Protein AF-0000000076685381 (afdb_homodimer)

Organism: Amanita muscaria (strain Koide BX008) (NCBI:txid946122)

Secondary structure (DSSP, 8-state):
------HHHHTTHHHHHSS--SSS--SSSTTT------TT-EE--S----TTHHHHHHHHHHHHHHH--GGGGSPPPSSSS-HHHHHHHHHHHHHHS--SSPPPGGGEEEES-HHHHHHHHHHHH--TT-EEEEEES--THHHHHHHSSS--EEEEEE---SSSSS-TTSTTHHHHHHHHHHH-SS-EEEEEEESS-TTT--PPPHHHHHHHHHHHHHTT-EEEEE-TTTT-B--SS-----GGGS--SS--EEE---TTT-GGG--EEEE-SS-HHHHHHHHHHTTTTS-HHHHHHHHHHHH-HHHHHHHHHHHHHHHHHHHHHHHHHHHHTT--EE--SBSSEEEEEGGGGTTS---HHHHHHHHHHHHHTTEE-EEGGGGT-SSTTEEEEE--S-HHHHHHHHHHHHHHTT-------TTSS--/------HHHHTTHHHHHSS--SSS--SSSTTT------TT-EE--S----TTHHHHHHHHHHHHHHH--GGGGSPPPSSSS-HHHHHHHHHHHHHHS--SSPPPGGGEEEES-HHHHHHHHHHHH--TT-EEEEEES--THHHHHHHSSS--EEEEEE---SSSSS-TTSTTHHHHHHHHHHH-SS-EEEEEEESS-TTT--PPPHHHHHHHHHHHHHTT-EEEEE-TTTT-B--SS-----GGGS---S--EEE--STTS-GGG--EEEE-SS-HHHHHHHHHHTTTTS-HHHHHHHHHHHH-HHHHHHHHHHHHHHHHHHHHHHHHHHHHTT--EE--SBSSEEEEESGGGTTS--SHHHHHHHHHHHHHTTEE-EEGGGGT-SSTTEEEEE--S-HHHHHHHHHHHHHHTT-------TTSS--

Sequence (854 aa):
MSPHLSKRGKQTIPLLERTGEYTEPPVYFPSLGRHPRDDDLVNLATAENWLLRDKLVPKFQKYISTNFTTSDLSYVSGLGGAPQLLQGLADFFNTYFGPLTQVDPSQIVTGPGASHLLESVLYHLCDPDEAVLIQTPYWPGFDDALTLRDDFVATHVNVQFDGVGADPFEPDIVNAYQFALNSSPTKVRAIIVCNPQNPLGRCYSVEALEALLLFAEENDLQVLVDELYGLSVFSPVDTFHSVLSIDLNKLGVVHRGKDMNSSGIRLGILITQANSVLRDSVAAQQQSKLSSFTSVAATQLLQDTPFLSEIVASNTVLLRSNFYVALSFLHFHRVPFILPTAGVFVFANFLAITGRPLTEEEESKLEGEFRDQGVRINGGNHFHSISPGYFRLIFAVEREKLVTGLHRIEETLGLNGWTDTKGGDSIMSPHLSKRGKQTIPLLERTGEYTEPPVYFPSLGRHPRDDDLVNLATAENWLLRDKLVPKFQKYISTNFTTSDLSYVSGLGGAPQLLQGLADFFNTYFGPLTQVDPSQIVTGPGASHLLESVLYHLCDPDEAVLIQTPYWPGFDDALTLRDDFVATHVNVQFDGVGADPFEPDIVNAYQFALNSSPTKVRAIIVCNPQNPLGRCYSVEALEALLLFAEENDLQVLVDELYGLSVFSPVDTFHSVLSIDLNKLGVVHRGKDMNSSGIRLGILITQANSVLRDSVAAQQQSKLSSFTSVAATQLLQDTPFLSEIVASNTVLLRSNFYVALSFLHFHRVPFILPTAGVFVFANFLAITGRPLTEEEESKLEGEFRDQGVRINGGNHFHSISPGYFRLIFAVEREKLVTGLHRIEETLGLNGWTDTKGGDSI

InterPro domains:
  IPR004839 Aminotransferase, class I/classII, large domain [PF00155] (41-409)
  IPR015421 Pyridoxal phosphate-dependent transferase, major domain [G3DSA:3.40.640.10] (64-304)
  IPR015422 Pyridoxal phosphate-dependent transferase, small domain [G3DSA:3.90.1150.10] (39-408)
  IPR015424 Pyridoxal phosphate-dependent transferase [SSF53383] (26-413)
  IPR050478 Ethylene and sulfur compound biosynthesis-related protein [PTHR43795] (61-411)

Nearest PDB structures (foldseek):
  1b8g-assembly1_B  TM=8.894E-01  e=7.428E-28  Malus domestica
  3piu-assembly1_A-2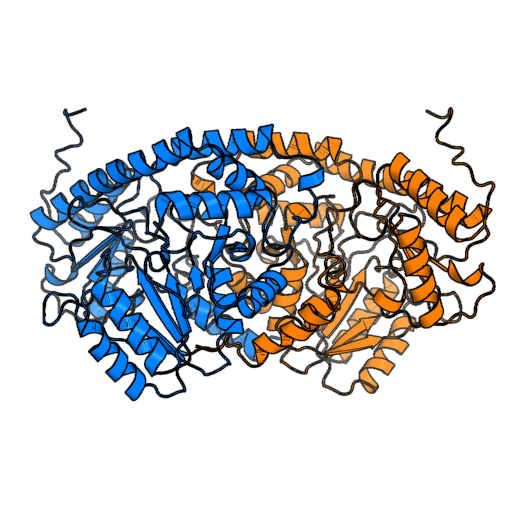  TM=8.773E-01  e=1.517E-27  Malus domestica
  1m4n-assembly1_A-2  TM=8.501E-01  e=4.530E-28  Malus domestica
  1ynu-assembly1_A  TM=8.508E-01  e=2.628E-27  Malus domestica
  1m7y-assembly1_A  TM=8.317E-01  e=1.218E-27  Malus domestica

Foldseek 3Di:
DPDDDDPLRCLCVCLVCCLPPVVQGRCSVCVPSPPPPDPQFQEQADFFFAPPVVVLVVLLVVLCVPPPDPCLVDFADDQQGHPLLLVLVQVVCVPQQVAQDRFDSLQKHKFQALLVLLLLLCQVQDAAAAEEEEEPLAALSVVCSCRNHHNYHYQYQYDDPQPPDDHCLAQCVLVSVVVSCVVDPHHYAAYEAEAVGPPLQAGRDPRNLVSVLVSCVVVVHAYEYEDQFQLFFQAPVHHGHDPSHPPPCDHYWYWHGHLPSCRPLRMIMTGDDNCSPSSNSSSVVRGRRRRSSSSSSSSVLSVPVVVVVVSSVVSSVLLVVLVVLVVLLCVVLVWRWRDHRIGQKTKTQLVVSLPDDQDQVVLVVLQVLLVVLNYHWDWSVSSVHPTGRITIGGRSHPSVSNQVSSVSSCVSSVHDDDDRPPVPDDD/DPDDDDPLRCLCVCVVCCLPPVVQGRCSVVVVSPPPPDPQFQEQADFFFAPPVVVLVVLLVVLCVPPPDPCLVDFADDQQGHPLLLVLVQVVCVPQQVAQDRFDSLQKHKFQALLVLLLLLCQVQDAAAAEEEEEPLAALSVVCSCRNHHNYHYQYLYDDPQPPDDHCLAQCVLVSVVVSCVPDPHHYAAYEAEAVGPPLQAGRDPRNLVSVLVSCVVVVHEYAYEDQFQLFFQAPVDHGHDPSHPPPCDFHWYWHQHLVSCRPLRMTMTGTDNCSPSSNSSSVVRGRRRRSSSSSSSSVLSVPVVVVVVSSVVSSVLLVVLVVLVVLLCVVLVWRWRDHRIGQKTKTQLVVSLPDDQDQVVLVVLQVLLVVLNYHWDWSVSSVHPTGRITIGGRSHPSVSNQVSSVSSCVSSVHDDDDRPVVPDDD

Structure (mmCIF, N/CA/C/O backbone):
data_AF-0000000076685381-model_v1
#
loop_
_entity.id
_entity.type
_entity.pdbx_description
1 polymer 'Aminotransferase class I/classII large domain-containing protein'
#
loop_
_atom_site.group_PDB
_atom_site.id
_atom_site.type_symbol
_atom_site.label_atom_id
_atom_site.label_alt_id
_atom_site.label_comp_id
_atom_site.label_asym_id
_atom_site.label_entity_id
_atom_site.label_seq_id
_atom_site.pdbx_PDB_ins_code
_atom_site.Cartn_x
_atom_site.Cartn_y
_atom_site.Cartn_z
_atom_site.occupancy
_atom_site.B_iso_or_equiv
_atom_site.auth_seq_id
_atom_site.auth_comp_id
_atom_site.auth_asym_id
_atom_site.auth_atom_id
_atom_site.pdbx_PDB_model_num
ATOM 1 N N . MET A 1 1 ? -9.758 -0.867 -29.359 1 46.03 1 MET A N 1
ATOM 2 C CA . MET A 1 1 ? -10.656 -0.773 -28.203 1 46.03 1 MET A CA 1
ATOM 3 C C . MET A 1 1 ? -10.547 0.597 -27.547 1 46.03 1 MET A C 1
ATOM 5 O O . MET A 1 1 ? -9.453 1.147 -27.422 1 46.03 1 MET A O 1
ATOM 9 N N . SER A 1 2 ? -11.539 1.327 -27.578 1 55 2 SER A N 1
ATOM 10 C CA . SER A 1 2 ? -11.547 2.645 -26.953 1 55 2 SER A CA 1
ATOM 11 C C . SER A 1 2 ? -11.109 2.564 -25.5 1 55 2 SER A C 1
ATOM 13 O O . SER A 1 2 ? -11.391 1.58 -24.812 1 55 2 SER A O 1
ATOM 15 N N . PRO A 1 3 ? -10.234 3.352 -25.047 1 69 3 PRO A N 1
ATOM 16 C CA . PRO A 1 3 ? -9.898 3.395 -23.609 1 69 3 PRO A CA 1
ATOM 17 C C . PRO A 1 3 ? -11.133 3.34 -22.719 1 69 3 PRO A C 1
ATOM 19 O O . PRO A 1 3 ? -12.141 3.992 -23 1 69 3 PRO A O 1
ATOM 22 N N . HIS A 1 4 ? -11.227 2.281 -22.016 1 79.19 4 HIS A N 1
ATOM 23 C CA . HIS A 1 4 ? -12.375 2.033 -21.141 1 79.19 4 HIS A CA 1
ATOM 24 C C . HIS A 1 4 ? -12 2.229 -19.672 1 79.19 4 HIS A C 1
ATOM 26 O O . HIS A 1 4 ? -10.898 1.864 -19.25 1 79.19 4 HIS A O 1
ATOM 32 N N . LEU A 1 5 ? -12.914 2.965 -19 1 79.31 5 LEU A N 1
ATOM 33 C CA . LEU A 1 5 ? -12.914 2.982 -17.531 1 79.31 5 LEU A CA 1
ATOM 34 C C . LEU A 1 5 ? -14.289 2.611 -16.984 1 79.31 5 LEU A C 1
ATOM 36 O O . LEU A 1 5 ? -15.312 2.916 -17.609 1 79.31 5 LEU A O 1
ATOM 40 N N . SER A 1 6 ? -14.32 1.918 -15.984 1 81.88 6 SER A N 1
ATOM 41 C CA . SER A 1 6 ? -15.57 1.688 -15.266 1 81.88 6 SER A CA 1
ATOM 42 C C . SER A 1 6 ? -16.203 3.002 -14.812 1 81.88 6 SER A C 1
ATOM 44 O O . SER A 1 6 ? -15.57 4.059 -14.891 1 81.88 6 SER A O 1
ATOM 46 N N . LYS A 1 7 ? -17.5 2.912 -14.352 1 80.69 7 LYS A N 1
ATOM 47 C CA . LYS A 1 7 ? -18.156 4.098 -13.812 1 80.69 7 LYS A CA 1
ATOM 48 C C . LYS A 1 7 ? -17.406 4.641 -12.602 1 80.69 7 LYS A C 1
ATOM 50 O O . LYS A 1 7 ? -17.203 5.852 -12.477 1 80.69 7 LYS A O 1
ATOM 55 N N . ARG A 1 8 ? -16.938 3.811 -11.781 1 78.25 8 ARG A N 1
ATOM 56 C CA . ARG A 1 8 ? -16.219 4.227 -10.586 1 78.25 8 ARG A CA 1
ATOM 57 C C . ARG A 1 8 ? -14.812 4.703 -10.922 1 78.25 8 ARG A C 1
ATOM 59 O O . ARG A 1 8 ? -14.289 5.625 -10.297 1 78.25 8 ARG A O 1
ATOM 66 N N . GLY A 1 9 ? -14.281 4.086 -11.992 1 76 9 GLY A N 1
ATOM 67 C CA . GLY A 1 9 ? -12.977 4.551 -12.445 1 76 9 GLY A CA 1
ATOM 68 C C . GLY A 1 9 ? -13.016 5.957 -13.008 1 76 9 GLY A C 1
ATOM 69 O O . GLY A 1 9 ? -12.07 6.727 -12.828 1 76 9 GLY A O 1
ATOM 70 N N . LYS A 1 10 ? -14.086 6.285 -13.57 1 78.12 10 LYS A N 1
ATOM 71 C CA . LYS A 1 10 ? -14.242 7.602 -14.18 1 78.12 10 LYS A CA 1
ATOM 72 C C . LYS A 1 10 ? -14.312 8.695 -13.117 1 78.12 10 LYS A C 1
ATOM 74 O O . LYS A 1 10 ? -14.07 9.867 -13.414 1 78.12 10 LYS A O 1
ATOM 79 N N . GLN A 1 11 ? -14.609 8.266 -11.938 1 73.69 11 GLN A N 1
ATOM 80 C CA . GLN A 1 11 ? -14.703 9.227 -10.844 1 73.69 11 GLN A CA 1
ATOM 81 C C . GLN A 1 11 ? -13.336 9.797 -10.492 1 73.69 11 GLN A C 1
ATOM 83 O O . GLN A 1 11 ? -13.234 10.828 -9.828 1 73.69 11 GLN A O 1
ATOM 88 N N . THR A 1 12 ? -12.375 9.125 -11.016 1 71.88 12 THR A N 1
ATOM 89 C CA . THR A 1 12 ? -11.023 9.594 -10.727 1 71.88 12 THR A CA 1
ATOM 90 C C . THR A 1 12 ? -10.617 10.695 -11.711 1 71.88 12 THR A C 1
ATOM 92 O O . THR A 1 12 ? -9.648 11.422 -11.469 1 71.88 12 THR A O 1
ATOM 95 N N . ILE A 1 13 ? -11.383 10.844 -12.797 1 69.69 13 ILE A N 1
ATOM 96 C CA . ILE A 1 13 ? -11.023 11.734 -13.898 1 69.69 13 ILE A CA 1
ATOM 97 C C . ILE A 1 13 ? -11.008 13.18 -13.414 1 69.69 13 ILE A C 1
ATOM 99 O O . ILE A 1 13 ? -10.055 13.922 -13.68 1 69.69 13 ILE A O 1
ATOM 103 N N . PRO A 1 14 ? -12.062 13.531 -12.617 1 63.97 14 PRO A N 1
ATOM 104 C CA . PRO A 1 14 ? -12.031 14.914 -12.133 1 63.97 14 PRO A CA 1
ATOM 105 C C . PRO A 1 14 ? -10.797 15.219 -11.281 1 63.97 14 PRO A C 1
ATOM 107 O O . PRO A 1 14 ? -10.32 16.359 -11.266 1 63.97 14 PRO A O 1
ATOM 110 N N . LEU A 1 15 ? -10.422 14.172 -10.68 1 63.06 15 LEU A N 1
ATOM 111 C CA . LEU A 1 15 ? -9.227 14.352 -9.859 1 63.06 15 LEU A CA 1
ATOM 112 C C . LEU A 1 15 ? -7.996 14.578 -10.734 1 63.06 15 LEU A C 1
ATOM 114 O O . LEU A 1 15 ? -7.047 15.25 -10.32 1 63.06 15 LEU A O 1
ATOM 118 N N . LEU A 1 16 ? -8.18 13.953 -11.945 1 63.62 16 LEU A N 1
ATOM 119 C CA . LEU A 1 16 ? -7.098 14.094 -12.906 1 63.62 16 LEU A CA 1
ATOM 120 C C . LEU A 1 16 ? -7.172 15.438 -13.617 1 63.62 16 LEU A C 1
ATOM 122 O O . LEU A 1 16 ? -6.141 16.016 -13.969 1 63.62 16 LEU A O 1
ATOM 126 N N . GLU A 1 17 ? -8.516 15.805 -14.008 1 57.06 17 GLU A N 1
ATOM 127 C CA . GLU A 1 17 ? -8.75 17.062 -14.711 1 57.06 17 GLU A CA 1
ATOM 128 C C . GLU A 1 17 ? -8.453 18.266 -13.812 1 57.06 17 GLU A C 1
ATOM 130 O O . GLU A 1 17 ? -7.973 19.297 -14.289 1 57.06 17 GLU A O 1
ATOM 135 N N . ARG A 1 18 ? -9.203 18.219 -12.688 1 46.56 18 ARG A N 1
ATOM 136 C CA . ARG A 1 18 ? -8.836 19.328 -11.789 1 46.56 18 ARG A CA 1
ATOM 137 C C . ARG A 1 18 ? -7.332 19.578 -11.812 1 46.56 18 ARG A C 1
ATOM 139 O O . ARG A 1 18 ? -6.863 20.609 -11.344 1 46.56 18 ARG A O 1
ATOM 146 N N . THR A 1 19 ? -6.797 18.422 -12.43 1 42.34 19 THR A N 1
ATOM 147 C CA . THR A 1 19 ? -5.387 18.625 -12.742 1 42.34 19 THR A CA 1
ATOM 148 C C . THR A 1 19 ? -5.227 19.359 -14.062 1 42.34 19 THR A C 1
ATOM 150 O O . THR A 1 19 ? -5.336 18.766 -15.141 1 42.34 19 THR A O 1
ATOM 153 N N . GLY A 1 20 ? -6.102 20.141 -14.594 1 34.03 20 GLY A N 1
ATOM 154 C CA . GLY A 1 20 ? -6.145 20.859 -15.852 1 34.03 20 GLY A CA 1
ATOM 155 C C . GLY A 1 20 ? -4.809 20.891 -16.578 1 34.03 20 GLY A C 1
ATOM 156 O O . GLY A 1 20 ? -4.719 20.5 -17.734 1 34.03 20 GLY A O 1
ATOM 157 N N . GLU A 1 21 ? -4.109 22.156 -16.562 1 31.47 21 GLU A N 1
ATOM 158 C CA . GLU A 1 21 ? -2.963 22.422 -17.422 1 31.47 21 GLU A CA 1
ATOM 159 C C . GLU A 1 21 ? -1.908 21.328 -17.297 1 31.47 21 GLU A C 1
ATOM 161 O O . GLU A 1 21 ? -1.186 21.281 -16.297 1 31.47 21 GLU A O 1
ATOM 166 N N . TYR A 1 22 ? -1.982 20.172 -17.719 1 33.09 22 TYR A N 1
ATOM 167 C CA . TYR A 1 22 ? -1.014 19.125 -18.031 1 33.09 22 TYR A CA 1
ATOM 168 C C . TYR A 1 22 ? 0.34 19.719 -18.391 1 33.09 22 TYR A C 1
ATOM 170 O O . TYR A 1 22 ? 1.262 19 -18.781 1 33.09 22 TYR A O 1
ATOM 178 N N . THR A 1 23 ? 0.327 20.812 -19.047 1 32 23 THR A N 1
ATOM 179 C CA . THR A 1 23 ? 1.664 21.359 -19.25 1 32 23 THR A CA 1
ATOM 180 C C . THR A 1 23 ? 2.488 21.266 -17.969 1 32 23 THR A C 1
ATOM 182 O O . THR A 1 23 ? 3.645 20.828 -18 1 32 23 THR A O 1
ATOM 185 N N . GLU A 1 24 ? 2.297 22.328 -17.031 1 32.41 24 GLU A N 1
ATOM 186 C CA . GLU A 1 24 ? 2.988 22.25 -15.75 1 32.41 24 GLU A CA 1
ATOM 187 C C . GLU A 1 24 ? 2.361 21.203 -14.852 1 32.41 24 GLU A C 1
ATOM 189 O O . GLU A 1 24 ? 1.147 20.984 -14.883 1 32.41 24 GLU A O 1
ATOM 194 N N . PRO A 1 25 ? 2.945 20.109 -14.398 1 33.34 25 PRO A N 1
ATOM 195 C CA . PRO A 1 25 ? 2.479 18.969 -13.617 1 33.34 25 PRO A CA 1
ATOM 196 C C . PRO A 1 25 ? 1.317 19.312 -12.695 1 33.34 25 PRO A C 1
ATOM 198 O O . PRO A 1 25 ? 1.291 20.406 -12.117 1 33.34 25 PRO A O 1
ATOM 201 N N . PRO A 1 26 ? 0.126 18.953 -13.008 1 32.72 26 PRO A N 1
ATOM 202 C CA . PRO A 1 26 ? -1.078 19.188 -12.203 1 32.72 26 PRO A CA 1
ATOM 203 C C . PRO A 1 26 ? -0.784 19.266 -10.711 1 32.72 26 PRO A C 1
ATOM 205 O O . PRO A 1 26 ? 0.042 18.516 -10.195 1 32.72 26 PRO A O 1
ATOM 208 N N . VAL A 1 27 ? -1.044 20.359 -10.125 1 34.19 27 VAL A N 1
ATOM 209 C CA . VAL A 1 27 ? -1.011 20.734 -8.711 1 34.19 27 VAL A CA 1
ATOM 210 C C . VAL A 1 27 ? -1.964 19.844 -7.918 1 34.19 27 VAL A C 1
ATOM 212 O O . VAL A 1 27 ? -2.148 20.031 -6.715 1 34.19 27 VAL A O 1
ATOM 215 N N . TYR A 1 28 ? -3.021 19.391 -8.57 1 35.88 28 TYR A N 1
ATOM 216 C CA . TYR A 1 28 ? -4.051 18.906 -7.656 1 35.88 28 TYR A CA 1
ATOM 217 C C . TYR A 1 28 ? -3.445 18.047 -6.555 1 35.88 28 TYR A C 1
ATOM 219 O O . TYR A 1 28 ? -3.949 18.031 -5.43 1 35.88 28 TYR A O 1
ATOM 227 N N . PHE A 1 29 ? -2.975 16.828 -7.078 1 38.22 29 PHE A N 1
ATOM 228 C CA . PHE A 1 29 ? -2.477 16.297 -5.82 1 38.22 29 PHE A CA 1
ATOM 229 C C . PHE A 1 29 ? -1.457 17.234 -5.191 1 38.22 29 PHE A C 1
ATOM 231 O O . PHE A 1 29 ? -0.285 17.234 -5.574 1 38.22 29 PHE A O 1
ATOM 238 N N . PRO A 1 30 ? -2.164 18.391 -4.992 1 37.38 30 PRO A N 1
ATOM 239 C CA . PRO A 1 30 ? -1.207 19.312 -4.367 1 37.38 30 PRO A CA 1
ATOM 240 C C . PRO A 1 30 ? -0.003 18.594 -3.77 1 37.38 30 PRO A C 1
ATOM 242 O O . PRO A 1 30 ? 1.106 19.125 -3.764 1 37.38 30 PRO A O 1
ATOM 245 N N . SER A 1 31 ? -0.4 17.547 -3.268 1 35.75 31 SER A N 1
ATOM 246 C CA . SER A 1 31 ? 0.674 16.703 -2.742 1 35.75 31 SER A CA 1
ATOM 247 C C . SER A 1 31 ? 1.517 16.125 -3.867 1 35.75 31 SER A C 1
ATOM 249 O O . SER A 1 31 ? 2.67 15.734 -3.652 1 35.75 31 SER A O 1
ATOM 251 N N . LEU A 1 32 ? 0.82 15.742 -4.898 1 38.25 32 LEU A N 1
ATOM 252 C CA . LEU A 1 32 ? 1.551 15.109 -5.992 1 38.25 32 LEU A CA 1
ATOM 253 C C . LEU A 1 32 ? 2.383 16.125 -6.754 1 38.25 32 LEU A C 1
ATOM 255 O O . LEU A 1 32 ? 3.229 15.766 -7.574 1 38.25 32 LEU A O 1
ATOM 259 N N . GLY A 1 33 ? 1.987 17.297 -6.812 1 36.38 33 GLY A N 1
ATOM 260 C CA . GLY A 1 33 ? 2.701 18.312 -7.578 1 36.38 33 GLY A CA 1
A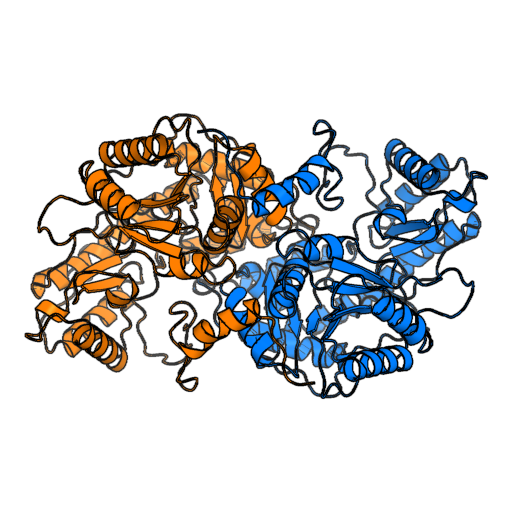TOM 261 C C . GLY A 1 33 ? 4.164 18.422 -7.195 1 36.38 33 GLY A C 1
ATOM 262 O O . GLY A 1 33 ? 4.664 19.516 -6.953 1 36.38 33 GLY A O 1
ATOM 263 N N . ARG A 1 34 ? 4.621 17.328 -6.715 1 38.56 34 ARG A N 1
ATOM 264 C CA . ARG A 1 34 ? 6.051 17.547 -6.523 1 38.56 34 ARG A CA 1
ATOM 265 C C . ARG A 1 34 ? 6.75 17.797 -7.855 1 38.56 34 ARG A C 1
ATOM 267 O O . ARG A 1 34 ? 6.961 16.859 -8.633 1 38.56 34 ARG A O 1
ATOM 274 N N . HIS A 1 35 ? 6.312 18.781 -8.555 1 36.53 35 HIS A N 1
ATOM 275 C CA . HIS A 1 35 ? 7.086 19.078 -9.758 1 36.53 35 HIS A CA 1
ATOM 276 C C . HIS A 1 35 ? 8.562 19.266 -9.43 1 36.53 35 HIS A C 1
ATOM 278 O O . HIS A 1 35 ? 8.906 20.047 -8.523 1 36.53 35 HIS A O 1
ATOM 284 N N . PRO A 1 36 ? 9.25 18.312 -9.812 1 39.44 36 PRO A N 1
ATOM 285 C CA . PRO A 1 36 ? 10.68 18.625 -9.766 1 39.44 36 PRO A CA 1
ATOM 286 C C . PRO A 1 36 ? 11 20.016 -10.312 1 39.44 36 PRO A C 1
ATOM 288 O O . PRO A 1 36 ? 12.164 20.406 -10.391 1 39.44 36 PRO A O 1
ATOM 291 N N . ARG A 1 37 ? 10.125 20.484 -11.125 1 39.22 37 ARG A N 1
ATOM 292 C CA . ARG A 1 37 ? 10.844 21.453 -11.938 1 39.22 37 ARG A CA 1
ATOM 293 C C . ARG A 1 37 ? 11.727 22.344 -11.078 1 39.22 37 ARG A C 1
ATOM 295 O O . ARG A 1 37 ? 12.875 22.609 -11.422 1 39.22 37 ARG A O 1
ATOM 302 N N . ASP A 1 38 ? 10.977 23.547 -10.492 1 44.97 38 ASP A N 1
ATOM 303 C CA . ASP A 1 38 ? 11.75 24.781 -10.469 1 44.97 38 ASP A CA 1
ATOM 304 C C . ASP A 1 38 ? 12.703 24.812 -9.281 1 44.97 38 ASP A C 1
ATOM 306 O O . ASP A 1 38 ? 12.266 24.906 -8.133 1 44.97 38 ASP A O 1
ATOM 310 N N . ASP A 1 39 ? 13.883 24.188 -9.602 1 52.88 39 ASP A N 1
ATOM 311 C CA . ASP A 1 39 ? 15.07 24.266 -8.75 1 52.88 39 ASP A CA 1
ATOM 312 C C . ASP A 1 39 ? 14.992 25.469 -7.816 1 52.88 39 ASP A C 1
ATOM 314 O O . ASP A 1 39 ? 15.586 25.469 -6.734 1 52.88 39 ASP A O 1
ATOM 318 N N . ASP A 1 40 ? 14.023 26.359 -8.18 1 69.06 40 ASP A N 1
ATOM 319 C CA . ASP A 1 40 ? 14.156 27.547 -7.352 1 69.06 40 ASP A CA 1
ATOM 320 C C . ASP A 1 40 ? 12.93 27.75 -6.473 1 69.06 40 ASP A C 1
ATOM 322 O O . ASP A 1 40 ? 12.805 28.766 -5.781 1 69.06 40 ASP A O 1
ATOM 326 N N . LEU A 1 41 ? 12.039 26.688 -6.395 1 87.56 41 LEU A N 1
ATOM 327 C CA . LEU A 1 41 ? 10.828 26.891 -5.598 1 87.56 41 LEU A CA 1
ATOM 328 C C . LEU A 1 41 ? 11.039 26.406 -4.164 1 87.56 41 LEU A C 1
ATOM 330 O O . LEU A 1 41 ? 11.539 25.297 -3.947 1 87.56 41 LEU A O 1
ATOM 334 N N . VAL A 1 42 ? 10.742 27.344 -3.205 1 94.44 42 VAL A N 1
ATOM 335 C CA . VAL A 1 42 ? 10.766 26.969 -1.791 1 94.44 42 VAL A CA 1
ATOM 336 C C . VAL A 1 42 ? 9.406 26.406 -1.382 1 94.44 42 VAL A C 1
ATOM 338 O O . VAL A 1 42 ? 8.414 27.141 -1.341 1 94.44 42 VAL A O 1
ATOM 341 N N . ASN A 1 43 ? 9.344 25.141 -1.086 1 92.88 43 ASN A N 1
ATOM 342 C CA . ASN A 1 43 ? 8.094 24.484 -0.706 1 92.88 43 ASN A CA 1
ATOM 343 C C . ASN A 1 43 ? 7.812 24.641 0.785 1 92.88 43 ASN A C 1
ATOM 345 O O . ASN A 1 43 ? 8.445 24 1.615 1 92.88 43 ASN A O 1
ATOM 349 N N . LEU A 1 44 ? 6.895 25.516 1.132 1 96.62 44 LEU A N 1
ATOM 350 C CA . LEU A 1 44 ? 6.402 25.656 2.496 1 96.62 44 LEU A CA 1
ATOM 351 C C . LEU A 1 44 ? 4.926 25.297 2.586 1 96.62 44 LEU A C 1
ATOM 353 O O . LEU A 1 44 ? 4.184 25.859 3.389 1 96.62 44 LEU A O 1
ATOM 357 N N . ALA A 1 45 ? 4.516 24.391 1.687 1 93.75 45 ALA A N 1
ATOM 358 C CA . ALA A 1 45 ? 3.104 24.031 1.588 1 93.75 45 ALA A CA 1
ATOM 359 C C . ALA A 1 45 ? 2.865 22.609 2.078 1 93.75 45 ALA A C 1
ATOM 361 O O . ALA A 1 45 ? 1.845 22.328 2.711 1 93.75 45 ALA A O 1
ATOM 362 N N . THR A 1 46 ? 3.811 21.672 1.827 1 89.56 46 THR A N 1
ATOM 363 C CA . THR A 1 46 ? 3.625 20.25 2.121 1 89.56 46 THR A CA 1
ATOM 364 C C . THR A 1 46 ? 3.861 19.969 3.604 1 89.56 46 THR A C 1
ATOM 366 O O . THR A 1 46 ? 4.922 20.297 4.141 1 89.56 46 THR A O 1
ATOM 369 N N . ALA A 1 47 ? 2.906 19.344 4.207 1 89.44 47 ALA A N 1
ATOM 370 C CA . ALA A 1 47 ? 2.98 19.094 5.641 1 89.44 47 ALA A CA 1
ATOM 371 C C . ALA A 1 47 ? 3.922 17.922 5.941 1 89.44 47 ALA A C 1
ATOM 373 O O . ALA A 1 47 ? 3.471 16.812 6.246 1 89.44 47 ALA A O 1
ATOM 374 N N . GLU A 1 48 ? 5.168 18.219 5.914 1 89.56 48 GLU A N 1
ATOM 375 C CA . GLU A 1 48 ? 6.223 17.266 6.273 1 89.56 48 GLU A CA 1
ATOM 376 C C . GLU A 1 48 ? 7.215 17.891 7.25 1 89.56 48 GLU A C 1
ATOM 378 O O . GLU A 1 48 ? 7.434 19.109 7.23 1 89.56 48 GLU A O 1
ATOM 383 N N . ASN A 1 49 ? 7.695 17.062 8.055 1 93.38 49 ASN A N 1
ATOM 384 C CA . ASN A 1 49 ? 8.758 17.484 8.961 1 93.38 49 ASN A CA 1
ATOM 385 C C . ASN A 1 49 ? 10.133 17.141 8.406 1 93.38 49 ASN A C 1
ATOM 387 O O . ASN A 1 49 ? 10.523 15.977 8.352 1 93.38 49 ASN A O 1
ATOM 391 N N . TRP A 1 50 ? 10.875 18.141 8.023 1 93.56 50 TRP A N 1
ATOM 392 C CA . TRP A 1 50 ? 12.18 17.938 7.395 1 93.56 50 TRP A CA 1
ATOM 393 C C . TRP A 1 50 ? 13.297 18 8.422 1 93.56 50 TRP A C 1
ATOM 395 O O . TRP A 1 50 ? 14.469 17.781 8.094 1 93.56 50 TRP A O 1
ATOM 405 N N . LEU A 1 51 ? 12.898 18.234 9.617 1 93.69 51 LEU A N 1
ATOM 406 C CA . LEU A 1 51 ? 13.891 18.391 10.68 1 93.69 51 LEU A CA 1
ATOM 407 C C . LEU A 1 51 ? 14.477 17.047 11.078 1 93.69 51 LEU A C 1
ATOM 409 O O . LEU A 1 51 ? 13.797 16.016 10.984 1 93.69 51 LEU A O 1
ATOM 413 N N . LEU A 1 52 ? 15.703 16.969 11.445 1 94.62 52 LEU A N 1
ATOM 414 C CA . LEU A 1 52 ? 16.438 15.852 12.023 1 94.62 52 LEU A CA 1
ATOM 415 C C . LEU A 1 52 ? 16.656 14.742 11 1 94.62 52 LEU A C 1
ATOM 417 O O . LEU A 1 52 ? 17.031 13.625 11.352 1 94.62 52 LEU A O 1
ATOM 421 N N . ARG A 1 53 ? 16.375 14.977 9.742 1 94.88 53 ARG A N 1
ATOM 422 C CA . ARG A 1 53 ? 16.516 13.945 8.727 1 94.88 53 ARG A CA 1
ATOM 423 C C . ARG A 1 53 ? 17.969 13.516 8.57 1 94.88 53 ARG A C 1
ATOM 425 O O . ARG A 1 53 ? 18.25 12.367 8.234 1 94.88 53 ARG A O 1
ATOM 432 N N . ASP A 1 54 ? 18.906 14.422 8.867 1 94.88 54 ASP A N 1
ATOM 433 C CA . ASP A 1 54 ? 20.328 14.117 8.805 1 94.88 54 ASP A CA 1
ATOM 434 C C . ASP A 1 54 ? 20.734 13.102 9.883 1 94.88 54 ASP A C 1
ATOM 436 O O . ASP A 1 54 ? 21.734 12.406 9.742 1 94.88 54 ASP A O 1
ATOM 440 N N . LYS A 1 55 ? 19.969 13.062 10.945 1 95.44 55 LYS A N 1
ATOM 441 C CA . LYS A 1 55 ? 20.219 12.078 12 1 95.44 55 LYS A CA 1
ATOM 442 C C . LYS A 1 55 ? 19.484 10.773 11.711 1 95.44 55 LYS A C 1
ATOM 444 O O . LYS A 1 55 ? 19.969 9.688 12.047 1 95.44 55 LYS A O 1
ATOM 449 N N . LEU A 1 56 ? 18.359 10.828 11.094 1 96.25 56 LEU A N 1
ATOM 450 C CA . LEU A 1 56 ? 17.5 9.68 10.867 1 96.25 56 LEU A CA 1
ATOM 451 C C . LEU A 1 56 ? 18.031 8.805 9.742 1 96.25 56 LEU A C 1
ATOM 453 O O . LEU A 1 56 ? 18.031 7.578 9.844 1 96.25 56 LEU A O 1
ATOM 457 N N . VAL A 1 57 ? 18.547 9.422 8.68 1 97.06 57 VAL A N 1
ATOM 458 C CA . VAL A 1 57 ? 18.922 8.695 7.473 1 97.06 57 VAL A CA 1
ATOM 459 C C . VAL A 1 57 ? 20.062 7.723 7.797 1 97.06 57 VAL A C 1
ATOM 461 O O . VAL A 1 57 ? 19.969 6.531 7.488 1 97.06 57 VAL A O 1
ATOM 464 N N . PRO A 1 58 ? 21.156 8.195 8.531 1 97.94 58 PRO A N 1
ATOM 465 C CA . PRO A 1 58 ? 22.203 7.23 8.867 1 97.94 58 PRO A CA 1
ATOM 466 C C . PRO A 1 58 ? 21.703 6.078 9.727 1 97.94 58 PRO A C 1
ATOM 468 O O . PRO A 1 58 ? 22.188 4.949 9.594 1 97.94 58 PRO A O 1
ATOM 471 N N . LYS A 1 59 ? 20.75 6.301 10.57 1 97.25 59 LYS A N 1
ATOM 472 C CA . LYS A 1 59 ? 20.188 5.246 11.406 1 97.25 59 LYS A CA 1
ATOM 473 C C . LYS A 1 59 ? 19.391 4.246 10.57 1 97.25 59 LYS A C 1
ATOM 475 O O . LYS A 1 59 ? 19.547 3.033 10.727 1 97.25 59 LYS A O 1
ATOM 480 N N . PHE A 1 60 ? 18.562 4.719 9.664 1 97.44 60 PHE A N 1
ATOM 481 C CA . PHE A 1 60 ? 17.781 3.842 8.797 1 97.44 60 PHE A CA 1
ATOM 482 C C . PHE A 1 60 ? 18.703 3.002 7.918 1 97.44 60 PHE A C 1
ATOM 484 O O . PHE A 1 60 ? 18.453 1.811 7.715 1 97.44 60 PHE A O 1
ATOM 491 N N . GLN A 1 61 ? 19.75 3.711 7.375 1 98.5 61 GLN A N 1
ATOM 492 C CA . GLN A 1 61 ? 20.734 2.982 6.594 1 98.5 61 GLN A CA 1
ATOM 493 C C . GLN A 1 61 ? 21.359 1.85 7.406 1 98.5 61 GLN A C 1
ATOM 495 O O . GLN A 1 61 ? 21.469 0.72 6.926 1 98.5 61 GLN A O 1
ATOM 500 N N . LYS A 1 62 ? 21.688 2.092 8.602 1 98.44 62 LYS A N 1
ATOM 501 C CA . LYS A 1 62 ? 22.297 1.1 9.492 1 98.44 62 LYS A CA 1
ATOM 502 C C . LYS A 1 62 ? 21.297 -0.007 9.828 1 98.44 62 LYS A C 1
ATOM 504 O O . LYS A 1 62 ? 21.656 -1.188 9.828 1 98.44 62 LYS A O 1
ATOM 509 N N . TYR A 1 63 ? 20.047 0.351 10.18 1 98.25 63 TYR A N 1
ATOM 510 C CA . TYR A 1 63 ? 19.016 -0.622 10.539 1 98.25 63 TYR A CA 1
ATOM 511 C C . TYR A 1 63 ? 18.828 -1.655 9.43 1 98.25 63 TYR A C 1
ATOM 513 O O . TYR A 1 63 ? 18.766 -2.855 9.703 1 98.25 63 TYR A O 1
ATOM 521 N N . ILE A 1 64 ? 18.812 -1.206 8.156 1 98.38 64 ILE A N 1
ATOM 522 C CA . ILE A 1 64 ? 18.578 -2.113 7.039 1 98.38 64 ILE A CA 1
ATOM 523 C C . ILE A 1 64 ? 19.844 -2.941 6.789 1 98.38 64 ILE A C 1
ATOM 525 O O . ILE A 1 64 ? 19.766 -4.156 6.59 1 98.38 64 ILE A O 1
ATOM 529 N N . SER A 1 65 ? 20.984 -2.301 6.844 1 98.25 65 SER A N 1
ATOM 530 C CA . SER A 1 65 ? 22.25 -2.988 6.551 1 98.25 65 SER A CA 1
ATOM 531 C C . SER A 1 65 ? 22.516 -4.102 7.555 1 98.25 65 SER A C 1
ATOM 533 O O . SER A 1 65 ? 23.141 -5.109 7.219 1 98.25 65 SER A O 1
ATOM 535 N N . THR A 1 66 ? 21.938 -3.969 8.75 1 97.81 66 THR A N 1
ATOM 536 C CA . THR A 1 66 ? 22.297 -4.895 9.82 1 97.81 66 THR A CA 1
ATOM 537 C C . THR A 1 66 ? 21.188 -5.914 10.047 1 97.81 66 THR A C 1
ATOM 539 O O . THR A 1 66 ? 21.453 -7.035 10.484 1 97.81 66 THR A O 1
ATOM 542 N N . ASN A 1 67 ? 19.969 -5.555 9.719 1 97.88 67 ASN A N 1
ATOM 543 C CA . ASN A 1 67 ? 18.875 -6.375 10.227 1 97.88 67 ASN A CA 1
ATOM 544 C C . ASN A 1 67 ? 18.031 -6.957 9.102 1 97.88 67 ASN A C 1
ATOM 546 O O . ASN A 1 67 ? 17.219 -7.848 9.328 1 97.88 67 ASN A O 1
ATOM 550 N N . PHE A 1 68 ? 18.203 -6.504 7.855 1 97.56 68 PHE A N 1
ATOM 551 C CA . PHE A 1 68 ? 17.453 -7.059 6.727 1 97.56 68 PHE A CA 1
ATOM 552 C C . PHE A 1 68 ? 17.984 -8.438 6.355 1 97.56 68 PHE A C 1
ATOM 554 O O . PHE A 1 68 ? 19.188 -8.594 6.09 1 97.56 68 PHE A O 1
ATOM 561 N N . THR A 1 69 ? 17.156 -9.461 6.34 1 96.38 69 THR A N 1
ATOM 562 C CA . THR A 1 69 ? 17.578 -10.844 6.148 1 96.38 69 THR A CA 1
ATOM 563 C C . THR A 1 69 ? 16.844 -11.484 4.988 1 96.38 69 THR A C 1
ATOM 565 O O . THR A 1 69 ? 15.984 -10.852 4.363 1 96.38 69 THR A O 1
ATOM 568 N N . THR A 1 70 ? 17.156 -12.758 4.699 1 93.94 70 THR A N 1
ATOM 569 C CA . THR A 1 70 ? 16.531 -13.508 3.617 1 93.94 70 THR A CA 1
ATOM 570 C C . THR A 1 70 ? 15.047 -13.703 3.883 1 93.94 70 THR A C 1
ATOM 572 O O . THR A 1 70 ? 14.242 -13.703 2.949 1 93.94 70 THR A O 1
ATOM 575 N N . SER A 1 71 ? 14.656 -13.773 5.148 1 91.62 71 SER A N 1
ATOM 576 C CA . SER A 1 71 ? 13.25 -13.945 5.5 1 91.62 71 SER A CA 1
ATOM 577 C C . SER A 1 71 ? 12.438 -12.703 5.164 1 91.62 71 SER A C 1
ATOM 579 O O . SER A 1 71 ? 11.242 -12.789 4.891 1 91.62 71 SER A O 1
ATOM 581 N N . ASP A 1 72 ? 13.141 -11.555 5.109 1 92.88 72 ASP A N 1
ATOM 582 C CA . ASP A 1 72 ? 12.461 -10.289 4.84 1 92.88 72 ASP A CA 1
ATOM 583 C C . ASP A 1 72 ? 12.102 -10.164 3.361 1 92.88 72 ASP A C 1
ATOM 585 O O . ASP A 1 72 ? 11.312 -9.297 2.982 1 92.88 72 ASP A O 1
ATOM 589 N N . LEU A 1 73 ? 12.664 -11 2.6 1 92 73 LEU A N 1
ATOM 590 C CA . LEU A 1 73 ? 12.297 -11.008 1.188 1 92 73 LEU A CA 1
ATOM 591 C C . LEU A 1 73 ? 10.977 -11.742 0.971 1 92 73 LEU A C 1
ATOM 593 O O . LEU A 1 73 ? 10.438 -11.734 -0.137 1 92 73 LEU A O 1
ATOM 597 N N . SER A 1 74 ? 10.445 -12.297 2.041 1 87.81 74 SER A N 1
ATOM 598 C CA . SER A 1 74 ? 9.125 -12.914 2.02 1 87.81 74 SER A CA 1
ATOM 599 C C . SER A 1 74 ? 8.062 -11.961 2.541 1 87.81 74 SER A C 1
ATOM 601 O O . SER A 1 74 ? 8.383 -10.891 3.068 1 87.81 74 SER A O 1
ATOM 603 N N . TYR A 1 75 ? 6.848 -12.391 2.346 1 78.81 75 TYR A N 1
ATOM 604 C CA . TYR A 1 75 ? 5.73 -11.641 2.898 1 78.81 75 TYR A CA 1
ATOM 605 C C . TYR A 1 75 ? 5.887 -11.453 4.402 1 78.81 75 TYR A C 1
ATOM 607 O O . TYR A 1 75 ? 6.383 -12.344 5.098 1 78.81 75 TYR A O 1
ATOM 615 N N . VAL A 1 76 ? 5.508 -10.289 4.824 1 71.69 76 VAL A N 1
ATOM 616 C CA . VAL A 1 76 ? 5.535 -10.023 6.262 1 71.69 76 VAL A CA 1
ATOM 617 C C . VAL A 1 76 ? 4.613 -11.008 6.98 1 71.69 76 VAL A C 1
ATOM 619 O O . VAL A 1 76 ? 3.518 -11.305 6.504 1 71.69 76 VAL A O 1
ATOM 622 N N . SER A 1 77 ? 5.164 -11.469 8 1 72.69 77 SER A N 1
ATOM 623 C CA . SER A 1 77 ? 4.402 -12.422 8.797 1 72.69 77 SER A CA 1
ATOM 624 C C . SER A 1 77 ? 3.355 -11.719 9.648 1 72.69 77 SER A C 1
ATOM 626 O O . SER A 1 77 ? 3.43 -10.508 9.859 1 72.69 77 SER A O 1
ATOM 628 N N . GLY A 1 78 ? 2.34 -12.367 10.008 1 77.44 78 GLY A N 1
ATOM 629 C CA . GLY A 1 78 ? 1.346 -11.859 10.938 1 77.44 78 GLY A CA 1
ATOM 630 C C . GLY A 1 78 ? 0.165 -11.203 10.25 1 77.44 78 GLY A C 1
ATOM 631 O O . GLY A 1 78 ? 0.226 -10.898 9.062 1 77.44 78 GLY A O 1
ATOM 632 N N . LEU A 1 79 ? -0.865 -11.023 11 1 82.38 79 LEU A N 1
ATOM 633 C CA . LEU A 1 79 ? -2.062 -10.32 10.555 1 82.38 79 LEU A CA 1
ATOM 634 C C . LEU A 1 79 ? -2.055 -8.867 11.023 1 82.38 79 LEU A C 1
ATOM 636 O O . LEU A 1 79 ? -2.045 -8.602 12.227 1 82.38 79 LEU A O 1
ATOM 640 N N . GLY A 1 80 ? -1.925 -8.008 10.133 1 87.94 80 GLY A N 1
ATOM 641 C CA . GLY A 1 80 ? -1.895 -6.59 10.469 1 87.94 80 GLY A CA 1
ATOM 642 C C . GLY A 1 80 ? -0.492 -6.016 10.5 1 87.94 80 GLY A C 1
ATOM 643 O O . GLY A 1 80 ? -0.317 -4.797 10.594 1 87.94 80 GLY A O 1
ATOM 644 N N . GLY A 1 81 ? 0.487 -6.875 10.508 1 90.06 81 GLY A N 1
ATOM 645 C CA . GLY A 1 81 ? 1.886 -6.48 10.539 1 90.06 81 GLY A CA 1
ATOM 646 C C . GLY A 1 81 ? 2.785 -7.527 11.172 1 90.06 81 GLY A C 1
ATOM 647 O O . GLY A 1 81 ? 2.301 -8.492 11.766 1 90.06 81 GLY A O 1
ATOM 648 N N . ALA A 1 82 ? 4.086 -7.352 10.992 1 91.44 82 ALA A N 1
ATOM 649 C CA . ALA A 1 82 ? 5.035 -8.25 11.641 1 91.44 82 ALA A CA 1
ATOM 650 C C . ALA A 1 82 ? 4.902 -8.188 13.156 1 91.44 82 ALA A C 1
ATOM 652 O O . ALA A 1 82 ? 4.723 -7.105 13.727 1 91.44 82 ALA A O 1
ATOM 653 N N . PRO A 1 83 ? 5.012 -9.328 13.859 1 92 83 PRO A N 1
ATOM 654 C CA . PRO A 1 83 ? 4.828 -9.352 15.312 1 92 83 PRO A CA 1
ATOM 655 C C . PRO A 1 83 ? 5.77 -8.398 16.047 1 92 83 PRO A C 1
ATOM 657 O O . PRO A 1 83 ? 5.348 -7.699 16.969 1 92 83 PRO A O 1
ATOM 660 N N . GLN A 1 84 ? 7 -8.359 15.609 1 94.44 84 GLN A N 1
ATOM 661 C CA . GLN A 1 84 ? 7.961 -7.484 16.266 1 94.44 84 GLN A CA 1
ATOM 662 C C . GLN A 1 84 ? 7.605 -6.016 16.062 1 94.44 84 GLN A C 1
ATOM 664 O O . GLN A 1 84 ? 7.793 -5.191 16.953 1 94.44 84 GLN A O 1
ATOM 669 N N . LEU A 1 85 ? 7.117 -5.699 14.898 1 94.88 85 LEU A N 1
ATOM 670 C CA . LEU A 1 85 ? 6.676 -4.336 14.617 1 94.88 85 LEU A CA 1
ATOM 671 C C . LEU A 1 85 ? 5.473 -3.967 15.477 1 94.88 85 LEU A C 1
ATOM 673 O O . LEU A 1 85 ? 5.438 -2.883 16.062 1 94.88 85 LEU A O 1
ATOM 677 N N . LEU A 1 86 ? 4.496 -4.898 15.562 1 94.56 86 LEU A N 1
ATOM 678 C CA . LEU A 1 86 ? 3.289 -4.648 16.344 1 94.56 86 LEU A CA 1
ATOM 679 C C . LEU A 1 86 ? 3.625 -4.469 17.812 1 94.56 86 LEU A C 1
ATOM 681 O O . LEU A 1 86 ? 3.066 -3.596 18.484 1 94.56 86 LEU A O 1
ATOM 685 N N . GLN A 1 87 ? 4.566 -5.266 18.281 1 96.31 87 GLN A N 1
ATOM 686 C CA . GLN A 1 87 ? 5.008 -5.113 19.656 1 96.31 87 GLN A CA 1
ATOM 687 C C . GLN A 1 87 ? 5.699 -3.77 19.875 1 96.31 87 GLN A C 1
ATOM 689 O O . GLN A 1 87 ? 5.434 -3.082 20.859 1 96.31 87 GLN A O 1
ATOM 694 N N . GLY A 1 88 ? 6.617 -3.461 18.969 1 95.5 88 GLY A N 1
ATOM 695 C CA . GLY A 1 88 ? 7.277 -2.17 19.047 1 95.5 88 GLY A CA 1
ATOM 696 C C . GLY A 1 88 ? 6.312 -1 19.047 1 95.5 88 GLY A C 1
ATOM 697 O O . GLY A 1 88 ? 6.5 -0.029 19.781 1 95.5 88 GLY A O 1
ATOM 698 N N . LEU A 1 89 ? 5.27 -1.072 18.266 1 94.5 89 LEU A N 1
ATOM 699 C CA . LEU A 1 89 ? 4.254 -0.027 18.188 1 94.5 89 LEU A CA 1
ATOM 700 C C . LEU A 1 89 ? 3.453 0.056 19.484 1 94.5 89 LEU A C 1
ATOM 702 O O . LEU A 1 89 ? 3.176 1.151 19.969 1 94.5 89 LEU A O 1
ATOM 706 N N . ALA A 1 90 ? 3.072 -1.116 19.953 1 94.5 90 ALA A N 1
ATOM 707 C CA . ALA A 1 90 ? 2.361 -1.122 21.234 1 94.5 90 ALA A CA 1
ATOM 708 C C . ALA A 1 90 ? 3.18 -0.428 22.328 1 94.5 90 ALA A C 1
ATOM 710 O O . ALA A 1 90 ? 2.664 0.426 23.047 1 94.5 90 ALA A O 1
ATOM 711 N N . ASP A 1 91 ? 4.461 -0.776 22.406 1 95.56 91 ASP A N 1
ATOM 712 C CA . ASP A 1 91 ? 5.348 -0.162 23.391 1 95.56 91 ASP A CA 1
ATOM 713 C C . ASP A 1 91 ? 5.453 1.346 23.156 1 95.56 91 ASP A C 1
ATOM 715 O O . ASP A 1 91 ? 5.441 2.121 24.125 1 95.56 91 ASP A O 1
ATOM 719 N N . PHE A 1 92 ? 5.566 1.718 22 1 94.12 92 PHE A N 1
ATOM 720 C CA . PHE A 1 92 ? 5.68 3.123 21.625 1 94.12 92 PHE A CA 1
ATOM 721 C C . PHE A 1 92 ? 4.465 3.91 22.109 1 94.12 92 PHE A C 1
ATOM 723 O O . PHE A 1 92 ? 4.609 4.941 22.766 1 94.12 92 PHE A O 1
ATOM 730 N N . PHE A 1 93 ? 3.27 3.443 21.828 1 92.5 93 PHE A N 1
ATOM 731 C CA . PHE A 1 93 ? 2.051 4.152 22.203 1 92.5 93 PHE A CA 1
ATOM 732 C C . PHE A 1 93 ? 1.855 4.137 23.703 1 92.5 93 PHE A C 1
ATOM 734 O O . PHE A 1 93 ? 1.381 5.113 24.281 1 92.5 93 PHE A O 1
ATOM 741 N N . ASN A 1 94 ? 2.188 3.076 24.297 1 93.75 94 ASN A N 1
ATOM 742 C CA . ASN A 1 94 ? 2.078 2.984 25.75 1 93.75 94 ASN A CA 1
ATOM 743 C C . ASN A 1 94 ? 3.041 3.941 26.453 1 93.75 94 ASN A C 1
ATOM 745 O O . ASN A 1 94 ? 2.754 4.426 27.547 1 93.75 94 ASN A O 1
ATOM 749 N N . THR A 1 95 ? 4.129 4.254 25.797 1 93.62 95 THR A N 1
ATOM 750 C CA . THR A 1 95 ? 5.145 5.125 26.391 1 93.62 95 THR A CA 1
ATOM 751 C C . THR A 1 95 ? 4.809 6.594 26.125 1 93.62 95 THR A C 1
ATOM 753 O O . THR A 1 95 ? 4.91 7.426 27.031 1 93.62 95 THR A O 1
ATOM 756 N N . TYR A 1 96 ? 4.34 6.883 24.938 1 91.62 96 TYR A N 1
ATOM 757 C CA . TYR A 1 96 ? 4.34 8.281 24.516 1 91.62 96 TYR A CA 1
ATOM 758 C C . TYR A 1 96 ? 2.922 8.844 24.484 1 91.62 96 TYR A C 1
ATOM 760 O O . TYR A 1 96 ? 2.727 10.062 24.484 1 91.62 96 TYR A O 1
ATOM 768 N N . PHE A 1 97 ? 1.865 7.953 24.484 1 90.06 97 PHE A N 1
ATOM 769 C CA . PHE A 1 97 ? 0.521 8.477 24.25 1 90.06 97 PHE A CA 1
ATOM 770 C C . PHE A 1 97 ? -0.344 8.289 25.5 1 90.06 97 PHE A C 1
ATOM 772 O O . PHE A 1 97 ? -1.522 8.648 25.5 1 90.06 97 PHE A O 1
ATOM 779 N N . GLY A 1 98 ? 0.116 7.711 26.516 1 87.88 98 GLY A N 1
ATOM 780 C CA . GLY A 1 98 ? -0.514 7.633 27.812 1 87.88 98 GLY A CA 1
ATOM 781 C C . GLY A 1 98 ? -1.897 7.012 27.781 1 87.88 98 GLY A C 1
ATOM 782 O O . GLY A 1 98 ? -2.867 7.613 28.25 1 87.88 98 GLY A O 1
ATOM 783 N N . PRO A 1 99 ? -1.977 5.812 27.25 1 89.31 99 PRO A N 1
ATOM 784 C CA . PRO A 1 99 ? -3.293 5.172 27.203 1 89.31 99 PRO A CA 1
ATOM 785 C C . PRO A 1 99 ? -3.82 4.785 28.578 1 89.31 99 PRO A C 1
ATOM 787 O O . PRO A 1 99 ? -3.041 4.414 29.453 1 89.31 99 PRO A O 1
ATOM 790 N N . LEU A 1 100 ? -5.145 4.938 28.766 1 89.12 100 LEU A N 1
ATOM 791 C CA . LEU A 1 100 ? -5.793 4.484 29.984 1 89.12 100 LEU A CA 1
ATOM 792 C C . LEU A 1 100 ? -5.641 2.977 30.156 1 89.12 100 LEU A C 1
ATOM 794 O O . LEU A 1 100 ? -5.355 2.5 31.266 1 89.12 100 LEU A O 1
ATOM 798 N N . THR A 1 101 ? -5.938 2.256 29.047 1 88.81 101 THR A N 1
ATOM 799 C CA . THR A 1 101 ? -5.66 0.829 28.953 1 88.81 101 THR A CA 1
ATOM 800 C C . THR A 1 101 ? -4.504 0.572 27.984 1 88.81 101 THR A C 1
ATOM 802 O O . THR A 1 101 ? -4.516 1.063 26.859 1 88.81 101 THR A O 1
ATOM 805 N N . GLN A 1 102 ? -3.602 -0.16 28.438 1 93 102 GLN A N 1
ATOM 806 C CA . GLN A 1 102 ? -2.424 -0.419 27.609 1 93 102 GLN A CA 1
ATOM 807 C C . GLN A 1 102 ? -2.818 -0.961 26.25 1 93 102 GLN A C 1
ATOM 809 O O . GLN A 1 102 ? -3.74 -1.773 26.141 1 93 102 GLN A O 1
ATOM 814 N N . VAL A 1 103 ? -2.146 -0.456 25.25 1 91.94 103 VAL A N 1
ATOM 815 C CA . VAL A 1 103 ? -2.367 -0.933 23.891 1 91.94 103 VAL A CA 1
ATOM 816 C C . VAL A 1 103 ? -1.722 -2.307 23.703 1 91.94 103 VAL A C 1
ATOM 818 O O . VAL A 1 103 ? -0.562 -2.506 24.078 1 91.94 103 VAL A O 1
ATOM 821 N N . ASP A 1 104 ? -2.496 -3.213 23.25 1 93.44 104 ASP A N 1
ATOM 822 C CA . ASP A 1 104 ? -2.014 -4.551 22.922 1 93.44 104 ASP A CA 1
ATOM 823 C C . ASP A 1 104 ? -1.677 -4.676 21.438 1 93.44 104 ASP A C 1
ATOM 825 O O . ASP A 1 104 ? -2.389 -4.137 20.594 1 93.44 104 ASP A O 1
ATOM 829 N N . PRO A 1 105 ? -0.589 -5.422 21.141 1 93.88 105 PRO A N 1
ATOM 830 C CA . PRO A 1 105 ? -0.232 -5.598 19.719 1 93.88 105 PRO A CA 1
ATOM 831 C C . PRO A 1 105 ? -1.402 -6.09 18.875 1 93.88 105 PRO A C 1
ATOM 833 O O . PRO A 1 105 ? -1.515 -5.727 17.703 1 93.88 105 PRO A O 1
ATOM 836 N N . SER A 1 106 ? -2.328 -6.895 19.391 1 91.06 106 SER A N 1
ATOM 837 C CA . SER A 1 106 ? -3.455 -7.465 18.656 1 91.06 106 SER A CA 1
ATOM 838 C C . SER A 1 106 ? -4.469 -6.391 18.281 1 91.06 106 SER A C 1
ATOM 840 O O . SER A 1 106 ? -5.379 -6.641 17.5 1 91.06 106 SER A O 1
ATOM 842 N N . GLN A 1 107 ? -4.285 -5.156 18.75 1 90.69 107 GLN A N 1
ATOM 843 C CA . GLN A 1 107 ? -5.215 -4.059 18.5 1 90.69 107 GLN A CA 1
ATOM 844 C C . GLN A 1 107 ? -4.691 -3.139 17.406 1 90.69 107 GLN A C 1
ATOM 846 O O . GLN A 1 107 ? -5.32 -2.129 17.078 1 90.69 107 GLN A O 1
ATOM 851 N N . ILE A 1 108 ? -3.553 -3.521 16.875 1 92.5 108 ILE A N 1
ATOM 852 C CA . ILE A 1 108 ? -2.855 -2.646 15.938 1 92.5 108 ILE A CA 1
ATOM 853 C C . ILE A 1 108 ? -2.875 -3.262 14.539 1 92.5 108 ILE A C 1
ATOM 855 O O . ILE A 1 108 ? -2.715 -4.477 14.383 1 92.5 108 ILE A O 1
ATOM 859 N N . VAL A 1 109 ? -3.131 -2.473 13.508 1 92.19 109 VAL A N 1
ATOM 860 C CA . VAL A 1 109 ? -2.957 -2.836 12.102 1 92.19 109 VAL A CA 1
ATOM 861 C C . VAL A 1 109 ? -2.027 -1.836 11.422 1 92.19 109 VAL A C 1
ATOM 863 O O . VAL A 1 109 ? -2.123 -0.629 11.656 1 92.19 109 VAL A O 1
ATOM 866 N N . THR A 1 110 ? -1.076 -2.357 10.688 1 92.75 110 THR A N 1
ATOM 867 C CA . THR A 1 110 ? -0.202 -1.493 9.898 1 92.75 110 THR A CA 1
ATOM 868 C C . THR A 1 110 ? -0.552 -1.571 8.414 1 92.75 110 THR A C 1
ATOM 870 O O . THR A 1 110 ? -1.194 -2.525 7.977 1 92.75 110 THR A O 1
ATOM 873 N N . GLY A 1 111 ? -0.243 -0.57 7.66 1 91.25 111 GLY A N 1
ATOM 874 C CA . GLY A 1 111 ? -0.475 -0.506 6.227 1 91.25 111 GLY A CA 1
ATOM 875 C C . GLY A 1 111 ? 0.463 0.45 5.512 1 91.25 111 GLY A C 1
ATOM 876 O O . GLY A 1 111 ? 1.288 1.109 6.148 1 91.25 111 GLY A O 1
ATOM 877 N N . PRO A 1 112 ? 0.339 0.488 4.191 1 90.31 112 PRO A N 1
ATOM 878 C CA . PRO A 1 112 ? 1.243 1.324 3.4 1 90.31 112 PRO A CA 1
ATOM 879 C C . PRO A 1 112 ? 0.86 2.803 3.432 1 90.31 112 PRO A C 1
ATOM 881 O O . PRO A 1 112 ? 0.521 3.379 2.395 1 90.31 112 PRO A O 1
ATOM 884 N N . GLY A 1 113 ? 0.996 3.377 4.598 1 88.44 113 GLY A N 1
ATOM 885 C CA . GLY A 1 113 ? 0.709 4.793 4.762 1 88.44 113 GLY A CA 1
ATOM 886 C C . GLY A 1 113 ? -0.579 5.055 5.52 1 88.44 113 GLY A C 1
ATOM 887 O O . GLY A 1 113 ? -1.508 4.246 5.477 1 88.44 113 GLY A O 1
ATOM 888 N N . ALA A 1 114 ? -0.661 6.195 6.066 1 86 114 ALA A N 1
ATOM 889 C CA . ALA A 1 114 ? -1.801 6.562 6.902 1 86 114 ALA A CA 1
ATOM 890 C C . ALA A 1 114 ? -3.037 6.844 6.055 1 86 114 ALA A C 1
ATOM 892 O O . ALA A 1 114 ? -4.156 6.504 6.445 1 86 114 ALA A O 1
ATOM 893 N N . SER A 1 115 ? -2.842 7.488 4.945 1 83 115 SER A N 1
ATOM 894 C CA . SER A 1 115 ? -3.979 7.805 4.09 1 83 115 SER A CA 1
ATOM 895 C C . SER A 1 115 ? -4.664 6.535 3.586 1 83 115 SER A C 1
ATOM 897 O O . SER A 1 115 ? -5.891 6.477 3.51 1 83 115 SER A O 1
ATOM 899 N N . HIS A 1 116 ? -3.842 5.594 3.258 1 85.44 116 HIS A N 1
ATOM 900 C CA . HIS A 1 116 ? -4.398 4.324 2.803 1 85.44 116 HIS A CA 1
ATOM 901 C C . HIS A 1 116 ? -5.18 3.637 3.916 1 85.44 116 HIS A C 1
ATOM 903 O O . HIS A 1 116 ? -6.258 3.088 3.676 1 85.44 116 HIS A O 1
ATOM 909 N N . LEU A 1 117 ? -4.66 3.617 5.012 1 86.94 117 LEU A N 1
ATOM 910 C CA . LEU A 1 117 ? -5.336 2.977 6.137 1 86.94 117 LEU A CA 1
ATOM 911 C C . LEU A 1 117 ? -6.637 3.697 6.473 1 86.94 117 LEU A C 1
ATOM 913 O O . LEU A 1 117 ? -7.625 3.062 6.844 1 86.94 117 LEU A O 1
ATOM 917 N N . LEU A 1 118 ? -6.562 5.012 6.438 1 87.06 118 LEU A N 1
ATOM 918 C CA . LEU A 1 118 ? -7.77 5.797 6.676 1 87.06 118 LEU A CA 1
ATOM 919 C C . LEU A 1 118 ? -8.875 5.402 5.703 1 87.06 118 LEU A C 1
ATOM 921 O O . LEU A 1 118 ? -10.016 5.188 6.113 1 87.06 118 LEU A O 1
ATOM 925 N N . GLU A 1 119 ? -8.523 5.324 4.5 1 84.56 119 GLU A N 1
ATOM 926 C CA . GLU A 1 119 ? -9.477 4.902 3.477 1 84.56 119 GLU A CA 1
ATOM 927 C C . GLU A 1 119 ? -10.023 3.508 3.77 1 84.56 119 GLU A C 1
ATOM 929 O O . GLU A 1 119 ? -11.219 3.262 3.625 1 84.56 119 GLU A O 1
ATOM 934 N N . SER A 1 120 ? -9.172 2.621 4.156 1 85.94 120 SER A N 1
ATOM 935 C CA . SER A 1 120 ? -9.57 1.248 4.457 1 85.94 120 SER A CA 1
ATOM 936 C C . SER A 1 120 ? -10.523 1.193 5.641 1 85.94 120 SER A C 1
ATOM 938 O O . SER A 1 120 ? -11.492 0.43 5.633 1 85.94 120 SER A O 1
ATOM 940 N N . VAL A 1 121 ? -10.227 1.959 6.664 1 87.44 121 VAL A N 1
ATOM 941 C CA . VAL A 1 121 ? -11.078 1.991 7.852 1 87.44 121 VAL A CA 1
ATOM 942 C C . VAL A 1 121 ? -12.453 2.533 7.488 1 87.44 121 VAL A C 1
ATOM 944 O O . VAL A 1 121 ? -13.477 1.972 7.891 1 87.44 121 VAL A O 1
ATOM 947 N N . LEU A 1 122 ? -12.453 3.562 6.766 1 86.69 122 LEU A N 1
ATOM 948 C CA . LEU A 1 122 ? -13.719 4.168 6.367 1 86.69 122 LEU A CA 1
ATOM 949 C C . LEU A 1 122 ? -14.531 3.213 5.5 1 86.69 122 LEU A C 1
ATOM 951 O O . LEU A 1 122 ? -15.758 3.162 5.602 1 86.69 122 LEU A O 1
ATOM 955 N N . TYR A 1 123 ? -13.82 2.504 4.633 1 85.19 123 TYR A N 1
ATOM 956 C CA . TYR A 1 123 ? -14.477 1.479 3.83 1 85.19 123 TYR A CA 1
ATOM 957 C C . TYR A 1 123 ? -15.234 0.494 4.715 1 85.19 123 TYR A C 1
ATOM 959 O O . TYR A 1 123 ? -16.359 0.09 4.387 1 85.19 123 TYR A O 1
ATOM 967 N N . HIS A 1 124 ? -14.68 0.148 5.793 1 87 124 HIS A N 1
ATOM 968 C CA . HIS A 1 124 ? -15.258 -0.875 6.66 1 87 124 HIS A CA 1
ATOM 969 C C . HIS A 1 124 ? -16.312 -0.282 7.59 1 87 124 HIS A C 1
ATOM 971 O O . HIS A 1 124 ? -17.109 -1.014 8.172 1 87 124 HIS A O 1
ATOM 977 N N . LEU A 1 125 ? -16.328 1.01 7.707 1 86.31 125 LEU A N 1
ATOM 978 C CA . LEU A 1 125 ? -17.234 1.629 8.664 1 86.31 125 LEU A CA 1
ATOM 979 C C . LEU A 1 125 ? -18.422 2.258 7.961 1 86.31 125 LEU A C 1
ATOM 981 O O . LEU A 1 125 ? -19.484 2.436 8.562 1 86.31 125 LEU A O 1
ATOM 985 N N . CYS A 1 126 ? -18.219 2.637 6.734 1 87 126 CYS A N 1
ATOM 986 C CA . CYS A 1 126 ? -19.234 3.414 6.031 1 87 126 CYS A CA 1
ATOM 987 C C . CYS A 1 126 ? -19.609 2.754 4.707 1 87 126 CYS A C 1
ATOM 989 O O . CYS A 1 126 ? -18.75 2.193 4.027 1 87 126 CYS A O 1
ATOM 991 N N . ASP A 1 127 ? -20.828 2.871 4.391 1 87.38 127 ASP A N 1
ATOM 992 C CA . ASP A 1 127 ? -21.297 2.479 3.068 1 87.38 127 ASP A CA 1
ATOM 993 C C . ASP A 1 127 ? -21.266 3.658 2.1 1 87.38 127 ASP A C 1
ATOM 995 O O . ASP A 1 127 ? -21.156 4.812 2.521 1 87.38 127 ASP A O 1
ATOM 999 N N . PRO A 1 128 ? -21.297 3.311 0.799 1 83.38 128 PRO A N 1
ATOM 1000 C CA . PRO A 1 128 ? -21.328 4.41 -0.167 1 83.38 128 PRO A CA 1
ATOM 1001 C C . PRO A 1 128 ? -22.469 5.398 0.11 1 83.38 128 PRO A C 1
ATOM 1003 O O . PRO A 1 128 ? -23.562 4.992 0.502 1 83.38 128 PRO A O 1
ATOM 1006 N N . ASP A 1 129 ? -22.234 6.641 0.005 1 87.19 129 ASP A N 1
ATOM 1007 C CA . ASP A 1 129 ? -23.188 7.746 0.104 1 87.19 129 ASP A CA 1
ATOM 1008 C C . ASP A 1 129 ? -23.469 8.094 1.563 1 87.19 129 ASP A C 1
ATOM 1010 O O . ASP A 1 129 ? -24.312 8.953 1.849 1 87.19 129 ASP A O 1
ATOM 1014 N N . GLU A 1 130 ? -22.828 7.414 2.49 1 91.62 130 GLU A N 1
ATOM 1015 C CA . GLU A 1 130 ? -22.891 7.848 3.883 1 91.62 130 GLU A CA 1
ATOM 1016 C C . GLU A 1 130 ? -21.875 8.945 4.172 1 91.62 130 GLU A C 1
ATOM 1018 O O . GLU A 1 130 ? -20.953 9.164 3.393 1 91.62 130 GLU A O 1
ATOM 1023 N N . ALA A 1 131 ? -22.156 9.617 5.266 1 93.56 131 ALA A N 1
ATOM 1024 C CA . ALA A 1 131 ? -21.375 10.836 5.504 1 93.56 131 ALA A CA 1
ATOM 1025 C C . ALA A 1 131 ? -20.484 10.695 6.73 1 93.56 131 ALA A C 1
ATOM 1027 O O . ALA A 1 131 ? -20.734 9.852 7.594 1 93.56 131 ALA A O 1
ATOM 1028 N N . VAL A 1 132 ? -19.438 11.469 6.73 1 93.12 132 VAL A N 1
ATOM 1029 C CA . VAL A 1 132 ? -18.516 11.617 7.848 1 93.12 132 VAL A CA 1
ATOM 1030 C C . VAL A 1 132 ? -18.422 13.094 8.242 1 93.12 132 VAL A C 1
ATOM 1032 O O . VAL A 1 132 ? -18.25 13.961 7.387 1 93.12 132 VAL A O 1
ATOM 1035 N N . LEU A 1 133 ? -18.625 13.375 9.539 1 96.25 133 LEU A N 1
ATOM 1036 C CA . LEU A 1 133 ? -18.469 14.734 10.031 1 96.25 133 LEU A CA 1
ATOM 1037 C C . LEU A 1 133 ? -16.984 15.078 10.211 1 96.25 133 LEU A C 1
ATOM 1039 O O . LEU A 1 133 ? -16.234 14.305 10.805 1 96.25 133 LEU A O 1
ATOM 1043 N N . ILE A 1 134 ? -16.562 16.219 9.719 1 95.62 134 ILE A N 1
ATOM 1044 C CA . ILE A 1 134 ? -15.188 16.672 9.852 1 95.62 134 ILE A CA 1
ATOM 1045 C C . ILE A 1 134 ? -15.164 18.172 10.156 1 95.62 134 ILE A C 1
ATOM 1047 O O . ILE A 1 134 ? -15.789 18.969 9.453 1 95.62 134 ILE A O 1
ATOM 1051 N N . GLN A 1 135 ? -14.461 18.516 11.133 1 96.38 135 GLN A N 1
ATOM 1052 C CA . GLN A 1 135 ? -14.328 19.922 11.492 1 96.38 135 GLN A CA 1
ATOM 1053 C C . GLN A 1 135 ? -13.516 20.688 10.445 1 96.38 135 GLN A C 1
ATOM 1055 O O . GLN A 1 135 ? -12.43 20.25 10.047 1 96.38 135 GLN A O 1
ATOM 1060 N N . THR A 1 136 ? -14.031 21.766 9.953 1 96 136 THR A N 1
ATOM 1061 C CA . THR A 1 136 ? -13.273 22.641 9.07 1 96 136 THR A CA 1
ATOM 1062 C C . THR A 1 136 ? -12.578 23.75 9.867 1 96 136 THR A C 1
ATOM 1064 O O . THR A 1 136 ? -13.078 24.188 10.906 1 96 136 THR A O 1
ATOM 1067 N N . PRO A 1 137 ? -11.477 24.25 9.438 1 96.56 137 PRO A N 1
ATOM 1068 C CA . PRO A 1 137 ? -10.727 23.734 8.289 1 96.56 137 PRO A CA 1
ATOM 1069 C C . PRO A 1 137 ? -10.047 22.391 8.586 1 96.56 137 PRO A C 1
ATOM 1071 O O . PRO A 1 137 ? -9.789 22.078 9.75 1 96.56 137 PRO A O 1
ATOM 1074 N N . TYR A 1 138 ? -9.82 21.562 7.523 1 95.25 138 TYR A N 1
ATOM 1075 C CA . TYR A 1 138 ? -9.148 20.297 7.754 1 95.25 138 TYR A CA 1
ATOM 1076 C C . TYR A 1 138 ? -8.219 19.953 6.598 1 95.25 138 TYR A C 1
ATOM 1078 O O . TYR A 1 138 ? -8.281 20.578 5.539 1 95.25 138 TYR A O 1
ATOM 1086 N N . TRP A 1 139 ? -7.348 19.047 6.789 1 92.31 139 TRP A N 1
ATOM 1087 C CA . TRP A 1 139 ? -6.379 18.547 5.82 1 92.31 139 TRP A CA 1
ATOM 1088 C C . TRP A 1 139 ? -7.078 17.984 4.59 1 92.31 139 TRP A C 1
ATOM 1090 O O . TRP A 1 139 ? -7.953 17.125 4.703 1 92.31 139 TRP A O 1
ATOM 1100 N N . PRO A 1 140 ? -6.684 18.406 3.404 1 88.06 140 PRO A N 1
ATOM 1101 C CA . PRO A 1 140 ? -7.398 18.016 2.189 1 88.06 140 PRO A CA 1
ATOM 1102 C C . PRO A 1 140 ? -7.238 16.531 1.871 1 88.06 140 PRO A C 1
ATOM 1104 O O . PRO A 1 140 ? -8.016 15.977 1.094 1 88.06 140 PRO A O 1
ATOM 1107 N N . GLY A 1 141 ? -6.262 15.875 2.445 1 84.31 141 GLY A N 1
ATOM 1108 C CA . GLY A 1 141 ? -6.109 14.445 2.23 1 84.31 141 GLY A CA 1
ATOM 1109 C C . GLY A 1 141 ? -7.309 13.641 2.691 1 84.31 141 GLY A C 1
ATOM 1110 O O . GLY A 1 141 ? -7.547 12.531 2.199 1 84.31 141 GLY A O 1
ATOM 1111 N N . PHE A 1 142 ? -8.094 14.188 3.596 1 87.5 142 PHE A N 1
ATOM 1112 C CA . PHE A 1 142 ? -9.32 13.508 4 1 87.5 142 PHE A CA 1
ATOM 1113 C C . PHE A 1 142 ? -10.289 13.398 2.834 1 87.5 142 PHE A C 1
ATOM 1115 O O . PHE A 1 142 ? -10.984 12.391 2.688 1 87.5 142 PHE A O 1
ATOM 1122 N N . ASP A 1 143 ? -10.273 14.445 2.027 1 84.25 143 ASP A N 1
ATOM 1123 C CA . ASP A 1 143 ? -11.125 14.406 0.844 1 84.25 143 ASP A CA 1
ATOM 1124 C C . ASP A 1 143 ? -10.727 13.25 -0.077 1 84.25 143 ASP A C 1
ATOM 1126 O O . ASP A 1 143 ? -11.594 12.547 -0.607 1 84.25 143 ASP A O 1
ATOM 1130 N N . ASP A 1 144 ? -9.484 13.102 -0.213 1 78.31 144 ASP A N 1
ATOM 1131 C CA . ASP A 1 144 ? -8.992 12.023 -1.061 1 78.31 144 ASP A CA 1
ATOM 1132 C C . ASP A 1 144 ? -9.406 10.656 -0.517 1 78.31 144 ASP A C 1
ATOM 1134 O O . ASP A 1 144 ? -9.867 9.797 -1.271 1 78.31 144 ASP A O 1
ATOM 1138 N N . ALA A 1 145 ? -9.227 10.531 0.705 1 74.81 145 ALA A N 1
ATOM 1139 C CA . ALA A 1 145 ? -9.578 9.266 1.35 1 74.81 145 ALA A CA 1
ATOM 1140 C C . ALA A 1 145 ? -11.07 8.977 1.213 1 74.81 145 ALA A C 1
ATOM 1142 O O . ALA A 1 145 ? -11.477 7.812 1.133 1 74.81 145 ALA A O 1
ATOM 1143 N N . LEU A 1 146 ? -11.836 10.023 1.103 1 72.5 146 LEU A N 1
ATOM 1144 C CA . LEU A 1 146 ? -13.289 9.875 1.079 1 72.5 146 LEU A CA 1
ATOM 1145 C C . LEU A 1 146 ? -13.789 9.656 -0.345 1 72.5 146 LEU A C 1
ATOM 1147 O O . LEU A 1 146 ? -14.812 9 -0.554 1 72.5 146 LEU A O 1
ATOM 1151 N N . THR A 1 147 ? -13.016 10.156 -1.316 1 69.25 147 THR A N 1
ATOM 1152 C CA . THR A 1 147 ? -13.633 10.242 -2.635 1 69.25 147 THR A CA 1
ATOM 1153 C C . THR A 1 147 ? -12.922 9.328 -3.625 1 69.25 147 THR A C 1
ATOM 1155 O O . THR A 1 147 ? -13.5 8.945 -4.652 1 69.25 147 THR A O 1
ATOM 1158 N N . LEU A 1 148 ? -11.758 9.039 -3.422 1 65.94 148 LEU A N 1
ATOM 1159 C CA . LEU A 1 148 ? -10.984 8.352 -4.453 1 65.94 148 LEU A CA 1
ATOM 1160 C C . LEU A 1 148 ? -11.555 6.961 -4.723 1 65.94 148 LEU A C 1
ATOM 1162 O O . LEU A 1 148 ? -11.586 6.512 -5.871 1 65.94 148 LEU A O 1
ATOM 1166 N N . ARG A 1 149 ? -12.07 6.297 -3.719 1 67.81 149 ARG A N 1
ATOM 1167 C CA . ARG A 1 149 ? -12.5 4.926 -3.98 1 67.81 149 ARG A CA 1
ATOM 1168 C C . ARG A 1 149 ? -13.883 4.664 -3.395 1 67.81 149 ARG A C 1
ATOM 1170 O O . ARG A 1 149 ? -14.633 3.828 -3.908 1 67.81 149 ARG A O 1
ATOM 1177 N N . ASP A 1 150 ? -14.281 5.363 -2.359 1 64.69 150 ASP A N 1
ATOM 1178 C CA . ASP A 1 150 ? -15.352 4.789 -1.547 1 64.69 150 ASP A CA 1
ATOM 1179 C C . ASP A 1 150 ? -16.594 5.684 -1.545 1 64.69 150 ASP A C 1
ATOM 1181 O O . ASP A 1 150 ? -17.609 5.344 -0.943 1 64.69 150 ASP A O 1
ATOM 1185 N N . ASP A 1 151 ? -16.562 6.68 -2.254 1 73.12 151 ASP A N 1
ATOM 1186 C CA . ASP A 1 151 ? -17.703 7.535 -2.535 1 73.12 151 ASP A CA 1
ATOM 1187 C C . ASP A 1 151 ? -18.406 7.949 -1.245 1 73.12 151 ASP A C 1
ATOM 1189 O O . ASP A 1 151 ? -19.641 7.84 -1.138 1 73.12 151 ASP A O 1
ATOM 1193 N N . PHE A 1 152 ? -17.719 8.398 -0.268 1 80.31 152 PHE A N 1
ATOM 1194 C CA . PHE A 1 152 ? -18.266 8.961 0.957 1 80.31 152 PHE A CA 1
ATOM 1195 C C . PHE A 1 152 ? -18.469 10.469 0.817 1 80.31 152 PHE A C 1
ATOM 1197 O O . PHE A 1 152 ? -17.922 11.086 -0.096 1 80.31 152 PHE A O 1
ATOM 1204 N N . VAL A 1 153 ? -19.312 10.922 1.719 1 85.12 153 VAL A N 1
ATOM 1205 C CA . VAL A 1 153 ? -19.594 12.352 1.7 1 85.12 153 VAL A CA 1
ATOM 1206 C C . VAL A 1 153 ? -19 13.008 2.949 1 85.12 153 VAL A C 1
ATOM 1208 O O . VAL A 1 153 ? -19.188 12.516 4.062 1 85.12 153 VAL A O 1
ATOM 1211 N N . ALA A 1 154 ? -18.234 14.016 2.723 1 89.94 154 ALA A N 1
ATOM 1212 C CA . ALA A 1 154 ? -17.781 14.82 3.859 1 89.94 154 ALA A CA 1
ATOM 1213 C C . ALA A 1 154 ? -18.844 15.859 4.246 1 89.94 154 ALA A C 1
ATOM 1215 O O . ALA A 1 154 ? -19.25 16.672 3.416 1 89.94 154 ALA A O 1
ATOM 1216 N N . THR A 1 155 ? -19.344 15.781 5.434 1 94.69 155 THR A N 1
ATOM 1217 C CA . THR A 1 155 ? -20.172 16.844 5.996 1 94.69 155 THR A CA 1
ATOM 1218 C C . THR A 1 155 ? -19.328 17.75 6.898 1 94.69 155 THR A C 1
ATOM 1220 O O . THR A 1 155 ? -18.797 17.297 7.914 1 94.69 155 THR A O 1
ATOM 1223 N N . HIS A 1 156 ? -19.328 18.969 6.566 1 96.38 156 HIS A N 1
ATOM 1224 C CA . HIS A 1 156 ? -18.453 19.938 7.219 1 96.38 156 HIS A CA 1
ATOM 1225 C C . HIS A 1 156 ? -19.031 20.391 8.547 1 96.38 156 HIS A C 1
ATOM 1227 O O . HIS A 1 156 ? -20.219 20.734 8.625 1 96.38 156 HIS A O 1
ATOM 1233 N N . VAL A 1 157 ? -18.234 20.312 9.539 1 97 157 VAL A N 1
ATOM 1234 C CA . VAL A 1 157 ? -18.516 20.984 10.805 1 97 157 VAL A CA 1
ATOM 1235 C C . VAL A 1 157 ? -17.828 22.344 10.852 1 97 157 VAL A C 1
ATOM 1237 O O . VAL A 1 157 ? -16.688 22.453 11.312 1 97 157 VAL A O 1
ATOM 1240 N N . ASN A 1 158 ? -18.547 23.344 10.5 1 94.31 158 ASN A N 1
ATOM 1241 C CA . ASN A 1 158 ? -17.969 24.672 10.375 1 94.31 158 ASN A CA 1
ATOM 1242 C C . ASN A 1 158 ? -17.812 25.359 11.734 1 94.31 158 ASN A C 1
ATOM 1244 O O . ASN A 1 158 ? -18.781 25.453 12.484 1 94.31 158 ASN A O 1
ATOM 1248 N N . VAL A 1 159 ? -16.625 25.734 11.992 1 91.5 159 VAL A N 1
ATOM 1249 C CA . VAL A 1 159 ? -16.375 26.422 13.258 1 91.5 159 VAL A CA 1
ATOM 1250 C C . VAL A 1 159 ? -15.633 27.734 12.992 1 91.5 159 VAL A C 1
ATOM 1252 O O . VAL A 1 159 ? -14.875 27.844 12.023 1 91.5 159 VAL A O 1
ATOM 1255 N N . GLN A 1 160 ? -15.922 28.672 13.844 1 88.62 160 GLN A N 1
ATOM 1256 C CA . GLN A 1 160 ? -15.094 29.875 13.852 1 88.62 160 GLN A CA 1
ATOM 1257 C C . GLN A 1 160 ? -13.805 29.656 14.633 1 88.62 160 GLN A C 1
ATOM 1259 O O . GLN A 1 160 ? -13.828 29.062 15.719 1 88.62 160 GLN A O 1
ATOM 1264 N N . PHE A 1 161 ? -12.703 30.016 13.992 1 86.69 161 PHE A N 1
ATOM 1265 C CA . PHE A 1 161 ? -11.438 29.703 14.641 1 86.69 161 PHE A CA 1
ATOM 1266 C C . PHE A 1 161 ? -10.617 30.953 14.883 1 86.69 161 PHE A C 1
ATOM 1268 O O . PHE A 1 161 ? -9.555 30.906 15.492 1 86.69 161 PHE A O 1
ATOM 1275 N N . ASP A 1 162 ? -11.156 32.094 14.43 1 78.19 162 ASP A N 1
ATOM 1276 C CA . ASP A 1 162 ? -10.367 33.344 14.461 1 78.19 162 ASP A CA 1
ATOM 1277 C C . ASP A 1 162 ? -10.703 34.156 15.695 1 78.19 162 ASP A C 1
ATOM 1279 O O . ASP A 1 162 ? -10.461 35.375 15.719 1 78.19 162 ASP A O 1
ATOM 1283 N N . GLY A 1 163 ? -11.117 33.531 16.641 1 74.94 163 GLY A N 1
ATOM 1284 C CA . GLY A 1 163 ? -11.32 34.219 17.891 1 74.94 163 GLY A CA 1
ATOM 1285 C C . GLY A 1 163 ? -12.711 34.812 18.047 1 74.94 163 GLY A C 1
ATOM 1286 O O . GLY A 1 163 ? -13.039 35.406 19.078 1 74.94 163 GLY A O 1
ATOM 1287 N N . VAL A 1 164 ? -13.398 34.625 16.953 1 68.88 164 VAL A N 1
ATOM 1288 C CA . VAL A 1 164 ? -14.766 35.125 17.031 1 68.88 164 VAL A CA 1
ATOM 1289 C C . VAL A 1 164 ? -15.711 33.969 17.422 1 68.88 164 VAL A C 1
ATOM 1291 O O . VAL A 1 164 ? -15.781 32.969 16.719 1 68.88 164 VAL A O 1
ATOM 1294 N N . GLY A 1 165 ? -16.109 33.969 18.766 1 72.06 165 GLY A N 1
ATOM 1295 C CA . GLY A 1 165 ? -17.031 32.938 19.219 1 72.06 165 GLY A CA 1
ATOM 1296 C C . GLY A 1 165 ? -16.406 31.953 20.172 1 72.06 165 GLY A C 1
ATOM 1297 O O . GLY A 1 165 ? -15.438 32.281 20.875 1 72.06 165 GLY A O 1
ATOM 1298 N N . ALA A 1 166 ? -16.953 30.75 20.109 1 79 166 ALA A N 1
ATOM 1299 C CA . ALA A 1 166 ? -16.484 29.703 21.016 1 79 166 ALA A CA 1
ATOM 1300 C C . ALA A 1 166 ? -15.203 29.078 20.484 1 79 166 ALA A C 1
ATOM 1302 O O . ALA A 1 166 ? -15 28.969 19.281 1 79 166 ALA A O 1
ATOM 1303 N N . ASP A 1 167 ? -14.367 28.766 21.406 1 88.38 167 ASP A N 1
ATOM 1304 C CA . ASP A 1 167 ? -13.141 28.047 21.062 1 88.38 167 ASP A CA 1
ATOM 1305 C C . ASP A 1 167 ? -13.445 26.656 20.516 1 88.38 167 ASP A C 1
ATOM 1307 O O . ASP A 1 167 ? -14.047 25.844 21.219 1 88.38 167 ASP A O 1
ATOM 1311 N N . PRO A 1 168 ? -13.031 26.406 19.344 1 91.44 168 PRO A N 1
ATOM 1312 C CA . PRO A 1 168 ? -13.383 25.125 18.719 1 91.44 168 PRO A CA 1
ATOM 1313 C C . PRO A 1 168 ? -12.648 23.938 19.359 1 91.44 168 PRO A C 1
ATOM 1315 O O . PRO A 1 168 ? -12.859 22.797 18.953 1 91.44 168 PRO A O 1
ATOM 1318 N N . PHE A 1 169 ? -11.852 24.172 20.359 1 93.75 169 PHE A N 1
ATOM 1319 C CA . PHE A 1 169 ? -11.094 23.109 20.984 1 93.75 169 PHE A CA 1
ATOM 1320 C C . PHE A 1 169 ? -11.57 22.891 22.422 1 93.75 169 PHE A C 1
ATOM 1322 O O . PHE A 1 169 ? -10.875 22.25 23.219 1 93.75 169 PHE A O 1
ATOM 1329 N N . GLU A 1 170 ? -12.758 23.422 22.656 1 93.75 170 GLU A N 1
ATOM 1330 C CA . GLU A 1 170 ? -13.43 23.25 23.953 1 93.75 170 GLU A CA 1
ATOM 1331 C C . GLU A 1 170 ? -14.742 22.5 23.797 1 93.75 170 GLU A C 1
ATOM 1333 O O . GLU A 1 170 ? -15.211 22.266 22.672 1 93.75 170 GLU A O 1
ATOM 1338 N N . PRO A 1 171 ? -15.367 22.062 24.859 1 94.56 171 PRO A N 1
ATOM 1339 C CA . PRO A 1 171 ? -16.5 21.141 24.812 1 94.56 171 PRO A CA 1
ATOM 1340 C C . PRO A 1 171 ? -17.672 21.688 24 1 94.56 171 PRO A C 1
ATOM 1342 O O . PRO A 1 171 ? -18.438 20.922 23.422 1 94.56 171 PRO A O 1
ATOM 1345 N N . ASP A 1 172 ? -17.766 22.969 23.906 1 93.5 172 ASP A N 1
ATOM 1346 C CA . ASP A 1 172 ? -18.891 23.578 23.203 1 93.5 172 ASP A CA 1
ATOM 1347 C C . ASP A 1 172 ? -18.844 23.234 21.703 1 93.5 172 ASP A C 1
ATOM 1349 O O . ASP A 1 172 ? -19.828 23.438 21 1 93.5 172 ASP A O 1
ATOM 1353 N N . ILE A 1 173 ? -17.781 22.641 21.266 1 94.38 173 ILE A N 1
ATOM 1354 C CA . ILE A 1 173 ? -17.625 22.234 19.875 1 94.38 173 ILE A CA 1
ATOM 1355 C C . ILE A 1 173 ? -18.734 21.266 19.5 1 94.38 173 ILE A C 1
ATOM 1357 O O . ILE A 1 173 ? -19.125 21.172 18.328 1 94.38 173 ILE A O 1
ATOM 1361 N N . VAL A 1 174 ? -19.312 20.547 20.469 1 95.31 174 VAL A N 1
ATOM 1362 C CA . VAL A 1 174 ? -20.328 19.547 20.234 1 95.31 174 VAL A CA 1
ATOM 1363 C C . VAL A 1 174 ? -21.562 20.188 19.578 1 95.31 174 VAL A C 1
ATOM 1365 O O . VAL A 1 174 ? -22.234 19.562 18.75 1 95.31 174 VAL A O 1
ATOM 1368 N N . ASN A 1 175 ? -21.75 21.484 19.906 1 95.75 175 ASN A N 1
ATOM 1369 C CA . ASN A 1 175 ? -22.875 22.188 19.297 1 95.75 175 ASN A CA 1
ATOM 1370 C C . ASN A 1 175 ? -22.734 22.281 17.781 1 95.75 175 ASN A C 1
ATOM 1372 O O . ASN A 1 175 ? -23.703 22.125 17.047 1 95.75 175 ASN A O 1
ATOM 1376 N N . ALA A 1 176 ? -21.578 22.531 17.375 1 95.81 176 ALA A N 1
ATOM 1377 C CA . ALA A 1 176 ? -21.312 22.594 15.938 1 95.81 176 ALA A CA 1
ATOM 1378 C C . ALA A 1 176 ? -21.5 21.234 15.289 1 95.81 176 ALA A C 1
ATOM 1380 O O . ALA A 1 176 ? -22.016 21.125 14.18 1 95.81 176 ALA A O 1
ATOM 1381 N N . TYR A 1 177 ? -21.078 20.188 15.961 1 97.12 177 TYR A N 1
ATOM 1382 C CA . TYR A 1 177 ? -21.25 18.828 15.461 1 97.12 177 TYR A CA 1
ATOM 1383 C C . TYR A 1 177 ? -22.719 18.469 15.375 1 97.12 177 TYR A C 1
ATOM 1385 O O . TYR A 1 177 ? -23.156 17.844 14.398 1 97.12 177 TYR A O 1
ATOM 1393 N N . GLN A 1 178 ? -23.453 18.859 16.406 1 97.5 178 GLN A N 1
ATOM 1394 C CA . GLN A 1 178 ? -24.875 18.594 16.406 1 97.5 178 GLN A CA 1
ATOM 1395 C C . GLN A 1 178 ? -25.578 19.297 15.25 1 97.5 178 GLN A C 1
ATOM 1397 O O . GLN A 1 178 ? -26.422 18.703 14.57 1 97.5 178 GLN A O 1
ATOM 1402 N N . PHE A 1 179 ? -25.234 20.484 15.062 1 97.06 179 PHE A N 1
ATOM 1403 C CA . PHE A 1 179 ? -25.812 21.234 13.953 1 97.06 179 PHE A CA 1
ATOM 1404 C C . PHE A 1 179 ? -25.5 20.562 12.625 1 97.06 179 PHE A C 1
ATOM 1406 O O . PHE A 1 179 ? -26.391 20.406 11.789 1 97.06 179 PHE A O 1
ATOM 1413 N N . ALA A 1 180 ? -24.266 20.203 12.43 1 97.56 180 ALA A N 1
ATOM 1414 C CA . ALA A 1 180 ? -23.844 19.531 11.195 1 97.56 180 ALA A CA 1
ATOM 1415 C C . ALA A 1 180 ? -24.578 18.219 11.008 1 97.56 180 ALA A C 1
ATOM 1417 O O . ALA A 1 180 ? -25 17.875 9.898 1 97.56 180 ALA A O 1
ATOM 1418 N N . LEU A 1 181 ? -24.672 17.469 12.078 1 97.62 181 LEU A N 1
ATOM 1419 C CA . LEU A 1 181 ? -25.391 16.188 12.031 1 97.62 181 LEU A CA 1
ATOM 1420 C C . LEU A 1 181 ? -26.828 16.406 11.555 1 97.62 181 LEU A C 1
ATOM 1422 O O . LEU A 1 181 ? -27.297 15.68 10.68 1 97.62 181 LEU A O 1
ATOM 1426 N N . ASN A 1 182 ? -27.453 17.422 12.086 1 97.12 182 ASN A N 1
ATOM 1427 C CA . ASN A 1 182 ? -28.859 17.703 11.766 1 97.12 182 ASN A CA 1
ATOM 1428 C C . ASN A 1 182 ? -29.016 18.188 10.328 1 97.12 182 ASN A C 1
ATOM 1430 O O . ASN A 1 182 ? -30.062 18 9.719 1 97.12 182 ASN A O 1
ATOM 1434 N N . SER A 1 183 ? -27.984 18.734 9.836 1 95.56 183 SER A N 1
ATOM 1435 C CA . SER A 1 183 ? -28.078 19.375 8.531 1 95.56 183 SER A CA 1
ATOM 1436 C C . SER A 1 183 ? -27.531 18.453 7.43 1 95.56 183 SER A C 1
ATOM 1438 O O . SER A 1 183 ? -27.562 18.812 6.25 1 95.56 183 SER A O 1
ATOM 1440 N N . SER A 1 184 ? -26.969 17.344 7.789 1 95.5 184 SER A N 1
ATOM 1441 C CA . SER A 1 184 ? -26.359 16.453 6.797 1 95.5 184 SER A CA 1
ATOM 1442 C C . SER A 1 184 ? -27.406 15.922 5.82 1 95.5 184 SER A C 1
ATOM 1444 O O . SER A 1 184 ? -28.484 15.492 6.23 1 95.5 184 SER A O 1
ATOM 1446 N N . PRO A 1 185 ? -27.062 15.992 4.539 1 91.5 185 PRO A N 1
ATOM 1447 C CA . PRO A 1 185 ? -28.016 15.531 3.531 1 91.5 185 PRO A CA 1
ATOM 1448 C C . PRO A 1 185 ? -28.125 14.008 3.471 1 91.5 185 PRO A C 1
ATOM 1450 O O . PRO A 1 185 ? -29.031 13.477 2.828 1 91.5 185 PRO A O 1
ATOM 1453 N N . THR A 1 186 ? -27.203 13.359 4 1 93.56 186 THR A N 1
ATOM 1454 C CA . THR A 1 186 ? -27.188 11.898 4.008 1 93.56 186 THR A CA 1
ATOM 1455 C C . THR A 1 186 ? -26.875 11.367 5.402 1 93.56 186 THR A C 1
ATOM 1457 O O . THR A 1 186 ? -26.531 12.141 6.301 1 93.56 186 THR A O 1
ATOM 1460 N N . LYS A 1 187 ? -27.047 10.094 5.555 1 94.94 187 LYS A N 1
ATOM 1461 C CA . LYS A 1 187 ? -26.844 9.461 6.855 1 94.94 187 LYS A CA 1
ATOM 1462 C C . LYS A 1 187 ? -25.375 9.578 7.297 1 94.94 187 LYS A C 1
ATOM 1464 O O . LYS A 1 187 ? -24.469 9.219 6.547 1 94.94 187 LYS A O 1
ATOM 1469 N N . VAL A 1 188 ? -25.188 10.047 8.508 1 94.88 188 VAL A N 1
ATOM 1470 C CA . VAL A 1 188 ? -23.859 10.18 9.086 1 94.88 188 VAL A CA 1
ATOM 1471 C C . VAL A 1 188 ? -23.484 8.898 9.828 1 94.88 188 VAL A C 1
ATOM 1473 O O . VAL A 1 188 ? -24.297 8.359 10.586 1 94.88 188 VAL A O 1
ATOM 1476 N N . ARG A 1 189 ? -22.234 8.453 9.586 1 91.06 189 ARG A N 1
ATOM 1477 C CA . ARG A 1 189 ? -21.828 7.191 10.203 1 91.06 189 ARG A CA 1
ATOM 1478 C C . ARG A 1 189 ? -20.641 7.398 11.141 1 91.06 189 ARG A C 1
ATOM 1480 O O . ARG A 1 189 ? -20.422 6.613 12.07 1 91.06 189 ARG A O 1
ATOM 1487 N N . ALA A 1 190 ? -19.859 8.43 10.867 1 90.38 190 ALA A N 1
ATOM 1488 C CA . ALA A 1 190 ? -18.625 8.586 11.641 1 90.38 190 ALA A CA 1
ATOM 1489 C C . ALA A 1 190 ? -18.234 10.055 11.766 1 90.38 190 ALA A C 1
ATOM 1491 O O . ALA A 1 190 ? -18.797 10.914 11.078 1 90.38 190 ALA A O 1
ATOM 1492 N N . ILE A 1 191 ? -17.391 10.312 12.734 1 92.56 191 ILE A N 1
ATOM 1493 C CA . ILE A 1 191 ? -16.719 11.602 12.844 1 92.56 191 ILE A CA 1
ATOM 1494 C C . ILE A 1 191 ? -15.211 11.414 12.742 1 92.56 191 ILE A C 1
ATOM 1496 O O . ILE A 1 191 ? -14.672 10.414 13.227 1 92.56 191 ILE A O 1
ATOM 1500 N N . ILE A 1 192 ? -14.523 12.289 12.039 1 92.44 192 ILE A N 1
ATOM 1501 C CA . ILE A 1 192 ? -13.07 12.359 12.039 1 92.44 192 ILE A CA 1
ATOM 1502 C C . ILE A 1 192 ? -12.609 13.539 12.891 1 92.44 192 ILE A C 1
ATOM 1504 O O . ILE A 1 192 ? -13.055 14.672 12.68 1 92.44 192 ILE A O 1
ATOM 1508 N N . VAL A 1 193 ? -11.805 13.242 13.852 1 92.94 193 VAL A N 1
ATOM 1509 C CA . VAL A 1 193 ? -11.219 14.273 14.703 1 92.94 193 VAL A CA 1
ATOM 1510 C C . VAL A 1 193 ? -9.703 14.305 14.516 1 92.94 193 VAL A C 1
ATOM 1512 O O . VAL A 1 193 ? -9.039 13.281 14.688 1 92.94 193 VAL A O 1
ATOM 1515 N N . CYS A 1 194 ? -9.234 15.367 14.125 1 93.38 194 CYS A N 1
ATOM 1516 C CA . CYS A 1 194 ? -7.797 15.547 13.992 1 93.38 194 CYS A CA 1
ATOM 1517 C C . CYS A 1 194 ? -7.223 16.25 15.219 1 93.38 194 CYS A C 1
ATOM 1519 O O . CYS A 1 194 ? -7.523 17.422 15.469 1 93.38 194 CYS A O 1
ATOM 1521 N N . ASN A 1 195 ? -6.398 15.547 15.961 1 92.38 195 ASN A N 1
ATOM 1522 C CA . ASN A 1 195 ? -5.836 16.031 17.219 1 92.38 195 ASN A CA 1
ATOM 1523 C C . ASN A 1 195 ? -4.363 15.664 17.344 1 92.38 195 ASN A C 1
ATOM 1525 O O . ASN A 1 195 ? -4.031 14.508 17.578 1 92.38 195 ASN A O 1
ATOM 1529 N N . PRO A 1 196 ? -3.475 16.625 17.297 1 92.81 196 PRO A N 1
ATOM 1530 C CA . PRO A 1 196 ? -3.594 18.062 17.031 1 92.81 196 PRO A CA 1
ATOM 1531 C C . PRO A 1 196 ? -4.199 18.344 15.664 1 92.81 196 PRO A C 1
ATOM 1533 O O . PRO A 1 196 ? -4.023 17.562 14.727 1 92.81 196 PRO A O 1
ATOM 1536 N N . GLN A 1 197 ? -4.859 19.484 15.633 1 95.19 197 GLN A N 1
ATOM 1537 C CA . GLN A 1 197 ? -5.684 19.797 14.469 1 95.19 197 GLN A CA 1
ATOM 1538 C C . GLN A 1 197 ? -4.84 20.375 13.336 1 95.19 197 GLN A C 1
ATOM 1540 O O . GLN A 1 197 ? -3.959 21.203 13.57 1 95.19 197 GLN A O 1
ATOM 1545 N N . ASN A 1 198 ? -4.957 19.906 12.172 1 94.38 198 ASN A N 1
ATOM 1546 C CA . ASN A 1 198 ? -4.391 20.406 10.922 1 94.38 198 ASN A CA 1
ATOM 1547 C C . ASN A 1 198 ? -5.449 21.078 10.055 1 94.38 198 ASN A C 1
ATOM 1549 O O . ASN A 1 198 ? -6.375 20.422 9.578 1 94.38 198 ASN A O 1
ATOM 1553 N N . PRO A 1 199 ? -5.328 22.391 9.992 1 96.5 199 PRO A N 1
ATOM 1554 C CA . PRO A 1 199 ? -4.113 23.203 9.922 1 96.5 199 PRO A CA 1
ATOM 1555 C C . PRO A 1 199 ? -3.965 24.156 11.102 1 96.5 199 PRO A C 1
ATOM 1557 O O . PRO A 1 199 ? -3.062 25 11.117 1 96.5 199 PRO A O 1
ATOM 1560 N N . LEU A 1 200 ? -4.758 24.062 12.07 1 95.88 200 LEU A N 1
ATOM 1561 C CA . LEU A 1 200 ? -4.812 25.109 13.094 1 95.88 200 LEU A CA 1
ATOM 1562 C C . LEU A 1 200 ? -3.695 24.938 14.117 1 95.88 200 LEU A C 1
ATOM 1564 O O . LEU A 1 200 ? -3.383 25.859 14.867 1 95.88 200 LEU A O 1
ATOM 1568 N N . GLY A 1 201 ? -3.143 23.75 14.188 1 95.25 201 GLY A N 1
ATOM 1569 C CA . GLY A 1 201 ? -1.994 23.484 15.047 1 95.25 201 GLY A CA 1
ATOM 1570 C C . GLY A 1 201 ? -2.332 23.516 16.516 1 95.25 201 GLY A C 1
ATOM 1571 O O . GLY A 1 201 ? -1.497 23.906 17.344 1 95.25 201 GLY A O 1
ATOM 1572 N N . ARG A 1 202 ? -3.512 23.219 16.844 1 94.75 202 ARG A N 1
ATOM 1573 C CA . ARG A 1 202 ? -3.957 23.234 18.234 1 94.75 202 ARG A CA 1
ATOM 1574 C C . ARG A 1 202 ? -4.473 21.859 18.672 1 94.75 202 ARG A C 1
ATOM 1576 O O . ARG A 1 202 ? -4.91 21.062 17.828 1 94.75 202 ARG A O 1
ATOM 1583 N N . CYS A 1 203 ? -4.422 21.625 19.953 1 94.44 203 CYS A N 1
ATOM 1584 C CA . CYS A 1 203 ? -4.945 20.391 20.531 1 94.44 203 CYS A CA 1
ATOM 1585 C C . CYS A 1 203 ? -6.336 20.609 21.125 1 94.44 203 CYS A C 1
ATOM 1587 O O . CYS A 1 203 ? -6.637 21.688 21.625 1 94.44 203 CYS A O 1
ATOM 1589 N N . TYR A 1 204 ? -7.105 19.562 21.016 1 94 204 TYR A N 1
ATOM 1590 C CA . TYR A 1 204 ? -8.352 19.547 21.781 1 94 204 TYR A CA 1
ATOM 1591 C C . TYR A 1 204 ? -8.07 19.375 23.281 1 94 204 TYR A C 1
ATOM 1593 O O . TYR A 1 204 ? -7.164 18.641 23.656 1 94 204 TYR A O 1
ATOM 1601 N N . SER A 1 205 ? -8.875 20.062 24.094 1 93.06 205 SER A N 1
ATOM 1602 C CA . SER A 1 205 ? -8.828 19.75 25.516 1 93.06 205 SER A CA 1
ATOM 1603 C C . SER A 1 205 ? -9.359 18.359 25.781 1 93.06 205 SER A C 1
ATOM 1605 O O . SER A 1 205 ? -10.07 17.781 24.953 1 93.06 205 SER A O 1
ATOM 1607 N N . VAL A 1 206 ? -8.984 17.828 26.906 1 91.31 206 VAL A N 1
ATOM 1608 C CA . VAL A 1 206 ? -9.484 16.516 27.297 1 91.31 206 VAL A CA 1
ATOM 1609 C C . VAL A 1 206 ? -11 16.547 27.406 1 91.31 206 VAL A C 1
ATOM 1611 O O . VAL A 1 206 ? -11.688 15.609 27 1 91.31 206 VAL A O 1
ATOM 1614 N N . GLU A 1 207 ? -11.516 17.641 27.906 1 93.25 207 GLU A N 1
ATOM 1615 C CA . GLU A 1 207 ? -12.953 17.797 28.062 1 93.25 207 GLU A CA 1
ATOM 1616 C C . GLU A 1 207 ? -13.664 17.844 26.719 1 93.25 207 GLU A C 1
ATOM 1618 O O . GLU A 1 207 ? -14.758 17.297 26.562 1 93.25 207 GLU A O 1
ATOM 1623 N N . ALA A 1 208 ? -13.047 18.516 25.766 1 93.69 208 ALA A N 1
ATOM 1624 C CA . ALA A 1 208 ? -13.625 18.562 24.422 1 93.69 208 ALA A CA 1
ATOM 1625 C C . ALA A 1 208 ? -13.672 17.188 23.781 1 93.69 208 ALA A C 1
ATOM 1627 O O . ALA A 1 208 ? -14.656 16.828 23.141 1 93.69 208 ALA A O 1
ATOM 1628 N N . LEU A 1 209 ? -12.594 16.422 23.922 1 92.06 209 LEU A N 1
ATOM 1629 C CA . LEU A 1 209 ? -12.547 15.07 23.391 1 92.06 209 LEU A CA 1
ATOM 1630 C C . LEU A 1 209 ? -13.617 14.188 24.031 1 92.06 209 LEU A C 1
ATOM 1632 O O . LEU A 1 209 ? -14.297 13.43 23.328 1 92.06 209 LEU A O 1
ATOM 1636 N N . GLU A 1 210 ? -13.719 14.305 25.297 1 91.12 210 GLU A N 1
ATOM 1637 C CA . GLU A 1 210 ? -14.742 13.539 26.016 1 91.12 210 GLU A CA 1
ATOM 1638 C C . GLU A 1 210 ? -16.141 13.906 25.531 1 91.12 210 GLU A C 1
ATOM 1640 O O . GLU A 1 210 ? -16.984 13.031 25.328 1 91.12 210 GLU A O 1
ATOM 1645 N N . ALA A 1 211 ? -16.344 15.172 25.359 1 93.19 211 ALA A N 1
ATOM 1646 C CA . ALA A 1 211 ? -17.641 15.641 24.891 1 93.19 211 ALA A CA 1
ATOM 1647 C C . ALA A 1 211 ? -17.938 15.094 23.5 1 93.19 211 ALA A C 1
ATOM 1649 O O . ALA A 1 211 ? -19.078 14.695 23.203 1 93.19 211 ALA A O 1
ATOM 1650 N N . LEU A 1 212 ? -16.969 15.109 22.656 1 92.5 212 LEU A N 1
ATOM 1651 C CA . LEU A 1 212 ? -17.141 14.602 21.297 1 92.5 212 LEU A CA 1
ATOM 1652 C C . LEU A 1 212 ? -17.422 13.102 21.312 1 92.5 212 LEU A C 1
ATOM 1654 O O . LEU A 1 212 ? -18.234 12.609 20.531 1 92.5 212 LEU A O 1
ATOM 1658 N N . LEU A 1 213 ? -16.719 12.383 22.156 1 89.5 213 LEU A N 1
ATOM 1659 C CA . LEU A 1 213 ? -16.938 10.945 22.281 1 89.5 213 LEU A CA 1
ATOM 1660 C C . LEU A 1 213 ? -18.344 10.648 22.781 1 89.5 213 LEU A C 1
ATOM 1662 O O . LEU A 1 213 ? -19 9.727 22.297 1 89.5 213 LEU A O 1
ATOM 1666 N N . LEU A 1 214 ? -18.797 11.383 23.719 1 89.94 214 LEU A N 1
ATOM 1667 C CA . LEU A 1 214 ? -20.156 11.227 24.234 1 89.94 214 LEU A CA 1
ATOM 1668 C C . LEU A 1 214 ? -21.188 11.555 23.156 1 89.94 214 LEU A C 1
ATOM 1670 O O . LEU A 1 214 ? -22.188 10.844 23.016 1 89.94 214 LEU A O 1
ATOM 1674 N N . PHE A 1 215 ? -20.938 12.641 22.484 1 92.81 215 PHE A N 1
ATOM 1675 C CA . PHE A 1 215 ? -21.797 13.023 21.375 1 92.81 215 PHE A CA 1
ATOM 1676 C C . PHE A 1 215 ? -21.906 11.883 20.359 1 92.81 215 PHE A C 1
ATOM 1678 O O . PHE A 1 215 ? -23 11.555 19.906 1 92.81 215 PHE A O 1
ATOM 1685 N N . ALA A 1 216 ? -20.75 11.32 20 1 90.38 216 ALA A N 1
ATOM 1686 C CA . ALA A 1 216 ? -20.719 10.219 19.047 1 90.38 216 ALA A CA 1
ATOM 1687 C C . ALA A 1 216 ? -21.516 9.023 19.578 1 90.38 216 ALA A C 1
ATOM 1689 O O . ALA A 1 216 ? -22.281 8.398 18.828 1 90.38 216 ALA A O 1
ATOM 1690 N N . GLU A 1 217 ? -21.375 8.695 20.812 1 87.31 217 GLU A N 1
ATOM 1691 C CA . GLU A 1 217 ? -22.094 7.586 21.438 1 87.31 217 GLU A CA 1
ATOM 1692 C C . GLU A 1 217 ? -23.609 7.816 21.406 1 87.31 217 GLU A C 1
ATOM 1694 O O . GLU A 1 217 ? -24.375 6.918 21.047 1 87.31 217 GLU A O 1
ATOM 1699 N N . GLU A 1 218 ? -23.953 8.953 21.75 1 90.12 218 GLU A N 1
ATOM 1700 C CA . GLU A 1 218 ? -25.375 9.297 21.828 1 90.12 218 GLU A CA 1
ATOM 1701 C C . GLU A 1 218 ? -26.031 9.234 20.453 1 90.12 218 GLU A C 1
ATOM 1703 O O . GLU A 1 218 ? -27.219 8.953 20.328 1 90.12 218 GLU A O 1
ATOM 1708 N N . ASN A 1 219 ? -25.266 9.43 19.484 1 91.38 219 ASN A N 1
ATOM 1709 C CA . ASN A 1 219 ? -25.812 9.469 18.141 1 91.38 219 ASN A CA 1
ATOM 1710 C C . ASN A 1 219 ? -25.422 8.234 17.328 1 91.38 219 ASN A C 1
ATOM 1712 O O . ASN A 1 219 ? -25.625 8.188 16.125 1 91.38 219 ASN A O 1
ATOM 1716 N N . ASP A 1 220 ? -24.781 7.266 18.016 1 87.88 220 ASP A N 1
ATOM 1717 C CA . ASP A 1 220 ? -24.375 6.004 17.406 1 87.88 220 ASP A CA 1
ATOM 1718 C C . ASP A 1 220 ? -23.438 6.238 16.234 1 87.88 220 ASP A C 1
ATOM 1720 O O . ASP A 1 220 ? -23.656 5.727 15.133 1 87.88 220 ASP A O 1
ATOM 1724 N N . LEU A 1 221 ? -22.438 7.105 16.406 1 89.25 221 LEU A N 1
ATOM 1725 C CA . LEU A 1 221 ? -21.438 7.418 15.398 1 89.25 221 LEU A CA 1
ATOM 1726 C C . LEU A 1 221 ? -20.094 6.793 15.758 1 89.25 221 LEU A C 1
ATOM 1728 O O . LEU A 1 221 ? -19.719 6.746 16.938 1 89.25 221 LEU A O 1
ATOM 1732 N N . GLN A 1 222 ? -19.391 6.309 14.766 1 87.56 222 GLN A N 1
ATOM 1733 C CA . GLN A 1 222 ? -18 5.879 14.953 1 87.56 222 GLN A CA 1
ATOM 1734 C C . GLN A 1 222 ? -17.062 7.078 15.016 1 87.56 222 GLN A C 1
ATOM 1736 O O . GLN A 1 222 ? -17.359 8.141 14.469 1 87.56 222 GLN A O 1
ATOM 1741 N N . VAL A 1 223 ? -15.977 6.914 15.766 1 89 223 VAL A N 1
ATOM 1742 C CA . VAL A 1 223 ? -15.039 8.023 15.914 1 89 223 VAL A CA 1
ATOM 1743 C C . VAL A 1 223 ? -13.656 7.605 15.414 1 89 223 VAL A C 1
ATOM 1745 O O . VAL A 1 223 ? -13.094 6.609 15.875 1 89 223 VAL A O 1
ATOM 1748 N N . LEU A 1 224 ? -13.172 8.312 14.461 1 89.69 224 LEU A N 1
ATOM 1749 C CA . LEU A 1 224 ? -11.797 8.195 13.992 1 89.69 224 LEU A CA 1
ATOM 1750 C C . LEU A 1 224 ? -10.969 9.406 14.422 1 89.69 224 LEU A C 1
ATOM 1752 O O . LEU A 1 224 ? -11.312 10.539 14.102 1 89.69 224 LEU A O 1
ATOM 1756 N N . VAL A 1 225 ? -9.945 9.156 15.164 1 90.88 225 VAL A N 1
ATOM 1757 C CA . VAL A 1 225 ? -9.109 10.258 15.625 1 90.88 225 VAL A CA 1
ATOM 1758 C C . VAL A 1 225 ? -7.73 10.172 14.961 1 90.88 225 VAL A C 1
ATOM 1760 O O . VAL A 1 225 ? -7.047 9.148 15.078 1 90.88 225 VAL A O 1
ATOM 1763 N N . ASP A 1 226 ? -7.41 11.133 14.242 1 91.44 226 ASP A N 1
ATOM 1764 C CA . ASP A 1 226 ? -6.078 11.281 13.664 1 91.44 226 ASP A CA 1
ATOM 1765 C C . ASP A 1 226 ? -5.141 12.016 14.617 1 91.44 226 ASP A C 1
ATOM 1767 O O . ASP A 1 226 ? -5.301 13.219 14.844 1 91.44 226 ASP A O 1
ATOM 1771 N N . GLU A 1 227 ? -4.172 11.352 15.102 1 91.69 227 GLU A N 1
ATOM 1772 C CA . GLU A 1 227 ? -3.244 11.938 16.062 1 91.69 227 GLU A CA 1
ATOM 1773 C C . GLU A 1 227 ? -1.816 11.938 15.523 1 91.69 227 GLU A C 1
ATOM 1775 O O . GLU A 1 227 ? -0.866 11.695 16.266 1 91.69 227 GLU A O 1
ATOM 1780 N N . LEU A 1 228 ? -1.72 12.195 14.289 1 89.38 228 LEU A N 1
ATOM 1781 C CA . LEU A 1 228 ? -0.458 12.141 13.555 1 89.38 228 LEU A CA 1
ATOM 1782 C C . LEU A 1 228 ? 0.57 13.086 14.172 1 89.38 228 LEU A C 1
ATOM 1784 O O . LEU A 1 228 ? 1.771 12.805 14.141 1 89.38 228 LEU A O 1
ATOM 1788 N N . TYR A 1 229 ? 0.12 14.164 14.781 1 91.25 229 TYR A N 1
ATOM 1789 C CA . TYR A 1 229 ? 1.029 15.188 15.297 1 91.25 229 TYR A CA 1
ATOM 1790 C C . TYR A 1 229 ? 1.112 15.133 16.812 1 91.25 229 TYR A C 1
ATOM 1792 O O . TYR A 1 229 ? 1.499 16.109 17.453 1 91.25 229 TYR A O 1
ATOM 1800 N N . GLY A 1 230 ? 0.785 14.008 17.375 1 90.25 230 GLY A N 1
ATOM 1801 C CA . GLY A 1 230 ? 0.764 13.867 18.828 1 90.25 230 GLY A CA 1
ATOM 1802 C C . GLY A 1 230 ? 2.111 14.125 19.469 1 90.25 230 GLY A C 1
ATOM 1803 O O . GLY A 1 230 ? 2.182 14.609 20.609 1 90.25 230 GLY A O 1
ATOM 1804 N N . LEU A 1 231 ? 3.156 13.867 18.734 1 90.38 231 LEU A N 1
ATOM 1805 C CA . LEU A 1 231 ? 4.484 14.062 19.297 1 90.38 231 LEU A CA 1
ATOM 1806 C C . LEU A 1 231 ? 5.141 15.32 18.734 1 90.38 231 LEU A C 1
ATOM 1808 O O . LEU A 1 231 ? 6.352 15.508 18.859 1 90.38 231 LEU A O 1
ATOM 1812 N N . SER A 1 232 ? 4.375 16.094 18.109 1 92.62 232 SER A N 1
ATOM 1813 C CA . SER A 1 232 ? 4.875 17.344 17.562 1 92.62 232 SER A CA 1
ATOM 1814 C C . SER A 1 232 ? 4.367 18.547 18.359 1 92.62 232 SER A C 1
ATOM 1816 O O . SER A 1 232 ? 4.121 19.609 17.797 1 92.62 232 SER A O 1
ATOM 1818 N N . VAL A 1 233 ? 4.066 18.375 19.578 1 93.25 233 VAL A N 1
ATOM 1819 C CA . VAL A 1 233 ? 3.729 19.469 20.484 1 93.25 233 VAL A CA 1
ATOM 1820 C C . VAL A 1 233 ? 5 20.188 20.906 1 93.25 233 VAL A C 1
ATOM 1822 O O . VAL A 1 233 ? 5.914 19.578 21.469 1 93.25 233 VAL A O 1
ATOM 1825 N N . PHE A 1 234 ? 5.094 21.438 20.625 1 92.5 234 PHE A N 1
ATOM 1826 C CA . PHE A 1 234 ? 6.34 22.141 20.922 1 92.5 234 PHE A CA 1
ATOM 1827 C C . PHE A 1 234 ? 6.102 23.297 21.875 1 92.5 234 PHE A C 1
ATOM 1829 O O . PHE A 1 234 ? 7.051 23.891 22.406 1 92.5 234 PHE A O 1
ATOM 1836 N N . SER A 1 235 ? 4.824 23.609 22.078 1 89.12 235 SER A N 1
ATOM 1837 C CA . SER A 1 235 ? 4.496 24.641 23.078 1 89.12 235 SER A CA 1
ATOM 1838 C C . SER A 1 235 ? 4.57 24.078 24.484 1 89.12 235 SER A C 1
ATOM 1840 O O . SER A 1 235 ? 4.105 22.953 24.75 1 89.12 235 SER A O 1
ATOM 1842 N N . PRO A 1 236 ? 5.094 24.859 25.328 1 81.56 236 PRO A N 1
ATOM 1843 C CA . PRO A 1 236 ? 5.176 24.391 26.719 1 81.56 236 PRO A CA 1
ATOM 1844 C C . PRO A 1 236 ? 3.844 24.5 27.453 1 81.56 236 PRO A C 1
ATOM 1846 O O . PRO A 1 236 ? 3.682 23.922 28.531 1 81.56 236 PRO A O 1
ATOM 1849 N N . VAL A 1 237 ? 2.904 25.203 26.922 1 79 237 VAL A N 1
ATOM 1850 C CA . VAL A 1 237 ? 1.677 25.484 27.672 1 79 237 VAL A CA 1
ATOM 1851 C C . VAL A 1 237 ? 0.569 24.547 27.203 1 79 237 VAL A C 1
ATOM 1853 O O . VAL A 1 237 ? -0.465 24.422 27.859 1 79 237 VAL A O 1
ATOM 1856 N N . ASP A 1 238 ? 0.824 23.906 26.125 1 79.5 238 ASP A N 1
ATOM 1857 C CA . ASP A 1 238 ? -0.213 23.016 25.625 1 79.5 238 ASP A CA 1
ATOM 1858 C C . ASP A 1 238 ? 0.159 21.547 25.844 1 79.5 238 ASP A C 1
ATOM 1860 O O . ASP A 1 238 ? 1.34 21.203 25.844 1 79.5 238 ASP A O 1
ATOM 1864 N N . THR A 1 239 ? -0.909 20.906 26.266 1 84.69 239 THR A N 1
ATOM 1865 C CA . THR A 1 239 ? -0.712 19.469 26.516 1 84.69 239 THR A CA 1
ATOM 1866 C C . THR A 1 239 ? -1.539 18.641 25.531 1 84.69 239 THR A C 1
ATOM 1868 O O . THR A 1 239 ? -2.729 18.906 25.344 1 84.69 239 THR A O 1
ATOM 1871 N N . PHE A 1 240 ? -0.89 17.812 24.875 1 90.81 240 PHE A N 1
ATOM 1872 C CA . PHE A 1 240 ? -1.559 16.828 24.016 1 90.81 240 PHE A CA 1
ATOM 1873 C C . PHE A 1 240 ? -2.078 15.656 24.844 1 90.81 240 PHE A C 1
ATOM 1875 O O . PHE A 1 240 ? -1.332 15.062 25.625 1 90.81 240 PHE A O 1
ATOM 1882 N N . HIS A 1 241 ? -3.383 15.477 24.734 1 89.12 241 HIS A N 1
ATOM 1883 C CA . HIS A 1 241 ? -4.016 14.289 25.297 1 89.12 241 HIS A CA 1
ATOM 1884 C C . HIS A 1 241 ? -4.523 13.367 24.188 1 89.12 241 HIS A C 1
ATOM 1886 O O . HIS A 1 241 ? -5.375 13.766 23.391 1 89.12 241 HIS A O 1
ATOM 1892 N N . SER A 1 242 ? -3.982 12.164 24.219 1 90.25 242 SER A N 1
ATOM 1893 C CA . SER A 1 242 ? -4.457 11.188 23.25 1 90.25 242 SER A CA 1
ATOM 1894 C C . SER A 1 242 ? -5.863 10.703 23.594 1 90.25 242 SER A C 1
ATOM 1896 O O . SER A 1 242 ? -6.238 10.648 24.766 1 90.25 242 SER A O 1
ATOM 1898 N N . VAL A 1 243 ? -6.559 10.352 22.609 1 89.25 243 VAL A N 1
ATOM 1899 C CA . VAL A 1 243 ? -7.871 9.75 22.812 1 89.25 243 VAL A CA 1
ATOM 1900 C C . VAL A 1 243 ? -7.723 8.43 23.562 1 89.25 243 VAL A C 1
ATOM 1902 O O . VAL A 1 243 ? -8.641 8.008 24.281 1 89.25 243 VAL A O 1
ATOM 1905 N N . LEU A 1 244 ? -6.57 7.797 23.5 1 88.25 244 LEU A N 1
ATOM 1906 C CA . LEU A 1 244 ? -6.289 6.539 24.172 1 88.25 244 LEU A CA 1
ATOM 1907 C C . LEU A 1 244 ? -6.293 6.727 25.688 1 88.25 244 LEU A C 1
ATOM 1909 O O . LEU A 1 244 ? -6.383 5.754 26.438 1 88.25 244 LEU A O 1
ATOM 1913 N N . SER A 1 245 ? -6.168 7.941 26.094 1 88.12 245 SER A N 1
ATOM 1914 C CA . SER A 1 245 ? -6.113 8.227 27.531 1 88.12 245 SER A CA 1
ATOM 1915 C C . SER A 1 245 ? -7.516 8.383 28.109 1 88.12 245 SER A C 1
ATOM 1917 O O . SER A 1 245 ? -7.676 8.516 29.328 1 88.12 245 SER A O 1
ATOM 1919 N N . ILE A 1 246 ? -8.414 8.414 27.297 1 85 246 ILE A N 1
ATOM 1920 C CA . ILE A 1 246 ? -9.805 8.562 27.703 1 85 246 ILE A CA 1
ATOM 1921 C C . ILE A 1 246 ? -10.492 7.199 27.719 1 85 246 ILE A C 1
ATOM 1923 O O . ILE A 1 246 ? -10.172 6.332 26.906 1 85 246 ILE A O 1
ATOM 1927 N N . ASP A 1 247 ? -11.195 6.805 28.797 1 67.88 247 ASP A N 1
ATOM 1928 C CA . ASP A 1 247 ? -11.867 5.516 28.922 1 67.88 247 ASP A CA 1
ATOM 1929 C C . ASP A 1 247 ? -12.758 5.238 27.719 1 67.88 247 ASP A C 1
ATOM 1931 O O . ASP A 1 247 ? -13.727 5.961 27.469 1 67.88 247 ASP A O 1
ATOM 1935 N N . LEU A 1 248 ? -12.07 4.504 26.859 1 56.66 248 LEU A N 1
ATOM 1936 C CA . LEU A 1 248 ? -12.562 4.195 25.531 1 56.66 248 LEU A CA 1
ATOM 1937 C C . LEU A 1 248 ? -13.594 3.07 25.578 1 56.66 248 LEU A C 1
ATOM 1939 O O . LEU A 1 248 ? -13.438 2.055 24.891 1 56.66 248 LEU A O 1
ATOM 1943 N N . ASN A 1 249 ? -14.078 2.525 26.688 1 48.16 249 ASN A N 1
ATOM 1944 C CA . ASN A 1 249 ? -14.898 1.369 26.344 1 48.16 249 ASN A CA 1
ATOM 1945 C C . ASN A 1 249 ? -15.547 1.525 24.969 1 48.16 249 ASN A C 1
ATOM 1947 O O . ASN A 1 249 ? -16.25 0.629 24.516 1 48.16 249 ASN A O 1
ATOM 1951 N N . LYS A 1 250 ? -15.422 2.619 24.438 1 48.19 250 LYS A N 1
ATOM 1952 C CA . LYS A 1 250 ? -16.219 2.74 23.219 1 48.19 250 LYS A CA 1
ATOM 1953 C C . LYS A 1 250 ? -15.328 2.727 21.984 1 48.19 250 LYS A C 1
ATOM 1955 O O . LYS A 1 250 ? -14.102 2.684 22.094 1 48.19 250 LYS A O 1
ATOM 1960 N N . LEU A 1 251 ? -15.547 3.527 20.859 1 46.44 251 LEU A N 1
ATOM 1961 C CA . LEU A 1 251 ? -15.375 3.367 19.422 1 46.44 251 LEU A CA 1
ATOM 1962 C C . LEU A 1 251 ? -13.922 3.6 19.031 1 46.44 251 LEU A C 1
ATOM 1964 O O . LEU A 1 251 ? -13.328 2.77 18.328 1 46.44 251 LEU A O 1
ATOM 1968 N N . GLY A 1 252 ? -13.148 4.633 18.859 1 51.69 252 GLY A N 1
ATOM 1969 C CA . GLY A 1 252 ? -12.727 5.086 17.547 1 51.69 252 GLY A CA 1
ATOM 1970 C C . GLY A 1 252 ? -11.273 4.762 17.25 1 51.69 252 GLY A C 1
ATOM 1971 O O . GLY A 1 252 ? -10.5 4.457 18.156 1 51.69 252 GLY A O 1
ATOM 1972 N N . VAL A 1 253 ? -11.016 4.34 15.969 1 55.19 253 VAL A N 1
ATOM 1973 C CA . VAL A 1 253 ? -9.789 4.039 15.234 1 55.19 253 VAL A CA 1
ATOM 1974 C C . VAL A 1 253 ? -8.836 5.23 15.328 1 55.19 253 VAL A C 1
ATOM 1976 O O . VAL A 1 253 ? -9.234 6.375 15.125 1 55.19 253 VAL A O 1
ATOM 1979 N N . VAL A 1 254 ? -7.691 4.977 16.078 1 57.94 254 VAL A N 1
ATOM 1980 C CA . VAL A 1 254 ? -6.645 5.992 16.094 1 57.94 254 VAL A CA 1
ATOM 1981 C C . VAL A 1 254 ? -5.707 5.785 14.906 1 57.94 254 VAL A C 1
ATOM 1983 O O . VAL A 1 254 ? -5.398 4.645 14.539 1 57.94 254 VAL A O 1
ATOM 1986 N N . HIS A 1 255 ? -5.621 6.734 13.938 1 57.09 255 HIS A N 1
ATOM 1987 C CA . HIS A 1 255 ? -4.668 6.645 12.844 1 57.09 255 HIS A CA 1
ATOM 1988 C C . HIS A 1 255 ? -3.408 7.453 13.141 1 57.09 255 HIS A C 1
ATOM 1990 O O . HIS A 1 255 ? -3.488 8.578 13.633 1 57.09 255 HIS A O 1
ATOM 1996 N N . ARG A 1 256 ? -2.053 6.859 13.43 1 54.34 256 ARG A N 1
ATOM 1997 C CA . ARG A 1 256 ? -0.878 7.648 13.789 1 54.34 256 ARG A CA 1
ATOM 1998 C C . ARG A 1 256 ? 0.216 7.508 12.734 1 54.34 256 ARG A C 1
ATOM 2000 O O . ARG A 1 256 ? 0.645 6.395 12.422 1 54.34 256 ARG A O 1
ATOM 2007 N N . GLY A 1 257 ? 0.499 8.289 11.57 1 49.91 257 GLY A N 1
ATOM 2008 C CA . GLY A 1 257 ? 1.585 7.961 10.656 1 49.91 257 GLY A CA 1
ATOM 2009 C C . GLY A 1 257 ? 2.75 8.93 10.742 1 49.91 257 GLY A C 1
ATOM 2010 O O . GLY A 1 257 ? 3.9 8.547 10.516 1 49.91 257 GLY A O 1
ATOM 2011 N N . LYS A 1 258 ? 2.824 10.25 11.117 1 51.06 258 LYS A N 1
ATOM 2012 C CA . LYS A 1 258 ? 3.803 11.211 10.609 1 51.06 258 LYS A CA 1
ATOM 2013 C C . LYS A 1 258 ? 4.859 11.523 11.672 1 51.06 258 LYS A C 1
ATOM 2015 O O . LYS A 1 258 ? 5.977 11.93 11.336 1 51.06 258 LYS A O 1
ATOM 2020 N N . ASP A 1 259 ? 4.883 11.258 12.906 1 56.5 259 ASP A N 1
ATOM 2021 C CA . ASP A 1 259 ? 5.746 11.797 13.953 1 56.5 259 ASP A CA 1
ATOM 2022 C C . ASP A 1 259 ? 7.18 11.289 13.797 1 56.5 259 ASP A C 1
ATOM 2024 O O . ASP A 1 259 ? 8.094 11.789 14.461 1 56.5 259 ASP A O 1
ATOM 2028 N N . MET A 1 260 ? 7.492 10.727 12.797 1 71.38 260 MET A N 1
ATOM 2029 C CA . MET A 1 260 ? 8.867 10.25 12.703 1 71.38 260 MET A CA 1
ATOM 2030 C C . MET A 1 260 ? 9.547 10.781 11.445 1 71.38 260 MET A C 1
ATOM 2032 O O . MET A 1 260 ? 10.547 10.219 10.984 1 71.38 260 MET A O 1
ATOM 2036 N N . ASN A 1 261 ? 9.133 11.914 11.023 1 74.88 261 ASN A N 1
ATOM 2037 C CA . ASN A 1 261 ? 9.742 12.688 9.945 1 74.88 261 ASN A CA 1
ATOM 2038 C C . ASN A 1 261 ? 10.055 11.812 8.734 1 74.88 261 ASN A C 1
ATOM 2040 O O . ASN A 1 261 ? 11.102 11.961 8.109 1 74.88 261 ASN A O 1
ATOM 2044 N N . SER A 1 262 ? 9.234 10.875 8.625 1 83.81 262 SER A N 1
ATOM 2045 C CA . SER A 1 262 ? 9.562 9.867 7.625 1 83.81 262 SER A CA 1
ATOM 2046 C C . SER A 1 262 ? 8.336 9.477 6.801 1 83.81 262 SER A C 1
ATOM 2048 O O . SER A 1 262 ? 8.023 8.297 6.664 1 83.81 262 SER A O 1
ATOM 2050 N N . SER A 1 263 ? 7.789 10.484 6.191 1 82.25 263 SER A N 1
ATOM 2051 C CA . SER A 1 263 ? 6.559 10.281 5.438 1 82.25 263 SER A CA 1
ATOM 2052 C C . SER A 1 263 ? 6.773 9.328 4.266 1 82.25 263 SER A C 1
ATOM 2054 O O . SER A 1 263 ? 5.848 8.641 3.842 1 82.25 263 SER A O 1
ATOM 2056 N N . GLY A 1 264 ? 7.973 9.18 3.83 1 87.44 264 GLY A N 1
ATOM 2057 C CA . GLY A 1 264 ? 8.258 8.398 2.637 1 87.44 264 GLY A CA 1
ATOM 2058 C C . GLY A 1 264 ? 8.305 6.902 2.898 1 87.44 264 GLY A C 1
ATOM 2059 O O . GLY A 1 264 ? 8.188 6.102 1.971 1 87.44 264 GLY A O 1
ATOM 2060 N N . ILE A 1 265 ? 8.508 6.496 4.125 1 90.75 265 ILE A N 1
ATOM 2061 C CA . ILE A 1 265 ? 8.656 5.07 4.398 1 90.75 265 ILE A CA 1
ATOM 2062 C C . ILE A 1 265 ? 7.277 4.402 4.391 1 90.75 265 ILE A C 1
ATOM 2064 O O . ILE A 1 265 ? 7.18 3.176 4.359 1 90.75 265 ILE A O 1
ATOM 2068 N N . ARG A 1 266 ? 6.203 5.215 4.445 1 89.62 266 ARG A N 1
ATOM 2069 C CA . ARG A 1 266 ? 4.816 4.824 4.227 1 89.62 266 ARG A CA 1
ATOM 2070 C C . ARG A 1 266 ? 4.371 3.787 5.25 1 89.62 266 ARG A C 1
ATOM 2072 O O . ARG A 1 266 ? 3.906 2.705 4.887 1 89.62 266 ARG A O 1
ATOM 2079 N N . LEU A 1 267 ? 4.426 4.141 6.469 1 91.94 267 LEU A N 1
ATOM 2080 C CA . LEU A 1 267 ? 3.895 3.316 7.547 1 91.94 267 LEU A CA 1
ATOM 2081 C C . LEU A 1 267 ? 2.646 3.947 8.156 1 91.94 267 LEU A C 1
ATOM 2083 O O . LEU A 1 267 ? 2.723 5.016 8.766 1 91.94 267 LEU A O 1
ATOM 2087 N N . GLY A 1 268 ? 1.533 3.369 7.922 1 91.56 268 GLY A N 1
ATOM 2088 C CA . GLY A 1 268 ? 0.297 3.729 8.602 1 91.56 268 GLY A CA 1
ATOM 2089 C C . GLY A 1 268 ? -0.024 2.824 9.773 1 91.56 268 GLY A C 1
ATOM 2090 O O . GLY A 1 268 ? 0.347 1.649 9.781 1 91.56 268 GLY A O 1
ATOM 2091 N N . ILE A 1 269 ? -0.699 3.393 10.812 1 92.5 269 ILE A N 1
ATOM 2092 C CA . ILE A 1 269 ? -1.011 2.631 12.016 1 92.5 269 ILE A CA 1
ATOM 2093 C C . ILE A 1 269 ? -2.467 2.865 12.414 1 92.5 269 ILE A C 1
ATOM 2095 O O . ILE A 1 269 ? -2.906 4.012 12.539 1 92.5 269 ILE A O 1
ATOM 2099 N N . LEU A 1 270 ? -3.186 1.815 12.539 1 91.88 270 LEU A N 1
ATOM 2100 C CA . LEU A 1 270 ? -4.516 1.828 13.133 1 91.88 270 LEU A CA 1
ATOM 2101 C C . LEU A 1 270 ? -4.5 1.161 14.508 1 91.88 270 LEU A C 1
ATOM 2103 O O . LEU A 1 270 ? -3.895 0.1 14.68 1 91.88 270 LEU A O 1
ATOM 2107 N N . ILE A 1 271 ? -5.07 1.764 15.484 1 91.19 271 ILE A N 1
ATOM 2108 C CA . ILE A 1 271 ? -5.316 1.153 16.781 1 91.19 271 ILE A CA 1
ATOM 2109 C C . ILE A 1 271 ? -6.816 1.166 17.078 1 91.19 271 ILE A C 1
ATOM 2111 O O . ILE A 1 271 ? -7.465 2.209 16.984 1 91.19 271 ILE A O 1
ATOM 2115 N N . THR A 1 272 ? -7.352 0.069 17.375 1 88.19 272 THR A N 1
ATOM 2116 C CA . THR A 1 272 ? -8.719 -0.022 17.875 1 88.19 272 THR A CA 1
ATOM 2117 C C . THR A 1 272 ? -8.789 -0.984 19.062 1 88.19 272 THR A C 1
ATOM 2119 O O . THR A 1 272 ? -8.43 -2.156 18.938 1 88.19 272 THR A O 1
ATOM 2122 N N . GLN A 1 273 ? -9.203 -0.543 20.109 1 83.5 273 GLN A N 1
ATOM 2123 C CA . GLN A 1 273 ? -9.266 -1.363 21.312 1 83.5 273 GLN A CA 1
ATOM 2124 C C . GLN A 1 273 ? -10.672 -1.92 21.531 1 83.5 273 GLN A C 1
ATOM 2126 O O . GLN A 1 273 ? -10.852 -2.914 22.234 1 83.5 273 GLN A O 1
ATOM 2131 N N . ALA A 1 274 ? -11.648 -1.412 20.859 1 79.25 274 ALA A N 1
ATOM 2132 C CA . ALA A 1 274 ? -13.031 -1.763 21.172 1 79.25 274 ALA A CA 1
ATOM 2133 C C . ALA A 1 274 ? -13.672 -2.547 20.031 1 79.25 274 ALA A C 1
ATOM 2135 O O . ALA A 1 274 ? -14.789 -3.064 20.188 1 79.25 274 ALA A O 1
ATOM 2136 N N . ASN A 1 275 ? -13.055 -2.633 18.938 1 83.69 275 ASN A N 1
ATOM 2137 C CA . ASN A 1 275 ? -13.648 -3.246 17.75 1 83.69 275 ASN A CA 1
ATOM 2138 C C . ASN A 1 275 ? -12.695 -4.234 17.094 1 83.69 275 ASN A C 1
ATOM 2140 O O . ASN A 1 275 ? -12.078 -3.918 16.078 1 83.69 275 ASN A O 1
ATOM 2144 N N . SER A 1 276 ? -12.695 -5.406 17.562 1 82.81 276 SER A N 1
ATOM 2145 C CA . SER A 1 276 ? -11.773 -6.43 17.078 1 82.81 276 SER A CA 1
ATOM 2146 C C . SER A 1 276 ? -12.141 -6.875 15.664 1 82.81 276 SER A C 1
ATOM 2148 O O . SER A 1 276 ? -11.266 -7.25 14.883 1 82.81 276 SER A O 1
ATOM 2150 N N . VAL A 1 277 ? -13.414 -6.762 15.344 1 83.56 277 VAL A N 1
ATOM 2151 C CA . VAL A 1 277 ? -13.852 -7.172 14.008 1 83.56 277 VAL A CA 1
ATOM 2152 C C . VAL A 1 277 ? -13.344 -6.176 12.969 1 83.56 277 VAL A C 1
ATOM 2154 O O . VAL A 1 277 ? -12.914 -6.574 11.883 1 83.56 277 VAL A O 1
ATOM 2157 N N . LEU A 1 278 ? -13.414 -4.91 13.312 1 85.69 278 LEU A N 1
ATOM 2158 C CA . LEU A 1 278 ? -12.844 -3.896 12.43 1 85.69 278 LEU A CA 1
ATOM 2159 C C . LEU A 1 278 ? -11.344 -4.121 12.242 1 85.69 278 LEU A C 1
ATOM 2161 O O . LEU A 1 278 ? -10.844 -4.062 11.117 1 85.69 278 LEU A O 1
ATOM 2165 N N . ARG A 1 279 ? -10.711 -4.398 13.391 1 86.81 279 ARG A N 1
ATOM 2166 C CA . ARG A 1 279 ? -9.273 -4.633 13.359 1 86.81 279 ARG A CA 1
ATOM 2167 C C . ARG A 1 279 ? -8.93 -5.77 12.398 1 86.81 279 ARG A C 1
ATOM 2169 O O . ARG A 1 279 ? -8.062 -5.613 11.531 1 86.81 279 ARG A O 1
ATOM 2176 N N . ASP A 1 280 ? -9.609 -6.836 12.5 1 85.25 280 ASP A N 1
ATOM 2177 C CA . ASP A 1 280 ? -9.312 -8.023 11.711 1 85.25 280 ASP A CA 1
ATOM 2178 C C . ASP A 1 280 ? -9.68 -7.816 10.242 1 85.25 280 ASP A C 1
ATOM 2180 O O . ASP A 1 280 ? -8.984 -8.297 9.344 1 85.25 280 ASP A O 1
ATOM 2184 N N . SER A 1 281 ? -10.734 -7.098 10.023 1 85.44 281 SER A N 1
ATOM 2185 C CA . SER A 1 281 ? -11.172 -6.824 8.656 1 85.44 281 SER A CA 1
ATOM 2186 C C . SER A 1 281 ? -10.18 -5.922 7.93 1 85.44 281 SER A C 1
ATOM 2188 O O . SER A 1 281 ? -9.828 -6.18 6.777 1 85.44 281 SER A O 1
ATOM 2190 N N . VAL A 1 282 ? -9.734 -4.918 8.648 1 87 282 VAL A N 1
ATOM 2191 C CA . VAL A 1 282 ? -8.758 -4.016 8.055 1 87 282 VAL A CA 1
ATOM 2192 C C . VAL A 1 282 ? -7.434 -4.754 7.848 1 87 282 VAL A C 1
ATOM 2194 O O . VAL A 1 282 ? -6.773 -4.582 6.82 1 87 282 VAL A O 1
ATOM 2197 N N . ALA A 1 283 ? -7.09 -5.566 8.836 1 87.62 283 ALA A N 1
ATOM 2198 C CA . ALA A 1 283 ? -5.855 -6.344 8.734 1 87.62 283 ALA A CA 1
ATOM 2199 C C . ALA A 1 283 ? -5.883 -7.262 7.512 1 87.62 283 ALA A C 1
ATOM 2201 O O . ALA A 1 283 ? -4.879 -7.406 6.812 1 87.62 283 ALA A O 1
ATOM 2202 N N . ALA A 1 284 ? -6.992 -7.824 7.266 1 83.38 284 ALA A N 1
ATOM 2203 C CA . ALA A 1 284 ? -7.148 -8.711 6.113 1 83.38 284 ALA A CA 1
ATOM 2204 C C . ALA A 1 284 ? -6.957 -7.945 4.809 1 83.38 284 ALA A C 1
ATOM 2206 O O . ALA A 1 284 ? -6.332 -8.445 3.873 1 83.38 284 ALA A O 1
ATOM 2207 N N . GLN A 1 285 ? -7.422 -6.809 4.777 1 83.38 285 GLN A N 1
ATOM 2208 C CA . GLN A 1 285 ? -7.32 -5.988 3.576 1 83.38 285 GLN A CA 1
ATOM 2209 C C . GLN A 1 285 ? -5.887 -5.504 3.361 1 83.38 285 GLN A C 1
ATOM 2211 O O . GLN A 1 285 ? -5.461 -5.305 2.223 1 83.38 285 GLN A O 1
ATOM 2216 N N . GLN A 1 286 ? -5.207 -5.32 4.492 1 85.38 286 GLN A N 1
ATOM 2217 C CA . GLN A 1 286 ? -3.854 -4.781 4.406 1 85.38 286 GLN A CA 1
ATOM 2218 C C . GLN A 1 286 ? -2.826 -5.898 4.254 1 85.38 286 GLN A C 1
ATOM 2220 O O . GLN A 1 286 ? -1.624 -5.637 4.172 1 85.38 286 GLN A O 1
ATOM 2225 N N . GLN A 1 287 ? -3.26 -7 4.09 1 79.19 287 GLN A N 1
ATOM 2226 C CA . GLN A 1 287 ? -2.34 -8.133 4.086 1 79.19 287 GLN A CA 1
ATOM 2227 C C . GLN A 1 287 ? -1.341 -8.023 2.936 1 79.19 287 GLN A C 1
ATOM 2229 O O . GLN A 1 287 ? -1.728 -7.777 1.792 1 79.19 287 GLN A O 1
ATOM 2234 N N . SER A 1 288 ? -0.102 -8.156 3.314 1 73.75 288 SER A N 1
ATOM 2235 C CA . SER A 1 288 ? 1.013 -8.211 2.375 1 73.75 288 SER A CA 1
ATOM 2236 C C . SER A 1 288 ? 1.128 -6.914 1.577 1 73.75 288 SER A C 1
ATOM 2238 O O . SER A 1 288 ? 1.374 -6.941 0.37 1 73.75 288 SER A O 1
ATOM 2240 N N . LYS A 1 289 ? 0.903 -5.84 2.27 1 85 289 LYS A N 1
ATOM 2241 C CA . LYS A 1 289 ? 1.008 -4.578 1.542 1 85 289 LYS A CA 1
ATOM 2242 C C . LYS A 1 289 ? 2.148 -3.725 2.086 1 85 289 LYS A C 1
ATOM 2244 O O . LYS A 1 289 ? 2.715 -2.902 1.362 1 85 289 LYS A O 1
ATOM 2249 N N . LEU A 1 290 ? 2.467 -3.957 3.309 1 91.19 290 LEU A N 1
ATOM 2250 C CA . LEU A 1 290 ? 3.562 -3.186 3.887 1 91.19 290 LEU A CA 1
ATOM 2251 C C . LEU A 1 290 ? 4.91 -3.725 3.424 1 91.19 290 LEU A C 1
ATOM 2253 O O . LEU A 1 290 ? 5.156 -4.934 3.484 1 91.19 290 LEU A O 1
ATOM 2257 N N . SER A 1 291 ? 5.77 -2.867 2.98 1 93.44 291 SER A N 1
ATOM 2258 C CA . SER A 1 291 ? 7.117 -3.248 2.568 1 93.44 291 SER A CA 1
ATOM 2259 C C . SER A 1 291 ? 7.91 -3.824 3.736 1 93.44 291 SER A C 1
ATOM 2261 O O . SER A 1 291 ? 7.859 -3.295 4.848 1 93.44 291 SER A O 1
ATOM 2263 N N . SER A 1 292 ? 8.625 -4.883 3.461 1 94.62 292 SER A N 1
ATOM 2264 C CA . SER A 1 292 ? 9.469 -5.465 4.496 1 94.62 292 SER A CA 1
ATOM 2265 C C . SER A 1 292 ? 10.578 -4.5 4.914 1 94.62 292 SER A C 1
ATOM 2267 O O . SER A 1 292 ? 10.992 -4.492 6.074 1 94.62 292 SER A O 1
ATOM 2269 N N . PHE A 1 293 ? 11.055 -3.643 3.957 1 96.12 293 PHE A N 1
ATOM 2270 C CA . PHE A 1 293 ? 12.031 -2.627 4.32 1 96.12 293 PHE A CA 1
ATOM 2271 C C . PHE A 1 293 ? 11.484 -1.699 5.395 1 96.12 293 PHE A C 1
ATOM 2273 O O . PHE A 1 293 ? 12.156 -1.419 6.387 1 96.12 293 PHE A O 1
ATOM 2280 N N . THR A 1 294 ? 10.266 -1.228 5.18 1 95.19 294 THR A N 1
ATOM 2281 C CA . THR A 1 294 ? 9.609 -0.348 6.141 1 95.19 294 THR A CA 1
ATOM 2282 C C . THR A 1 294 ? 9.406 -1.061 7.473 1 95.19 294 THR A C 1
ATOM 2284 O O . THR A 1 294 ? 9.656 -0.484 8.531 1 95.19 294 THR A O 1
ATOM 2287 N N . SER A 1 295 ? 8.961 -2.301 7.395 1 94.88 295 SER A N 1
ATOM 2288 C CA . SER A 1 295 ? 8.734 -3.088 8.602 1 94.88 295 SER A CA 1
ATOM 2289 C C . SER A 1 295 ? 10.008 -3.229 9.422 1 94.88 295 SER A C 1
ATOM 2291 O O . SER A 1 295 ? 10 -2.994 10.633 1 94.88 295 SER A O 1
ATOM 2293 N N . VAL A 1 296 ? 11.141 -3.551 8.781 1 96.75 296 VAL A N 1
ATOM 2294 C CA . VAL A 1 296 ? 12.414 -3.754 9.461 1 96.75 296 VAL A CA 1
ATOM 2295 C C . VAL A 1 296 ? 12.922 -2.426 10.016 1 96.75 296 VAL A C 1
ATOM 2297 O O . VAL A 1 296 ? 13.305 -2.342 11.188 1 96.75 296 VAL A O 1
ATOM 2300 N N . ALA A 1 297 ? 12.883 -1.404 9.203 1 96.56 297 ALA A N 1
ATOM 2301 C CA . ALA A 1 297 ? 13.383 -0.097 9.617 1 96.56 297 ALA A CA 1
ATOM 2302 C C . ALA A 1 297 ? 12.586 0.447 10.805 1 96.56 297 ALA A C 1
ATOM 2304 O O . ALA A 1 297 ? 13.172 0.918 11.781 1 96.56 297 ALA A O 1
ATOM 2305 N N . ALA A 1 298 ? 11.289 0.394 10.719 1 95.38 298 ALA A N 1
ATOM 2306 C CA . ALA A 1 298 ? 10.43 0.908 11.781 1 95.38 298 ALA A CA 1
ATOM 2307 C C . ALA A 1 298 ? 10.602 0.099 13.062 1 95.38 298 ALA A C 1
ATOM 2309 O O . ALA A 1 298 ? 10.641 0.663 14.164 1 95.38 298 ALA A O 1
ATOM 2310 N N . THR A 1 299 ? 10.656 -1.259 12.891 1 96.12 299 THR A N 1
ATOM 2311 C CA . THR A 1 299 ? 10.852 -2.121 14.055 1 96.12 299 THR A CA 1
ATOM 2312 C C . THR A 1 299 ? 12.125 -1.746 14.797 1 96.12 299 THR A C 1
ATOM 2314 O O . THR A 1 299 ? 12.117 -1.59 16.016 1 96.12 299 THR A O 1
ATOM 2317 N N . GLN A 1 300 ? 13.18 -1.569 14.055 1 97.5 300 GLN A N 1
ATOM 2318 C CA . GLN A 1 300 ? 14.469 -1.266 14.664 1 97.5 300 GLN A CA 1
ATOM 2319 C C . GLN A 1 300 ? 14.453 0.117 15.312 1 97.5 300 GLN A C 1
ATOM 2321 O O . GLN A 1 300 ? 15.016 0.309 16.391 1 97.5 300 GLN A O 1
ATOM 2326 N N . LEU A 1 301 ? 13.852 1.093 14.672 1 96.5 301 LEU A N 1
ATOM 2327 C CA . LEU A 1 301 ? 13.742 2.424 15.258 1 96.5 301 LEU A CA 1
ATOM 2328 C C . LEU A 1 301 ? 12.984 2.375 16.578 1 96.5 301 LEU A C 1
ATOM 2330 O O . LEU A 1 301 ? 13.406 2.982 17.562 1 96.5 301 LEU A O 1
ATOM 2334 N N . LEU A 1 302 ? 11.867 1.638 16.594 1 95.94 302 LEU A N 1
ATOM 2335 C CA . LEU A 1 302 ? 11.016 1.543 17.781 1 95.94 302 LEU A CA 1
ATOM 2336 C C . LEU A 1 302 ? 11.742 0.836 18.922 1 95.94 302 LEU A C 1
ATOM 2338 O O . LEU A 1 302 ? 11.492 1.121 20.094 1 95.94 302 LEU A O 1
ATOM 2342 N N . GLN A 1 303 ? 12.625 -0.049 18.578 1 96.38 303 GLN A N 1
ATOM 2343 C CA . GLN A 1 303 ? 13.367 -0.806 19.578 1 96.38 303 GLN A CA 1
ATOM 2344 C C . GLN A 1 303 ? 14.594 -0.034 20.062 1 96.38 303 GLN A C 1
ATOM 2346 O O . GLN A 1 303 ? 15.141 -0.328 21.125 1 96.38 303 GLN A O 1
ATOM 2351 N N . ASP A 1 304 ? 15.07 0.907 19.234 1 97 304 ASP A N 1
ATOM 2352 C CA . ASP A 1 304 ? 16.172 1.781 19.609 1 97 304 ASP A CA 1
ATOM 2353 C C . ASP A 1 304 ? 15.688 2.91 20.516 1 97 304 ASP A C 1
ATOM 2355 O O . ASP A 1 304 ? 15.742 4.082 20.141 1 97 304 ASP A O 1
ATOM 2359 N N . THR A 1 305 ? 15.359 2.594 21.75 1 96.12 305 THR A N 1
ATOM 2360 C CA . THR A 1 305 ? 14.641 3.469 22.656 1 96.12 305 THR A CA 1
ATOM 2361 C C . THR A 1 305 ? 15.461 4.711 22.984 1 96.12 305 THR A C 1
ATOM 2363 O O . THR A 1 305 ? 14.93 5.824 23.016 1 96.12 305 THR A O 1
ATOM 2366 N N . PRO A 1 306 ? 16.828 4.562 23.188 1 97.19 306 PRO A N 1
ATOM 2367 C CA . PRO A 1 306 ? 17.609 5.773 23.469 1 97.19 306 PRO A CA 1
ATOM 2368 C C . PRO A 1 306 ? 17.594 6.758 22.297 1 97.19 306 PRO A C 1
ATOM 2370 O O . PRO A 1 306 ? 17.422 7.961 22.5 1 97.19 306 PRO A O 1
ATOM 2373 N N . PHE A 1 307 ? 17.781 6.254 21.109 1 96.75 307 PHE A N 1
ATOM 2374 C CA . PHE A 1 307 ? 17.781 7.121 19.938 1 96.75 307 PHE A CA 1
ATOM 2375 C C . PHE A 1 307 ? 16.406 7.723 19.719 1 96.75 307 PHE A C 1
ATOM 2377 O O . PHE A 1 307 ? 16.281 8.914 19.406 1 96.75 307 PHE A O 1
ATOM 2384 N N . LEU A 1 308 ? 15.336 6.875 19.891 1 94.88 308 LEU A N 1
ATOM 2385 C CA . LEU A 1 308 ? 13.969 7.336 19.703 1 94.88 308 LEU A CA 1
ATOM 2386 C C . LEU A 1 308 ? 13.641 8.469 20.672 1 94.88 308 LEU A C 1
ATOM 2388 O O . LEU A 1 308 ? 13.055 9.484 20.281 1 94.88 308 LEU A O 1
ATOM 2392 N N . SER A 1 309 ? 14.008 8.328 21.875 1 95.38 309 SER A N 1
ATOM 2393 C CA . SER A 1 309 ? 13.773 9.367 22.875 1 95.38 309 SER A CA 1
ATOM 2394 C C . SER A 1 309 ? 14.508 10.656 22.516 1 95.38 309 SER A C 1
ATOM 2396 O O . SER A 1 309 ? 13.969 11.75 22.688 1 95.38 309 SER A O 1
ATOM 2398 N N . GLU A 1 310 ? 15.711 10.5 22.016 1 96.19 310 GLU A N 1
ATOM 2399 C CA . GLU A 1 310 ? 16.5 11.656 21.594 1 96.19 310 GLU A CA 1
ATOM 2400 C C . GLU A 1 310 ? 15.836 12.383 20.438 1 96.19 310 GLU A C 1
ATOM 2402 O O . GLU A 1 310 ? 15.781 13.617 20.422 1 96.19 310 GLU A O 1
ATOM 2407 N N . ILE A 1 311 ? 15.383 11.633 19.5 1 94.25 311 ILE A N 1
ATOM 2408 C CA . ILE A 1 311 ? 14.781 12.227 18.312 1 94.25 311 ILE A CA 1
ATOM 2409 C C . ILE A 1 311 ? 13.5 12.969 18.703 1 94.25 311 ILE A C 1
ATOM 2411 O O . ILE A 1 311 ? 13.242 14.07 18.203 1 94.25 311 ILE A O 1
ATOM 2415 N N . VAL A 1 312 ? 12.68 12.406 19.594 1 92.88 312 VAL A N 1
ATOM 2416 C CA . VAL A 1 312 ? 11.43 13.031 20.031 1 92.88 312 VAL A CA 1
ATOM 2417 C C . VAL A 1 312 ? 11.734 14.344 20.75 1 92.88 312 VAL A C 1
ATOM 2419 O O . VAL A 1 312 ? 11.117 15.375 20.469 1 92.88 312 VAL A O 1
ATOM 2422 N N . ALA A 1 313 ? 12.695 14.312 21.609 1 94.19 313 ALA A N 1
ATOM 2423 C CA . ALA A 1 313 ? 13.07 15.508 22.375 1 94.19 313 ALA A CA 1
ATOM 2424 C C . ALA A 1 313 ? 13.656 16.578 21.453 1 94.19 313 ALA A C 1
ATOM 2426 O O . ALA A 1 313 ? 13.305 17.75 21.562 1 94.19 313 ALA A O 1
ATOM 2427 N N . SER A 1 314 ? 14.555 16.141 20.562 1 95.12 314 SER A N 1
ATOM 2428 C CA . SER A 1 314 ? 15.203 17.078 19.641 1 95.12 314 SER A CA 1
ATOM 2429 C C . SER A 1 314 ? 14.188 17.688 18.688 1 95.12 314 SER A C 1
ATOM 2431 O O . SER A 1 314 ? 14.312 18.859 18.297 1 95.12 314 SER A O 1
ATOM 2433 N N . ASN A 1 315 ? 13.258 16.891 18.297 1 94.25 315 ASN A N 1
ATOM 2434 C CA . ASN A 1 315 ? 12.219 17.391 17.406 1 94.25 315 ASN A CA 1
ATOM 2435 C C . ASN A 1 315 ? 11.422 18.516 18.047 1 94.25 315 ASN A C 1
ATOM 2437 O O . ASN A 1 315 ? 11.133 19.516 17.391 1 94.25 315 ASN A O 1
ATOM 2441 N N . THR A 1 316 ? 11.062 18.391 19.297 1 93.62 316 THR A N 1
ATOM 2442 C CA . THR A 1 316 ? 10.32 19.406 20.031 1 93.62 316 THR A CA 1
ATOM 2443 C C . THR A 1 316 ? 11.094 20.719 20.062 1 93.62 316 THR A C 1
ATOM 2445 O O . THR A 1 316 ? 10.523 21.781 19.797 1 93.62 316 THR A O 1
ATOM 2448 N N . VAL A 1 317 ? 12.312 20.641 20.297 1 95.25 317 VAL A N 1
ATOM 2449 C CA . VAL A 1 317 ? 13.164 21.812 20.406 1 95.25 317 VAL A CA 1
ATOM 2450 C C . VAL A 1 317 ? 13.297 22.5 19.062 1 95.25 317 VAL A C 1
ATOM 2452 O O . VAL A 1 317 ? 13.172 23.734 18.953 1 95.25 317 VAL A O 1
ATOM 2455 N N . LEU A 1 318 ? 13.539 21.719 18.047 1 95.44 318 LEU A N 1
ATOM 2456 C CA . LEU A 1 318 ? 13.766 22.281 16.719 1 95.44 318 LEU A CA 1
ATOM 2457 C C . LEU A 1 318 ? 12.469 22.859 16.141 1 95.44 318 LEU A C 1
ATOM 2459 O O . LEU A 1 318 ? 12.492 23.891 15.453 1 95.44 318 LEU A O 1
ATOM 2463 N N . LEU A 1 319 ? 11.391 22.141 16.406 1 95.81 319 LEU A N 1
ATOM 2464 C CA . LEU A 1 319 ? 10.102 22.688 15.984 1 95.81 319 LEU A CA 1
ATOM 2465 C C . LEU A 1 319 ? 9.844 24.047 16.625 1 95.81 319 LEU A C 1
ATOM 2467 O O . LEU A 1 319 ? 9.422 24.984 15.945 1 95.81 319 LEU A O 1
ATOM 2471 N N . ARG A 1 320 ? 10.07 24.172 17.891 1 95.69 320 ARG A N 1
ATOM 2472 C CA . ARG A 1 320 ? 9.883 25.422 18.609 1 95.69 320 ARG A CA 1
ATOM 2473 C C . ARG A 1 320 ? 10.781 26.516 18.047 1 95.69 320 ARG A C 1
ATOM 2475 O O . ARG A 1 320 ? 10.336 27.641 17.812 1 95.69 320 ARG A O 1
ATOM 2482 N N . SER A 1 321 ? 12.008 26.141 17.812 1 96.06 321 SER A N 1
ATOM 2483 C CA . SER A 1 321 ? 12.969 27.094 17.297 1 96.06 321 SER A CA 1
ATOM 2484 C C . SER A 1 321 ? 12.539 27.625 15.93 1 96.06 321 SER A C 1
ATOM 2486 O O . SER A 1 321 ? 12.586 28.828 15.68 1 96.06 321 SER A O 1
ATOM 2488 N N . ASN A 1 322 ? 12.203 26.719 15.031 1 96.81 322 ASN A N 1
ATOM 2489 C CA . ASN A 1 322 ? 11.758 27.125 13.703 1 96.81 322 ASN A CA 1
ATOM 2490 C C . ASN A 1 322 ? 10.469 27.938 13.766 1 96.81 322 ASN A C 1
ATOM 2492 O O . ASN A 1 322 ? 10.289 28.891 13 1 96.81 322 ASN A O 1
ATOM 2496 N N . PHE A 1 323 ? 9.562 27.547 14.664 1 96.75 323 PHE A N 1
ATOM 2497 C CA . PHE A 1 323 ? 8.336 28.328 14.82 1 96.75 323 PHE A CA 1
ATOM 2498 C C . PHE A 1 323 ? 8.648 29.766 15.242 1 96.75 323 PHE A C 1
ATOM 2500 O O . PHE A 1 323 ? 8 30.703 14.797 1 96.75 323 PHE A O 1
ATOM 2507 N N . TYR A 1 324 ? 9.547 29.906 16.094 1 96.38 324 TYR A N 1
ATOM 2508 C CA . TYR A 1 324 ? 9.906 31.234 16.562 1 96.38 324 TYR A CA 1
ATOM 2509 C C . TYR A 1 324 ? 10.398 32.094 15.406 1 96.38 324 TYR A C 1
ATOM 2511 O O . TYR A 1 324 ? 10.188 33.312 15.398 1 96.38 324 TYR A O 1
ATOM 2519 N N . VAL A 1 325 ? 11.047 31.484 14.422 1 97.31 325 VAL A N 1
ATOM 2520 C CA . VAL A 1 325 ? 11.422 32.219 13.227 1 97.31 325 VAL A CA 1
ATOM 2521 C C . VAL A 1 325 ? 10.164 32.719 12.5 1 97.31 325 VAL A C 1
ATOM 2523 O O . VAL A 1 325 ? 10.055 33.906 12.164 1 97.31 325 VAL A O 1
ATOM 2526 N N . ALA A 1 326 ? 9.242 31.859 12.297 1 97.94 326 ALA A N 1
ATOM 2527 C CA . ALA A 1 326 ? 7.988 32.25 11.648 1 97.94 326 ALA A CA 1
ATOM 2528 C C . ALA A 1 326 ? 7.23 33.281 12.469 1 97.94 326 ALA A C 1
ATOM 2530 O O . ALA A 1 326 ? 6.668 34.219 11.914 1 97.94 326 ALA A O 1
ATOM 2531 N N . LEU A 1 327 ? 7.25 33.031 13.766 1 97.12 327 LEU A N 1
ATOM 2532 C CA . LEU A 1 327 ? 6.562 33.938 14.688 1 97.12 327 LEU A CA 1
ATOM 2533 C C . LEU A 1 327 ? 7.133 35.344 14.602 1 97.12 327 LEU A C 1
ATOM 2535 O O . LEU A 1 327 ? 6.379 36.312 14.586 1 97.12 327 LEU A O 1
ATOM 2539 N N . SER A 1 328 ? 8.422 35.438 14.586 1 97.69 328 SER A N 1
ATOM 2540 C CA . SER A 1 328 ? 9.062 36.75 14.492 1 97.69 328 SER A CA 1
ATOM 2541 C C . SER A 1 328 ? 8.656 37.469 13.219 1 97.69 328 SER A C 1
ATOM 2543 O O . SER A 1 328 ? 8.43 38.688 13.227 1 97.69 328 SER A O 1
ATOM 2545 N N . PHE A 1 329 ? 8.562 36.781 12.156 1 98.06 329 PHE A N 1
ATOM 2546 C CA . PHE A 1 329 ? 8.133 37.344 10.875 1 98.06 329 PHE A CA 1
ATOM 2547 C C . PHE A 1 329 ? 6.684 37.812 10.953 1 98.06 329 PHE A C 1
ATOM 2549 O O . PHE A 1 329 ? 6.367 38.938 10.539 1 98.06 329 PHE A O 1
ATOM 2556 N N . LEU A 1 330 ? 5.809 36.969 11.445 1 98.44 330 LEU A N 1
ATOM 2557 C CA . LEU A 1 330 ? 4.383 37.281 11.523 1 98.44 330 LEU A CA 1
ATOM 2558 C C . LEU A 1 330 ? 4.129 38.469 12.438 1 98.44 330 LEU A C 1
ATOM 2560 O O . LEU A 1 330 ? 3.287 39.312 12.141 1 98.44 330 LEU A O 1
ATOM 2564 N N . HIS A 1 331 ? 4.852 38.531 13.523 1 97.44 331 HIS A N 1
ATOM 2565 C CA . HIS A 1 331 ? 4.715 39.625 14.453 1 97.44 331 HIS A CA 1
ATOM 2566 C C . HIS A 1 331 ? 5.25 40.938 13.844 1 97.44 331 HIS A C 1
ATOM 2568 O O . HIS A 1 331 ? 4.625 41.969 13.969 1 97.44 331 HIS A O 1
ATOM 2574 N N . PHE A 1 332 ? 6.402 40.812 13.227 1 97.31 332 PHE A N 1
ATOM 2575 C CA . PHE A 1 332 ? 7.031 41.969 12.633 1 97.31 332 PHE A CA 1
ATOM 2576 C C . PHE A 1 332 ? 6.094 42.656 11.641 1 97.31 332 PHE A C 1
ATOM 2578 O O . PHE A 1 332 ? 5.98 43.875 11.617 1 97.31 332 PHE A O 1
ATOM 2585 N N . HIS A 1 333 ? 5.391 41.875 10.898 1 98.12 333 HIS A N 1
ATOM 2586 C CA . HIS A 1 333 ? 4.539 42.438 9.852 1 98.12 333 HIS A CA 1
ATOM 2587 C C . HIS A 1 333 ? 3.082 42.5 10.305 1 98.12 333 HIS A C 1
ATOM 2589 O O . HIS A 1 333 ? 2.197 42.844 9.516 1 98.12 333 HIS A O 1
ATOM 2595 N N . ARG A 1 334 ? 2.787 42.094 11.516 1 97.69 334 ARG A N 1
ATOM 2596 C CA . ARG A 1 334 ? 1.463 42.156 12.125 1 97.69 334 ARG A CA 1
ATOM 2597 C C . ARG A 1 334 ? 0.46 41.312 11.336 1 97.69 334 ARG A C 1
ATOM 2599 O O . ARG A 1 334 ? -0.651 41.75 11.062 1 97.69 334 ARG A O 1
ATOM 2606 N N . VAL A 1 335 ? 0.921 40.156 10.875 1 97.88 335 VAL A N 1
ATOM 2607 C CA . VAL A 1 335 ? 0.033 39.219 10.219 1 97.88 335 VAL A CA 1
ATOM 2608 C C . VAL A 1 335 ? -0.795 38.469 11.266 1 97.88 335 VAL A C 1
ATOM 2610 O O . VAL A 1 335 ? -0.245 37.875 12.188 1 97.88 335 VAL A O 1
ATOM 2613 N N . PRO A 1 336 ? -2.143 38.562 11.164 1 96.62 336 PRO A N 1
ATOM 2614 C CA . PRO A 1 336 ? -2.934 37.719 12.062 1 96.62 336 PRO A CA 1
ATOM 2615 C C . PRO A 1 336 ? -2.691 36.219 11.836 1 96.62 336 PRO A C 1
ATOM 2617 O O . PRO A 1 336 ? -2.541 35.781 10.695 1 96.62 336 PRO A O 1
ATOM 2620 N N . PHE A 1 337 ? -2.637 35.438 12.867 1 96.44 337 PHE A N 1
ATOM 2621 C CA . PHE A 1 337 ? -2.445 34 12.75 1 96.44 337 PHE A CA 1
ATOM 2622 C C . PHE A 1 337 ? -3.041 33.281 13.945 1 96.44 337 PHE A C 1
ATOM 2624 O O . PHE A 1 337 ? -3.355 33.875 14.961 1 96.44 337 PHE A O 1
ATOM 2631 N N . ILE A 1 338 ? -3.287 32.031 13.805 1 95.31 338 ILE A N 1
ATOM 2632 C CA . ILE A 1 338 ? -3.656 31.141 14.906 1 95.31 338 ILE A CA 1
ATOM 2633 C C . ILE A 1 338 ? -2.398 30.609 15.586 1 95.31 338 ILE A C 1
ATOM 2635 O O . ILE A 1 338 ? -1.535 30.016 14.938 1 95.31 338 ILE A O 1
ATOM 2639 N N . LEU A 1 339 ? -2.293 30.859 16.906 1 94.44 339 LEU A N 1
ATOM 2640 C CA . LEU A 1 339 ? -1.101 30.422 17.625 1 94.44 339 LEU A CA 1
ATOM 2641 C C . LEU A 1 339 ? -1.053 28.906 17.734 1 94.44 339 LEU A C 1
ATOM 2643 O O . LEU A 1 339 ? -1.839 28.297 18.469 1 94.44 339 LEU A O 1
ATOM 2647 N N . PRO A 1 340 ? -0.16 28.312 16.984 1 95.62 340 PRO A N 1
ATOM 2648 C CA . PRO A 1 340 ? -0.065 26.859 17.062 1 95.62 340 PRO A CA 1
ATOM 2649 C C . PRO A 1 340 ? 0.677 26.391 18.312 1 95.62 340 PRO A C 1
ATOM 2651 O O . PRO A 1 340 ? 1.583 27.078 18.797 1 95.62 340 PRO A O 1
ATOM 2654 N N . THR A 1 341 ? 0.265 25.281 18.781 1 94.81 341 THR A N 1
ATOM 2655 C CA . THR A 1 341 ? 0.967 24.656 19.906 1 94.81 341 THR A CA 1
ATOM 2656 C C . THR A 1 341 ? 1.563 23.312 19.484 1 94.81 341 THR A C 1
ATOM 2658 O O . THR A 1 341 ? 2.389 22.75 20.203 1 94.81 341 THR A O 1
ATOM 2661 N N . ALA A 1 342 ? 1.17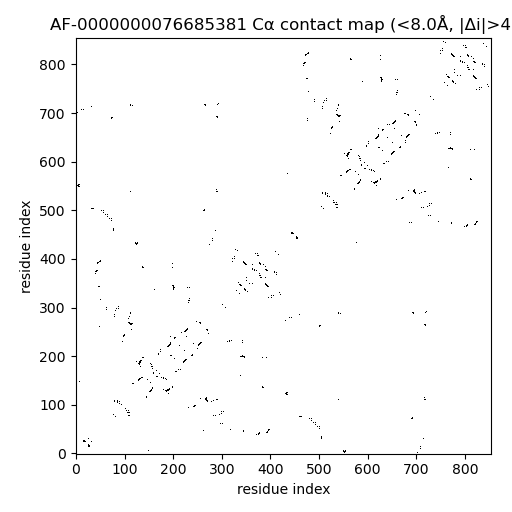 22.797 18.328 1 94.69 342 ALA A N 1
ATOM 2662 C CA . ALA A 1 342 ? 1.589 21.5 17.797 1 94.69 342 ALA A CA 1
ATOM 2663 C C . ALA A 1 342 ? 1.587 21.5 16.281 1 94.69 342 ALA A C 1
ATOM 2665 O O . ALA A 1 342 ? 1.049 22.422 15.656 1 94.69 342 ALA A O 1
ATOM 2666 N N . GLY A 1 343 ? 2.232 20.469 15.734 1 94.25 343 GLY A N 1
ATOM 2667 C CA . GLY A 1 343 ? 2.283 20.344 14.281 1 94.25 343 GLY A CA 1
ATOM 2668 C C . GLY A 1 343 ? 3.516 20.969 13.672 1 94.25 343 GLY A C 1
ATOM 2669 O O . GLY A 1 343 ? 4.484 21.266 14.367 1 94.25 343 GLY A O 1
ATOM 2670 N N . VAL A 1 344 ? 3.48 21.141 12.383 1 96.06 344 VAL A N 1
ATOM 2671 C CA . VAL A 1 344 ? 4.637 21.641 11.641 1 96.06 344 VAL A CA 1
ATOM 2672 C C . VAL A 1 344 ? 4.246 22.875 10.844 1 96.06 344 VAL A C 1
ATOM 2674 O O . VAL A 1 344 ? 4.93 23.25 9.891 1 96.06 344 VAL A O 1
ATOM 2677 N N . PHE A 1 345 ? 3.105 23.531 11.211 1 96.94 345 PHE A N 1
ATOM 2678 C CA . PHE A 1 345 ? 2.531 24.609 10.398 1 96.94 345 PHE A CA 1
ATOM 2679 C C . PHE A 1 345 ? 1.924 25.688 11.281 1 96.94 345 PHE A C 1
ATOM 2681 O O . PHE A 1 345 ? 1.672 25.469 12.469 1 96.94 345 PHE A O 1
ATOM 2688 N N . VAL A 1 346 ? 1.74 26.828 10.711 1 97.88 346 VAL A N 1
ATOM 2689 C CA . VAL A 1 346 ? 0.984 27.938 11.281 1 97.88 346 VAL A CA 1
ATOM 2690 C C . VAL A 1 346 ? -0.009 28.469 10.242 1 97.88 346 VAL A C 1
ATOM 2692 O O . VAL A 1 346 ? 0.305 28.547 9.055 1 97.88 346 VAL A O 1
ATOM 2695 N N . PHE A 1 347 ? -1.222 28.641 10.68 1 98.12 347 PHE A N 1
ATOM 2696 C CA . PHE A 1 347 ? -2.291 29.156 9.836 1 98.12 347 PHE A CA 1
ATOM 2697 C C . PHE A 1 347 ? -2.402 30.672 9.984 1 98.12 347 PHE A C 1
ATOM 2699 O O . PHE A 1 347 ? -2.822 31.172 11.031 1 98.12 347 PHE A O 1
ATOM 2706 N N . ALA A 1 348 ? -2.008 31.438 8.922 1 98.19 348 ALA A N 1
ATOM 2707 C CA . ALA A 1 348 ? -1.859 32.875 9.016 1 98.19 348 ALA A CA 1
ATOM 2708 C C . ALA A 1 348 ? -2.654 33.594 7.918 1 98.19 348 ALA A C 1
ATOM 2710 O O . ALA A 1 348 ? -2.744 33.094 6.793 1 98.19 348 ALA A O 1
ATOM 2711 N N . ASN A 1 349 ? -3.223 34.688 8.25 1 97.88 349 ASN A N 1
ATOM 2712 C CA . ASN A 1 349 ? -4.027 35.469 7.309 1 97.88 349 ASN A CA 1
ATOM 2713 C C . ASN A 1 349 ? -3.188 36.5 6.578 1 97.88 349 ASN A C 1
ATOM 2715 O O . ASN A 1 349 ? -3.238 37.688 6.91 1 97.88 349 ASN A O 1
ATOM 2719 N N . PHE A 1 350 ? -2.559 36.094 5.512 1 98.44 350 PHE A N 1
ATOM 2720 C CA . PHE A 1 350 ? -1.672 36.969 4.758 1 98.44 350 PHE A CA 1
ATOM 2721 C C . PHE A 1 350 ? -2.473 37.969 3.932 1 98.44 350 PHE A C 1
ATOM 2723 O O . PHE A 1 350 ? -1.996 39.062 3.641 1 98.44 350 PHE A O 1
ATOM 2730 N N . LEU A 1 351 ? -3.629 37.594 3.619 1 97.88 351 LEU A N 1
ATOM 2731 C CA . LEU A 1 351 ? -4.453 38.469 2.795 1 97.88 351 LEU A CA 1
ATOM 2732 C C . LEU A 1 351 ? -4.895 39.719 3.584 1 97.88 351 LEU A C 1
ATOM 2734 O O . LEU A 1 351 ? -5.031 40.781 3.021 1 97.88 351 LEU A O 1
ATOM 2738 N N . ALA A 1 352 ? -5.062 39.562 4.832 1 96.69 352 ALA A N 1
ATOM 2739 C CA . ALA A 1 352 ? -5.613 40.594 5.695 1 96.69 352 ALA A CA 1
ATOM 2740 C C . ALA A 1 352 ? -4.703 41.844 5.727 1 96.69 352 ALA A C 1
ATOM 2742 O O . ALA A 1 352 ? -5.148 42.938 6.059 1 96.69 352 ALA A O 1
ATOM 2743 N N . ILE A 1 353 ? -3.467 41.688 5.312 1 97 353 ILE A N 1
ATOM 2744 C CA . ILE A 1 353 ? -2.547 42.812 5.441 1 97 353 ILE A CA 1
ATOM 2745 C C . ILE A 1 353 ? -2.279 43.406 4.07 1 97 353 ILE A C 1
ATOM 2747 O O . ILE A 1 353 ? -1.397 44.281 3.922 1 97 353 ILE A O 1
ATOM 2751 N N . THR A 1 354 ? -2.955 43 3.062 1 96.56 354 THR A N 1
ATOM 2752 C CA . THR A 1 354 ? -2.723 43.469 1.705 1 96.56 354 THR A CA 1
ATOM 2753 C C . THR A 1 354 ? -3.668 44.625 1.372 1 96.56 354 THR A C 1
ATOM 2755 O O . THR A 1 354 ? -3.461 45.344 0.39 1 96.56 354 THR A O 1
ATOM 2758 N N . GLY A 1 355 ? -4.734 44.781 2.113 1 94.56 355 GLY A N 1
ATOM 2759 C CA . GLY A 1 355 ? -5.758 45.781 1.795 1 94.56 355 GLY A CA 1
ATOM 2760 C C . GLY A 1 355 ? -6.785 45.25 0.801 1 94.56 355 GLY A C 1
ATOM 2761 O O . GLY A 1 355 ? -7.773 45.938 0.516 1 94.56 355 GLY A O 1
ATOM 2762 N N . ARG A 1 356 ? -6.609 44.062 0.317 1 96.69 356 ARG A N 1
ATOM 2763 C CA . ARG A 1 356 ? -7.551 43.438 -0.613 1 96.69 356 ARG A CA 1
ATOM 2764 C C . ARG A 1 356 ? -8.742 42.875 0.128 1 96.69 356 ARG A C 1
ATOM 2766 O O . ARG A 1 356 ? -8.672 42.625 1.332 1 96.69 356 ARG A O 1
ATOM 2773 N N . PRO A 1 357 ? -9.898 42.688 -0.625 1 96.88 357 PRO A N 1
ATOM 2774 C CA . PRO A 1 357 ? -11.039 42 0.002 1 96.88 357 PRO A CA 1
ATOM 2775 C C . PRO A 1 357 ? -10.719 40.562 0.433 1 96.88 357 PRO A C 1
ATOM 2777 O O . PRO A 1 357 ? -10.016 39.844 -0.279 1 96.88 357 PRO A O 1
ATOM 2780 N N . LEU A 1 358 ? -11.258 40.188 1.579 1 96.25 358 LEU A N 1
ATOM 2781 C CA . LEU A 1 358 ? -11.086 38.844 2.08 1 96.25 358 LEU A CA 1
ATOM 2782 C C . LEU A 1 358 ? -12.047 37.875 1.391 1 96.25 358 LEU A C 1
ATOM 2784 O O . LEU A 1 358 ? -13.062 37.5 1.971 1 96.25 358 LEU A O 1
ATOM 2788 N N . THR A 1 359 ? -11.703 37.469 0.204 1 97.06 359 THR A N 1
ATOM 2789 C CA . THR A 1 359 ? -12.508 36.562 -0.589 1 97.06 359 THR A CA 1
ATOM 2790 C C . THR A 1 359 ? -11.664 35.375 -1.045 1 97.06 359 THR A C 1
ATOM 2792 O O . THR A 1 359 ? -10.43 35.438 -1.034 1 97.06 359 THR A O 1
ATOM 2795 N N . GLU A 1 360 ? -12.297 34.344 -1.347 1 95.12 360 GLU A N 1
ATOM 2796 C CA . GLU A 1 360 ? -11.609 33.156 -1.857 1 95.12 360 GLU A CA 1
ATOM 2797 C C . GLU A 1 360 ? -10.859 33.469 -3.148 1 95.12 360 GLU A C 1
ATOM 2799 O O . GLU A 1 360 ? -9.781 32.906 -3.4 1 95.12 360 GLU A O 1
ATOM 2804 N N . GLU A 1 361 ? -11.445 34.312 -3.949 1 95.88 361 GLU A N 1
ATOM 2805 C CA . GLU A 1 361 ? -10.82 34.719 -5.207 1 95.88 361 GLU A CA 1
ATOM 2806 C C . GLU A 1 361 ? -9.484 35.406 -4.965 1 95.88 361 GLU A C 1
ATOM 2808 O O . GLU A 1 361 ? -8.484 35.062 -5.605 1 95.88 361 GLU A O 1
ATOM 2813 N N . GLU A 1 362 ? -9.5 36.344 -4.07 1 97.56 362 GLU A N 1
ATOM 2814 C CA . GLU A 1 362 ? -8.273 37.062 -3.762 1 97.56 362 GLU A CA 1
ATOM 2815 C C . GLU A 1 362 ? -7.25 36.156 -3.092 1 97.56 362 GLU A C 1
ATOM 2817 O O . GLU A 1 362 ? -6.043 36.312 -3.291 1 97.56 362 GLU A O 1
ATOM 2822 N N . GLU A 1 363 ? -7.723 35.25 -2.301 1 97.31 363 GLU A N 1
ATOM 2823 C CA . GLU A 1 363 ? -6.852 34.25 -1.696 1 97.31 363 GLU A CA 1
ATOM 2824 C C . GLU A 1 363 ? -6.129 33.438 -2.764 1 97.31 363 GLU A C 1
ATOM 2826 O O . GLU A 1 363 ? -4.91 33.281 -2.705 1 97.31 363 GLU A O 1
ATOM 2831 N N . SER A 1 364 ? -6.867 32.969 -3.744 1 95.69 364 SER A N 1
ATOM 2832 C CA . SER A 1 364 ? -6.309 32.188 -4.836 1 95.69 364 SER A CA 1
ATOM 2833 C C . SER A 1 364 ? -5.309 33 -5.652 1 95.69 364 SER A C 1
ATOM 2835 O O . SER A 1 364 ? -4.27 32.5 -6.066 1 95.69 364 SER A O 1
ATOM 2837 N N . LYS A 1 365 ? -5.676 34.219 -5.922 1 96.94 365 LYS A N 1
ATOM 2838 C CA . LYS A 1 365 ? -4.766 35.094 -6.641 1 96.94 365 LYS A CA 1
ATOM 2839 C C . LYS A 1 365 ? -3.453 35.281 -5.887 1 96.94 365 LYS A C 1
ATOM 2841 O O . LYS A 1 365 ? -2.375 35.219 -6.477 1 96.94 365 LYS A O 1
ATOM 2846 N N . LEU A 1 366 ? -3.586 35.531 -4.602 1 97.88 366 LEU A N 1
ATOM 2847 C CA . LEU A 1 366 ? -2.393 35.719 -3.783 1 97.88 366 LEU A CA 1
ATOM 2848 C C . LEU A 1 366 ? -1.54 34.469 -3.758 1 97.88 366 LEU A C 1
ATOM 2850 O O . LEU A 1 366 ? -0.309 34.531 -3.766 1 97.88 366 LEU A O 1
ATOM 2854 N N . GLU A 1 367 ? -2.127 33.344 -3.654 1 96.44 367 GLU A N 1
ATOM 2855 C CA . GLU A 1 367 ? -1.402 32.062 -3.717 1 96.44 367 GLU A CA 1
ATOM 2856 C C . GLU A 1 367 ? -0.572 31.969 -4.992 1 96.44 367 GLU A C 1
ATOM 2858 O O . GLU A 1 367 ? 0.581 31.531 -4.957 1 96.44 367 GLU A O 1
ATOM 2863 N N . GLY A 1 368 ? -1.203 32.312 -6.105 1 94.44 368 GLY A N 1
ATOM 2864 C CA . GLY A 1 368 ? -0.485 32.344 -7.371 1 94.44 368 GLY A CA 1
ATOM 2865 C C . GLY A 1 368 ? 0.693 33.312 -7.363 1 94.44 368 GLY A C 1
ATOM 2866 O O . GLY A 1 368 ? 1.753 33 -7.914 1 94.44 368 GLY A O 1
ATOM 2867 N N . GLU A 1 369 ? 0.501 34.469 -6.762 1 97.06 369 GLU A N 1
ATOM 2868 C CA . GLU A 1 369 ? 1.572 35.438 -6.66 1 97.06 369 GLU A CA 1
ATOM 2869 C C . GLU A 1 369 ? 2.746 34.906 -5.848 1 97.06 369 GLU A C 1
ATOM 2871 O O . GLU A 1 369 ? 3.906 35.156 -6.184 1 97.06 369 GLU A O 1
ATOM 2876 N N . PHE A 1 370 ? 2.432 34.219 -4.742 1 96.81 370 PHE A N 1
ATOM 2877 C CA . PHE A 1 370 ? 3.484 33.562 -3.973 1 96.81 370 PHE A CA 1
ATOM 2878 C C . PHE A 1 370 ? 4.266 32.594 -4.844 1 96.81 370 PHE A C 1
ATOM 2880 O O . PHE A 1 370 ? 5.5 32.594 -4.836 1 96.81 370 PHE A O 1
ATOM 2887 N N . ARG A 1 371 ? 3.566 31.828 -5.582 1 93.81 371 ARG A N 1
ATOM 2888 C CA . ARG A 1 371 ? 4.199 30.844 -6.461 1 93.81 371 ARG A CA 1
ATOM 2889 C C . ARG A 1 371 ? 5.094 31.531 -7.488 1 93.81 371 ARG A C 1
ATOM 2891 O O . ARG A 1 371 ? 6.199 31.062 -7.766 1 93.81 371 ARG A O 1
ATOM 2898 N N . ASP A 1 372 ? 4.598 32.562 -8.055 1 92.62 372 ASP A N 1
ATOM 2899 C CA . ASP A 1 372 ? 5.352 33.312 -9.055 1 92.62 372 ASP A CA 1
ATOM 2900 C C . ASP A 1 372 ? 6.656 33.844 -8.461 1 92.62 372 ASP A C 1
ATOM 2902 O O . ASP A 1 372 ? 7.656 33.969 -9.172 1 92.62 372 ASP A O 1
ATOM 2906 N N . GLN A 1 373 ? 6.59 34.156 -7.207 1 94.81 373 GLN A N 1
ATOM 2907 C CA . GLN A 1 373 ? 7.77 34.688 -6.535 1 94.81 373 GLN A CA 1
ATOM 2908 C C . GLN A 1 373 ? 8.648 33.562 -5.996 1 94.81 373 GLN A C 1
ATOM 2910 O O . GLN A 1 373 ? 9.633 33.812 -5.305 1 94.81 373 GLN A O 1
ATOM 2915 N N . GLY A 1 374 ? 8.25 32.344 -6.211 1 93.5 374 GLY A N 1
ATOM 2916 C CA . GLY A 1 374 ? 9.109 31.203 -5.934 1 93.5 374 GLY A CA 1
ATOM 2917 C C . GLY A 1 374 ? 8.852 30.578 -4.574 1 93.5 374 GLY A C 1
ATOM 2918 O O . GLY A 1 374 ? 9.734 29.938 -4.004 1 93.5 374 GLY A O 1
ATOM 2919 N N . VAL A 1 375 ? 7.754 30.812 -3.977 1 95.94 375 VAL A N 1
ATOM 2920 C CA . VAL A 1 375 ? 7.41 30.172 -2.711 1 95.94 375 VAL A CA 1
ATOM 2921 C C . VAL A 1 375 ? 6.004 29.578 -2.793 1 95.94 375 VAL A C 1
ATOM 2923 O O . VAL A 1 375 ? 5.09 30.219 -3.328 1 95.94 375 VAL A O 1
ATOM 2926 N N . ARG A 1 376 ? 5.914 28.375 -2.307 1 95.19 376 ARG A N 1
ATOM 2927 C CA . ARG A 1 376 ? 4.621 27.703 -2.322 1 95.19 376 ARG A CA 1
ATOM 2928 C C . ARG A 1 376 ? 4.035 27.609 -0.917 1 95.19 376 ARG A C 1
ATOM 2930 O O . ARG A 1 376 ? 4.676 27.078 -0.003 1 95.19 376 ARG A O 1
ATOM 2937 N N . ILE A 1 377 ? 2.891 28.125 -0.706 1 95.94 377 ILE A N 1
ATOM 2938 C CA . ILE A 1 377 ? 2.062 27.984 0.486 1 95.94 377 ILE A CA 1
ATOM 2939 C C . ILE A 1 377 ? 0.601 27.812 0.081 1 95.94 377 ILE A C 1
ATOM 2941 O O . ILE A 1 377 ? 0.16 28.375 -0.924 1 95.94 377 ILE A O 1
ATOM 2945 N N . ASN A 1 378 ? -0.126 27.047 0.784 1 95.38 378 ASN A N 1
ATOM 2946 C CA . ASN A 1 378 ? -1.501 26.75 0.406 1 95.38 378 ASN A CA 1
ATOM 2947 C C . ASN A 1 378 ? -2.496 27.656 1.112 1 95.38 378 ASN A C 1
ATOM 2949 O O . ASN A 1 378 ? -2.379 27.906 2.314 1 95.38 378 ASN A O 1
ATOM 2953 N N . GLY A 1 379 ? -3.451 28.094 0.329 1 96.25 379 GLY A N 1
ATOM 2954 C CA . GLY A 1 379 ? -4.523 28.906 0.879 1 96.25 379 GLY A CA 1
ATOM 2955 C C . GLY A 1 379 ? -5.547 28.109 1.657 1 96.25 379 GLY A C 1
ATOM 2956 O O . GLY A 1 379 ? -5.598 26.875 1.539 1 96.25 379 GLY A O 1
ATOM 2957 N N . GLY A 1 380 ? -6.309 28.828 2.465 1 95.69 380 GLY A N 1
ATOM 2958 C CA . GLY A 1 380 ? -7.32 28.219 3.316 1 95.69 380 GLY A CA 1
ATOM 2959 C C . GLY A 1 380 ? -8.406 27.5 2.537 1 95.69 380 GLY A C 1
ATOM 2960 O O . GLY A 1 380 ? -9.023 26.562 3.045 1 95.69 380 GLY A O 1
ATOM 2961 N N . ASN A 1 381 ? -8.633 27.922 1.319 1 93.25 381 ASN A N 1
ATOM 2962 C CA . ASN A 1 381 ? -9.648 27.281 0.483 1 93.25 381 ASN A CA 1
ATOM 2963 C C . ASN A 1 381 ? -9.352 25.797 0.271 1 93.25 381 ASN A C 1
ATOM 2965 O O . ASN A 1 381 ? -10.273 24.984 0.195 1 93.25 381 ASN A O 1
ATOM 2969 N N . HIS A 1 382 ? -8.062 25.453 0.271 1 92.5 382 HIS A N 1
ATOM 2970 C CA . HIS A 1 382 ? -7.68 24.047 0.123 1 92.5 382 HIS A CA 1
ATOM 2971 C C . HIS A 1 382 ? -8.078 23.234 1.349 1 92.5 382 HIS A C 1
ATOM 2973 O O . HIS A 1 382 ? -8.172 22.016 1.279 1 92.5 382 HIS A O 1
ATOM 2979 N N . PHE A 1 383 ? -8.352 23.922 2.461 1 95.88 383 PHE A N 1
ATOM 2980 C CA . PHE A 1 383 ? -8.648 23.266 3.73 1 95.88 383 PHE A CA 1
ATOM 2981 C C . PHE A 1 383 ? -10.117 23.453 4.098 1 95.88 383 PHE A C 1
ATOM 2983 O O . PHE A 1 383 ? -10.516 23.188 5.23 1 95.88 383 PHE A O 1
ATOM 2990 N N . HIS A 1 384 ? -10.867 24.016 3.234 1 94.5 384 HIS A N 1
ATOM 2991 C CA . HIS A 1 384 ? -12.289 24.266 3.451 1 94.5 384 HIS A CA 1
ATOM 2992 C C . HIS A 1 384 ? -12.5 25.312 4.547 1 94.5 384 HIS A C 1
ATOM 2994 O O . HIS A 1 384 ? -13.422 25.188 5.352 1 94.5 384 HIS A O 1
ATOM 3000 N N . SER A 1 385 ? -11.578 26.188 4.629 1 94.81 385 SER A N 1
ATOM 3001 C CA . SER A 1 385 ? -11.734 27.266 5.602 1 94.81 385 SER A CA 1
ATOM 3002 C C . SER A 1 385 ? -12.945 28.125 5.266 1 94.81 385 SER A C 1
ATOM 3004 O O . SER A 1 385 ? -13.125 28.531 4.117 1 94.81 385 SER A O 1
ATOM 3006 N N . ILE A 1 386 ? -13.703 28.438 6.258 1 91.94 386 ILE A N 1
ATOM 3007 C CA . ILE A 1 386 ? -14.875 29.281 6.043 1 91.94 386 ILE A CA 1
ATOM 3008 C C . ILE A 1 386 ? -14.453 30.75 6.047 1 91.94 386 ILE A C 1
ATOM 3010 O O . ILE A 1 386 ? -15.227 31.625 5.633 1 91.94 386 ILE A O 1
ATOM 3014 N N . SER A 1 387 ? -13.32 31 6.531 1 91.75 387 SER A N 1
ATOM 3015 C CA . SER A 1 387 ? -12.75 32.344 6.539 1 91.75 387 SER A CA 1
ATOM 3016 C C . SER A 1 387 ? -11.648 32.469 5.492 1 91.75 387 SER A C 1
ATOM 3018 O O . SER A 1 387 ? -10.586 31.859 5.621 1 91.75 387 SER A O 1
ATOM 3020 N N . PRO A 1 388 ? -11.875 33.312 4.508 1 94.56 388 PRO A N 1
ATOM 3021 C CA . PRO A 1 388 ? -10.844 33.469 3.486 1 94.56 388 PRO A CA 1
ATOM 3022 C C . PRO A 1 388 ? -9.641 34.281 3.982 1 94.56 388 PRO A C 1
ATOM 3024 O O . PRO A 1 388 ? -9.773 35.062 4.93 1 94.56 388 PRO A O 1
ATOM 3027 N N . GLY A 1 389 ? -8.555 34.062 3.338 1 97.31 389 GLY A N 1
ATOM 3028 C CA . GLY A 1 389 ? -7.379 34.906 3.572 1 97.31 389 GLY A CA 1
ATOM 3029 C C . GLY A 1 389 ? -6.262 34.156 4.281 1 97.31 389 GLY A C 1
ATOM 3030 O O . GLY A 1 389 ? -5.105 34.594 4.25 1 97.31 389 GLY A O 1
ATOM 3031 N N . TYR A 1 390 ? -6.57 33.031 4.848 1 97.38 390 TYR A N 1
ATOM 3032 C CA . TYR A 1 390 ? -5.59 32.25 5.605 1 97.38 390 TYR A CA 1
ATOM 3033 C C . TYR A 1 390 ? -4.773 31.359 4.684 1 97.38 390 TYR A C 1
ATOM 3035 O O . TYR A 1 390 ? -5.266 30.922 3.643 1 97.38 390 TYR A O 1
ATOM 3043 N N . PHE A 1 391 ? -3.533 31.203 5.035 1 98.19 391 PHE A N 1
ATOM 3044 C CA . PHE A 1 391 ? -2.607 30.266 4.402 1 98.19 391 PHE A CA 1
ATOM 3045 C C . PHE A 1 391 ? -1.923 29.391 5.441 1 98.19 391 PHE A C 1
ATOM 3047 O O . PHE A 1 391 ? -1.626 29.844 6.551 1 98.19 391 PHE A O 1
ATOM 3054 N N . ARG A 1 392 ? -1.755 28.172 5.133 1 98.06 392 ARG A N 1
ATOM 3055 C CA . ARG A 1 392 ? -0.956 27.297 5.988 1 98.06 392 ARG A CA 1
ATOM 3056 C C . ARG A 1 392 ? 0.523 27.375 5.625 1 98.06 392 ARG A C 1
ATOM 3058 O O . ARG A 1 392 ? 0.912 27.031 4.512 1 98.06 392 ARG A O 1
ATOM 3065 N N . LEU A 1 393 ? 1.295 27.859 6.5 1 98.44 393 LEU A N 1
ATOM 3066 C CA . LEU A 1 393 ? 2.736 28 6.332 1 98.44 393 LEU A CA 1
ATOM 3067 C C . LEU A 1 393 ? 3.488 26.922 7.109 1 98.44 393 LEU A C 1
ATOM 3069 O O . LEU A 1 393 ? 3.387 26.859 8.336 1 98.44 393 LEU A O 1
ATOM 3073 N N . ILE A 1 394 ? 4.246 26.078 6.402 1 97.5 394 ILE A N 1
ATOM 3074 C CA . ILE A 1 394 ? 5.039 25.031 7.039 1 97.5 394 ILE A CA 1
ATOM 3075 C C . ILE A 1 394 ? 6.371 25.609 7.516 1 97.5 394 ILE A C 1
ATOM 3077 O O . ILE A 1 394 ? 7.086 26.25 6.742 1 97.5 394 ILE A O 1
ATOM 3081 N N . PHE A 1 395 ? 6.684 25.375 8.781 1 97.75 395 PHE A N 1
ATOM 3082 C CA . PHE A 1 395 ? 7.926 25.938 9.289 1 97.75 395 PHE A CA 1
ATOM 3083 C C . PHE A 1 395 ? 8.93 24.844 9.617 1 97.75 395 PHE A C 1
ATOM 3085 O O . PHE A 1 395 ? 10.078 25.125 9.953 1 97.75 395 PHE A O 1
ATOM 3092 N N . ALA A 1 396 ? 8.547 23.562 9.523 1 96.19 396 ALA A N 1
ATOM 3093 C CA . ALA A 1 396 ? 9.398 22.438 9.883 1 96.19 396 ALA A CA 1
ATOM 3094 C C . ALA A 1 396 ? 10.312 22.047 8.719 1 96.19 396 ALA A C 1
ATOM 3096 O O . ALA A 1 396 ? 10.305 20.891 8.281 1 96.19 396 ALA A O 1
ATOM 3097 N N . VAL A 1 397 ? 11.047 22.984 8.195 1 95.38 397 VAL A N 1
ATOM 3098 C CA . VAL A 1 397 ? 12.047 22.812 7.145 1 95.38 397 VAL A CA 1
ATOM 3099 C C . VAL A 1 397 ? 13.398 23.344 7.629 1 95.38 397 VAL A C 1
ATOM 3101 O O . VAL A 1 397 ? 13.508 23.844 8.75 1 95.38 397 VAL A O 1
ATOM 3104 N N . GLU A 1 398 ? 14.406 23.125 6.832 1 94 398 GLU A N 1
ATOM 3105 C CA . GLU A 1 398 ? 15.695 23.719 7.176 1 94 398 GLU A CA 1
ATOM 3106 C C . GLU A 1 398 ? 15.562 25.234 7.379 1 94 398 GLU A C 1
ATOM 3108 O O . GLU A 1 398 ? 14.859 25.906 6.629 1 94 398 GLU A O 1
ATOM 3113 N N . ARG A 1 399 ? 16.219 25.719 8.359 1 95.62 399 ARG A N 1
ATOM 3114 C CA . ARG A 1 399 ? 16.078 27.109 8.75 1 95.62 399 ARG A CA 1
ATOM 3115 C C . ARG A 1 399 ? 16.344 28.047 7.566 1 95.62 399 ARG A C 1
ATOM 3117 O O . ARG A 1 399 ? 15.625 29.016 7.363 1 95.62 399 ARG A O 1
ATOM 3124 N N . GLU A 1 400 ? 17.391 27.734 6.758 1 94.81 400 GLU A N 1
ATOM 3125 C CA . GLU A 1 400 ? 17.734 28.562 5.605 1 94.81 400 GLU A CA 1
ATOM 3126 C C . GLU A 1 400 ? 16.578 28.594 4.602 1 94.81 400 GLU A C 1
ATOM 3128 O O . GLU A 1 400 ? 16.297 29.656 4.031 1 94.81 400 GLU A O 1
ATOM 3133 N N . LYS A 1 401 ? 16 27.5 4.414 1 94.94 401 LYS A N 1
ATOM 3134 C CA . LYS A 1 401 ? 14.859 27.422 3.508 1 94.94 401 LYS A CA 1
ATOM 3135 C C . LYS A 1 401 ? 13.664 28.203 4.047 1 94.94 401 LYS A C 1
ATOM 3137 O O . LYS A 1 401 ? 12.961 28.875 3.287 1 94.94 401 LYS A O 1
ATOM 3142 N N . LEU A 1 402 ? 13.43 28.094 5.348 1 97.56 402 LEU A N 1
ATOM 3143 C CA . LEU A 1 402 ? 12.344 28.844 5.988 1 97.56 402 LEU A CA 1
ATOM 3144 C C . LEU A 1 402 ? 12.547 30.344 5.824 1 97.56 402 LEU A C 1
ATOM 3146 O O . LEU A 1 402 ? 11.633 31.062 5.414 1 97.56 402 LEU A O 1
ATOM 3150 N N . VAL A 1 403 ? 13.719 30.781 6.062 1 97.5 403 VAL A N 1
ATOM 3151 C CA . VAL A 1 403 ? 14.039 32.188 5.988 1 97.5 403 VAL A CA 1
ATOM 3152 C C . VAL A 1 403 ? 13.898 32.688 4.551 1 97.5 403 VAL A C 1
ATOM 3154 O O . VAL A 1 403 ? 13.305 33.75 4.301 1 97.5 403 VAL A O 1
ATOM 3157 N N . THR A 1 404 ? 14.43 31.922 3.598 1 96.69 404 THR A N 1
ATOM 3158 C CA . THR A 1 404 ? 14.297 32.281 2.186 1 96.69 404 THR A CA 1
ATOM 3159 C C . THR A 1 404 ? 12.828 32.375 1.785 1 96.69 404 THR A C 1
ATOM 3161 O O . THR A 1 404 ? 12.43 33.312 1.097 1 96.69 404 THR A O 1
ATOM 3164 N N . GLY A 1 405 ? 12.039 31.406 2.211 1 97.81 405 GLY A N 1
ATOM 3165 C CA . GLY A 1 405 ? 10.617 31.422 1.912 1 97.81 405 GLY A CA 1
ATOM 3166 C C . GLY A 1 405 ? 9.906 32.625 2.494 1 97.81 405 GLY A C 1
ATOM 3167 O O . GLY A 1 405 ? 9.078 33.25 1.822 1 97.81 405 GLY A O 1
ATOM 3168 N N . LEU A 1 406 ? 10.219 33 3.699 1 98.19 406 LEU A N 1
ATOM 3169 C CA . LEU A 1 406 ? 9.602 34.125 4.363 1 98.19 406 LEU A CA 1
ATOM 3170 C C . LEU A 1 406 ? 9.977 35.438 3.654 1 98.19 406 LEU A C 1
ATOM 3172 O O . LEU A 1 406 ? 9.133 36.344 3.516 1 98.19 406 LEU A O 1
ATOM 3176 N N . HIS A 1 407 ? 11.188 35.531 3.17 1 97.69 407 HIS A N 1
ATOM 3177 C CA . HIS A 1 407 ? 11.594 36.719 2.414 1 97.69 407 HIS A CA 1
ATOM 3178 C C . HIS A 1 407 ? 10.82 36.812 1.104 1 97.69 407 HIS A C 1
ATOM 3180 O O . HIS A 1 407 ? 10.445 37.906 0.687 1 97.69 407 HIS A O 1
ATOM 3186 N N . ARG A 1 408 ? 10.578 35.75 0.516 1 97.25 408 ARG A N 1
ATOM 3187 C CA . ARG A 1 408 ? 9.82 35.781 -0.731 1 97.25 408 ARG A CA 1
ATOM 3188 C C . ARG A 1 408 ? 8.359 36.156 -0.483 1 97.25 408 ARG A C 1
ATOM 3190 O O . ARG A 1 408 ? 7.738 36.812 -1.308 1 97.25 408 ARG A O 1
ATOM 3197 N N . ILE A 1 409 ? 7.863 35.688 0.598 1 98.25 409 ILE A N 1
ATOM 3198 C CA . ILE A 1 409 ? 6.523 36.094 1 1 98.25 409 ILE A CA 1
ATOM 3199 C C . ILE A 1 409 ? 6.492 37.625 1.251 1 98.25 409 ILE A C 1
ATOM 3201 O O . ILE A 1 409 ? 5.594 38.312 0.778 1 98.25 409 ILE A O 1
ATOM 3205 N N . GLU A 1 410 ? 7.426 38.031 1.984 1 97.56 410 GLU A N 1
ATOM 3206 C CA . GLU A 1 410 ? 7.574 39.469 2.273 1 97.56 410 GLU A CA 1
ATOM 3207 C C . GLU A 1 410 ? 7.598 40.281 0.989 1 97.56 410 GLU A C 1
ATOM 3209 O O . GLU A 1 410 ? 6.875 41.281 0.867 1 97.56 410 GLU A O 1
ATOM 3214 N N . GLU A 1 411 ? 8.359 39.875 0.049 1 97.12 411 GLU A N 1
ATOM 3215 C CA . GLU A 1 411 ? 8.484 40.562 -1.235 1 97.12 411 GLU A CA 1
ATOM 3216 C C . GLU A 1 411 ? 7.156 40.531 -1.991 1 97.12 411 GLU A C 1
ATOM 3218 O O . GLU A 1 411 ? 6.777 41.562 -2.596 1 97.12 411 GLU A O 1
ATOM 3223 N N . THR A 1 412 ? 6.523 39.438 -2.016 1 97.56 412 THR A N 1
ATOM 3224 C CA . THR A 1 412 ? 5.238 39.312 -2.697 1 97.56 412 THR A CA 1
ATOM 3225 C C . THR A 1 412 ? 4.227 40.312 -2.135 1 97.56 412 THR A C 1
ATOM 3227 O O . THR A 1 412 ? 3.428 40.875 -2.879 1 97.56 412 THR A O 1
ATOM 3230 N N . LEU A 1 413 ? 4.32 40.5 -0.834 1 97.88 413 LEU A N 1
ATOM 3231 C CA . LEU A 1 413 ? 3.35 41.344 -0.145 1 97.88 413 LEU A CA 1
ATOM 3232 C C . LEU A 1 413 ? 3.766 42.812 -0.207 1 97.88 413 LEU A C 1
ATOM 3234 O O . LEU A 1 413 ? 3.059 43.688 0.303 1 97.88 413 LEU A O 1
ATOM 3238 N N . GLY A 1 414 ? 4.883 43.062 -0.811 1 96.88 414 GLY A N 1
ATOM 3239 C CA . GLY A 1 414 ? 5.379 44.406 -0.9 1 96.88 414 GLY A CA 1
ATOM 3240 C C . GLY A 1 414 ? 5.887 44.969 0.425 1 96.88 414 GLY A C 1
ATOM 3241 O O . GLY A 1 414 ? 5.82 46.156 0.677 1 96.88 414 GLY A O 1
ATOM 3242 N N . LEU A 1 415 ? 6.242 44.094 1.246 1 96.56 415 LEU A N 1
ATOM 3243 C CA . LEU A 1 415 ? 6.754 44.438 2.564 1 96.56 415 LEU A CA 1
ATOM 3244 C C . LEU A 1 415 ? 8.273 44.344 2.605 1 96.56 415 LEU A C 1
ATOM 3246 O O . LEU A 1 415 ? 8.891 43.812 1.675 1 96.56 415 LEU A O 1
ATOM 3250 N N . ASN A 1 416 ? 8.852 44.938 3.629 1 93.88 416 ASN A N 1
ATOM 3251 C CA . ASN A 1 416 ? 10.297 44.875 3.801 1 93.88 416 ASN A CA 1
ATOM 3252 C C . ASN A 1 416 ? 10.695 45.094 5.258 1 93.88 416 ASN A C 1
ATOM 3254 O O . ASN A 1 416 ? 9.852 45.406 6.098 1 93.88 416 ASN A O 1
ATOM 3258 N N . GLY A 1 417 ? 11.938 44.625 5.52 1 94.06 417 GLY A N 1
ATOM 3259 C CA . GLY A 1 417 ? 12.516 45.031 6.781 1 94.06 417 GLY A CA 1
ATOM 3260 C C . GLY A 1 417 ? 12.703 43.906 7.77 1 94.06 417 GLY A C 1
ATOM 3261 O O . GLY A 1 417 ? 13.453 44.031 8.742 1 94.06 417 GLY A O 1
ATOM 3262 N N . TRP A 1 418 ? 11.992 42.75 7.582 1 96.38 418 TRP A N 1
ATOM 3263 C CA . TRP A 1 418 ? 12.156 41.625 8.516 1 96.38 418 TRP A CA 1
ATOM 3264 C C . TRP A 1 418 ? 13.508 40.938 8.336 1 96.38 418 TRP A C 1
ATOM 3266 O O . TRP A 1 418 ? 13.961 40.75 7.207 1 96.38 418 TRP A O 1
ATOM 3276 N N . THR A 1 419 ? 14.25 40.625 9.406 1 93.94 419 THR A N 1
ATOM 3277 C CA . THR A 1 419 ? 15.492 39.844 9.398 1 93.94 419 THR A CA 1
ATOM 3278 C C . THR A 1 419 ? 15.453 38.75 10.461 1 93.94 419 THR A C 1
ATOM 3280 O O . THR A 1 419 ? 14.898 38.969 11.539 1 93.94 419 THR A O 1
ATOM 3283 N N . ASP A 1 420 ? 15.867 37.656 10.039 1 87.69 420 ASP A N 1
ATOM 3284 C CA . ASP A 1 420 ? 15.992 36.562 11 1 87.69 420 ASP A CA 1
ATOM 3285 C C . ASP A 1 420 ? 17.109 36.844 12.008 1 87.69 420 ASP A C 1
ATOM 3287 O O . ASP A 1 420 ? 18.281 36.906 11.656 1 87.69 420 ASP A O 1
ATOM 3291 N N . THR A 1 421 ? 16.797 37.469 13.242 1 70.62 421 THR A N 1
ATOM 3292 C CA . THR A 1 421 ? 17.812 37.906 14.211 1 70.62 421 THR A CA 1
ATOM 3293 C C . THR A 1 421 ? 18.5 36.688 14.828 1 70.62 421 THR A C 1
ATOM 3295 O O . THR A 1 421 ? 19.531 36.812 15.484 1 70.62 421 THR A O 1
ATOM 3298 N N . LYS A 1 422 ? 17.922 35.594 15.297 1 61.59 422 LYS A N 1
ATOM 3299 C CA . LYS A 1 422 ? 18.562 34.5 16.047 1 61.59 422 LYS A CA 1
ATOM 3300 C C . LYS A 1 422 ? 19.562 33.75 15.172 1 61.59 422 LYS A C 1
ATOM 3302 O O . LYS A 1 422 ? 20.172 32.781 15.625 1 61.59 422 LYS A O 1
ATOM 3307 N N . GLY A 1 423 ? 19.547 33.719 13.969 1 47 423 GLY A N 1
ATOM 3308 C CA . GLY A 1 423 ? 20.609 32.969 13.32 1 47 423 GLY A CA 1
ATOM 3309 C C . GLY A 1 423 ? 22 33.312 13.828 1 47 423 GLY A C 1
ATOM 3310 O O . GLY A 1 423 ? 23 32.844 13.297 1 47 423 GLY A O 1
ATOM 3311 N N . GLY A 1 424 ? 22.312 34.5 14.352 1 35.28 424 GLY A N 1
ATOM 3312 C CA . GLY A 1 424 ? 23.656 34.906 14.773 1 35.28 424 GLY A CA 1
ATOM 3313 C C . GLY A 1 424 ? 24.203 34.031 15.898 1 35.28 424 GLY A C 1
ATOM 3314 O O . GLY A 1 424 ? 24.609 32.875 15.664 1 35.28 424 GLY A O 1
ATOM 3315 N N . ASP A 1 425 ? 24.578 34.656 17.266 1 32.44 425 ASP A N 1
ATOM 3316 C CA . ASP A 1 425 ? 25.531 34.312 18.297 1 32.44 425 ASP A CA 1
ATOM 3317 C C . ASP A 1 425 ? 25.031 33.125 19.125 1 32.44 425 ASP A C 1
ATOM 3319 O O . ASP A 1 425 ? 25.703 32.688 20.062 1 32.44 425 ASP A O 1
ATOM 3323 N N . SER A 1 426 ? 23.75 32.938 19.422 1 28.62 426 SER A N 1
ATOM 3324 C CA . SER A 1 426 ? 23.547 32.156 20.641 1 28.62 426 SER A CA 1
ATOM 3325 C C . SER A 1 426 ? 23.75 30.656 20.359 1 28.62 426 SER A C 1
ATOM 3327 O O . SER A 1 426 ? 22.781 29.938 20.109 1 28.62 426 SER A O 1
ATOM 3329 N N . ILE A 1 427 ? 24.406 30.141 19.422 1 25.22 427 ILE A N 1
ATOM 3330 C CA . ILE A 1 427 ? 24.828 28.828 19.891 1 25.22 427 ILE A CA 1
ATOM 3331 C C . ILE A 1 427 ? 25.75 28.984 21.094 1 25.22 427 ILE A C 1
ATOM 3333 O O . ILE A 1 427 ? 26.688 29.781 21.062 1 25.22 427 ILE A O 1
ATOM 3337 N N . MET B 1 1 ? -21.016 1.104 22.281 1 46.56 1 MET B N 1
ATOM 3338 C CA . MET B 1 1 ? -21.344 1.033 20.859 1 46.56 1 MET B CA 1
ATOM 3339 C C . MET B 1 1 ? -21 -0.339 20.281 1 46.56 1 MET B C 1
ATOM 3341 O O . MET B 1 1 ? -19.969 -0.921 20.625 1 46.56 1 MET B O 1
ATOM 3345 N N . SER B 1 2 ? -21.938 -1.044 19.891 1 55.38 2 SER B N 1
ATOM 3346 C CA . SER B 1 2 ? -21.719 -2.363 19.297 1 55.38 2 SER B CA 1
ATOM 3347 C C . SER B 1 2 ? -20.703 -2.299 18.156 1 55.38 2 SER B C 1
ATOM 3349 O O . SER B 1 2 ? -20.656 -1.307 17.438 1 55.38 2 SER B O 1
ATOM 3351 N N . PRO B 1 3 ? -19.766 -3.104 18.125 1 69.19 3 PRO B N 1
ATOM 3352 C CA . PRO B 1 3 ? -18.859 -3.162 16.969 1 69.19 3 PRO B CA 1
ATOM 3353 C C . PRO B 1 3 ? -19.609 -3.084 15.641 1 69.19 3 PRO B C 1
ATOM 3355 O O . PRO B 1 3 ? -20.641 -3.727 15.469 1 69.19 3 PRO B O 1
ATOM 3358 N N . HIS B 1 4 ? -19.391 -2.014 14.953 1 79.56 4 HIS B N 1
ATOM 3359 C CA . HIS B 1 4 ? -20.047 -1.742 13.688 1 79.56 4 HIS B CA 1
ATOM 3360 C C . HIS B 1 4 ? -19.109 -1.958 12.508 1 79.56 4 HIS B C 1
ATOM 3362 O O . HIS B 1 4 ? -17.922 -1.63 12.594 1 79.56 4 HIS B O 1
ATOM 3368 N N . LEU B 1 5 ? -19.672 -2.68 11.508 1 80.19 5 LEU B N 1
ATOM 3369 C CA . LEU B 1 5 ? -19.062 -2.715 10.188 1 80.19 5 LEU B CA 1
ATOM 3370 C C . LEU B 1 5 ? -20.078 -2.312 9.109 1 80.19 5 LEU B C 1
ATOM 3372 O O . LEU B 1 5 ? -21.266 -2.582 9.242 1 80.19 5 LEU B O 1
ATOM 3376 N N . SER B 1 6 ? -19.656 -1.614 8.188 1 81.94 6 SER B N 1
ATOM 3377 C CA . SER B 1 6 ? -20.484 -1.356 7.016 1 81.94 6 SER B CA 1
ATOM 3378 C C . SER B 1 6 ? -20.906 -2.658 6.34 1 81.94 6 SER B C 1
ATOM 3380 O O . SER B 1 6 ? -20.391 -3.729 6.668 1 81.94 6 SER B O 1
ATOM 3382 N N . LYS B 1 7 ? -21.891 -2.545 5.391 1 81.19 7 LYS B N 1
ATOM 3383 C CA . LYS B 1 7 ? -22.297 -3.715 4.617 1 81.19 7 LYS B CA 1
ATOM 3384 C C . LYS B 1 7 ? -21.125 -4.289 3.826 1 81.19 7 LYS B C 1
ATOM 3386 O O . LYS B 1 7 ? -20.938 -5.508 3.793 1 81.19 7 LYS B O 1
ATOM 3391 N N . ARG B 1 8 ? -20.344 -3.479 3.273 1 78.25 8 ARG B N 1
ATOM 3392 C CA . ARG B 1 8 ? -19.203 -3.928 2.48 1 78.25 8 ARG B CA 1
ATOM 3393 C C . ARG B 1 8 ? -18.078 -4.445 3.377 1 78.25 8 ARG B C 1
ATOM 3395 O O . ARG B 1 8 ? -17.375 -5.387 3.014 1 78.25 8 ARG B O 1
ATOM 3402 N N . GLY B 1 9 ? -18.016 -3.836 4.562 1 76.06 9 GLY B N 1
ATOM 3403 C CA . GLY B 1 9 ? -17.047 -4.34 5.52 1 76.06 9 GLY B CA 1
ATOM 3404 C C . GLY B 1 9 ? -17.359 -5.742 6.008 1 76.06 9 GLY B C 1
ATOM 3405 O O . GLY B 1 9 ? -16.453 -6.543 6.23 1 76.06 9 GLY B O 1
ATOM 3406 N N . LYS B 1 10 ? -18.578 -6.027 6.082 1 78.31 10 LYS B N 1
ATOM 3407 C CA . LYS B 1 10 ? -19.031 -7.332 6.559 1 78.31 10 LYS B CA 1
ATOM 3408 C C . LYS B 1 10 ? -18.672 -8.43 5.559 1 78.31 10 LYS B C 1
ATOM 3410 O O . LYS B 1 10 ? -18.609 -9.609 5.918 1 78.31 10 LYS B O 1
ATOM 3415 N N . GLN B 1 11 ? -18.453 -8 4.359 1 73.69 11 GLN B N 1
ATOM 3416 C CA . GLN B 1 11 ? -18.109 -8.969 3.32 1 73.69 11 GLN B CA 1
ATOM 3417 C C . GLN B 1 11 ? -16.734 -9.578 3.564 1 73.69 11 GLN B C 1
ATOM 3419 O O . GLN B 1 11 ? -16.406 -10.617 2.994 1 73.69 11 GLN B O 1
ATOM 3424 N N . THR B 1 12 ? -16.062 -8.938 4.426 1 71.88 12 THR B N 1
ATOM 3425 C CA . THR B 1 12 ? -14.719 -9.445 4.719 1 71.88 12 THR B CA 1
ATOM 3426 C C . THR B 1 12 ? -14.781 -10.539 5.777 1 71.88 12 THR B C 1
ATOM 3428 O O . THR B 1 12 ? -13.82 -11.297 5.953 1 71.88 12 THR B O 1
ATOM 3431 N N . ILE B 1 13 ? -15.922 -10.656 6.473 1 69.88 13 ILE B N 1
ATOM 3432 C CA . ILE B 1 13 ? -16.062 -11.547 7.621 1 69.88 13 ILE B CA 1
ATOM 3433 C C . ILE B 1 13 ? -15.898 -12.992 7.18 1 69.88 13 ILE B C 1
ATOM 3435 O O . ILE B 1 13 ? -15.164 -13.758 7.805 1 69.88 13 ILE B O 1
ATOM 3439 N N . PRO B 1 14 ? -16.547 -13.328 6.02 1 63.78 14 PRO B N 1
ATOM 3440 C CA . PRO B 1 14 ? -16.359 -14.719 5.586 1 63.78 14 PRO B CA 1
ATOM 3441 C C . PRO B 1 14 ? -14.898 -15.062 5.312 1 63.78 14 PRO B C 1
ATOM 3443 O O . PRO B 1 14 ? -14.484 -16.219 5.492 1 63.78 14 PRO B O 1
ATOM 3446 N N . LEU B 1 15 ? -14.273 -14.047 4.922 1 63.09 15 LEU B N 1
ATOM 3447 C CA . LEU B 1 15 ? -12.859 -14.266 4.664 1 63.09 15 LEU B CA 1
ATOM 3448 C C . LEU B 1 15 ? -12.102 -14.523 5.961 1 63.09 15 LEU B C 1
ATOM 3450 O O . LEU B 1 15 ? -11.086 -15.219 5.965 1 63.09 15 LEU B O 1
ATOM 3454 N N . LEU B 1 16 ? -12.75 -13.883 6.988 1 63.5 16 LEU B N 1
ATOM 3455 C CA . LEU B 1 16 ? -12.156 -14.047 8.312 1 63.5 16 LEU B CA 1
ATOM 3456 C C . LEU B 1 16 ? -12.562 -15.391 8.922 1 63.5 16 LEU B C 1
ATOM 3458 O O . LEU B 1 16 ? -11.789 -15.992 9.672 1 63.5 16 LEU B O 1
ATOM 3462 N N . GLU B 1 17 ? -13.953 -15.711 8.742 1 56.91 17 GLU B N 1
ATOM 3463 C CA . GLU B 1 17 ? -14.492 -16.953 9.289 1 56.91 17 GLU B CA 1
ATOM 3464 C C . GLU B 1 17 ? -13.891 -18.172 8.586 1 56.91 17 GLU B C 1
ATOM 3466 O O . GLU B 1 17 ? -13.688 -19.219 9.219 1 56.91 17 GLU B O 1
ATOM 3471 N N . ARG B 1 18 ? -14.109 -18.109 7.254 1 46.38 18 ARG B N 1
ATOM 3472 C CA . ARG B 1 18 ? -13.445 -19.234 6.586 1 46.38 18 ARG B CA 1
ATOM 3473 C C . ARG B 1 18 ? -12.094 -19.531 7.227 1 46.38 18 ARG B C 1
ATOM 3475 O O . ARG B 1 18 ? -11.516 -20.594 6.996 1 46.38 18 ARG B O 1
ATOM 3482 N N . THR B 1 19 ? -11.828 -18.391 8.016 1 42.5 19 THR B N 1
ATOM 3483 C CA . THR B 1 19 ? -10.68 -18.641 8.883 1 42.5 19 THR B CA 1
ATOM 3484 C C . THR B 1 19 ? -11.102 -19.359 10.156 1 42.5 19 THR B C 1
ATOM 3486 O O . THR B 1 19 ? -11.57 -18.734 11.109 1 42.5 19 THR B O 1
ATOM 3489 N N . GLY B 1 20 ? -12.242 -19.984 10.328 1 33.84 20 GLY B N 1
ATOM 3490 C CA . GLY B 1 20 ? -12.828 -20.672 11.461 1 33.84 20 GLY B CA 1
ATOM 3491 C C . GLY B 1 20 ? -11.844 -20.891 12.602 1 33.84 20 GLY B C 1
ATOM 3492 O O . GLY B 1 20 ? -12.133 -20.516 13.75 1 33.84 20 GLY B O 1
ATOM 3493 N N . GLU B 1 21 ? -11.336 -22.219 12.742 1 31.12 21 GLU B N 1
ATOM 3494 C CA . GLU B 1 21 ? -10.602 -22.578 13.961 1 31.12 21 GLU B CA 1
ATOM 3495 C C . GLU B 1 21 ? -9.516 -21.547 14.258 1 31.12 21 GLU B C 1
ATOM 3497 O O . GLU B 1 21 ? -8.461 -21.547 13.609 1 31.12 21 GLU B O 1
ATOM 3502 N N . TYR B 1 22 ? -9.703 -20.375 14.641 1 33.09 22 TYR B N 1
ATOM 3503 C CA . TYR B 1 22 ? -8.883 -19.375 15.312 1 33.09 22 TYR B CA 1
ATOM 3504 C C . TYR B 1 22 ? -7.801 -20.031 16.156 1 33.09 22 TYR B C 1
ATOM 3506 O O . TYR B 1 22 ? -7.055 -19.344 16.859 1 33.09 22 TYR B O 1
ATOM 3514 N N . THR B 1 23 ? -8.125 -21.109 16.766 1 31.47 23 THR B N 1
ATOM 3515 C CA . THR B 1 23 ? -6.992 -21.734 17.438 1 31.47 23 THR B CA 1
ATOM 3516 C C . THR B 1 23 ? -5.754 -21.719 16.547 1 31.47 23 THR B C 1
ATOM 3518 O O . THR B 1 23 ? -4.664 -21.359 17 1 31.47 23 THR B O 1
ATOM 3521 N N . GLU B 1 24 ? -5.641 -22.781 15.609 1 31.55 24 GLU B N 1
ATOM 3522 C CA . GLU B 1 24 ? -4.523 -22.75 14.672 1 31.55 24 GLU B CA 1
ATOM 3523 C C . GLU B 1 24 ? -4.734 -21.688 13.602 1 31.55 24 GLU B C 1
ATOM 3525 O O . GLU B 1 24 ? -5.863 -21.453 13.156 1 31.55 24 GLU B O 1
ATOM 3530 N N . PRO B 1 25 ? -4.043 -20.562 13.461 1 33.16 25 PRO B N 1
ATOM 3531 C CA . PRO B 1 25 ? -4.16 -19.406 12.57 1 33.16 25 PRO B CA 1
ATOM 3532 C C . PRO B 1 25 ? -4.812 -19.75 11.234 1 33.16 25 PRO B C 1
ATOM 3534 O O . PRO B 1 25 ? -4.539 -20.812 10.664 1 33.16 25 PRO B O 1
ATOM 3537 N N . PRO B 1 26 ? -6.078 -19.469 11.047 1 32.84 26 PRO B N 1
ATOM 3538 C CA . PRO B 1 26 ? -6.781 -19.703 9.781 1 32.84 26 PRO B CA 1
ATOM 3539 C C . PRO B 1 26 ? -5.855 -19.656 8.57 1 32.84 26 PRO B C 1
ATOM 3541 O O . PRO B 1 26 ? -4.953 -18.812 8.516 1 32.84 26 PRO B O 1
ATOM 3544 N N . VAL B 1 27 ? -5.699 -20.688 7.848 1 34.34 27 VAL B N 1
ATOM 3545 C CA . VAL B 1 27 ? -5.02 -20.938 6.578 1 34.34 27 VAL B CA 1
ATOM 3546 C C . VAL B 1 27 ? -5.598 -20.016 5.5 1 34.34 27 VAL B C 1
ATOM 3548 O O . VAL B 1 27 ? -5.285 -20.172 4.316 1 34.34 27 VAL B O 1
ATOM 3551 N N . TYR B 1 28 ? -6.828 -19.578 5.688 1 36.75 28 TYR B N 1
ATOM 3552 C CA . TYR B 1 28 ? -7.348 -19.047 4.434 1 36.75 28 TYR B CA 1
ATOM 3553 C C . TYR B 1 28 ? -6.316 -18.156 3.75 1 36.75 28 TYR B C 1
ATOM 3555 O O . TYR B 1 28 ? -6.195 -18.172 2.521 1 36.75 28 TYR B O 1
ATOM 3563 N N . PHE B 1 29 ? -6.156 -16.953 4.484 1 38.34 29 PHE B N 1
ATOM 3564 C CA . PHE B 1 29 ? -5.141 -16.375 3.611 1 38.34 29 PHE B CA 1
ATOM 3565 C C . PHE B 1 29 ? -3.941 -17.312 3.482 1 38.34 29 PHE B C 1
ATOM 3567 O O . PHE B 1 29 ? -3.08 -17.344 4.363 1 38.34 29 PHE B O 1
ATOM 3574 N N . PRO B 1 30 ? -4.449 -18.469 2.953 1 36.84 30 PRO B N 1
ATOM 3575 C CA . PRO B 1 30 ? -3.316 -19.391 2.816 1 36.84 30 PRO B CA 1
ATOM 3576 C C . PRO B 1 30 ? -1.967 -18.672 2.889 1 36.84 30 PRO B C 1
ATOM 3578 O O . PRO B 1 30 ? -0.994 -19.25 3.395 1 36.84 30 PRO B O 1
ATOM 3581 N N . SER B 1 31 ? -2.029 -17.594 2.283 1 35.56 31 SER B N 1
ATOM 3582 C CA . SER B 1 31 ? -0.816 -16.781 2.336 1 35.56 31 SER B CA 1
ATOM 3583 C C . SER B 1 31 ? -0.577 -16.234 3.74 1 35.56 31 SER B C 1
ATOM 3585 O O . SER B 1 31 ? 0.552 -15.891 4.094 1 35.56 31 SER B O 1
ATOM 3587 N N . LEU B 1 32 ? -1.678 -15.852 4.312 1 37.72 32 LEU B N 1
ATOM 3588 C CA . LEU B 1 32 ? -1.503 -15.234 5.625 1 37.72 32 LEU B CA 1
ATOM 3589 C C . LEU B 1 32 ? -1.107 -16.281 6.664 1 37.72 32 LEU B C 1
ATOM 3591 O O . LEU B 1 32 ? -0.703 -15.93 7.777 1 37.72 32 LEU B O 1
ATOM 3595 N N . GLY B 1 33 ? -1.419 -17.438 6.484 1 38.44 33 GLY B N 1
ATOM 3596 C CA . GLY B 1 33 ? -1.146 -18.469 7.473 1 38.44 33 GLY B CA 1
ATOM 3597 C C . GLY B 1 33 ? 0.335 -18.672 7.73 1 38.44 33 GLY B C 1
ATOM 3598 O O . GLY B 1 33 ? 0.836 -19.797 7.641 1 38.44 33 GLY B O 1
ATOM 3599 N N . ARG B 1 34 ? 1.017 -17.594 7.527 1 37.16 34 ARG B N 1
ATOM 3600 C CA . ARG B 1 34 ? 2.375 -17.922 7.945 1 37.16 34 ARG B CA 1
ATOM 3601 C C . ARG B 1 34 ? 2.434 -18.203 9.445 1 37.16 34 ARG B C 1
ATOM 3603 O O . ARG B 1 34 ? 2.258 -17.297 10.258 1 37.16 34 ARG B O 1
ATOM 3610 N N . HIS B 1 35 ? 1.737 -19.188 9.867 1 36.72 35 HIS B N 1
ATOM 3611 C CA . HIS B 1 35 ? 1.905 -19.562 11.266 1 36.72 35 HIS B CA 1
ATOM 3612 C C . HIS B 1 35 ? 3.377 -19.75 11.609 1 36.72 35 HIS B C 1
ATOM 3614 O O . HIS B 1 35 ? 4.102 -20.453 10.906 1 36.72 35 HIS B O 1
ATOM 3620 N N . PRO B 1 36 ? 3.799 -18.797 12.297 1 38.84 36 PRO B N 1
ATOM 3621 C CA . PRO B 1 36 ? 5.098 -19.172 12.859 1 38.84 36 PRO B CA 1
ATOM 3622 C C . PRO B 1 36 ? 5.109 -20.594 13.43 1 38.84 36 PRO B C 1
ATOM 3624 O O . PRO B 1 36 ? 6.102 -21.016 14.031 1 38.84 36 PRO B O 1
ATOM 3627 N N . ARG B 1 37 ? 3.975 -21.016 13.773 1 39.16 37 ARG B N 1
ATOM 3628 C CA . ARG B 1 37 ? 4.273 -22.078 14.727 1 39.16 37 ARG B CA 1
ATOM 3629 C C . ARG B 1 37 ? 5.48 -22.891 14.273 1 39.16 37 ARG B C 1
ATOM 3631 O O . ARG B 1 37 ? 6.414 -23.109 15.055 1 39.16 37 ARG B O 1
ATOM 3638 N N . ASP B 1 38 ? 5.07 -24.188 13.539 1 43.12 38 ASP B N 1
ATOM 3639 C CA . ASP B 1 38 ? 5.762 -25.438 13.844 1 43.12 38 ASP B CA 1
ATOM 3640 C C . ASP B 1 38 ? 7.129 -25.484 13.164 1 43.12 38 ASP B C 1
ATOM 3642 O O . ASP B 1 38 ? 7.215 -25.547 11.938 1 43.12 38 ASP B O 1
ATOM 3646 N N . ASP B 1 39 ? 8.047 -24.859 13.938 1 52.09 39 ASP B N 1
ATOM 3647 C CA . ASP B 1 39 ? 9.469 -25.031 13.68 1 52.09 39 ASP B CA 1
ATOM 3648 C C . ASP B 1 39 ? 9.734 -26.234 12.773 1 52.09 39 ASP B C 1
ATOM 3650 O O . ASP B 1 39 ? 10.719 -26.266 12.039 1 52.09 39 ASP B O 1
ATOM 3654 N N . ASP B 1 40 ? 8.68 -27.094 12.703 1 67.88 40 ASP B N 1
ATOM 3655 C CA . ASP B 1 40 ? 9.086 -28.297 11.992 1 67.88 40 ASP B CA 1
ATOM 3656 C C . ASP B 1 40 ? 8.32 -28.453 10.68 1 67.88 40 ASP B C 1
ATOM 3658 O O . ASP B 1 40 ? 8.445 -29.469 9.992 1 67.88 40 ASP B O 1
ATOM 3662 N N . LEU B 1 41 ? 7.578 -27.328 10.242 1 87.5 41 LEU B N 1
ATOM 3663 C CA . LEU B 1 41 ? 6.809 -27.484 9.016 1 87.5 41 LEU B CA 1
ATOM 3664 C C . LEU B 1 41 ? 7.605 -27.016 7.809 1 87.5 41 LEU B C 1
ATOM 3666 O O . LEU B 1 41 ? 8.172 -25.922 7.828 1 87.5 41 LEU B O 1
ATOM 3670 N N . VAL B 1 42 ? 7.699 -27.922 6.801 1 94.38 42 VAL B N 1
ATOM 3671 C CA . VAL B 1 42 ? 8.32 -27.562 5.527 1 94.38 42 VAL B CA 1
ATOM 3672 C C . VAL B 1 42 ? 7.27 -26.953 4.594 1 94.38 42 VAL B C 1
ATOM 3674 O O . VAL B 1 42 ? 6.355 -27.656 4.148 1 94.38 42 VAL B O 1
ATOM 3677 N N . ASN B 1 43 ? 7.375 -25.688 4.32 1 92.88 43 ASN B N 1
ATOM 3678 C CA . ASN B 1 43 ? 6.418 -25 3.457 1 92.88 43 ASN B CA 1
ATOM 3679 C C . ASN B 1 43 ? 6.777 -25.156 1.983 1 92.88 43 ASN B C 1
ATOM 3681 O O . ASN B 1 43 ? 7.719 -24.531 1.498 1 92.88 43 ASN B O 1
ATOM 3685 N N . LEU B 1 44 ? 6.062 -25.984 1.28 1 96.56 44 LEU B N 1
ATOM 3686 C CA . LEU B 1 44 ? 6.18 -26.141 -0.167 1 96.56 44 LEU B CA 1
ATOM 3687 C C . LEU B 1 44 ? 4.887 -25.719 -0.861 1 96.56 44 LEU B C 1
ATOM 3689 O O . LEU B 1 44 ? 4.531 -26.266 -1.905 1 96.56 44 LEU B O 1
ATOM 3693 N N . ALA B 1 45 ? 4.164 -24.797 -0.198 1 93.75 45 ALA B N 1
ATOM 3694 C CA . ALA B 1 45 ? 2.852 -24.391 -0.691 1 93.75 45 ALA B CA 1
ATOM 3695 C C . ALA B 1 45 ? 2.881 -22.953 -1.229 1 93.75 45 ALA B C 1
ATOM 3697 O O . ALA B 1 45 ? 2.229 -22.656 -2.23 1 93.75 45 ALA B O 1
ATOM 3698 N N . THR B 1 46 ? 3.664 -22.047 -0.604 1 89.56 46 THR B N 1
ATOM 3699 C CA . THR B 1 46 ? 3.662 -20.625 -0.938 1 89.56 46 THR B CA 1
ATOM 3700 C C . THR B 1 46 ? 4.504 -20.375 -2.186 1 89.56 46 THR B C 1
ATOM 3702 O O . THR B 1 46 ? 5.68 -20.719 -2.232 1 89.56 46 THR B O 1
ATOM 3705 N N . ALA B 1 47 ? 3.9 -19.719 -3.129 1 89.31 47 ALA B N 1
ATOM 3706 C CA . ALA B 1 47 ? 4.578 -19.469 -4.398 1 89.31 47 ALA B CA 1
ATOM 3707 C C . ALA B 1 47 ? 5.59 -18.344 -4.27 1 89.31 47 ALA B C 1
ATOM 3709 O O . ALA B 1 47 ? 5.34 -17.219 -4.723 1 89.31 47 ALA B O 1
ATOM 3710 N N . GLU B 1 48 ? 6.699 -18.656 -3.73 1 89.44 48 GLU B N 1
ATOM 3711 C CA . GLU B 1 48 ? 7.832 -17.75 -3.607 1 89.44 48 GLU B CA 1
ATOM 3712 C C . GLU B 1 48 ? 9.125 -18.406 -4.09 1 89.44 48 GLU B C 1
ATOM 3714 O O . GLU B 1 48 ? 9.273 -19.625 -4 1 89.44 48 GLU B O 1
ATOM 3719 N N . ASN B 1 49 ? 9.922 -17.594 -4.613 1 93.19 49 ASN B N 1
ATOM 3720 C CA . ASN B 1 49 ? 11.258 -18.047 -5.004 1 93.19 49 ASN B CA 1
ATOM 3721 C C . ASN B 1 49 ? 12.289 -17.766 -3.922 1 93.19 49 ASN B C 1
ATOM 3723 O O . ASN B 1 49 ? 12.656 -16.609 -3.709 1 93.19 49 ASN B O 1
ATOM 3727 N N . TRP B 1 50 ? 12.773 -18.766 -3.273 1 93.38 50 TRP B N 1
ATOM 3728 C CA . TRP B 1 50 ? 13.695 -18.609 -2.156 1 93.38 50 TRP B CA 1
ATOM 3729 C C . TRP B 1 50 ? 15.141 -18.703 -2.627 1 93.38 50 TRP B C 1
ATOM 3731 O O . TRP B 1 50 ? 16.078 -18.516 -1.839 1 93.38 50 TRP B O 1
ATOM 3741 N N . LEU B 1 51 ? 15.258 -18.938 -3.891 1 93.62 51 LEU B N 1
ATOM 3742 C CA . LEU B 1 51 ? 16.594 -19.125 -4.438 1 93.62 51 LEU B CA 1
ATOM 3743 C C . LEU B 1 51 ? 17.328 -17.797 -4.547 1 93.62 51 LEU B C 1
ATOM 3745 O O . LEU B 1 51 ? 16.703 -16.75 -4.742 1 93.62 51 LEU B O 1
ATOM 3749 N N . LEU B 1 52 ? 18.609 -17.766 -4.363 1 94.62 52 LEU B N 1
ATOM 3750 C CA . LEU B 1 52 ? 19.562 -16.672 -4.582 1 94.62 52 LEU B CA 1
ATOM 3751 C C . LEU B 1 52 ? 19.359 -15.562 -3.551 1 94.62 52 LEU B C 1
ATOM 3753 O O . LEU B 1 52 ? 19.891 -14.461 -3.703 1 94.62 52 LEU B O 1
ATOM 3757 N N . ARG B 1 53 ? 18.562 -15.789 -2.529 1 94.81 53 ARG B N 1
ATOM 3758 C CA . ARG B 1 53 ? 18.297 -14.75 -1.541 1 94.81 53 ARG B CA 1
ATOM 3759 C C . ARG B 1 53 ? 19.578 -14.367 -0.792 1 94.81 53 ARG B C 1
ATOM 3761 O O . ARG B 1 53 ? 19.734 -13.227 -0.358 1 94.81 53 ARG B O 1
ATOM 3768 N N . ASP B 1 54 ? 20.531 -15.289 -0.679 1 94.81 54 ASP B N 1
ATOM 3769 C CA . ASP B 1 54 ? 21.812 -15.023 -0.029 1 94.81 54 ASP B CA 1
ATOM 3770 C C . ASP B 1 54 ? 22.641 -14.031 -0.837 1 94.81 54 ASP B C 1
ATOM 3772 O O . ASP B 1 54 ? 23.531 -13.367 -0.292 1 94.81 54 ASP B O 1
ATOM 3776 N N . LYS B 1 55 ? 22.391 -13.969 -2.115 1 95.44 55 LYS B N 1
ATOM 3777 C CA . LYS B 1 55 ? 23.078 -13 -2.969 1 95.44 55 LYS B CA 1
ATOM 3778 C C . LYS B 1 55 ? 22.344 -11.672 -3.004 1 95.44 55 LYS B C 1
ATOM 3780 O O . LYS B 1 55 ? 22.953 -10.609 -3.09 1 95.44 55 LYS B O 1
ATOM 3785 N N . LEU B 1 56 ? 21.062 -11.703 -2.916 1 96.25 56 LEU B N 1
ATOM 3786 C CA . LEU B 1 56 ? 20.219 -10.523 -3.064 1 96.25 56 LEU B CA 1
ATOM 3787 C C . LEU B 1 56 ? 20.266 -9.656 -1.806 1 96.25 56 LEU B C 1
ATOM 3789 O O . LEU B 1 56 ? 20.344 -8.43 -1.892 1 96.25 56 LEU B O 1
ATOM 3793 N N . VAL B 1 57 ? 20.25 -10.289 -0.636 1 97.06 57 VAL B N 1
ATOM 3794 C CA . VAL B 1 57 ? 20.125 -9.562 0.625 1 97.06 57 VAL B CA 1
ATOM 3795 C C . VAL B 1 57 ? 21.312 -8.625 0.811 1 97.06 57 VAL B C 1
ATOM 3797 O O . VAL B 1 57 ? 21.141 -7.434 1.056 1 97.06 57 VAL B O 1
ATOM 3800 N N . PRO B 1 58 ? 22.609 -9.133 0.603 1 97.94 58 PRO B N 1
ATOM 3801 C CA . PRO B 1 58 ? 23.734 -8.195 0.749 1 97.94 58 PRO B CA 1
ATOM 3802 C C . PRO B 1 58 ? 23.656 -7.035 -0.239 1 97.94 58 PRO B C 1
ATOM 3804 O O . PRO B 1 58 ? 24.078 -5.922 0.084 1 97.94 58 PRO B O 1
ATOM 3807 N N . LYS B 1 59 ? 23.141 -7.246 -1.405 1 97.31 59 LYS B N 1
ATOM 3808 C CA . LYS B 1 59 ? 23.016 -6.18 -2.395 1 97.31 59 LYS B CA 1
ATOM 3809 C C . LYS B 1 59 ? 21.969 -5.148 -1.96 1 97.31 59 LYS B C 1
ATOM 3811 O O . LYS B 1 59 ? 22.219 -3.943 -2.031 1 97.31 59 LYS B O 1
ATOM 3816 N N . PHE B 1 60 ? 20.828 -5.602 -1.489 1 97.44 60 PHE B N 1
ATOM 3817 C CA . PHE B 1 60 ? 19.781 -4.691 -1.019 1 97.44 60 PHE B CA 1
ATOM 3818 C C . PHE B 1 60 ? 20.281 -3.875 0.17 1 97.44 60 PHE B C 1
ATOM 3820 O O . PHE B 1 60 ? 20 -2.676 0.26 1 97.44 60 PHE B O 1
ATOM 3827 N N . GLN B 1 61 ? 20.984 -4.598 1.096 1 98.5 61 GLN B N 1
ATOM 3828 C CA . GLN B 1 61 ? 21.578 -3.896 2.225 1 98.5 61 GLN B CA 1
ATOM 3829 C C . GLN B 1 61 ? 22.516 -2.789 1.751 1 98.5 61 GLN B C 1
ATOM 3831 O O . GLN B 1 61 ? 22.453 -1.66 2.242 1 98.5 61 GLN B O 1
ATOM 3836 N N . LYS B 1 62 ? 23.312 -3.053 0.803 1 98.44 62 LYS B N 1
ATOM 3837 C CA . LYS B 1 62 ? 24.25 -2.086 0.259 1 98.44 62 LYS B CA 1
ATOM 3838 C C . LYS B 1 62 ? 23.531 -0.949 -0.459 1 98.44 62 LYS B C 1
ATOM 3840 O O . LYS B 1 62 ? 23.891 0.22 -0.298 1 98.44 62 LYS B O 1
ATOM 3845 N N . TYR B 1 63 ? 22.531 -1.268 -1.307 1 98.25 63 TYR B N 1
ATOM 3846 C CA . TYR B 1 63 ? 21.766 -0.266 -2.053 1 98.25 63 TYR B CA 1
ATOM 3847 C C . TYR B 1 63 ? 21.172 0.779 -1.118 1 98.25 63 TYR B C 1
ATOM 3849 O O . TYR B 1 63 ? 21.25 1.979 -1.389 1 98.25 63 TYR B O 1
ATOM 3857 N N . ILE B 1 64 ? 20.594 0.333 0.021 1 98.38 64 ILE B N 1
ATOM 3858 C CA . ILE B 1 64 ? 19.953 1.255 0.954 1 98.38 64 ILE B CA 1
ATOM 3859 C C . ILE B 1 64 ? 21.016 2.047 1.71 1 98.38 64 ILE B C 1
ATOM 3861 O O . ILE B 1 64 ? 20.906 3.264 1.864 1 98.38 64 ILE B O 1
ATOM 3865 N N . SER B 1 65 ? 22.078 1.372 2.131 1 98.25 65 SER B N 1
ATOM 3866 C CA . SER B 1 65 ? 23.109 2.021 2.924 1 98.25 65 SER B CA 1
ATOM 3867 C C . SER B 1 65 ? 23.812 3.123 2.129 1 98.25 65 SER B C 1
ATOM 3869 O O . SER B 1 65 ? 24.266 4.113 2.701 1 98.25 65 SER B O 1
ATOM 3871 N N . THR B 1 66 ? 23.781 3 0.811 1 97.81 66 THR B N 1
ATOM 3872 C CA . THR B 1 66 ? 24.578 3.908 -0.001 1 97.81 66 THR B CA 1
ATOM 3873 C C . THR B 1 66 ? 23.703 4.957 -0.669 1 97.81 66 THR B C 1
ATOM 3875 O O . THR B 1 66 ? 24.141 6.07 -0.945 1 97.81 66 THR B O 1
ATOM 3878 N N . ASN B 1 67 ? 22.438 4.637 -0.883 1 97.88 67 ASN B N 1
ATOM 3879 C CA . ASN B 1 67 ? 21.688 5.488 -1.798 1 97.88 67 ASN B CA 1
ATOM 3880 C C . ASN B 1 67 ? 20.469 6.102 -1.117 1 97.88 67 ASN B C 1
ATOM 3882 O O . ASN B 1 67 ? 19.844 7.023 -1.656 1 97.88 67 ASN B O 1
ATOM 3886 N N . PHE B 1 68 ? 20.094 5.648 0.082 1 97.62 68 PHE B N 1
ATOM 3887 C CA . PHE B 1 68 ? 18.969 6.234 0.801 1 97.62 68 PHE B CA 1
ATOM 3888 C C . PHE B 1 68 ? 19.328 7.602 1.368 1 97.62 68 PHE B C 1
ATOM 3890 O O . PHE B 1 68 ? 20.312 7.727 2.107 1 97.62 68 PHE B O 1
ATOM 3897 N N . THR B 1 69 ? 18.594 8.656 1.054 1 96.38 69 THR B N 1
ATOM 3898 C CA . THR B 1 69 ? 18.938 10.023 1.411 1 96.38 69 THR B CA 1
ATOM 3899 C C . THR B 1 69 ? 17.797 10.695 2.162 1 96.38 69 THR B C 1
ATOM 3901 O O . THR B 1 69 ? 16.734 10.094 2.365 1 96.38 69 THR B O 1
ATOM 3904 N N . THR B 1 70 ? 18 11.945 2.566 1 94 70 THR B N 1
ATOM 3905 C CA . THR B 1 70 ? 17 12.727 3.295 1 94 70 THR B CA 1
ATOM 3906 C C . THR B 1 70 ? 15.766 12.961 2.436 1 94 70 THR B C 1
ATOM 3908 O O . THR B 1 70 ? 14.648 12.992 2.947 1 94 70 THR B O 1
ATOM 3911 N N . SER B 1 71 ? 15.945 13.039 1.128 1 91.69 71 SER B N 1
ATOM 3912 C CA . SER B 1 71 ? 14.82 13.25 0.223 1 91.69 71 SER B CA 1
ATOM 3913 C C . SER B 1 71 ? 13.906 12.031 0.18 1 91.69 71 SER B C 1
ATOM 3915 O O . SER B 1 71 ? 12.703 12.156 -0.063 1 91.69 71 SER B O 1
ATOM 3917 N N . ASP B 1 72 ? 14.484 10.875 0.507 1 93 72 ASP B N 1
ATOM 3918 C CA . ASP B 1 72 ? 13.719 9.633 0.457 1 93 72 ASP B CA 1
ATOM 3919 C C . ASP B 1 72 ? 12.773 9.523 1.651 1 93 72 ASP B C 1
ATOM 3921 O O . ASP B 1 72 ? 11.867 8.688 1.657 1 93 72 ASP B O 1
ATOM 3925 N N . LEU B 1 73 ? 12.992 10.336 2.586 1 92.19 73 LEU B N 1
ATOM 3926 C CA . LEU B 1 73 ? 12.078 10.367 3.719 1 92.19 73 LEU B CA 1
ATOM 3927 C C . LEU B 1 73 ? 10.812 11.141 3.375 1 92.19 73 LEU B C 1
ATOM 3929 O O . LEU B 1 73 ? 9.859 11.164 4.156 1 92.19 73 LEU B O 1
ATOM 3933 N N . SER B 1 74 ? 10.789 11.711 2.186 1 87.81 74 SER B N 1
ATOM 3934 C CA . SER B 1 74 ? 9.594 12.367 1.659 1 87.81 74 SER B CA 1
ATOM 3935 C C . SER B 1 74 ? 8.82 11.445 0.727 1 87.81 74 SER B C 1
ATOM 3937 O O . SER B 1 74 ? 9.305 10.367 0.366 1 87.81 74 SER B O 1
ATOM 3939 N N . TYR B 1 75 ? 7.648 11.906 0.405 1 78.88 75 TYR B N 1
ATOM 3940 C CA . TYR B 1 75 ? 6.848 11.18 -0.577 1 78.88 75 TYR B CA 1
ATOM 3941 C C . TYR B 1 75 ? 7.617 10.992 -1.879 1 78.88 75 TYR B C 1
ATOM 3943 O O . TYR B 1 75 ? 8.391 11.867 -2.281 1 78.88 75 TYR B O 1
ATOM 3951 N N . VAL B 1 76 ? 7.418 9.844 -2.432 1 71.69 76 VAL B N 1
ATOM 3952 C CA . VAL B 1 76 ? 8.031 9.578 -3.729 1 71.69 76 VAL B CA 1
ATOM 3953 C C . VAL B 1 76 ? 7.523 10.594 -4.754 1 71.69 76 VAL B C 1
ATOM 3955 O O . VAL B 1 76 ? 6.336 10.922 -4.773 1 71.69 76 VAL B O 1
ATOM 3958 N N . SER B 1 77 ? 8.461 11.039 -5.445 1 72.19 77 SER B N 1
ATOM 3959 C CA . SER B 1 77 ? 8.117 12.008 -6.477 1 72.19 77 SER B CA 1
ATOM 3960 C C . SER B 1 77 ? 7.512 11.328 -7.699 1 72.19 77 SER B C 1
ATOM 3962 O O . SER B 1 77 ? 7.641 10.117 -7.867 1 72.19 77 SER B O 1
ATOM 3964 N N . GLY B 1 78 ? 6.758 11.992 -8.445 1 77.31 78 GLY B N 1
ATOM 3965 C CA . GLY B 1 78 ? 6.23 11.5 -9.711 1 77.31 78 GLY B CA 1
ATOM 3966 C C . GLY B 1 78 ? 4.852 10.883 -9.578 1 77.31 78 GLY B C 1
ATOM 3967 O O . GLY B 1 78 ? 4.387 10.609 -8.469 1 77.31 78 GLY B O 1
ATOM 3968 N N . LEU B 1 79 ? 4.234 10.711 -10.703 1 82.12 79 LEU B N 1
ATOM 3969 C CA . LEU B 1 79 ? 2.938 10.047 -10.797 1 82.12 79 LEU B CA 1
ATOM 3970 C C . LEU B 1 79 ? 3.1 8.594 -11.227 1 82.12 79 LEU B C 1
ATOM 3972 O O . LEU B 1 79 ? 3.607 8.312 -12.312 1 82.12 79 LEU B O 1
ATOM 3976 N N . GLY B 1 80 ? 2.811 7.742 -10.359 1 87.81 80 GLY B N 1
ATOM 3977 C CA . GLY B 1 80 ? 2.932 6.324 -10.656 1 87.81 80 GLY B CA 1
ATOM 3978 C C . GLY B 1 80 ? 4.203 5.703 -10.109 1 87.81 80 GLY B C 1
ATOM 3979 O O . GLY B 1 80 ? 4.367 4.48 -10.141 1 87.81 80 GLY B O 1
ATOM 3980 N N . GLY B 1 81 ? 5.121 6.539 -9.695 1 90.06 81 GLY B N 1
ATOM 3981 C CA . GLY B 1 81 ? 6.398 6.098 -9.156 1 90.06 81 GLY B CA 1
ATOM 3982 C C . GLY B 1 81 ? 7.508 7.113 -9.336 1 90.06 81 GLY B C 1
ATOM 3983 O O . GLY B 1 81 ? 7.344 8.094 -10.07 1 90.06 81 GLY B O 1
ATOM 3984 N N . ALA B 1 82 ? 8.609 6.898 -8.633 1 91.38 82 ALA B N 1
ATOM 3985 C CA . ALA B 1 82 ? 9.766 7.766 -8.82 1 91.38 82 ALA B CA 1
ATOM 3986 C C . ALA B 1 82 ? 10.281 7.695 -10.258 1 91.38 82 ALA B C 1
ATOM 3988 O O . ALA B 1 82 ? 10.312 6.621 -10.859 1 91.38 82 ALA B O 1
ATOM 3989 N N . PRO B 1 83 ? 10.703 8.836 -10.844 1 91.81 83 PRO B N 1
ATOM 3990 C CA . PRO B 1 83 ? 11.141 8.859 -12.242 1 91.81 83 PRO B CA 1
ATOM 3991 C C . PRO B 1 83 ? 12.273 7.871 -12.523 1 91.81 83 PRO B C 1
ATOM 3993 O O . PRO B 1 83 ? 12.25 7.172 -13.539 1 91.81 83 PRO B O 1
ATOM 3996 N N . GLN B 1 84 ? 13.203 7.797 -11.609 1 94.38 84 GLN B N 1
ATOM 3997 C CA . GLN B 1 84 ? 14.328 6.891 -11.82 1 94.38 84 GLN B CA 1
ATOM 3998 C C . GLN B 1 84 ? 13.867 5.434 -11.789 1 94.38 84 GLN B C 1
ATOM 4000 O O . GLN B 1 84 ? 14.391 4.602 -12.531 1 94.38 84 GLN B O 1
ATOM 4005 N N . LEU B 1 85 ? 12.938 5.141 -10.938 1 94.75 85 LEU B N 1
ATOM 4006 C CA . LEU B 1 85 ? 12.383 3.793 -10.875 1 94.75 85 LEU B CA 1
ATOM 4007 C C . LEU B 1 85 ? 11.633 3.453 -12.164 1 94.75 85 LEU B C 1
ATOM 4009 O O . LEU B 1 85 ? 11.82 2.369 -12.727 1 94.75 85 LEU B O 1
ATOM 4013 N N . LEU B 1 86 ? 10.812 4.406 -12.641 1 94.38 86 LEU B N 1
ATOM 4014 C CA . LEU B 1 86 ? 10.031 4.191 -13.859 1 94.38 86 LEU B CA 1
ATOM 4015 C C . LEU B 1 86 ? 10.945 3.99 -15.062 1 94.38 86 LEU B C 1
ATOM 4017 O O . LEU B 1 86 ? 10.688 3.127 -15.906 1 94.38 86 LEU B O 1
ATOM 4021 N N . GLN B 1 87 ? 12.008 4.758 -15.078 1 96.25 87 GLN B N 1
ATOM 4022 C CA . GLN B 1 87 ? 12.977 4.586 -16.156 1 96.25 87 GLN B CA 1
ATOM 4023 C C . GLN B 1 87 ? 13.656 3.221 -16.078 1 96.25 87 GLN B C 1
ATOM 4025 O O . GLN B 1 87 ? 13.812 2.533 -17.078 1 96.25 87 GLN B O 1
ATOM 4030 N N . GLY B 1 88 ? 14.102 2.885 -14.859 1 95.38 88 GLY B N 1
ATOM 4031 C CA . GLY B 1 88 ? 14.703 1.574 -14.664 1 95.38 88 GLY B CA 1
ATOM 4032 C C . GLY B 1 88 ? 13.789 0.433 -15.07 1 95.38 88 GLY B C 1
ATOM 4033 O O . GLY B 1 88 ? 14.234 -0.549 -15.664 1 95.38 88 GLY B O 1
ATOM 4034 N N . LEU B 1 89 ? 12.516 0.544 -14.805 1 94.12 89 LEU B N 1
ATOM 4035 C CA . LEU B 1 89 ? 11.531 -0.471 -15.156 1 94.12 89 LEU B CA 1
ATOM 4036 C C . LEU B 1 89 ? 11.336 -0.54 -16.672 1 94.12 89 LEU B C 1
ATOM 4038 O O . LEU B 1 89 ? 11.258 -1.63 -17.234 1 94.12 89 LEU B O 1
ATOM 4042 N N . ALA B 1 90 ? 11.227 0.636 -17.266 1 94.12 90 ALA B N 1
ATOM 4043 C CA . ALA B 1 90 ? 11.109 0.652 -18.719 1 94.12 90 ALA B CA 1
ATOM 4044 C C . ALA B 1 90 ? 12.289 -0.075 -19.359 1 94.12 90 ALA B C 1
ATOM 4046 O O . ALA B 1 90 ? 12.094 -0.923 -20.234 1 94.12 90 ALA B O 1
ATOM 4047 N N . ASP B 1 91 ? 13.492 0.237 -18.906 1 95.19 91 ASP B N 1
ATOM 4048 C CA . ASP B 1 91 ? 14.695 -0.41 -19.422 1 95.19 91 ASP B CA 1
ATOM 4049 C C . ASP B 1 91 ? 14.648 -1.919 -19.188 1 95.19 91 ASP B C 1
ATOM 4051 O O . ASP B 1 91 ? 15.008 -2.699 -20.078 1 95.19 91 ASP B O 1
ATOM 4055 N N . PHE B 1 92 ? 14.258 -2.281 -18.078 1 93.81 92 PHE B N 1
ATOM 4056 C CA . PHE B 1 92 ? 14.164 -3.686 -17.703 1 93.81 92 PHE B CA 1
ATOM 4057 C C . PHE B 1 92 ? 13.234 -4.441 -18.656 1 93.81 92 PHE B C 1
ATOM 4059 O O . PHE B 1 92 ? 13.609 -5.48 -19.203 1 93.81 92 PHE B O 1
ATOM 4066 N N . PHE B 1 93 ? 12.039 -3.932 -18.891 1 92 93 PHE B N 1
ATOM 4067 C CA . PHE B 1 93 ? 11.07 -4.609 -19.734 1 92 93 PHE B CA 1
ATOM 4068 C C . PHE B 1 93 ? 11.516 -4.598 -21.203 1 92 93 PHE B C 1
ATOM 4070 O O . PHE B 1 93 ? 11.297 -5.562 -21.922 1 92 93 PHE B O 1
ATOM 4077 N N . ASN B 1 94 ? 12.109 -3.559 -21.594 1 93.25 94 ASN B N 1
ATOM 4078 C CA . ASN B 1 94 ? 12.617 -3.475 -22.953 1 93.25 94 ASN B CA 1
ATOM 4079 C C . ASN B 1 94 ? 13.75 -4.465 -23.203 1 93.25 94 ASN B C 1
ATOM 4081 O O . ASN B 1 94 ? 13.938 -4.941 -24.312 1 93.25 94 ASN B O 1
ATOM 4085 N N . THR B 1 95 ? 14.461 -4.805 -22.141 1 93.44 95 THR B N 1
ATOM 4086 C CA . THR B 1 95 ? 15.594 -5.711 -22.266 1 93.44 95 THR B CA 1
ATOM 4087 C C . THR B 1 95 ? 15.141 -7.164 -22.172 1 93.44 95 THR B C 1
ATOM 4089 O O . THR B 1 95 ? 15.578 -8.008 -22.953 1 93.44 95 THR B O 1
ATOM 4092 N N . TYR B 1 96 ? 14.203 -7.426 -21.297 1 91.19 96 TYR B N 1
ATOM 4093 C CA . TYR B 1 96 ? 13.984 -8.82 -20.922 1 91.19 96 TYR B CA 1
ATOM 4094 C C . TYR B 1 96 ? 12.664 -9.336 -21.5 1 91.19 96 TYR B C 1
ATOM 4096 O O . TYR B 1 96 ? 12.453 -10.547 -21.578 1 91.19 96 TYR B O 1
ATOM 4104 N N . PHE B 1 97 ? 11.727 -8.414 -21.906 1 89.44 97 PHE B N 1
ATOM 4105 C CA . PHE B 1 97 ? 10.398 -8.891 -22.266 1 89.44 97 PHE B CA 1
ATOM 4106 C C . PHE B 1 97 ? 10.133 -8.688 -23.75 1 89.44 97 PHE B C 1
ATOM 4108 O O . PHE B 1 97 ? 9.047 -9.008 -24.25 1 89.44 97 PHE B O 1
ATOM 4115 N N . GLY B 1 98 ? 10.992 -8.141 -24.484 1 87.19 98 GLY B N 1
ATOM 4116 C CA . GLY B 1 98 ? 10.969 -8.047 -25.938 1 87.19 98 GLY B CA 1
ATOM 4117 C C . GLY B 1 98 ? 9.711 -7.387 -26.469 1 87.19 98 GLY B C 1
ATOM 4118 O O . GLY B 1 98 ? 9 -7.969 -27.297 1 87.19 98 GLY B O 1
ATOM 4119 N N . PRO B 1 99 ? 9.453 -6.18 -26.031 1 88.88 99 PRO B N 1
ATOM 4120 C CA . PRO B 1 99 ? 8.25 -5.5 -26.516 1 88.88 99 PRO B CA 1
ATOM 4121 C C . PRO B 1 99 ? 8.359 -5.109 -27.984 1 88.88 99 PRO B C 1
ATOM 4123 O O . PRO B 1 99 ? 9.445 -4.773 -28.469 1 88.88 99 PRO B O 1
ATOM 4126 N N . LEU B 1 100 ? 7.23 -5.234 -28.703 1 88.75 100 LEU B N 1
ATOM 4127 C CA . LEU B 1 100 ? 7.164 -4.773 -30.094 1 88.75 100 LEU B CA 1
ATOM 4128 C C . LEU B 1 100 ? 7.422 -3.271 -30.172 1 88.75 100 LEU B C 1
ATOM 4130 O O . LEU B 1 100 ? 8.156 -2.814 -31.062 1 88.75 100 LEU B O 1
ATOM 4134 N N . THR B 1 101 ? 6.711 -2.525 -29.297 1 88.38 101 THR B N 1
ATOM 4135 C CA . THR B 1 101 ? 6.969 -1.106 -29.078 1 88.38 101 THR B CA 1
ATOM 4136 C C . THR B 1 101 ? 7.625 -0.878 -27.719 1 88.38 101 THR B C 1
ATOM 4138 O O . THR B 1 101 ? 7.129 -1.36 -26.688 1 88.38 101 THR B O 1
ATOM 4141 N N . GLN B 1 102 ? 8.664 -0.181 -27.75 1 92.56 102 GLN B N 1
ATOM 4142 C CA . GLN B 1 102 ? 9.398 0.048 -26.5 1 92.56 102 GLN B CA 1
ATOM 4143 C C . GLN B 1 102 ? 8.484 0.615 -25.422 1 92.56 102 GLN B C 1
ATOM 4145 O O . GLN B 1 102 ? 7.629 1.456 -25.703 1 92.56 102 GLN B O 1
ATOM 4150 N N . VAL B 1 103 ? 8.672 0.099 -24.234 1 91.38 103 VAL B N 1
ATOM 4151 C CA . VAL B 1 103 ? 7.918 0.594 -23.094 1 91.38 103 VAL B CA 1
ATOM 4152 C C . VAL B 1 103 ? 8.477 1.947 -22.656 1 91.38 103 VAL B C 1
ATOM 4154 O O . VAL B 1 103 ? 9.688 2.109 -22.516 1 91.38 103 VAL B O 1
ATOM 4157 N N . ASP B 1 104 ? 7.602 2.879 -22.547 1 92.81 104 ASP B N 1
ATOM 4158 C CA . ASP B 1 104 ? 7.949 4.207 -22.047 1 92.81 104 ASP B CA 1
ATOM 4159 C C . ASP B 1 104 ? 7.641 4.328 -20.547 1 92.81 104 ASP B C 1
ATOM 4161 O O . ASP B 1 104 ? 6.625 3.82 -20.078 1 92.81 104 ASP B O 1
ATOM 4165 N N . PRO B 1 105 ? 8.531 5.035 -19.812 1 93.5 105 PRO B N 1
ATOM 4166 C CA . PRO B 1 105 ? 8.273 5.211 -18.391 1 93.5 105 PRO B CA 1
ATOM 4167 C C . PRO B 1 105 ? 6.875 5.746 -18.094 1 93.5 105 PRO B C 1
ATOM 4169 O O . PRO B 1 105 ? 6.273 5.395 -17.078 1 93.5 105 PRO B O 1
ATOM 4172 N N . SER B 1 106 ? 6.27 6.574 -18.953 1 90.62 106 SER B N 1
ATOM 4173 C CA . SER B 1 106 ? 4.961 7.184 -18.75 1 90.62 106 SER B CA 1
ATOM 4174 C C . SER B 1 106 ? 3.848 6.148 -18.844 1 90.62 106 SER B C 1
ATOM 4176 O O . SER B 1 106 ? 2.697 6.434 -18.5 1 90.62 106 SER B O 1
ATOM 4178 N N . GLN B 1 107 ? 4.172 4.906 -19.203 1 89.88 107 GLN B N 1
ATOM 4179 C CA . GLN B 1 107 ? 3.189 3.84 -19.359 1 89.88 107 GLN B CA 1
ATOM 4180 C C . GLN B 1 107 ? 3.178 2.912 -18.141 1 89.88 107 GLN B C 1
ATOM 4182 O O . GLN B 1 107 ? 2.436 1.93 -18.125 1 89.88 107 GLN B O 1
ATOM 4187 N N . ILE B 1 108 ? 4.008 3.266 -17.188 1 92 108 ILE B N 1
ATOM 4188 C CA . ILE B 1 108 ? 4.227 2.375 -16.062 1 92 108 ILE B CA 1
ATOM 4189 C C . ILE B 1 108 ? 3.641 2.998 -14.789 1 92 108 ILE B C 1
ATOM 4191 O O . ILE B 1 108 ? 3.758 4.207 -14.578 1 92 108 ILE B O 1
ATOM 4195 N N . VAL B 1 109 ? 2.949 2.219 -13.953 1 91.69 109 VAL B N 1
ATOM 4196 C CA . VAL B 1 109 ? 2.531 2.586 -12.609 1 91.69 109 VAL B CA 1
ATOM 4197 C C . VAL B 1 109 ? 3.062 1.563 -11.602 1 91.69 109 VAL B C 1
ATOM 4199 O O . VAL B 1 109 ? 3.039 0.359 -11.867 1 91.69 109 VAL B O 1
ATOM 4202 N N . THR B 1 110 ? 3.641 2.062 -10.539 1 92.5 110 THR B N 1
ATOM 4203 C CA . THR B 1 110 ? 4.082 1.177 -9.469 1 92.5 110 THR B CA 1
ATOM 4204 C C . THR B 1 110 ? 3.148 1.276 -8.266 1 92.5 110 THR B C 1
ATOM 4206 O O . THR B 1 110 ? 2.408 2.252 -8.133 1 92.5 110 THR B O 1
ATOM 4209 N N . GLY B 1 111 ? 3.078 0.273 -7.469 1 90.94 111 GLY B N 1
ATOM 4210 C CA . GLY B 1 111 ? 2.27 0.227 -6.258 1 90.94 111 GLY B CA 1
ATOM 4211 C C . GLY B 1 111 ? 2.795 -0.752 -5.227 1 90.94 111 GLY B C 1
ATOM 4212 O O . GLY B 1 111 ? 3.787 -1.443 -5.469 1 90.94 111 GLY B O 1
ATOM 4213 N N . PRO B 1 112 ? 2.125 -0.78 -4.082 1 90.12 112 PRO B N 1
ATOM 4214 C CA . PRO B 1 112 ? 2.592 -1.638 -2.988 1 90.12 112 PRO B CA 1
ATOM 4215 C C . PRO B 1 112 ? 2.209 -3.104 -3.184 1 90.12 112 PRO B C 1
ATOM 4217 O O . PRO B 1 112 ? 1.455 -3.66 -2.383 1 90.12 112 PRO B O 1
ATOM 4220 N N . GLY B 1 113 ? 2.803 -3.684 -4.188 1 88.06 113 GLY B N 1
ATOM 4221 C CA . GLY B 1 113 ? 2.57 -5.094 -4.465 1 88.06 113 GLY B CA 1
ATOM 4222 C C . GLY B 1 113 ? 1.706 -5.324 -5.691 1 88.06 113 GLY B C 1
ATOM 4223 O O . GLY B 1 113 ? 0.86 -4.492 -6.027 1 88.06 113 GLY B O 1
ATOM 4224 N N . ALA B 1 114 ? 1.832 -6.469 -6.238 1 85.56 114 ALA B N 1
ATOM 4225 C CA . ALA B 1 114 ? 1.134 -6.809 -7.473 1 85.56 114 ALA B CA 1
ATOM 4226 C C . ALA B 1 114 ? -0.351 -7.055 -7.219 1 85.56 114 ALA B C 1
ATOM 4228 O O . ALA B 1 114 ? -1.197 -6.68 -8.031 1 85.56 114 ALA B O 1
ATOM 4229 N N . SER B 1 115 ? -0.657 -7.695 -6.129 1 82.62 115 SER B N 1
ATOM 4230 C CA . SER B 1 115 ? -2.055 -7.973 -5.82 1 82.62 115 SER B CA 1
ATOM 4231 C C . SER B 1 115 ? -2.85 -6.684 -5.641 1 82.62 115 SER B C 1
ATOM 4233 O O . SER B 1 115 ? -3.996 -6.586 -6.082 1 82.62 115 SER B O 1
ATOM 4235 N N . HIS B 1 116 ? -2.213 -5.762 -5 1 85 116 HIS B N 1
ATOM 4236 C CA . HIS B 1 116 ? -2.869 -4.473 -4.809 1 85 116 HIS B CA 1
ATOM 4237 C C . HIS B 1 116 ? -3.098 -3.77 -6.141 1 85 116 HIS B C 1
ATOM 4239 O O . HIS B 1 116 ? -4.16 -3.188 -6.367 1 85 116 HIS B O 1
ATOM 4245 N N . LEU B 1 117 ? -2.168 -3.77 -6.934 1 86.56 117 LEU B N 1
ATOM 4246 C CA . LEU B 1 117 ? -2.299 -3.115 -8.227 1 86.56 117 LEU B CA 1
ATOM 4247 C C . LEU B 1 117 ? -3.363 -3.801 -9.078 1 86.56 117 LEU B C 1
ATOM 4249 O O . LEU B 1 117 ? -4.094 -3.139 -9.82 1 86.56 117 LEU B O 1
ATOM 4253 N N . LEU B 1 118 ? -3.352 -5.117 -9.023 1 86.62 118 LEU B N 1
ATOM 4254 C CA . LEU B 1 118 ? -4.375 -5.867 -9.742 1 86.62 118 LEU B CA 1
ATOM 4255 C C . LEU B 1 118 ? -5.77 -5.434 -9.312 1 86.62 118 LEU B C 1
ATOM 4257 O O . LEU B 1 118 ? -6.637 -5.191 -10.156 1 86.62 118 LEU B O 1
ATOM 4261 N N . GLU B 1 119 ? -5.941 -5.355 -8.07 1 84.38 119 GLU B N 1
ATOM 4262 C CA . GLU B 1 119 ? -7.223 -4.898 -7.527 1 84.38 119 GLU B CA 1
ATOM 4263 C C . GLU B 1 119 ? -7.551 -3.49 -8.008 1 84.38 119 GLU B C 1
ATOM 4265 O O . GLU B 1 119 ? -8.695 -3.203 -8.375 1 84.38 119 GLU B O 1
ATOM 4270 N N . SER B 1 120 ? -6.594 -2.633 -8 1 85.62 120 SER B N 1
ATOM 4271 C CA . SER B 1 120 ? -6.781 -1.25 -8.422 1 85.62 120 SER B CA 1
ATOM 4272 C C . SER B 1 120 ? -7.156 -1.172 -9.898 1 85.62 120 SER B C 1
ATOM 4274 O O . SER B 1 120 ? -8.023 -0.385 -10.281 1 85.62 120 SER B O 1
ATOM 4276 N N . VAL B 1 121 ? -6.488 -1.95 -10.711 1 87 121 VAL B N 1
ATOM 4277 C CA . VAL B 1 121 ? -6.77 -1.962 -12.141 1 87 121 VAL B CA 1
ATOM 4278 C C . VAL B 1 121 ? -8.195 -2.459 -12.391 1 87 121 VAL B C 1
ATOM 4280 O O . VAL B 1 121 ? -8.938 -1.87 -13.18 1 87 121 VAL B O 1
ATOM 4283 N N . LEU B 1 122 ? -8.523 -3.486 -11.734 1 86.38 122 LEU B N 1
ATOM 4284 C CA . LEU B 1 122 ? -9.859 -4.051 -11.898 1 86.38 122 LEU B CA 1
ATOM 4285 C C . LEU B 1 122 ? -10.922 -3.062 -11.438 1 86.38 122 LEU B C 1
ATOM 4287 O O . LEU B 1 122 ? -12 -2.975 -12.039 1 86.38 122 LEU B O 1
ATOM 4291 N N . TYR B 1 123 ? -10.625 -2.367 -10.359 1 85.12 123 TYR B N 1
ATOM 4292 C CA . TYR B 1 123 ? -11.523 -1.316 -9.898 1 85.12 123 TYR B CA 1
ATOM 4293 C C . TYR B 1 123 ? -11.812 -0.315 -11.008 1 85.12 123 TYR B C 1
ATOM 4295 O O . TYR B 1 123 ? -12.953 0.125 -11.172 1 85.12 123 TYR B O 1
ATOM 4303 N N . HIS B 1 124 ? -10.852 0.011 -11.758 1 86.81 124 HIS B N 1
ATOM 4304 C CA . HIS B 1 124 ? -10.984 1.046 -12.773 1 86.81 124 HIS B CA 1
ATOM 4305 C C . HIS B 1 124 ? -11.578 0.48 -14.062 1 86.81 124 HIS B C 1
ATOM 4307 O O . HIS B 1 124 ? -12.047 1.232 -14.914 1 86.81 124 HIS B O 1
ATOM 4313 N N . LEU B 1 125 ? -11.57 -0.815 -14.18 1 86 125 LEU B N 1
ATOM 4314 C CA . LEU B 1 125 ? -12.016 -1.412 -15.438 1 86 125 LEU B CA 1
ATOM 4315 C C . LEU B 1 125 ? -13.414 -2.006 -15.289 1 86 125 LEU B C 1
ATOM 4317 O O . LEU B 1 125 ? -14.133 -2.162 -16.281 1 86 125 LEU B O 1
ATOM 4321 N N . CYS B 1 126 ? -13.75 -2.393 -14.094 1 87.19 126 CYS B N 1
ATOM 4322 C CA . CYS B 1 126 ? -14.984 -3.137 -13.883 1 87.19 126 CYS B CA 1
ATOM 4323 C C . CYS B 1 126 ? -15.859 -2.459 -12.828 1 87.19 126 CYS B C 1
ATOM 4325 O O . CYS B 1 126 ? -15.344 -1.921 -11.844 1 87.19 126 CYS B O 1
ATOM 4327 N N . ASP B 1 127 ? -17.094 -2.539 -13.047 1 87.25 127 ASP B N 1
ATOM 4328 C CA . ASP B 1 127 ? -18.062 -2.125 -12.039 1 87.25 127 ASP B CA 1
ATOM 4329 C C . ASP B 1 127 ? -18.469 -3.301 -11.156 1 87.25 127 ASP B C 1
ATOM 4331 O O . ASP B 1 127 ? -18.25 -4.461 -11.508 1 87.25 127 ASP B O 1
ATOM 4335 N N . PRO B 1 128 ? -19.031 -2.951 -9.977 1 83.44 128 PRO B N 1
ATOM 4336 C CA . PRO B 1 128 ? -19.5 -4.047 -9.133 1 83.44 128 PRO B CA 1
ATOM 4337 C C . PRO B 1 128 ? -20.438 -5 -9.859 1 83.44 128 PRO B C 1
ATOM 4339 O O . PRO B 1 128 ? -21.266 -4.562 -10.672 1 83.44 128 PRO B O 1
ATOM 4342 N N . ASP B 1 129 ? -20.312 -6.254 -9.688 1 87.25 129 ASP B N 1
ATOM 4343 C CA . ASP B 1 129 ? -21.156 -7.336 -10.18 1 87.25 129 ASP B CA 1
ATOM 4344 C C . ASP B 1 129 ? -20.812 -7.676 -11.633 1 87.25 129 ASP B C 1
ATOM 4346 O O . ASP B 1 129 ? -21.469 -8.523 -12.242 1 87.25 129 ASP B O 1
ATOM 4350 N N . GLU B 1 130 ? -19.828 -7.012 -12.203 1 91.69 130 GLU B N 1
ATOM 4351 C CA . GLU B 1 130 ? -19.328 -7.445 -13.5 1 91.69 130 GLU B CA 1
ATOM 4352 C C . GLU B 1 130 ? -18.312 -8.578 -13.352 1 91.69 130 GLU B C 1
ATOM 4354 O O . GLU B 1 130 ? -17.797 -8.805 -12.258 1 91.69 130 GLU B O 1
ATOM 4359 N N . ALA B 1 131 ? -18.125 -9.25 -14.461 1 93.56 131 ALA B N 1
ATOM 4360 C CA . ALA B 1 131 ? -17.375 -10.492 -14.359 1 93.56 131 ALA B CA 1
ATOM 4361 C C . ALA B 1 131 ? -16.047 -10.383 -15.102 1 93.56 131 ALA B C 1
ATOM 4363 O O . ALA B 1 131 ? -15.883 -9.539 -15.992 1 93.56 131 ALA B O 1
ATOM 4364 N N . VAL B 1 132 ? -15.109 -11.18 -14.672 1 93 132 VAL B N 1
ATOM 4365 C CA . VAL B 1 132 ? -13.812 -11.367 -15.305 1 93 132 VAL B CA 1
ATOM 4366 C C . VAL B 1 132 ? -13.602 -12.844 -15.641 1 93 132 VAL B C 1
ATOM 4368 O O . VAL B 1 132 ? -13.828 -13.711 -14.789 1 93 132 VAL B O 1
ATOM 4371 N N . LEU B 1 133 ? -13.258 -13.133 -16.891 1 96 133 LEU B N 1
ATOM 4372 C CA . LEU B 1 133 ? -12.945 -14.5 -17.281 1 96 133 LEU B CA 1
ATOM 4373 C C . LEU B 1 133 ? -11.547 -14.891 -16.844 1 96 133 LEU B C 1
ATOM 4375 O O . LEU B 1 133 ? -10.586 -14.148 -17.062 1 96 133 LEU B O 1
ATOM 4379 N N . ILE B 1 134 ? -11.391 -16.047 -16.219 1 95.38 134 ILE B N 1
ATOM 4380 C CA . ILE B 1 134 ? -10.102 -16.547 -15.766 1 95.38 134 ILE B CA 1
ATOM 4381 C C . ILE B 1 134 ? -10 -18.031 -16.047 1 95.38 134 ILE B C 1
ATOM 4383 O O . ILE B 1 134 ? -10.891 -18.812 -15.672 1 95.38 134 ILE B O 1
ATOM 4387 N N . GLN B 1 135 ? -8.969 -18.406 -16.656 1 96.25 135 GLN B N 1
ATOM 4388 C CA . GLN B 1 135 ? -8.734 -19.812 -16.938 1 96.25 135 GLN B CA 1
ATOM 4389 C C . GLN B 1 135 ? -8.461 -20.594 -15.656 1 96.25 135 GLN B C 1
ATOM 4391 O O . GLN B 1 135 ? -7.637 -20.188 -14.836 1 96.25 135 GLN B O 1
ATOM 4396 N N . THR B 1 136 ? -9.172 -21.672 -15.422 1 96 136 THR B N 1
ATOM 4397 C CA . THR B 1 136 ? -8.883 -22.562 -14.305 1 96 136 THR B CA 1
ATOM 4398 C C . THR B 1 136 ? -7.949 -23.703 -14.75 1 96 136 THR B C 1
ATOM 4400 O O . THR B 1 136 ? -7.992 -24.125 -15.906 1 96 136 THR B O 1
ATOM 4403 N N . PRO B 1 137 ? -7.137 -24.219 -13.914 1 96.5 137 PRO B N 1
ATOM 4404 C CA . PRO B 1 137 ? -6.91 -23.719 -12.555 1 96.5 137 PRO B CA 1
ATOM 4405 C C . PRO B 1 137 ? -6.137 -22.406 -12.531 1 96.5 137 PRO B C 1
ATOM 4407 O O . PRO B 1 137 ? -5.41 -22.094 -13.484 1 96.5 137 PRO B O 1
ATOM 4410 N N . TYR B 1 138 ? -6.352 -21.578 -11.461 1 95.06 138 TYR B N 1
ATOM 4411 C CA . TYR B 1 138 ? -5.609 -20.328 -11.383 1 95.06 138 TYR B CA 1
ATOM 4412 C C . TYR B 1 138 ? -5.238 -20 -9.945 1 95.06 138 TYR B C 1
ATOM 4414 O O . TYR B 1 138 ? -5.754 -20.609 -9.008 1 95.06 138 TYR B O 1
ATOM 4422 N N . TRP B 1 139 ? -4.336 -19.141 -9.75 1 92 139 TRP B N 1
ATOM 4423 C CA . TRP B 1 139 ? -3.84 -18.656 -8.461 1 92 139 TRP B CA 1
ATOM 4424 C C . TRP B 1 139 ? -4.973 -18.062 -7.633 1 92 139 TRP B C 1
ATOM 4426 O O . TRP B 1 139 ? -5.699 -17.188 -8.102 1 92 139 TRP B O 1
ATOM 4436 N N . PRO B 1 140 ? -5.125 -18.484 -6.391 1 88 140 PRO B N 1
ATOM 4437 C CA . PRO B 1 140 ? -6.266 -18.047 -5.578 1 88 140 PRO B CA 1
ATOM 4438 C C . PRO B 1 140 ? -6.207 -16.578 -5.215 1 88 140 PRO B C 1
ATOM 4440 O O . PRO B 1 140 ? -7.223 -15.984 -4.824 1 88 140 PRO B O 1
ATOM 4443 N N . GLY B 1 141 ? -5.062 -15.961 -5.328 1 84 141 GLY B N 1
ATOM 4444 C CA . GLY B 1 141 ? -4.969 -14.531 -5.059 1 84 141 GLY B CA 1
ATOM 4445 C C . GLY B 1 141 ? -5.84 -13.695 -5.973 1 84 141 GLY B C 1
ATOM 4446 O O . GLY B 1 141 ? -6.234 -12.578 -5.617 1 84 141 GLY B O 1
ATOM 4447 N N . PHE B 1 142 ? -6.195 -14.219 -7.121 1 87.19 142 PHE B N 1
ATOM 4448 C CA . PHE B 1 142 ? -7.117 -13.508 -7.996 1 87.19 142 PHE B CA 1
ATOM 4449 C C . PHE B 1 142 ? -8.484 -13.359 -7.336 1 87.19 142 PHE B C 1
ATOM 4451 O O . PHE B 1 142 ? -9.141 -12.328 -7.48 1 87.19 142 PHE B O 1
ATOM 4458 N N . ASP B 1 143 ? -8.836 -14.398 -6.594 1 84.19 143 ASP B N 1
ATOM 4459 C CA . ASP B 1 143 ? -10.102 -14.32 -5.875 1 84.19 143 ASP B CA 1
ATOM 4460 C C . ASP B 1 143 ? -10.094 -13.18 -4.863 1 84.19 143 ASP B C 1
ATOM 4462 O O . ASP B 1 143 ? -11.078 -12.445 -4.738 1 84.19 143 ASP B O 1
ATOM 4466 N N . ASP B 1 144 ? -9.023 -13.062 -4.227 1 78.06 144 ASP B N 1
ATOM 4467 C CA . ASP B 1 144 ? -8.891 -11.992 -3.242 1 78.06 144 ASP B CA 1
ATOM 4468 C C . ASP B 1 144 ? -9.008 -10.617 -3.904 1 78.06 144 ASP B C 1
ATOM 4470 O O . ASP B 1 144 ? -9.711 -9.742 -3.402 1 78.06 144 ASP B O 1
ATOM 4474 N N . ALA B 1 145 ? -8.328 -10.5 -4.941 1 74.38 145 ALA B N 1
ATOM 4475 C CA . ALA B 1 145 ? -8.336 -9.234 -5.668 1 74.38 145 ALA B CA 1
ATOM 4476 C C . ALA B 1 145 ? -9.742 -8.898 -6.16 1 74.38 145 ALA B C 1
ATOM 4478 O O . ALA B 1 145 ? -10.109 -7.727 -6.254 1 74.38 145 ALA B O 1
ATOM 4479 N N . LEU B 1 146 ? -10.531 -9.93 -6.383 1 71.75 146 LEU B N 1
ATOM 4480 C CA . LEU B 1 146 ? -11.852 -9.734 -6.961 1 71.75 146 LEU B CA 1
ATOM 4481 C C . LEU B 1 146 ? -12.891 -9.492 -5.871 1 71.75 146 LEU B C 1
ATOM 4483 O O . LEU B 1 146 ? -13.883 -8.797 -6.102 1 71.75 146 LEU B O 1
ATOM 4487 N N . THR B 1 147 ? -12.602 -10 -4.664 1 69.25 147 THR B N 1
ATOM 4488 C CA . THR B 1 147 ? -13.711 -10.062 -3.721 1 69.25 147 THR B CA 1
ATOM 4489 C C . THR B 1 147 ? -13.453 -9.164 -2.518 1 69.25 147 THR B C 1
ATOM 4491 O O . THR B 1 147 ? -14.383 -8.766 -1.817 1 69.25 147 THR B O 1
ATOM 4494 N N . LEU B 1 148 ? -12.297 -8.898 -2.213 1 65.88 148 LEU B N 1
ATOM 4495 C CA . LEU B 1 148 ? -12.008 -8.234 -0.949 1 65.88 148 LEU B CA 1
ATOM 4496 C C . LEU B 1 148 ? -12.594 -6.824 -0.928 1 65.88 148 LEU B C 1
ATOM 4498 O O . LEU B 1 148 ? -13.094 -6.371 0.106 1 65.88 148 LEU B O 1
ATOM 4502 N N . ARG B 1 149 ? -12.625 -6.156 -2.053 1 67.44 149 ARG B N 1
ATOM 4503 C CA . ARG B 1 149 ? -13.078 -4.773 -1.979 1 67.44 149 ARG B CA 1
ATOM 4504 C C . ARG B 1 149 ? -14.078 -4.469 -3.09 1 67.44 149 ARG B C 1
ATOM 4506 O O . ARG B 1 149 ? -14.945 -3.6 -2.936 1 67.44 149 ARG B O 1
ATOM 4513 N N . ASP B 1 150 ? -14.047 -5.18 -4.195 1 64.69 150 ASP B N 1
ATOM 4514 C CA . ASP B 1 150 ? -14.648 -4.578 -5.383 1 64.69 150 ASP B CA 1
ATOM 4515 C C . ASP B 1 150 ? -15.797 -5.438 -5.91 1 64.69 150 ASP B C 1
ATOM 4517 O O . ASP B 1 150 ? -16.453 -5.074 -6.891 1 64.69 150 ASP B O 1
ATOM 4521 N N . ASP B 1 151 ? -16.094 -6.43 -5.262 1 72.44 151 ASP B N 1
ATOM 4522 C CA . ASP B 1 151 ? -17.281 -7.25 -5.492 1 72.44 151 ASP B CA 1
ATOM 4523 C C . ASP B 1 151 ? -17.406 -7.648 -6.961 1 72.44 151 ASP B C 1
ATOM 4525 O O . ASP B 1 151 ? -18.469 -7.504 -7.566 1 72.44 151 ASP B O 1
ATOM 4529 N N . PHE B 1 152 ? -16.359 -8.109 -7.57 1 80.38 152 PHE B N 1
ATOM 4530 C CA . PHE B 1 152 ? -16.375 -8.664 -8.914 1 80.38 152 PHE B CA 1
ATOM 4531 C C . PHE B 1 152 ? -16.656 -10.164 -8.883 1 80.38 152 PHE B C 1
ATOM 4533 O O . PHE B 1 152 ? -16.547 -10.797 -7.832 1 80.38 152 PHE B O 1
ATOM 4540 N N . VAL B 1 153 ? -17.062 -10.594 -10.047 1 85.12 153 VAL B N 1
ATOM 4541 C CA . VAL B 1 153 ? -17.359 -12.023 -10.156 1 85.12 153 VAL B CA 1
ATOM 4542 C C . VAL B 1 153 ? -16.328 -12.703 -11.055 1 85.12 153 VAL B C 1
ATOM 4544 O O . VAL B 1 153 ? -16.016 -12.203 -12.133 1 85.12 153 VAL B O 1
ATOM 4547 N N . ALA B 1 154 ? -15.75 -13.734 -10.539 1 90 154 ALA B N 1
ATOM 4548 C CA . ALA B 1 154 ? -14.898 -14.555 -11.391 1 90 154 ALA B CA 1
ATOM 4549 C C . ALA B 1 154 ? -15.734 -15.562 -12.195 1 90 154 ALA B C 1
ATOM 4551 O O . ALA B 1 154 ? -16.484 -16.344 -11.617 1 90 154 ALA B O 1
ATOM 4552 N N . THR B 1 155 ? -15.703 -15.484 -13.484 1 94.69 155 THR B N 1
ATOM 4553 C CA . THR B 1 155 ? -16.25 -16.531 -14.344 1 94.69 155 THR B CA 1
ATOM 4554 C C . THR B 1 155 ? -15.141 -17.469 -14.828 1 94.69 155 THR B C 1
ATOM 4556 O O . THR B 1 155 ? -14.219 -17.031 -15.523 1 94.69 155 THR B O 1
ATOM 4559 N N . HIS B 1 156 ? -15.312 -18.688 -14.531 1 96.38 156 HIS B N 1
ATOM 4560 C CA . HIS B 1 156 ? -14.273 -19.688 -14.766 1 96.38 156 HIS B CA 1
ATOM 4561 C C . HIS B 1 156 ? -14.258 -20.141 -16.219 1 96.38 156 HIS B C 1
ATOM 4563 O O . HIS B 1 156 ? -15.312 -20.438 -16.781 1 96.38 156 HIS B O 1
ATOM 4569 N N . VAL B 1 157 ? -13.117 -20.078 -16.812 1 97 157 VAL B N 1
ATOM 4570 C CA . VAL B 1 157 ? -12.867 -20.734 -18.078 1 97 157 VAL B CA 1
ATOM 4571 C C . VAL B 1 157 ? -12.258 -22.109 -17.844 1 97 157 VAL B C 1
ATOM 4573 O O . VAL B 1 157 ? -11.031 -22.25 -17.797 1 97 157 VAL B O 1
ATOM 4576 N N . ASN B 1 158 ? -13.086 -23.109 -17.828 1 94.31 158 ASN B N 1
ATOM 4577 C CA . ASN B 1 158 ? -12.648 -24.453 -17.469 1 94.31 158 ASN B CA 1
ATOM 4578 C C . ASN B 1 158 ? -11.977 -25.156 -18.656 1 94.31 158 ASN B C 1
ATOM 4580 O O . ASN B 1 158 ? -12.547 -25.234 -19.75 1 94.31 158 ASN B O 1
ATOM 4584 N N . VAL B 1 159 ? -10.789 -25.562 -18.406 1 91.5 159 VAL B N 1
ATOM 4585 C CA . VAL B 1 159 ? -10.062 -26.266 -19.453 1 91.5 159 VAL B CA 1
ATOM 4586 C C . VAL B 1 159 ? -9.523 -27.578 -18.922 1 91.5 159 VAL B C 1
ATOM 4588 O O . VAL B 1 159 ? -9.234 -27.703 -17.719 1 91.5 159 VAL B O 1
ATOM 4591 N N . GLN B 1 160 ? -9.461 -28.531 -19.812 1 88.69 160 GLN B N 1
ATOM 4592 C CA . GLN B 1 160 ? -8.742 -29.75 -19.484 1 88.69 160 GLN B CA 1
ATOM 4593 C C . GLN B 1 160 ? -7.238 -29.578 -19.641 1 88.69 160 GLN B C 1
ATOM 4595 O O . GLN B 1 160 ? -6.785 -28.969 -20.625 1 88.69 160 GLN B O 1
ATOM 4600 N N . PHE B 1 161 ? -6.523 -29.969 -18.625 1 86.88 161 PHE B N 1
ATOM 4601 C CA . PHE B 1 161 ? -5.09 -29.703 -18.672 1 86.88 161 PHE B CA 1
ATOM 4602 C C . PHE B 1 161 ? -4.285 -30.984 -18.547 1 86.88 161 PHE B C 1
ATOM 4604 O O . PHE B 1 161 ? -3.059 -30.969 -18.656 1 86.88 161 PHE B O 1
ATOM 4611 N N . ASP B 1 162 ? -4.984 -32.125 -18.359 1 78.38 162 ASP B N 1
ATOM 4612 C CA . ASP B 1 162 ? -4.289 -33.375 -18.078 1 78.38 162 ASP B CA 1
ATOM 4613 C C . ASP B 1 162 ? -4.102 -34.188 -19.344 1 78.38 162 ASP B C 1
ATOM 4615 O O . ASP B 1 162 ? -3.879 -35.406 -19.281 1 78.38 162 ASP B O 1
ATOM 4619 N N . GLY B 1 163 ? -4.062 -33.531 -20.359 1 74.94 163 GLY B N 1
ATOM 4620 C CA . GLY B 1 163 ? -3.734 -34.219 -21.594 1 74.94 163 GLY B CA 1
ATOM 4621 C C . GLY B 1 163 ? -4.953 -34.781 -22.312 1 74.94 163 GLY B C 1
ATOM 4622 O O . GLY B 1 163 ? -4.832 -35.344 -23.391 1 74.94 163 GLY B O 1
ATOM 4623 N N . VAL B 1 164 ? -6.023 -34.562 -21.609 1 68.88 164 VAL B N 1
ATOM 4624 C CA . VAL B 1 164 ? -7.25 -35.031 -22.25 1 68.88 164 VAL B CA 1
ATOM 4625 C C . VAL B 1 164 ? -7.918 -33.875 -22.984 1 68.88 164 VAL B C 1
ATOM 4627 O O . VAL B 1 164 ? -8.242 -32.844 -22.375 1 68.88 164 VAL B O 1
ATOM 4630 N N . GLY B 1 165 ? -7.715 -33.844 -24.375 1 72.06 165 GLY B N 1
ATOM 4631 C CA . GLY B 1 165 ? -8.344 -32.812 -25.172 1 72.06 165 GLY B CA 1
ATOM 4632 C C . GLY B 1 165 ? -7.344 -31.828 -25.781 1 72.06 165 GLY B C 1
ATOM 4633 O O . GLY B 1 165 ? -6.18 -32.188 -25.984 1 72.06 165 GLY B O 1
ATOM 4634 N N . ALA B 1 166 ? -7.828 -30.625 -25.938 1 78.69 166 ALA B N 1
ATOM 4635 C CA . ALA B 1 166 ? -7 -29.594 -26.562 1 78.69 166 ALA B CA 1
ATOM 4636 C C . ALA B 1 166 ? -6.031 -29 -25.547 1 78.69 166 ALA B C 1
ATOM 4638 O O . ALA B 1 166 ? -6.348 -28.891 -24.359 1 78.69 166 ALA B O 1
ATOM 4639 N N . ASP B 1 167 ? -4.887 -28.719 -26.031 1 88.44 167 ASP B N 1
ATOM 4640 C CA . ASP B 1 167 ? -3.898 -28.031 -25.203 1 88.44 167 ASP B CA 1
ATOM 4641 C C . ASP B 1 167 ? -4.371 -26.625 -24.828 1 88.44 167 ASP B C 1
ATOM 4643 O O . ASP B 1 167 ? -4.613 -25.797 -25.703 1 88.44 167 ASP B O 1
ATOM 4647 N N . PRO B 1 168 ? -4.473 -26.375 -23.594 1 91.56 168 PRO B N 1
ATOM 4648 C CA . PRO B 1 168 ? -5.023 -25.094 -23.156 1 91.56 168 PRO B CA 1
ATOM 4649 C C . PRO B 1 168 ? -4.066 -23.922 -23.406 1 91.56 168 PRO B C 1
ATOM 4651 O O . PRO B 1 168 ? -4.395 -22.781 -23.109 1 91.56 168 PRO B O 1
ATOM 4654 N N . PHE B 1 169 ? -2.932 -24.188 -24 1 93.69 169 PHE B N 1
ATOM 4655 C CA . PHE B 1 169 ? -1.945 -23.141 -24.25 1 93.69 169 PHE B CA 1
ATOM 4656 C C . PHE B 1 169 ? -1.773 -22.922 -25.75 1 93.69 169 PHE B C 1
ATOM 4658 O O . PHE B 1 169 ? -0.784 -22.312 -26.188 1 93.69 169 PHE B O 1
ATOM 4665 N N . GLU B 1 170 ? -2.77 -23.406 -26.469 1 93.69 170 GLU B N 1
ATOM 4666 C CA . GLU B 1 170 ? -2.838 -23.234 -27.922 1 93.69 170 GLU B CA 1
ATOM 4667 C C . GLU B 1 170 ? -4.074 -22.438 -28.328 1 93.69 170 GLU B C 1
ATOM 4669 O O . GLU B 1 170 ? -4.957 -22.188 -27.5 1 93.69 170 GLU B O 1
ATOM 4674 N N . PRO B 1 171 ? -4.18 -21.984 -29.562 1 94.44 171 PRO B N 1
ATOM 4675 C CA . PRO B 1 171 ? -5.207 -21.031 -29.969 1 94.44 171 PRO B CA 1
ATOM 4676 C C . PRO B 1 171 ? -6.625 -21.547 -29.734 1 94.44 171 PRO B C 1
ATOM 4678 O O . PRO B 1 171 ? -7.539 -20.75 -29.516 1 94.44 171 PRO B O 1
ATOM 4681 N N . ASP B 1 172 ? -6.797 -22.812 -29.688 1 93.44 172 ASP B N 1
ATOM 4682 C CA . ASP B 1 172 ? -8.133 -23.391 -29.516 1 93.44 172 ASP B CA 1
ATOM 4683 C C . ASP B 1 172 ? -8.703 -23.047 -28.141 1 93.44 172 ASP B C 1
ATOM 4685 O O . ASP B 1 172 ? -9.898 -23.203 -27.906 1 93.44 172 ASP B O 1
ATOM 4689 N N . ILE B 1 173 ? -7.883 -22.484 -27.297 1 94.38 173 ILE B N 1
ATOM 4690 C CA . ILE B 1 173 ? -8.312 -22.078 -25.953 1 94.38 173 ILE B CA 1
ATOM 4691 C C . ILE B 1 173 ? -9.453 -21.078 -26.062 1 94.38 173 ILE B C 1
ATOM 4693 O O . ILE B 1 173 ? -10.289 -20.969 -25.172 1 94.38 173 ILE B O 1
ATOM 4697 N N . VAL B 1 174 ? -9.555 -20.344 -27.172 1 95.12 174 VAL B N 1
ATOM 4698 C CA . VAL B 1 174 ? -10.555 -19.297 -27.375 1 95.12 174 VAL B CA 1
ATOM 4699 C C . VAL B 1 174 ? -11.953 -19.906 -27.297 1 95.12 174 VAL B C 1
ATOM 4701 O O . VAL B 1 174 ? -12.891 -19.266 -26.828 1 95.12 174 VAL B O 1
ATOM 4704 N N . ASN B 1 175 ? -12.031 -21.188 -27.703 1 95.69 175 ASN B N 1
ATOM 4705 C CA . ASN B 1 175 ? -13.328 -21.859 -27.625 1 95.69 175 ASN B CA 1
ATOM 4706 C C . ASN B 1 175 ? -13.828 -21.953 -26.188 1 95.69 175 ASN B C 1
ATOM 4708 O O . ASN B 1 175 ? -15.016 -21.766 -25.922 1 95.69 175 ASN B O 1
ATOM 4712 N N . ALA B 1 176 ? -12.961 -22.25 -25.328 1 95.75 176 ALA B N 1
ATOM 4713 C CA . ALA B 1 176 ? -13.32 -22.312 -23.906 1 95.75 176 ALA B CA 1
ATOM 4714 C C . ALA B 1 176 ? -13.711 -20.938 -23.391 1 95.75 176 ALA B C 1
ATOM 4716 O O . ALA B 1 176 ? -14.648 -20.797 -22.594 1 95.75 176 ALA B O 1
ATOM 4717 N N . TYR B 1 177 ? -13.016 -19.906 -23.812 1 97 177 TYR B N 1
ATOM 4718 C CA . TYR B 1 177 ? -13.336 -18.531 -23.422 1 97 177 TYR B CA 1
ATOM 4719 C C . TYR B 1 177 ? -14.703 -18.125 -23.953 1 97 177 TYR B C 1
ATOM 4721 O O . TYR B 1 177 ? -15.484 -17.5 -23.25 1 97 177 TYR B O 1
ATOM 4729 N N . GLN B 1 178 ? -14.945 -18.5 -25.188 1 97.5 178 GLN B N 1
ATOM 4730 C CA . GLN B 1 178 ? -16.234 -18.188 -25.797 1 97.5 178 GLN B CA 1
ATOM 4731 C C . GLN B 1 178 ? -17.375 -18.859 -25.031 1 97.5 178 GLN B C 1
ATOM 4733 O O . GLN B 1 178 ? -18.406 -18.25 -24.766 1 97.5 178 GLN B O 1
ATOM 4738 N N . PHE B 1 179 ? -17.188 -20.062 -24.719 1 97.12 179 PHE B N 1
ATOM 4739 C CA . PHE B 1 179 ? -18.203 -20.781 -23.969 1 97.12 179 PHE B CA 1
ATOM 4740 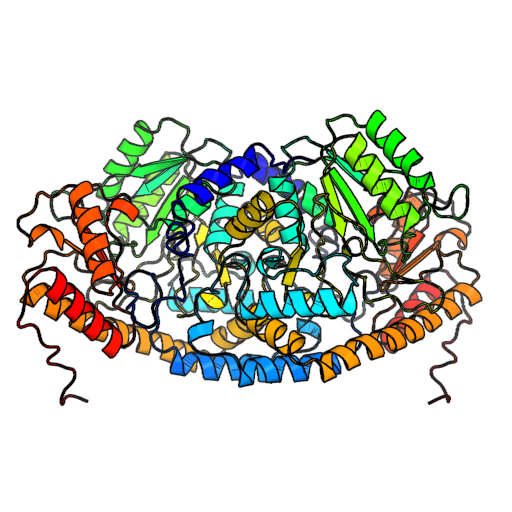C C . PHE B 1 179 ? -18.453 -20.109 -22.625 1 97.12 179 PHE B C 1
ATOM 4742 O O . PHE B 1 179 ? -19.609 -19.922 -22.234 1 97.12 179 PHE B O 1
ATOM 4749 N N . ALA B 1 180 ? -17.391 -19.797 -21.938 1 97.62 180 ALA B N 1
ATOM 4750 C CA . ALA B 1 180 ? -17.5 -19.141 -20.641 1 97.62 180 ALA B CA 1
ATOM 4751 C C . ALA B 1 180 ? -18.203 -17.797 -20.766 1 97.62 180 ALA B C 1
ATOM 4753 O O . ALA B 1 180 ? -19.047 -17.438 -19.938 1 97.62 180 ALA B O 1
ATOM 4754 N N . LEU B 1 181 ? -17.812 -17.047 -21.766 1 97.56 181 LEU B N 1
ATOM 4755 C CA . LEU B 1 181 ? -18.453 -15.75 -22.016 1 97.56 181 LEU B CA 1
ATOM 4756 C C . LEU B 1 181 ? -19.953 -15.914 -22.188 1 97.56 181 LEU B C 1
ATOM 4758 O O . LEU B 1 181 ? -20.734 -15.18 -21.578 1 97.56 181 LEU B O 1
ATOM 4762 N N . ASN B 1 182 ? -20.344 -16.906 -22.938 1 97.12 182 ASN B N 1
ATOM 4763 C CA . ASN B 1 182 ? -21.75 -17.156 -23.234 1 97.12 182 ASN B CA 1
ATOM 4764 C C . ASN B 1 182 ? -22.516 -17.625 -22 1 97.12 182 ASN B C 1
ATOM 4766 O O . ASN B 1 182 ? -23.719 -17.391 -21.875 1 97.12 182 ASN B O 1
ATOM 4770 N N . SER B 1 183 ? -21.812 -18.203 -21.109 1 95.56 183 SER B N 1
ATOM 4771 C CA . SER B 1 183 ? -22.453 -18.828 -19.969 1 95.56 183 SER B CA 1
ATOM 4772 C C . SER B 1 183 ? -22.406 -17.922 -18.734 1 95.56 183 SER B C 1
ATOM 4774 O O . SER B 1 183 ? -22.938 -18.266 -17.688 1 95.56 183 SER B O 1
ATOM 4776 N N . SER B 1 184 ? -21.703 -16.828 -18.828 1 95.56 184 SER B N 1
ATOM 4777 C CA . SER B 1 184 ? -21.547 -15.969 -17.656 1 95.56 184 SER B CA 1
ATOM 4778 C C . SER B 1 184 ? -22.875 -15.391 -17.203 1 95.56 184 SER B C 1
ATOM 4780 O O . SER B 1 184 ? -23.672 -14.922 -18.016 1 95.56 184 SER B O 1
ATOM 4782 N N . PRO B 1 185 ? -23.094 -15.469 -15.906 1 91.62 185 PRO B N 1
ATOM 4783 C CA . PRO B 1 185 ? -24.375 -14.969 -15.383 1 91.62 185 PRO B CA 1
ATOM 4784 C C . PRO B 1 185 ? -24.453 -13.445 -15.359 1 91.62 185 PRO B C 1
ATOM 4786 O O . PRO B 1 185 ? -25.516 -12.875 -15.148 1 91.62 185 PRO B O 1
ATOM 4789 N N . THR B 1 186 ? -23.359 -12.82 -15.445 1 93.56 186 THR B N 1
ATOM 4790 C CA . THR B 1 186 ? -23.297 -11.359 -15.43 1 93.56 186 THR B CA 1
ATOM 4791 C C . THR B 1 186 ? -22.422 -10.852 -16.562 1 93.56 186 THR B C 1
ATOM 4793 O O . THR B 1 186 ? -21.75 -11.633 -17.234 1 93.56 186 THR B O 1
ATOM 4796 N N . LYS B 1 187 ? -22.469 -9.562 -16.766 1 94.94 187 LYS B N 1
ATOM 4797 C CA . LYS B 1 187 ? -21.719 -8.945 -17.859 1 94.94 187 LYS B CA 1
ATOM 4798 C C . LYS B 1 187 ? -20.219 -9.109 -17.656 1 94.94 187 LYS B C 1
ATOM 4800 O O . LYS B 1 187 ? -19.688 -8.773 -16.594 1 94.94 187 LYS B O 1
ATOM 4805 N N . VAL B 1 188 ? -19.562 -9.602 -18.688 1 94.81 188 VAL B N 1
ATOM 4806 C CA . VAL B 1 188 ? -18.109 -9.773 -18.656 1 94.81 188 VAL B CA 1
ATOM 4807 C C . VAL B 1 188 ? -17.422 -8.508 -19.156 1 94.81 188 VAL B C 1
ATOM 4809 O O . VAL B 1 188 ? -17.844 -7.945 -20.188 1 94.81 188 VAL B O 1
ATOM 4812 N N . ARG B 1 189 ? -16.375 -8.094 -18.406 1 90.88 189 ARG B N 1
ATOM 4813 C CA . ARG B 1 189 ? -15.703 -6.852 -18.797 1 90.88 189 ARG B CA 1
ATOM 4814 C C . ARG B 1 189 ? -14.242 -7.098 -19.141 1 90.88 189 ARG B C 1
ATOM 4816 O O . ARG B 1 189 ? -13.641 -6.324 -19.891 1 90.88 189 ARG B O 1
ATOM 4823 N N . ALA B 1 190 ? -13.672 -8.156 -18.594 1 89.94 190 ALA B N 1
ATOM 4824 C CA . ALA B 1 190 ? -12.242 -8.352 -18.781 1 89.94 190 ALA B CA 1
ATOM 4825 C C . ALA B 1 190 ? -11.883 -9.836 -18.75 1 89.94 190 ALA B C 1
ATOM 4827 O O . ALA B 1 190 ? -12.703 -10.672 -18.359 1 89.94 190 ALA B O 1
ATOM 4828 N N . ILE B 1 191 ? -10.719 -10.133 -19.281 1 92.19 191 ILE B N 1
ATOM 4829 C CA . ILE B 1 191 ? -10.102 -11.438 -19.109 1 92.19 191 ILE B CA 1
ATOM 4830 C C . ILE B 1 191 ? -8.766 -11.289 -18.375 1 92.19 191 ILE B C 1
ATOM 4832 O O . ILE B 1 191 ? -8.047 -10.312 -18.594 1 92.19 191 ILE B O 1
ATOM 4836 N N . ILE B 1 192 ? -8.461 -12.188 -17.469 1 91.75 192 ILE B N 1
ATOM 4837 C CA . ILE B 1 192 ? -7.141 -12.297 -16.859 1 91.75 192 ILE B CA 1
ATOM 4838 C C . ILE B 1 192 ? -6.402 -13.5 -17.438 1 91.75 192 ILE B C 1
ATOM 4840 O O . ILE B 1 192 ? -6.93 -14.617 -17.438 1 91.75 192 ILE B O 1
ATOM 4844 N N . VAL B 1 193 ? -5.27 -13.234 -17.984 1 92.44 193 VAL B N 1
ATOM 4845 C CA . VAL B 1 193 ? -4.418 -14.289 -18.516 1 92.44 193 VAL B CA 1
ATOM 4846 C C . VAL B 1 193 ? -3.119 -14.359 -17.719 1 92.44 193 VAL B C 1
ATOM 4848 O O . VAL B 1 193 ? -2.41 -13.359 -17.578 1 92.44 193 VAL B O 1
ATOM 4851 N N . CYS B 1 194 ? -2.887 -15.438 -17.172 1 93 194 CYS B N 1
ATOM 4852 C CA . CYS B 1 194 ? -1.638 -15.664 -16.453 1 93 194 CYS B CA 1
ATOM 4853 C C . CYS B 1 194 ? -0.628 -16.391 -17.328 1 93 194 CYS B C 1
ATOM 4855 O O . CYS B 1 194 ? -0.833 -17.547 -17.688 1 93 194 CYS B O 1
ATOM 4857 N N . ASN B 1 195 ? 0.458 -15.703 -17.672 1 91.69 195 ASN B N 1
ATOM 4858 C CA . ASN B 1 195 ? 1.478 -16.219 -18.578 1 91.69 195 ASN B CA 1
ATOM 4859 C C . ASN B 1 195 ? 2.885 -15.883 -18.078 1 91.69 195 ASN B C 1
ATOM 4861 O O . ASN B 1 195 ? 3.318 -14.734 -18.156 1 91.69 195 ASN B O 1
ATOM 4865 N N . PRO B 1 196 ? 3.645 -16.891 -17.688 1 92.5 196 PRO B N 1
ATOM 4866 C CA . PRO B 1 196 ? 3.379 -18.312 -17.5 1 92.5 196 PRO B CA 1
ATOM 4867 C C . PRO B 1 196 ? 2.25 -18.578 -16.5 1 92.5 196 PRO B C 1
ATOM 4869 O O . PRO B 1 196 ? 2.045 -17.797 -15.57 1 92.5 196 PRO B O 1
ATOM 4872 N N . GLN B 1 197 ? 1.602 -19.688 -16.75 1 94.94 197 GLN B N 1
ATOM 4873 C CA . GLN B 1 197 ? 0.361 -19.984 -16.047 1 94.94 197 GLN B CA 1
ATOM 4874 C C . GLN B 1 197 ? 0.64 -20.562 -14.664 1 94.94 197 GLN B C 1
ATOM 4876 O O . GLN B 1 197 ? 1.522 -21.422 -14.508 1 94.94 197 GLN B O 1
ATOM 4881 N N . ASN B 1 198 ? 0.053 -20.094 -13.656 1 94.12 198 ASN B N 1
ATOM 4882 C CA . ASN B 1 198 ? 0.034 -20.609 -12.289 1 94.12 198 ASN B CA 1
ATOM 4883 C C . ASN B 1 198 ? -1.311 -21.234 -11.953 1 94.12 198 ASN B C 1
ATOM 4885 O O . ASN B 1 198 ? -2.334 -20.562 -11.906 1 94.12 198 ASN B O 1
ATOM 4889 N N . PRO B 1 199 ? -1.265 -22.547 -11.844 1 96.5 199 PRO B N 1
ATOM 4890 C CA . PRO B 1 199 ? -0.215 -23.391 -11.273 1 96.5 199 PRO B CA 1
ATOM 4891 C C . PRO B 1 199 ? 0.384 -24.359 -12.297 1 96.5 199 PRO B C 1
ATOM 4893 O O . PRO B 1 199 ? 1.183 -25.219 -11.938 1 96.5 199 PRO B O 1
ATOM 4896 N N . LEU B 1 200 ? 0.077 -24.25 -13.516 1 95.88 200 LEU B N 1
ATOM 4897 C CA . LEU B 1 200 ? 0.419 -25.297 -14.469 1 95.88 200 LEU B CA 1
ATOM 4898 C C . LEU B 1 200 ? 1.865 -25.156 -14.938 1 95.88 200 LEU B C 1
ATOM 4900 O O . LEU B 1 200 ? 2.434 -26.094 -15.5 1 95.88 200 LEU B O 1
ATOM 4904 N N . GLY B 1 201 ? 2.434 -24 -14.766 1 95.19 201 GLY B N 1
ATOM 4905 C CA . GLY B 1 201 ? 3.842 -23.781 -15.062 1 95.19 201 GLY B CA 1
ATOM 4906 C C . GLY B 1 201 ? 4.148 -23.812 -16.547 1 95.19 201 GLY B C 1
ATOM 4907 O O . GLY B 1 201 ? 5.234 -24.234 -16.953 1 95.19 201 GLY B O 1
ATOM 4908 N N . ARG B 1 202 ? 3.227 -23.453 -17.328 1 94.69 202 ARG B N 1
ATOM 4909 C CA . ARG B 1 202 ? 3.396 -23.469 -18.781 1 94.69 202 ARG B CA 1
ATOM 4910 C C . ARG B 1 202 ? 3.143 -22.094 -19.375 1 94.69 202 ARG B C 1
ATOM 4912 O O . ARG B 1 202 ? 2.414 -21.281 -18.797 1 94.69 202 ARG B O 1
ATOM 4919 N N . CYS B 1 203 ? 3.734 -21.859 -20.531 1 94.25 203 CYS B N 1
ATOM 4920 C CA . CYS B 1 203 ? 3.535 -20.609 -21.266 1 94.25 203 CYS B CA 1
ATOM 4921 C C . CYS B 1 203 ? 2.508 -20.797 -22.375 1 94.25 203 CYS B C 1
ATOM 4923 O O . CYS B 1 203 ? 2.408 -21.875 -22.969 1 94.25 203 CYS B O 1
ATOM 4925 N N . TYR B 1 204 ? 1.8 -19.734 -22.594 1 93.62 204 TYR B N 1
ATOM 4926 C CA . TYR B 1 204 ? 0.989 -19.672 -23.812 1 93.62 204 TYR B CA 1
ATOM 4927 C C . TYR B 1 204 ? 1.866 -19.531 -25.047 1 93.62 204 TYR B C 1
ATOM 4929 O O . TYR B 1 204 ? 2.873 -18.812 -25.016 1 93.62 204 TYR B O 1
ATOM 4937 N N . SER B 1 205 ? 1.449 -20.203 -26.125 1 92.94 205 SER B N 1
ATOM 4938 C CA . SER B 1 205 ? 2.098 -19.906 -27.391 1 92.94 205 SER B CA 1
ATOM 4939 C C . SER B 1 205 ? 1.773 -18.484 -27.859 1 92.94 205 SER B C 1
ATOM 4941 O O . SER B 1 205 ? 0.801 -17.891 -27.406 1 92.94 205 SER B O 1
ATOM 4943 N N . VAL B 1 206 ? 2.605 -17.969 -28.719 1 91 206 VAL B N 1
ATOM 4944 C CA . VAL B 1 206 ? 2.355 -16.641 -29.266 1 91 206 VAL B CA 1
ATOM 4945 C C . VAL B 1 206 ? 1.019 -16.641 -30 1 91 206 VAL B C 1
ATOM 4947 O O . VAL B 1 206 ? 0.257 -15.672 -29.906 1 91 206 VAL B O 1
ATOM 4950 N N . GLU B 1 207 ? 0.727 -17.703 -30.672 1 93.06 207 GLU B N 1
ATOM 4951 C CA . GLU B 1 207 ? -0.518 -17.828 -31.422 1 93.06 207 GLU B CA 1
ATOM 4952 C C . GLU B 1 207 ? -1.728 -17.828 -30.484 1 93.06 207 GLU B C 1
ATOM 4954 O O . GLU B 1 207 ? -2.766 -17.25 -30.812 1 93.06 207 GLU B O 1
ATOM 4959 N N . ALA B 1 208 ? -1.595 -18.516 -29.375 1 93.56 208 ALA B N 1
ATOM 4960 C CA . ALA B 1 208 ? -2.682 -18.562 -28.391 1 93.56 208 ALA B CA 1
ATOM 4961 C C . ALA B 1 208 ? -2.945 -17.172 -27.812 1 93.56 208 ALA B C 1
ATOM 4963 O O . ALA B 1 208 ? -4.098 -16.766 -27.641 1 93.56 208 ALA B O 1
ATOM 4964 N N . LEU B 1 209 ? -1.877 -16.438 -27.5 1 91.75 209 LEU B N 1
ATOM 4965 C CA . LEU B 1 209 ? -2.018 -15.078 -26.969 1 91.75 209 LEU B CA 1
ATOM 4966 C C . LEU B 1 209 ? -2.691 -14.172 -28 1 91.75 209 LEU B C 1
ATOM 4968 O O . LEU B 1 209 ? -3.58 -13.391 -27.641 1 91.75 209 LEU B O 1
ATOM 4972 N N . GLU B 1 210 ? -2.27 -14.289 -29.203 1 90.69 210 GLU B N 1
ATOM 4973 C CA . GLU B 1 210 ? -2.879 -13.508 -30.266 1 90.69 210 GLU B CA 1
ATOM 4974 C C . GLU B 1 210 ? -4.363 -13.82 -30.406 1 90.69 210 GLU B C 1
ATOM 4976 O O . GLU B 1 210 ? -5.184 -12.922 -30.578 1 90.69 210 GLU B O 1
ATOM 4981 N N . ALA B 1 211 ? -4.652 -15.078 -30.359 1 92.88 211 ALA B N 1
ATOM 4982 C CA . ALA B 1 211 ? -6.047 -15.508 -30.469 1 92.88 211 ALA B CA 1
ATOM 4983 C C . ALA B 1 211 ? -6.883 -14.945 -29.328 1 92.88 211 ALA B C 1
ATOM 4985 O O . ALA B 1 211 ? -8.016 -14.516 -29.547 1 92.88 211 ALA B O 1
ATOM 4986 N N . LEU B 1 212 ? -6.34 -14.977 -28.156 1 92.25 212 LEU B N 1
ATOM 4987 C CA . LEU B 1 212 ? -7.051 -14.453 -27 1 92.25 212 LEU B CA 1
ATOM 4988 C C . LEU B 1 212 ? -7.254 -12.953 -27.109 1 92.25 212 LEU B C 1
ATOM 4990 O O . LEU B 1 212 ? -8.305 -12.43 -26.734 1 92.25 212 LEU B O 1
ATOM 4994 N N . LEU B 1 213 ? -6.238 -12.258 -27.594 1 89.06 213 LEU B N 1
ATOM 4995 C CA . LEU B 1 213 ? -6.348 -10.82 -27.781 1 89.06 213 LEU B CA 1
ATOM 4996 C C . LEU B 1 213 ? -7.41 -10.492 -28.828 1 89.06 213 LEU B C 1
ATOM 4998 O O . LEU B 1 213 ? -8.18 -9.539 -28.656 1 89.06 213 LEU B O 1
ATOM 5002 N N . LEU B 1 214 ? -7.457 -11.211 -29.875 1 89.44 214 LEU B N 1
ATOM 5003 C CA . LEU B 1 214 ? -8.469 -11.016 -30.906 1 89.44 214 LEU B CA 1
ATOM 5004 C C . LEU B 1 214 ? -9.867 -11.305 -30.344 1 89.44 214 LEU B C 1
ATOM 5006 O O . LEU B 1 214 ? -10.812 -10.562 -30.625 1 89.44 214 LEU B O 1
ATOM 5010 N N . PHE B 1 215 ? -9.953 -12.398 -29.641 1 92.56 215 PHE B N 1
ATOM 5011 C CA . PHE B 1 215 ? -11.203 -12.742 -28.984 1 92.56 215 PHE B CA 1
ATOM 5012 C C . PHE B 1 215 ? -11.695 -11.594 -28.109 1 92.56 215 PHE B C 1
ATOM 5014 O O . PHE B 1 215 ? -12.867 -11.234 -28.141 1 92.56 215 PHE B O 1
ATOM 5021 N N . ALA B 1 216 ? -10.766 -11.07 -27.297 1 89.94 216 ALA B N 1
ATOM 5022 C CA . ALA B 1 216 ? -11.102 -9.953 -26.422 1 89.94 216 ALA B CA 1
ATOM 5023 C C . ALA B 1 216 ? -11.57 -8.742 -27.219 1 89.94 216 ALA B C 1
ATOM 5025 O O . ALA B 1 216 ? -12.547 -8.086 -26.844 1 89.94 216 ALA B O 1
ATOM 5026 N N . GLU B 1 217 ? -10.922 -8.438 -28.281 1 86.75 217 GLU B N 1
ATOM 5027 C CA . GLU B 1 217 ? -11.281 -7.305 -29.141 1 86.75 217 GLU B CA 1
ATOM 5028 C C . GLU B 1 217 ? -12.672 -7.492 -29.734 1 86.75 217 GLU B C 1
ATOM 5030 O O . GLU B 1 217 ? -13.492 -6.566 -29.719 1 86.75 217 GLU B O 1
ATOM 5035 N N . GLU B 1 218 ? -12.883 -8.609 -30.203 1 89.69 218 GLU B N 1
ATOM 5036 C CA . GLU B 1 218 ? -14.148 -8.914 -30.859 1 89.69 218 GLU B CA 1
ATOM 5037 C C . GLU B 1 218 ? -15.32 -8.82 -29.875 1 89.69 218 GLU B C 1
ATOM 5039 O O . GLU B 1 218 ? -16.438 -8.508 -30.266 1 89.69 218 GLU B O 1
ATOM 5044 N N . ASN B 1 219 ? -15.031 -9.039 -28.688 1 91 219 ASN B N 1
ATOM 5045 C CA . ASN B 1 219 ? -16.094 -9.055 -27.688 1 91 219 ASN B CA 1
ATOM 5046 C C . ASN B 1 219 ? -16.047 -7.828 -26.781 1 91 219 ASN B C 1
ATOM 5048 O O . ASN B 1 219 ? -16.734 -7.77 -25.766 1 91 219 ASN B O 1
ATOM 5052 N N . ASP B 1 220 ? -15.141 -6.883 -27.125 1 87.38 220 ASP B N 1
ATOM 5053 C CA . ASP B 1 220 ? -14.977 -5.629 -26.391 1 87.38 220 ASP B CA 1
ATOM 5054 C C . ASP B 1 220 ? -14.625 -5.887 -24.938 1 87.38 220 ASP B C 1
ATOM 5056 O O . ASP B 1 220 ? -15.273 -5.363 -24.031 1 87.38 220 ASP B O 1
ATOM 5060 N N . LEU B 1 221 ? -13.688 -6.785 -24.688 1 88.62 221 LEU B N 1
ATOM 5061 C CA . LEU B 1 221 ? -13.203 -7.125 -23.359 1 88.62 221 LEU B CA 1
ATOM 5062 C C . LEU B 1 221 ? -11.812 -6.543 -23.125 1 88.62 221 LEU B C 1
ATOM 5064 O O . LEU B 1 221 ? -10.984 -6.508 -24.031 1 88.62 221 LEU B O 1
ATOM 5068 N N . GLN B 1 222 ? -11.578 -6.078 -21.922 1 86.88 222 GLN B N 1
ATOM 5069 C CA . GLN B 1 222 ? -10.234 -5.691 -21.516 1 86.88 222 GLN B CA 1
ATOM 5070 C C . GLN B 1 222 ? -9.383 -6.922 -21.188 1 86.88 222 GLN B C 1
ATOM 5072 O O . GLN B 1 222 ? -9.914 -7.969 -20.828 1 86.88 222 GLN B O 1
ATOM 5077 N N . VAL B 1 223 ? -8.078 -6.789 -21.406 1 88.38 223 VAL B N 1
ATOM 5078 C CA . VAL B 1 223 ? -7.195 -7.926 -21.172 1 88.38 223 VAL B CA 1
ATOM 5079 C C . VAL B 1 223 ? -6.145 -7.547 -20.125 1 88.38 223 VAL B C 1
ATOM 5081 O O . VAL B 1 223 ? -5.418 -6.562 -20.297 1 88.38 223 VAL B O 1
ATOM 5084 N N . LEU B 1 224 ? -6.121 -8.266 -19.078 1 88.88 224 LEU B N 1
ATOM 5085 C CA . LEU B 1 224 ? -5.059 -8.195 -18.062 1 88.88 224 LEU B CA 1
ATOM 5086 C C . LEU B 1 224 ? -4.168 -9.43 -18.141 1 88.88 224 LEU B C 1
ATOM 5088 O O . LEU B 1 224 ? -4.648 -10.555 -18.016 1 88.88 224 LEU B O 1
ATOM 5092 N N . VAL B 1 225 ? -2.908 -9.211 -18.359 1 90.31 225 VAL B N 1
ATOM 5093 C CA . VAL B 1 225 ? -1.986 -10.336 -18.438 1 90.31 225 VAL B CA 1
ATOM 5094 C C . VAL B 1 225 ? -1.011 -10.289 -17.266 1 90.31 225 VAL B C 1
ATOM 5096 O O . VAL B 1 225 ? -0.314 -9.289 -17.062 1 90.31 225 VAL B O 1
ATOM 5099 N N . ASP B 1 226 ? -1.049 -11.273 -16.484 1 90.69 226 ASP B N 1
ATOM 5100 C CA . ASP B 1 226 ? -0.085 -11.461 -15.398 1 90.69 226 ASP B CA 1
ATOM 5101 C C . ASP B 1 226 ? 1.14 -12.234 -15.883 1 90.69 226 ASP B C 1
ATOM 5103 O O . ASP B 1 226 ? 1.053 -13.438 -16.156 1 90.69 226 ASP B O 1
ATOM 5107 N N . GLU B 1 227 ? 2.256 -11.578 -15.922 1 91 227 GLU B N 1
ATOM 5108 C CA . GLU B 1 227 ? 3.48 -12.203 -16.422 1 91 227 GLU B CA 1
ATOM 5109 C C . GLU B 1 227 ? 4.555 -12.242 -15.336 1 91 227 GLU B C 1
ATOM 5111 O O . GLU B 1 227 ? 5.734 -12.031 -15.609 1 91 227 GLU B O 1
ATOM 5116 N N . LEU B 1 228 ? 4.109 -12.508 -14.164 1 88.69 228 LEU B N 1
ATOM 5117 C CA . LEU B 1 228 ? 4.953 -12.484 -12.977 1 88.69 228 LEU B CA 1
ATOM 5118 C C . LEU B 1 228 ? 6.113 -13.461 -13.117 1 88.69 228 LEU B C 1
ATOM 5120 O O . LEU B 1 228 ? 7.199 -13.227 -12.578 1 88.69 228 LEU B O 1
ATOM 5124 N N . TYR B 1 229 ? 5.934 -14.516 -13.883 1 90.75 229 TYR B N 1
ATOM 5125 C CA . TYR B 1 229 ? 6.938 -15.57 -13.977 1 90.75 229 TYR B CA 1
ATOM 5126 C C . TYR B 1 229 ? 7.652 -15.523 -15.32 1 90.75 229 TYR B C 1
ATOM 5128 O O . TYR B 1 229 ? 8.25 -16.516 -15.75 1 90.75 229 TYR B O 1
ATOM 5136 N N . GLY B 1 230 ? 7.621 -14.398 -15.953 1 89.5 230 GLY B N 1
ATOM 5137 C CA . GLY B 1 230 ? 8.211 -14.266 -17.281 1 89.5 230 GLY B CA 1
ATOM 5138 C C . GLY B 1 230 ? 9.703 -14.57 -17.297 1 89.5 230 GLY B C 1
ATOM 5139 O O . GLY B 1 230 ? 10.219 -15.062 -18.297 1 89.5 230 GLY B O 1
ATOM 5140 N N . LEU B 1 231 ? 10.352 -14.328 -16.203 1 89.81 231 LEU B N 1
ATOM 5141 C CA . LEU B 1 231 ? 11.789 -14.57 -16.156 1 89.81 231 LEU B CA 1
ATOM 5142 C C . LEU B 1 231 ? 12.109 -15.844 -15.375 1 89.81 231 LEU B C 1
ATOM 5144 O O . LEU B 1 231 ? 13.258 -16.078 -15.008 1 89.81 231 LEU B O 1
ATOM 5148 N N . SER B 1 232 ? 11.133 -16.594 -15.148 1 92.25 232 SER B N 1
ATOM 5149 C CA . SER B 1 232 ? 11.32 -17.859 -14.445 1 92.25 232 SER B CA 1
ATOM 5150 C C . SER B 1 232 ? 11.164 -19.047 -15.398 1 92.25 232 SER B C 1
ATOM 5152 O O . SER B 1 232 ? 10.672 -20.109 -15 1 92.25 232 SER B O 1
ATOM 5154 N N . VAL B 1 233 ? 11.398 -18.859 -16.625 1 93.12 233 VAL B N 1
ATOM 5155 C CA . VAL B 1 233 ? 11.43 -19.953 -17.594 1 93.12 233 VAL B CA 1
ATOM 5156 C C . VAL B 1 233 ? 12.742 -20.719 -17.469 1 93.12 233 VAL B C 1
ATOM 5158 O O . VAL B 1 233 ? 13.828 -20.156 -17.578 1 93.12 233 VAL B O 1
ATOM 5161 N N . PHE B 1 234 ? 12.672 -21.969 -17.188 1 92.38 234 PHE B N 1
ATOM 5162 C CA . PHE B 1 234 ? 13.898 -22.719 -16.938 1 92.38 234 PHE B CA 1
ATOM 5163 C C . PHE B 1 234 ? 14.047 -23.875 -17.922 1 92.38 234 PHE B C 1
ATOM 5165 O O . PHE B 1 234 ? 15.109 -24.484 -18.016 1 92.38 234 PHE B O 1
ATOM 5172 N N . SER B 1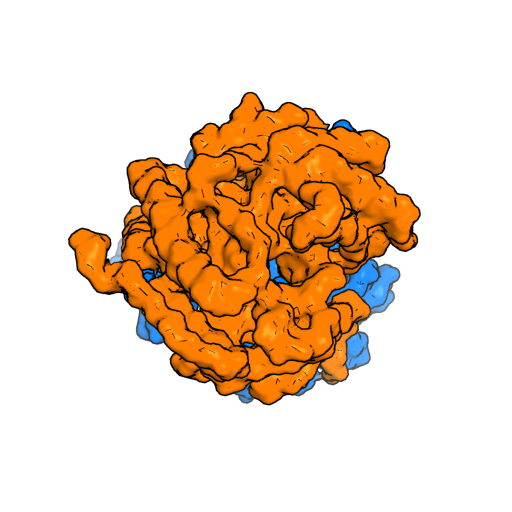 235 ? 12.961 -24.156 -18.625 1 89.19 235 SER B N 1
ATOM 5173 C CA . SER B 1 235 ? 13.047 -25.172 -19.672 1 89.19 235 SER B CA 1
ATOM 5174 C C . SER B 1 235 ? 13.719 -24.609 -20.922 1 89.19 235 SER B C 1
ATOM 5176 O O . SER B 1 235 ? 13.438 -23.484 -21.344 1 89.19 235 SER B O 1
ATOM 5178 N N . PRO B 1 236 ? 14.516 -25.422 -21.484 1 81.12 236 PRO B N 1
ATOM 5179 C CA . PRO B 1 236 ? 15.188 -24.953 -22.703 1 81.12 236 PRO B CA 1
ATOM 5180 C C . PRO B 1 236 ? 14.281 -25.031 -23.938 1 81.12 236 PRO B C 1
ATOM 5182 O O . PRO B 1 236 ? 14.602 -24.438 -24.969 1 81.12 236 PRO B O 1
ATOM 5185 N N . VAL B 1 237 ? 13.18 -25.734 -23.844 1 78.81 237 VAL B N 1
ATOM 5186 C CA . VAL B 1 237 ? 12.367 -25.969 -25.031 1 78.81 237 VAL B CA 1
ATOM 5187 C C . VAL B 1 237 ? 11.195 -25 -25.062 1 78.81 237 VAL B C 1
ATOM 5189 O O . VAL B 1 237 ? 10.531 -24.844 -26.094 1 78.81 237 VAL B O 1
ATOM 5192 N N . ASP B 1 238 ? 11 -24.359 -23.969 1 79.38 238 ASP B N 1
ATOM 5193 C CA . ASP B 1 238 ? 9.875 -23.422 -23.938 1 79.38 238 ASP B CA 1
ATOM 5194 C C . ASP B 1 238 ? 10.352 -21.984 -23.969 1 79.38 238 ASP B C 1
ATOM 5196 O O . ASP B 1 238 ? 11.438 -21.656 -23.469 1 79.38 238 ASP B O 1
ATOM 5200 N N . THR B 1 239 ? 9.57 -21.297 -24.797 1 84.69 239 THR B N 1
ATOM 5201 C CA . THR B 1 239 ? 9.898 -19.875 -24.906 1 84.69 239 THR B CA 1
ATOM 5202 C C . THR B 1 239 ? 8.766 -19.016 -24.359 1 84.69 239 THR B C 1
ATOM 5204 O O . THR B 1 239 ? 7.594 -19.234 -24.688 1 84.69 239 THR B O 1
ATOM 5207 N N . PHE B 1 240 ? 9.109 -18.188 -23.484 1 90.44 240 PHE B N 1
ATOM 5208 C CA . PHE B 1 240 ? 8.18 -17.188 -22.984 1 90.44 240 PHE B CA 1
ATOM 5209 C C . PHE B 1 240 ? 8.094 -16 -23.938 1 90.44 240 PHE B C 1
ATOM 5211 O O . PHE B 1 240 ? 9.117 -15.438 -24.344 1 90.44 240 PHE B O 1
ATOM 5218 N N . HIS B 1 241 ? 6.863 -15.781 -24.391 1 88.88 241 HIS B N 1
ATOM 5219 C CA . HIS B 1 241 ? 6.559 -14.57 -25.156 1 88.88 241 HIS B CA 1
ATOM 5220 C C . HIS B 1 241 ? 5.66 -13.633 -24.359 1 88.88 241 HIS B C 1
ATOM 5222 O O . HIS B 1 241 ? 4.539 -14 -24 1 88.88 241 HIS B O 1
ATOM 5228 N N . SER B 1 242 ? 6.203 -12.445 -24.141 1 89.94 242 SER B N 1
ATOM 5229 C CA . SER B 1 242 ? 5.395 -11.453 -23.438 1 89.94 242 SER B CA 1
ATOM 5230 C C . SER B 1 242 ? 4.273 -10.93 -24.344 1 89.94 242 SER B C 1
ATOM 5232 O O . SER B 1 242 ? 4.43 -10.867 -25.562 1 89.94 242 SER B O 1
ATOM 5234 N N . VAL B 1 243 ? 3.24 -10.555 -23.75 1 88.94 243 VAL B N 1
ATOM 5235 C CA . VAL B 1 243 ? 2.152 -9.906 -24.469 1 88.94 243 VAL B CA 1
ATOM 5236 C C . VAL B 1 243 ? 2.645 -8.602 -25.094 1 88.94 243 VAL B C 1
ATOM 5238 O O . VAL B 1 243 ? 2.125 -8.156 -26.109 1 88.94 243 VAL B O 1
ATOM 5241 N N . LEU B 1 244 ? 3.686 -8.008 -24.531 1 87.44 244 LEU B N 1
ATOM 5242 C CA . LEU B 1 244 ? 4.266 -6.762 -25.031 1 87.44 244 LEU B CA 1
ATOM 5243 C C . LEU B 1 244 ? 4.883 -6.961 -26.406 1 87.44 244 LEU B C 1
ATOM 5245 O O . LEU B 1 244 ? 5.141 -5.988 -27.125 1 87.44 244 LEU B O 1
ATOM 5249 N N . SER B 1 245 ? 5.117 -8.18 -26.719 1 87.5 245 SER B N 1
ATOM 5250 C CA . SER B 1 245 ? 5.742 -8.477 -28.016 1 87.5 245 SER B CA 1
ATOM 5251 C C . SER B 1 245 ? 4.703 -8.594 -29.109 1 87.5 245 SER B C 1
ATOM 5253 O O . SER B 1 245 ? 5.051 -8.727 -30.297 1 87.5 245 SER B O 1
ATOM 5255 N N . ILE B 1 246 ? 3.533 -8.578 -28.703 1 84.81 246 ILE B N 1
ATOM 5256 C CA . ILE B 1 246 ? 2.43 -8.68 -29.656 1 84.81 246 ILE B CA 1
ATOM 5257 C C . ILE B 1 246 ? 1.843 -7.297 -29.922 1 84.81 246 ILE B C 1
ATOM 5259 O O . ILE B 1 246 ? 1.828 -6.441 -29.031 1 84.81 246 ILE B O 1
ATOM 5263 N N . ASP B 1 247 ? 1.625 -6.879 -31.141 1 66.69 247 ASP B N 1
ATOM 5264 C CA . ASP B 1 247 ? 1.081 -5.57 -31.484 1 66.69 247 ASP B CA 1
ATOM 5265 C C . ASP B 1 247 ? -0.225 -5.301 -30.75 1 66.69 247 ASP B C 1
ATOM 5267 O O . ASP B 1 247 ? -1.223 -5.988 -30.969 1 66.69 247 ASP B O 1
ATOM 5271 N N . LEU B 1 248 ? 0.001 -4.641 -29.609 1 55.72 248 LEU B N 1
ATOM 5272 C CA . LEU B 1 248 ? -1.057 -4.422 -28.625 1 55.72 248 LEU B CA 1
ATOM 5273 C C . LEU B 1 248 ? -1.893 -3.201 -28.984 1 55.72 248 LEU B C 1
ATOM 5275 O O . LEU B 1 248 ? -1.771 -2.148 -28.359 1 55.72 248 LEU B O 1
ATOM 5279 N N . ASN B 1 249 ? -2.072 -2.732 -30.141 1 46.59 249 ASN B N 1
ATOM 5280 C CA . ASN B 1 249 ? -2.943 -1.567 -30.031 1 46.59 249 ASN B CA 1
ATOM 5281 C C . ASN B 1 249 ? -3.879 -1.685 -28.828 1 46.59 249 ASN B C 1
ATOM 5283 O O . ASN B 1 249 ? -4.715 -0.807 -28.594 1 46.59 249 ASN B O 1
ATOM 5287 N N . LYS B 1 250 ? -3.898 -2.818 -28.266 1 48.12 250 LYS B N 1
ATOM 5288 C CA . LYS B 1 250 ? -4.973 -2.979 -27.281 1 48.12 250 LYS B CA 1
ATOM 5289 C C . LYS B 1 250 ? -4.418 -3.104 -25.875 1 48.12 250 LYS B C 1
ATOM 5291 O O . LYS B 1 250 ? -3.229 -3.369 -25.688 1 48.12 250 LYS B O 1
ATOM 5296 N N . LEU B 1 251 ? -5.195 -2.699 -24.75 1 46.94 251 LEU B N 1
ATOM 5297 C CA . LEU B 1 251 ? -5.059 -2.268 -23.359 1 46.94 251 LEU B CA 1
ATOM 5298 C C . LEU B 1 251 ? -4.379 -3.344 -22.531 1 46.94 251 LEU B C 1
ATOM 5300 O O . LEU B 1 251 ? -3.646 -3.033 -21.578 1 46.94 251 LEU B O 1
ATOM 5304 N N . GLY B 1 252 ? -3.814 -4.504 -22.594 1 49.38 252 GLY B N 1
ATOM 5305 C CA . GLY B 1 252 ? -3.908 -5.242 -21.344 1 49.38 252 GLY B CA 1
ATOM 5306 C C . GLY B 1 252 ? -2.709 -5.043 -20.438 1 49.38 252 GLY B C 1
ATOM 5307 O O . GLY B 1 252 ? -1.59 -4.84 -20.922 1 49.38 252 GLY B O 1
ATOM 5308 N N . VAL B 1 253 ? -2.91 -4.34 -19.219 1 53.19 253 VAL B N 1
ATOM 5309 C CA . VAL B 1 253 ? -2.008 -3.996 -18.125 1 53.19 253 VAL B CA 1
ATOM 5310 C C . VAL B 1 253 ? -1.31 -5.258 -17.625 1 53.19 253 VAL B C 1
ATOM 5312 O O . VAL B 1 253 ? -1.954 -6.289 -17.406 1 53.19 253 VAL B O 1
ATOM 5315 N N . VAL B 1 254 ? 0.023 -5.371 -17.844 1 53.16 254 VAL B N 1
ATOM 5316 C CA . VAL B 1 254 ? 0.961 -6.418 -17.438 1 53.16 254 VAL B CA 1
ATOM 5317 C C . VAL B 1 254 ? 1.365 -6.234 -15.984 1 53.16 254 VAL B C 1
ATOM 5319 O O . VAL B 1 254 ? 1.696 -5.121 -15.562 1 53.16 254 VAL B O 1
ATOM 5322 N N . HIS B 1 255 ? 0.972 -7.059 -14.938 1 53.16 255 HIS B N 1
ATOM 5323 C CA . HIS B 1 255 ? 1.399 -7.008 -13.547 1 53.16 255 HIS B CA 1
ATOM 5324 C C . HIS B 1 255 ? 2.615 -7.898 -13.312 1 53.16 255 HIS B C 1
ATOM 5326 O O . HIS B 1 255 ? 2.678 -9.016 -13.82 1 53.16 255 HIS B O 1
ATOM 5332 N N . ARG B 1 256 ? 4.004 -7.418 -13.07 1 50.06 256 ARG B N 1
ATOM 5333 C CA . ARG B 1 256 ? 5.207 -8.227 -12.906 1 50.06 256 ARG B CA 1
ATOM 5334 C C . ARG B 1 256 ? 5.707 -8.188 -11.469 1 50.06 256 ARG B C 1
ATOM 5336 O O . ARG B 1 256 ? 6.188 -7.148 -11.008 1 50.06 256 ARG B O 1
ATOM 5343 N N . GLY B 1 257 ? 5.25 -8.836 -10.406 1 48.12 257 GLY B N 1
ATOM 5344 C CA . GLY B 1 257 ? 5.867 -8.586 -9.117 1 48.12 257 GLY B CA 1
ATOM 5345 C C . GLY B 1 257 ? 6.875 -9.656 -8.719 1 48.12 257 GLY B C 1
ATOM 5346 O O . GLY B 1 257 ? 7.82 -9.375 -7.98 1 48.12 257 GLY B O 1
ATOM 5347 N N . LYS B 1 258 ? 7.023 -10.93 -9.148 1 50.16 258 LYS B N 1
ATOM 5348 C CA . LYS B 1 258 ? 7.672 -12 -8.391 1 50.16 258 LYS B CA 1
ATOM 5349 C C . LYS B 1 258 ? 9.055 -12.312 -8.953 1 50.16 258 LYS B C 1
ATOM 5351 O O . LYS B 1 258 ? 9.922 -12.82 -8.242 1 50.16 258 LYS B O 1
ATOM 5356 N N . ASP B 1 259 ? 9.578 -11.898 -10.039 1 55 259 ASP B N 1
ATOM 5357 C CA . ASP B 1 259 ? 10.789 -12.391 -10.695 1 55 259 ASP B CA 1
ATOM 5358 C C . ASP B 1 259 ? 12.039 -11.914 -9.961 1 55 259 ASP B C 1
ATOM 5360 O O . ASP B 1 259 ? 13.141 -12.398 -10.227 1 55 259 ASP B O 1
ATOM 5364 N N . MET B 1 260 ? 11.922 -11.297 -8.938 1 70.75 260 MET B N 1
ATOM 5365 C CA . MET B 1 260 ? 13.148 -10.867 -8.273 1 70.75 260 MET B CA 1
ATOM 5366 C C . MET B 1 260 ? 13.227 -11.406 -6.852 1 70.75 260 MET B C 1
ATOM 5368 O O . MET B 1 260 ? 13.945 -10.859 -6.016 1 70.75 260 MET B O 1
ATOM 5372 N N . ASN B 1 261 ? 12.633 -12.523 -6.676 1 74.44 261 ASN B N 1
ATOM 5373 C CA . ASN B 1 261 ? 12.703 -13.297 -5.441 1 74.44 261 ASN B CA 1
ATOM 5374 C C . ASN B 1 261 ? 12.5 -12.414 -4.211 1 74.44 261 ASN B C 1
ATOM 5376 O O . ASN B 1 261 ? 13.18 -12.594 -3.197 1 74.44 261 ASN B O 1
ATOM 5380 N N . SER B 1 262 ? 11.734 -11.461 -4.461 1 83.62 262 SER B N 1
ATOM 5381 C CA . SER B 1 262 ? 11.648 -10.453 -3.412 1 83.62 262 SER B CA 1
ATOM 5382 C C . SER B 1 262 ? 10.203 -10.023 -3.174 1 83.62 262 SER B C 1
ATOM 5384 O O . SER B 1 262 ? 9.891 -8.836 -3.172 1 83.62 262 SER B O 1
ATOM 5386 N N . SER B 1 263 ? 9.43 -11.016 -2.852 1 82.19 263 SER B N 1
ATOM 5387 C CA . SER B 1 263 ? 7.996 -10.773 -2.676 1 82.19 263 SER B CA 1
ATOM 5388 C C . SER B 1 263 ? 7.734 -9.812 -1.52 1 82.19 263 SER B C 1
ATOM 5390 O O . SER B 1 263 ? 6.738 -9.086 -1.521 1 82.19 263 SER B O 1
ATOM 5392 N N . GLY B 1 264 ? 8.648 -9.695 -0.617 1 87.5 264 GLY B N 1
ATOM 5393 C CA . GLY B 1 264 ? 8.43 -8.914 0.593 1 87.5 264 GLY B CA 1
ATOM 5394 C C . GLY B 1 264 ? 8.625 -7.426 0.384 1 87.5 264 GLY B C 1
ATOM 5395 O O . GLY B 1 264 ? 8.156 -6.613 1.182 1 87.5 264 GLY B O 1
ATOM 5396 N N . ILE B 1 265 ? 9.336 -7.031 -0.646 1 90.44 265 ILE B N 1
ATOM 5397 C CA . ILE B 1 265 ? 9.617 -5.613 -0.823 1 90.44 265 ILE B CA 1
ATOM 5398 C C . ILE B 1 265 ? 8.391 -4.902 -1.389 1 90.44 265 ILE B C 1
ATOM 5400 O O . ILE B 1 265 ? 8.32 -3.672 -1.396 1 90.44 265 ILE B O 1
ATOM 5404 N N . ARG B 1 266 ? 7.418 -5.691 -1.896 1 89.5 266 ARG B N 1
ATOM 5405 C CA . ARG B 1 266 ? 6.078 -5.254 -2.271 1 89.5 266 ARG B CA 1
ATOM 5406 C C . ARG B 1 266 ? 6.133 -4.215 -3.385 1 89.5 266 ARG B C 1
ATOM 5408 O O . ARG B 1 266 ? 5.566 -3.127 -3.254 1 89.5 266 ARG B O 1
ATOM 5415 N N . LEU B 1 267 ? 6.699 -4.57 -4.457 1 91.5 267 LEU B N 1
ATOM 5416 C CA . LEU B 1 267 ? 6.691 -3.738 -5.656 1 91.5 267 LEU B CA 1
ATOM 5417 C C . LEU B 1 267 ? 5.785 -4.336 -6.727 1 91.5 267 LEU B C 1
ATOM 5419 O O . LEU B 1 267 ? 6.062 -5.418 -7.25 1 91.5 267 LEU B O 1
ATOM 5423 N N . GLY B 1 268 ? 4.695 -3.713 -6.984 1 91.06 268 GLY B N 1
ATOM 5424 C CA . GLY B 1 268 ? 3.84 -4.039 -8.117 1 91.06 268 GLY B CA 1
ATOM 5425 C C . GLY B 1 268 ? 4.059 -3.131 -9.312 1 91.06 268 GLY B C 1
ATOM 5426 O O . GLY B 1 268 ? 4.422 -1.963 -9.148 1 91.06 268 GLY B O 1
ATOM 5427 N N . ILE B 1 269 ? 3.861 -3.682 -10.547 1 91.94 269 ILE B N 1
ATOM 5428 C CA . ILE B 1 269 ? 4.102 -2.916 -11.766 1 91.94 269 ILE B CA 1
ATOM 5429 C C . ILE B 1 269 ? 2.932 -3.105 -12.734 1 91.94 269 ILE B C 1
ATOM 5431 O O . ILE B 1 269 ? 2.543 -4.238 -13.031 1 91.94 269 ILE B O 1
ATOM 5435 N N . LEU B 1 270 ? 2.365 -2.031 -13.141 1 91.12 270 LEU B N 1
ATOM 5436 C CA . LEU B 1 270 ? 1.402 -2.008 -14.234 1 91.12 270 LEU B CA 1
ATOM 5437 C C . LEU B 1 270 ? 2.002 -1.344 -15.477 1 91.12 270 LEU B C 1
ATOM 5439 O O . LEU B 1 270 ? 2.645 -0.297 -15.367 1 91.12 270 LEU B O 1
ATOM 5443 N N . ILE B 1 271 ? 1.876 -1.948 -16.609 1 90.5 271 ILE B N 1
ATOM 5444 C CA . ILE B 1 271 ? 2.211 -1.336 -17.891 1 90.5 271 ILE B CA 1
ATOM 5445 C C . ILE B 1 271 ? 0.976 -1.307 -18.781 1 90.5 271 ILE B C 1
ATOM 5447 O O . ILE B 1 271 ? 0.3 -2.324 -18.953 1 90.5 271 ILE B O 1
ATOM 5451 N N . THR B 1 272 ? 0.647 -0.197 -19.266 1 87.31 272 THR B N 1
ATOM 5452 C CA . THR B 1 272 ? -0.377 -0.072 -20.297 1 87.31 272 THR B CA 1
ATOM 5453 C C . THR B 1 272 ? 0.077 0.881 -21.391 1 87.31 272 THR B C 1
ATOM 5455 O O . THR B 1 272 ? 0.389 2.043 -21.125 1 87.31 272 THR B O 1
ATOM 5458 N N . GLN B 1 273 ? 0.129 0.445 -22.531 1 82.69 273 GLN B N 1
ATOM 5459 C CA . GLN B 1 273 ? 0.599 1.258 -23.641 1 82.69 273 GLN B CA 1
ATOM 5460 C C . GLN B 1 273 ? -0.57 1.862 -24.406 1 82.69 273 GLN B C 1
ATOM 5462 O O . GLN B 1 273 ? -0.403 2.85 -25.125 1 82.69 273 GLN B O 1
ATOM 5467 N N . ALA B 1 274 ? -1.756 1.391 -24.203 1 78.38 274 ALA B N 1
ATOM 5468 C CA . ALA B 1 274 ? -2.865 1.788 -25.062 1 78.38 274 ALA B CA 1
ATOM 5469 C C . ALA B 1 274 ? -3.904 2.594 -24.281 1 78.38 274 ALA B C 1
ATOM 5471 O O . ALA B 1 274 ? -4.836 3.145 -24.875 1 78.38 274 ALA B O 1
ATOM 5472 N N . ASN B 1 275 ? -3.801 2.656 -23.016 1 83.06 275 ASN B N 1
ATOM 5473 C CA . ASN B 1 275 ? -4.816 3.289 -22.188 1 83.06 275 ASN B CA 1
ATOM 5474 C C . ASN B 1 275 ? -4.195 4.246 -21.172 1 83.06 275 ASN B C 1
ATOM 5476 O O . ASN B 1 275 ? -4.07 3.916 -20 1 83.06 275 ASN B O 1
ATOM 5480 N N . SER B 1 276 ? -3.957 5.426 -21.609 1 82.12 276 SER B N 1
ATOM 5481 C CA . SER B 1 276 ? -3.297 6.422 -20.766 1 82.12 276 SER B CA 1
ATOM 5482 C C . SER B 1 276 ? -4.203 6.883 -19.641 1 82.12 276 SER B C 1
ATOM 5484 O O . SER B 1 276 ? -3.725 7.238 -18.547 1 82.12 276 SER B O 1
ATOM 5486 N N . VAL B 1 277 ? -5.504 6.801 -19.875 1 83.06 277 VAL B N 1
ATOM 5487 C CA . VAL B 1 277 ? -6.445 7.23 -18.844 1 83.06 277 VAL B CA 1
ATOM 5488 C C . VAL B 1 277 ? -6.445 6.227 -17.688 1 83.06 277 VAL B C 1
ATOM 5490 O O . VAL B 1 277 ? -6.5 6.617 -16.531 1 83.06 277 VAL B O 1
ATOM 5493 N N . LEU B 1 278 ? -6.398 4.957 -18.047 1 85.06 278 LEU B N 1
ATOM 5494 C CA . LEU B 1 278 ? -6.277 3.934 -17.016 1 85.06 278 LEU B CA 1
ATOM 5495 C C . LEU B 1 278 ? -4.992 4.117 -16.219 1 85.06 278 LEU B C 1
ATOM 5497 O O . LEU B 1 278 ? -5.008 4.051 -14.984 1 85.06 278 LEU B O 1
ATOM 5501 N N . ARG B 1 279 ? -3.926 4.363 -17 1 86.19 279 ARG B N 1
ATOM 5502 C CA . ARG B 1 279 ? -2.625 4.555 -16.375 1 86.19 279 ARG B CA 1
ATOM 5503 C C . ARG B 1 279 ? -2.676 5.688 -15.344 1 86.19 279 ARG B C 1
ATOM 5505 O O . ARG B 1 279 ? -2.258 5.512 -14.195 1 86.19 279 ARG B O 1
ATOM 5512 N N . ASP B 1 280 ? -3.223 6.777 -15.711 1 85 280 ASP B N 1
ATOM 5513 C CA . ASP B 1 280 ? -3.244 7.961 -14.859 1 85 280 ASP B CA 1
ATOM 5514 C C . ASP B 1 280 ? -4.195 7.773 -13.68 1 85 280 ASP B C 1
ATOM 5516 O O . ASP B 1 280 ? -3.92 8.242 -12.578 1 85 280 ASP B O 1
ATOM 5520 N N . SER B 1 281 ? -5.273 7.086 -13.93 1 85.38 281 SER B N 1
ATOM 5521 C CA . SER B 1 281 ? -6.246 6.836 -12.867 1 85.38 281 SER B CA 1
ATOM 5522 C C . SER B 1 281 ? -5.672 5.914 -11.797 1 85.38 281 SER B C 1
ATOM 5524 O O . SER B 1 281 ? -5.828 6.168 -10.602 1 85.38 281 SER B O 1
ATOM 5526 N N . VAL B 1 282 ? -5.004 4.891 -12.273 1 86.69 282 VAL B N 1
ATOM 5527 C CA . VAL B 1 282 ? -4.383 3.967 -11.336 1 86.69 282 VAL B CA 1
ATOM 5528 C C . VAL B 1 282 ? -3.246 4.664 -10.594 1 86.69 282 VAL B C 1
ATOM 5530 O O . VAL B 1 282 ? -3.078 4.48 -9.383 1 86.69 282 VAL B O 1
ATOM 5533 N N . ALA B 1 283 ? -2.496 5.457 -11.344 1 87.5 283 ALA B N 1
ATOM 5534 C CA . ALA B 1 283 ? -1.395 6.195 -10.734 1 87.5 283 ALA B CA 1
ATOM 5535 C C . ALA B 1 283 ? -1.898 7.121 -9.625 1 87.5 283 ALA B C 1
ATOM 5537 O O . ALA B 1 283 ? -1.272 7.238 -8.57 1 87.5 283 ALA B O 1
ATOM 5538 N N . ALA B 1 284 ? -2.992 7.727 -9.859 1 83.31 284 ALA B N 1
ATOM 5539 C CA . ALA B 1 284 ? -3.582 8.625 -8.867 1 83.31 284 ALA B CA 1
ATOM 5540 C C . ALA B 1 284 ? -3.982 7.867 -7.609 1 83.31 284 ALA B C 1
ATOM 5542 O O . ALA B 1 284 ? -3.787 8.359 -6.492 1 83.31 284 ALA B O 1
ATOM 5543 N N . GLN B 1 285 ? -4.445 6.742 -7.781 1 83.44 285 GLN B N 1
ATOM 5544 C CA . GLN B 1 285 ? -4.879 5.934 -6.648 1 83.44 285 GLN B CA 1
ATOM 5545 C C . GLN B 1 285 ? -3.684 5.406 -5.859 1 83.44 285 GLN B C 1
ATOM 5547 O O . GLN B 1 285 ? -3.777 5.195 -4.645 1 83.44 285 GLN B O 1
ATOM 5552 N N . GLN B 1 286 ? -2.602 5.195 -6.609 1 85.38 286 GLN B N 1
ATOM 5553 C CA . GLN B 1 286 ? -1.427 4.613 -5.969 1 85.38 286 GLN B CA 1
ATOM 5554 C C . GLN B 1 286 ? -0.521 5.699 -5.391 1 85.38 286 GLN B C 1
ATOM 5556 O O . GLN B 1 286 ? 0.525 5.398 -4.812 1 85.38 286 GLN B O 1
ATOM 5561 N N . GLN B 1 287 ? -0.951 6.82 -5.41 1 79.25 287 GLN B N 1
ATOM 5562 C CA . GLN B 1 287 ? -0.082 7.922 -5.012 1 79.25 287 GLN B CA 1
ATOM 5563 C C . GLN B 1 287 ? 0.336 7.789 -3.549 1 79.25 287 GLN B C 1
ATOM 5565 O O . GLN B 1 287 ? -0.504 7.566 -2.674 1 79.25 287 GLN B O 1
ATOM 5570 N N . SER B 1 288 ? 1.624 7.883 -3.371 1 73.88 288 SER B N 1
ATOM 5571 C CA . SER B 1 288 ? 2.238 7.91 -2.049 1 73.88 288 SER B CA 1
ATOM 5572 C C . SER B 1 288 ? 1.977 6.613 -1.29 1 73.88 288 SER B C 1
ATOM 5574 O O . SER B 1 288 ? 1.713 6.637 -0.086 1 73.88 288 SER B O 1
ATOM 5576 N N . LYS B 1 289 ? 2.027 5.543 -2.025 1 85.19 289 LYS B N 1
ATOM 5577 C CA . LYS B 1 289 ? 1.78 4.281 -1.333 1 85.19 289 LYS B CA 1
ATOM 5578 C C . LYS B 1 289 ? 3.016 3.389 -1.363 1 85.19 289 LYS B C 1
ATOM 5580 O O . LYS B 1 289 ? 3.201 2.547 -0.481 1 85.19 289 LYS B O 1
ATOM 5585 N N . LEU B 1 290 ? 3.818 3.604 -2.34 1 91.12 290 LEU B N 1
ATOM 5586 C CA . LEU B 1 290 ? 5.031 2.795 -2.416 1 91.12 290 LEU B CA 1
ATOM 5587 C C . LEU B 1 290 ? 6.082 3.297 -1.431 1 91.12 290 LEU B C 1
ATOM 5589 O O . LEU B 1 290 ? 6.367 4.496 -1.379 1 91.12 290 LEU B O 1
ATOM 5593 N N . SER B 1 291 ? 6.656 2.418 -0.692 1 93.5 291 SER B N 1
ATOM 5594 C CA . SER B 1 291 ? 7.719 2.762 0.246 1 93.5 291 SER B CA 1
ATOM 5595 C C . SER B 1 291 ? 8.945 3.309 -0.481 1 93.5 291 SER B C 1
ATOM 5597 O O . SER B 1 291 ? 9.344 2.777 -1.521 1 93.5 291 SER B O 1
ATOM 5599 N N . SER B 1 292 ? 9.5 4.355 0.078 1 94.56 292 SER B N 1
ATOM 5600 C CA . SER B 1 292 ? 10.719 4.906 -0.505 1 94.56 292 SER B CA 1
ATOM 5601 C C . SER B 1 292 ? 11.867 3.906 -0.436 1 94.56 292 SER B C 1
ATOM 5603 O O . SER B 1 292 ? 12.727 3.875 -1.319 1 94.56 292 SER B O 1
ATOM 5605 N N . PHE B 1 293 ? 11.883 3.041 0.628 1 96.19 293 PHE B N 1
ATOM 5606 C CA . PHE B 1 293 ? 12.898 1.995 0.701 1 96.19 293 PHE B CA 1
ATOM 5607 C C . PHE B 1 293 ? 12.812 1.076 -0.511 1 96.19 293 PHE B C 1
ATOM 5609 O O . PHE B 1 293 ? 13.836 0.769 -1.135 1 96.19 293 PHE B O 1
ATOM 5616 N N . THR B 1 294 ? 11.602 0.636 -0.821 1 95.06 294 THR B N 1
ATOM 5617 C CA . THR B 1 294 ? 11.375 -0.231 -1.974 1 95.06 294 THR B CA 1
ATOM 5618 C C . THR B 1 294 ? 11.773 0.477 -3.266 1 95.06 294 THR B C 1
ATOM 5620 O O . THR B 1 294 ? 12.43 -0.114 -4.129 1 95.06 294 THR B O 1
ATOM 5623 N N . SER B 1 295 ? 11.375 1.728 -3.369 1 94.81 295 SER B N 1
ATOM 5624 C CA . SER B 1 295 ? 11.688 2.516 -4.555 1 94.81 295 SER B CA 1
ATOM 5625 C C . SER B 1 295 ? 13.195 2.613 -4.77 1 94.81 295 SER B C 1
ATOM 5627 O O . SER B 1 295 ? 13.688 2.371 -5.871 1 94.81 295 SER B O 1
ATOM 5629 N N . VAL B 1 296 ? 13.969 2.906 -3.711 1 96.75 296 VAL B N 1
ATOM 5630 C CA . VAL B 1 296 ? 15.414 3.068 -3.795 1 96.75 296 VAL B CA 1
ATOM 5631 C C . VAL B 1 296 ? 16.062 1.722 -4.105 1 96.75 296 VAL B C 1
ATOM 5633 O O . VAL B 1 296 ? 16.906 1.62 -5.008 1 96.75 296 VAL B O 1
ATOM 5636 N N . ALA B 1 297 ? 15.656 0.704 -3.389 1 96.62 297 ALA B N 1
ATOM 5637 C CA . ALA B 1 297 ? 16.25 -0.619 -3.562 1 96.62 297 ALA B CA 1
ATOM 5638 C C . ALA B 1 297 ? 16 -1.148 -4.973 1 96.62 297 ALA B C 1
ATOM 5640 O O . ALA B 1 297 ? 16.938 -1.637 -5.629 1 96.62 297 ALA B O 1
ATOM 5641 N N . ALA B 1 298 ? 14.797 -1.058 -5.441 1 95.38 298 ALA B N 1
ATOM 5642 C CA . ALA B 1 298 ? 14.445 -1.552 -6.773 1 95.38 298 ALA B CA 1
ATOM 5643 C C . ALA B 1 298 ? 15.156 -0.758 -7.859 1 95.38 298 ALA B C 1
ATOM 5645 O O . ALA B 1 298 ? 15.633 -1.33 -8.844 1 95.38 298 ALA B O 1
ATOM 5646 N N . THR B 1 299 ? 15.18 0.599 -7.68 1 96.06 299 THR B N 1
ATOM 5647 C CA . THR B 1 299 ? 15.867 1.447 -8.648 1 96.06 299 THR B CA 1
ATOM 5648 C C . THR B 1 299 ? 17.328 1.028 -8.797 1 96.06 299 THR B C 1
ATOM 5650 O O . THR B 1 299 ? 17.828 0.863 -9.914 1 96.06 299 THR B O 1
ATOM 5653 N N . GLN B 1 300 ? 17.953 0.827 -7.672 1 97.5 300 GLN B N 1
ATOM 5654 C CA . GLN B 1 300 ? 19.375 0.48 -7.695 1 97.5 300 GLN B CA 1
ATOM 5655 C C . GLN B 1 300 ? 19.594 -0.907 -8.289 1 97.5 300 GLN B C 1
ATOM 5657 O O . GLN B 1 300 ? 20.547 -1.124 -9.039 1 97.5 300 GLN B O 1
ATOM 5662 N N . LEU B 1 301 ? 18.75 -1.859 -7.973 1 96.5 301 LEU B N 1
ATOM 5663 C CA . LEU B 1 301 ? 18.859 -3.191 -8.562 1 96.5 301 LEU B CA 1
ATOM 5664 C C . LEU B 1 301 ? 18.719 -3.129 -10.078 1 96.5 301 LEU B C 1
ATOM 5666 O O . LEU B 1 301 ? 19.5 -3.754 -10.797 1 96.5 301 LEU B O 1
ATOM 5670 N N . LEU B 1 302 ? 17.734 -2.365 -10.547 1 95.88 302 LEU B N 1
ATOM 5671 C CA . LEU B 1 302 ? 17.469 -2.254 -11.977 1 95.88 302 LEU B CA 1
ATOM 5672 C C . LEU B 1 302 ? 18.625 -1.58 -12.703 1 95.88 302 LEU B C 1
ATOM 5674 O O . LEU B 1 302 ? 18.875 -1.869 -13.875 1 95.88 302 LEU B O 1
ATOM 5678 N N . GLN B 1 303 ? 19.297 -0.716 -12.023 1 96.31 303 GLN B N 1
ATOM 5679 C CA . GLN B 1 303 ? 20.406 0.01 -12.625 1 96.31 303 GLN B CA 1
ATOM 5680 C C . GLN B 1 303 ? 21.703 -0.801 -12.555 1 96.31 303 GLN B C 1
ATOM 5682 O O . GLN B 1 303 ? 22.656 -0.526 -13.281 1 96.31 303 GLN B O 1
ATOM 5687 N N . ASP B 1 304 ? 21.766 -1.749 -11.602 1 96.94 304 ASP B N 1
ATOM 5688 C CA . ASP B 1 304 ? 22.906 -2.66 -11.492 1 96.94 304 ASP B CA 1
ATOM 5689 C C . ASP B 1 304 ? 22.812 -3.779 -12.531 1 96.94 304 ASP B C 1
ATOM 5691 O O . ASP B 1 304 ? 22.656 -4.949 -12.172 1 96.94 304 ASP B O 1
ATOM 5695 N N . THR B 1 305 ? 23.031 -3.463 -13.781 1 96.19 305 THR B N 1
ATOM 5696 C CA . THR B 1 305 ? 22.719 -4.32 -14.922 1 96.19 305 THR B CA 1
ATOM 5697 C C . THR B 1 305 ? 23.562 -5.594 -14.883 1 96.19 305 THR B C 1
ATOM 5699 O O . THR B 1 305 ? 23.062 -6.688 -15.141 1 96.19 305 THR B O 1
ATOM 5702 N N . PRO B 1 306 ? 24.891 -5.488 -14.508 1 97.19 306 PRO B N 1
ATOM 5703 C CA . PRO B 1 306 ? 25.688 -6.727 -14.438 1 97.19 306 PRO B CA 1
ATOM 5704 C C . PRO B 1 306 ? 25.156 -7.695 -13.383 1 97.19 306 PRO B C 1
ATOM 5706 O O . PRO B 1 306 ? 25.047 -8.898 -13.648 1 97.19 306 PRO B O 1
ATOM 5709 N N . PHE B 1 307 ? 24.859 -7.188 -12.242 1 96.69 307 PHE B N 1
ATOM 5710 C CA . PHE B 1 307 ? 24.344 -8.039 -11.172 1 96.69 307 PHE B CA 1
ATOM 5711 C C . PHE B 1 307 ? 22.969 -8.602 -11.539 1 96.69 307 PHE B C 1
ATOM 5713 O O . PHE B 1 307 ? 22.688 -9.781 -11.312 1 96.69 307 PHE B O 1
ATOM 5720 N N . LEU B 1 308 ? 22.109 -7.727 -12.133 1 94.88 308 LEU B N 1
ATOM 5721 C CA . LEU B 1 308 ? 20.766 -8.141 -12.539 1 94.88 308 LEU B CA 1
ATOM 5722 C C . LEU B 1 308 ? 20.828 -9.273 -13.555 1 94.88 308 LEU B C 1
ATOM 5724 O O . LEU B 1 308 ? 20.109 -10.266 -13.438 1 94.88 308 LEU B O 1
ATOM 5728 N N . SER B 1 309 ? 21.672 -9.148 -14.508 1 95.38 309 SER B N 1
ATOM 5729 C CA . SER B 1 309 ? 21.844 -10.188 -15.516 1 95.38 309 SER B CA 1
ATOM 5730 C C . SER B 1 309 ? 22.328 -11.492 -14.891 1 95.38 309 SER B C 1
ATOM 5732 O O . SER B 1 309 ? 21.875 -12.578 -15.273 1 95.38 309 SER B O 1
ATOM 5734 N N . GLU B 1 310 ? 23.219 -11.383 -13.938 1 96.19 310 GLU B N 1
ATOM 5735 C CA . GLU B 1 310 ? 23.719 -12.555 -13.234 1 96.19 310 GLU B CA 1
ATOM 5736 C C . GLU B 1 310 ? 22.609 -13.25 -12.461 1 96.19 310 GLU B C 1
ATOM 5738 O O . GLU B 1 310 ? 22.516 -14.484 -12.477 1 96.19 310 GLU B O 1
ATOM 5743 N N . ILE B 1 311 ? 21.828 -12.477 -11.789 1 94.25 311 ILE B N 1
ATOM 5744 C CA . ILE B 1 311 ? 20.766 -13.039 -10.969 1 94.25 311 ILE B CA 1
ATOM 5745 C C . ILE B 1 311 ? 19.75 -13.75 -11.859 1 94.25 311 ILE B C 1
ATOM 5747 O O . ILE B 1 311 ? 19.266 -14.836 -11.523 1 94.25 311 ILE B O 1
ATOM 5751 N N . VAL B 1 312 ? 19.391 -13.172 -13.008 1 92.69 312 VAL B N 1
ATOM 5752 C CA . VAL B 1 312 ? 18.422 -13.758 -13.93 1 92.69 312 VAL B CA 1
ATOM 5753 C C . VAL B 1 312 ? 18.953 -15.086 -14.461 1 92.69 312 VAL B C 1
ATOM 5755 O O . VAL B 1 312 ? 18.234 -16.094 -14.461 1 92.69 312 VAL B O 1
ATOM 5758 N N . ALA B 1 313 ? 20.188 -15.086 -14.852 1 94.19 313 ALA B N 1
ATOM 5759 C CA . ALA B 1 313 ? 20.812 -16.297 -15.391 1 94.19 313 ALA B CA 1
ATOM 5760 C C . ALA B 1 313 ? 20.922 -17.375 -14.32 1 94.19 313 ALA B C 1
ATOM 5762 O O . ALA B 1 313 ? 20.609 -18.547 -14.57 1 94.19 313 ALA B O 1
ATOM 5763 N N . SER B 1 314 ? 21.391 -16.969 -13.141 1 95.06 314 SER B N 1
ATOM 5764 C CA . SER B 1 314 ? 21.562 -17.906 -12.039 1 95.06 314 SER B CA 1
ATOM 5765 C C . SER B 1 314 ? 20.219 -18.484 -11.586 1 95.06 314 SER B C 1
ATOM 5767 O O . SER B 1 314 ? 20.141 -19.656 -11.203 1 95.06 314 SER B O 1
ATOM 5769 N N . ASN B 1 315 ? 19.25 -17.656 -11.617 1 94.19 315 ASN B N 1
ATOM 5770 C CA . ASN B 1 315 ? 17.906 -18.125 -11.242 1 94.19 315 ASN B CA 1
ATOM 5771 C C . ASN B 1 315 ? 17.422 -19.234 -12.164 1 94.19 315 ASN B C 1
ATOM 5773 O O . ASN B 1 315 ? 16.859 -20.219 -11.695 1 94.19 315 ASN B O 1
ATOM 5777 N N . THR B 1 316 ? 17.625 -19.094 -13.461 1 93.5 316 THR B N 1
ATOM 5778 C CA . THR B 1 316 ? 17.234 -20.094 -14.438 1 93.5 316 THR B CA 1
ATOM 5779 C C . THR B 1 316 ? 17.906 -21.438 -14.156 1 93.5 316 THR B C 1
ATOM 5781 O O . THR B 1 316 ? 17.25 -22.484 -14.148 1 93.5 316 THR B O 1
ATOM 5784 N N . VAL B 1 317 ? 19.109 -21.391 -13.859 1 95.12 317 VAL B N 1
ATOM 5785 C CA . VAL B 1 317 ? 19.906 -22.594 -13.617 1 95.12 317 VAL B CA 1
ATOM 5786 C C . VAL B 1 317 ? 19.438 -23.281 -12.336 1 95.12 317 VAL B C 1
ATOM 5788 O O . VAL B 1 317 ? 19.25 -24.5 -12.305 1 95.12 317 VAL B O 1
ATOM 5791 N N . LEU B 1 318 ? 19.266 -22.5 -11.312 1 95.31 318 LEU B N 1
ATOM 5792 C CA . LEU B 1 318 ? 18.891 -23.047 -10.016 1 95.31 318 LEU B CA 1
ATOM 5793 C C . LEU B 1 318 ? 17.469 -23.578 -10.031 1 95.31 318 LEU B C 1
ATOM 5795 O O . LEU B 1 318 ? 17.172 -24.594 -9.406 1 95.31 318 LEU B O 1
ATOM 5799 N N . LEU B 1 319 ? 16.609 -22.844 -10.719 1 95.69 319 LEU B N 1
ATOM 5800 C CA . LEU B 1 319 ? 15.25 -23.344 -10.875 1 95.69 319 LEU B CA 1
ATOM 5801 C C . LEU B 1 319 ? 15.234 -24.703 -11.57 1 95.69 319 LEU B C 1
ATOM 5803 O O . LEU B 1 319 ? 14.547 -25.625 -11.133 1 95.69 319 LEU B O 1
ATOM 5807 N N . ARG B 1 320 ? 15.969 -24.828 -12.625 1 95.62 320 ARG B N 1
ATOM 5808 C CA . ARG B 1 320 ? 16.062 -26.078 -13.367 1 95.62 320 ARG B CA 1
ATOM 5809 C C . ARG B 1 320 ? 16.609 -27.203 -12.492 1 95.62 320 ARG B C 1
ATOM 5811 O O . ARG B 1 320 ? 16.078 -28.312 -12.477 1 95.62 320 ARG B O 1
ATOM 5818 N N . SER B 1 321 ? 17.641 -26.859 -11.773 1 95.94 321 SER B N 1
ATOM 5819 C CA . SER B 1 321 ? 18.266 -27.844 -10.898 1 95.94 321 SER B CA 1
ATOM 5820 C C . SER B 1 321 ? 17.297 -28.344 -9.844 1 95.94 321 SER B C 1
ATOM 5822 O O . SER B 1 321 ? 17.188 -29.562 -9.602 1 95.94 321 SER B O 1
ATOM 5824 N N . ASN B 1 322 ? 16.641 -27.438 -9.164 1 96.69 322 ASN B N 1
ATOM 5825 C CA . ASN B 1 322 ? 15.672 -27.812 -8.141 1 96.69 322 ASN B CA 1
ATOM 5826 C C . ASN B 1 322 ? 14.5 -28.578 -8.734 1 96.69 322 ASN B C 1
ATOM 5828 O O . ASN B 1 322 ? 13.992 -29.516 -8.125 1 96.69 322 ASN B O 1
ATOM 5832 N N . PHE B 1 323 ? 14.062 -28.188 -9.93 1 96.69 323 PHE B N 1
ATOM 5833 C CA . PHE B 1 323 ? 12.992 -28.922 -10.586 1 96.69 323 PHE B CA 1
ATOM 5834 C C . PHE B 1 323 ? 13.414 -30.375 -10.852 1 96.69 323 PHE B C 1
ATOM 5836 O O . PHE B 1 323 ? 12.609 -31.297 -10.711 1 96.69 323 PHE B O 1
ATOM 5843 N N . TYR B 1 324 ? 14.578 -30.547 -11.242 1 96.25 324 TYR B N 1
ATOM 5844 C CA . TYR B 1 324 ? 15.062 -31.891 -11.523 1 96.25 324 TYR B CA 1
ATOM 5845 C C . TYR B 1 324 ? 15 -32.75 -10.281 1 96.25 324 TYR B C 1
ATOM 5847 O O . TYR B 1 324 ? 14.773 -33.969 -10.367 1 96.25 324 TYR B O 1
ATOM 5855 N N . VAL B 1 325 ? 15.195 -32.156 -9.109 1 97.19 325 VAL B N 1
ATOM 5856 C CA . VAL B 1 325 ? 15.016 -32.906 -7.867 1 97.19 325 VAL B CA 1
ATOM 5857 C C . VAL B 1 325 ? 13.562 -33.344 -7.738 1 97.19 325 VAL B C 1
ATOM 5859 O O . VAL B 1 325 ? 13.289 -34.531 -7.488 1 97.19 325 VAL B O 1
ATOM 5862 N N . ALA B 1 326 ? 12.664 -32.469 -7.941 1 97.88 326 ALA B N 1
ATOM 5863 C CA . ALA B 1 326 ? 11.242 -32.812 -7.879 1 97.88 326 ALA B CA 1
ATOM 5864 C C . ALA B 1 326 ? 10.867 -33.812 -8.945 1 97.88 326 ALA B C 1
ATOM 5866 O O . ALA B 1 326 ? 10.094 -34.75 -8.688 1 97.88 326 ALA B O 1
ATOM 5867 N N . LEU B 1 327 ? 11.43 -33.594 -10.109 1 97.06 327 LEU B N 1
ATOM 5868 C CA . LEU B 1 327 ? 11.164 -34.469 -11.242 1 97.06 327 LEU B CA 1
ATOM 5869 C C . LEU B 1 327 ? 11.602 -35.906 -10.93 1 97.06 327 LEU B C 1
ATOM 5871 O O . LEU B 1 327 ? 10.891 -36.844 -11.242 1 97.06 327 LEU B O 1
ATOM 5875 N N . SER B 1 328 ? 12.773 -36.031 -10.391 1 97.62 328 SER B N 1
ATOM 5876 C CA . SER B 1 328 ? 13.273 -37.375 -10.055 1 97.62 328 SER B CA 1
ATOM 5877 C C . SER B 1 328 ? 12.352 -38.062 -9.062 1 97.62 328 SER B C 1
ATOM 5879 O O . SER B 1 328 ? 12.117 -39.281 -9.172 1 97.62 328 SER B O 1
ATOM 5881 N N . PHE B 1 329 ? 11.852 -37.375 -8.133 1 98 329 PHE B N 1
ATOM 5882 C CA . PHE B 1 329 ? 10.906 -37.906 -7.152 1 98 329 PHE B CA 1
ATOM 5883 C C . PHE B 1 329 ? 9.617 -38.312 -7.828 1 98 329 PHE B C 1
ATOM 5885 O O . PHE B 1 329 ? 9.125 -39.438 -7.594 1 98 329 PHE B O 1
ATOM 5892 N N . LEU B 1 330 ? 9.039 -37.469 -8.641 1 98.44 330 LEU B N 1
ATOM 5893 C CA . LEU B 1 330 ? 7.77 -37.75 -9.305 1 98.44 330 LEU B CA 1
ATOM 5894 C C . LEU B 1 330 ? 7.887 -38.938 -10.25 1 98.44 330 LEU B C 1
ATOM 5896 O O . LEU B 1 330 ? 6.973 -39.75 -10.328 1 98.44 330 LEU B O 1
ATOM 5900 N N . HIS B 1 331 ? 8.992 -39 -10.93 1 97.38 331 HIS B N 1
ATOM 5901 C CA . HIS B 1 331 ? 9.227 -40.125 -11.836 1 97.38 331 HIS B CA 1
ATOM 5902 C C . HIS B 1 331 ? 9.414 -41.438 -11.07 1 97.38 331 HIS B C 1
ATOM 5904 O O . HIS B 1 331 ? 8.875 -42.469 -11.453 1 97.38 331 HIS B O 1
ATOM 5910 N N . PHE B 1 332 ? 10.211 -41.344 -10.047 1 97.31 332 PHE B N 1
ATOM 5911 C CA . PHE B 1 332 ? 10.5 -42.531 -9.25 1 97.31 332 PHE B CA 1
ATOM 5912 C C . PHE B 1 332 ? 9.219 -43.156 -8.742 1 97.31 332 PHE B C 1
ATOM 5914 O O . PHE B 1 332 ? 9.07 -44.375 -8.773 1 97.31 332 PHE B O 1
ATOM 5921 N N . HIS B 1 333 ? 8.289 -42.375 -8.359 1 98.12 333 HIS B N 1
ATOM 5922 C CA . HIS B 1 333 ? 7.062 -42.906 -7.766 1 98.12 333 HIS B CA 1
ATOM 5923 C C . HIS B 1 333 ? 5.926 -42.906 -8.781 1 98.12 333 HIS B C 1
ATOM 5925 O O . HIS B 1 333 ? 4.781 -43.219 -8.438 1 98.12 333 HIS B O 1
ATOM 5931 N N . ARG B 1 334 ? 6.176 -42.5 -10 1 97.69 334 ARG B N 1
ATOM 5932 C CA . ARG B 1 334 ? 5.23 -42.531 -11.117 1 97.69 334 ARG B CA 1
ATOM 5933 C C . ARG B 1 334 ? 4.016 -41.656 -10.812 1 97.69 334 ARG B C 1
ATOM 5935 O O . ARG B 1 334 ? 2.875 -42.062 -11.031 1 97.69 334 ARG B O 1
ATOM 5942 N N . VAL B 1 335 ? 4.27 -40.5 -10.18 1 97.88 335 VAL B N 1
ATOM 5943 C CA . VAL B 1 335 ? 3.215 -39.531 -9.945 1 97.88 335 VAL B CA 1
ATOM 5944 C C . VAL B 1 335 ? 2.924 -38.781 -11.234 1 97.88 335 VAL B C 1
ATOM 5946 O O . VAL B 1 335 ? 3.828 -38.188 -11.844 1 97.88 335 VAL B O 1
ATOM 5949 N N . PRO B 1 336 ? 1.657 -38.812 -11.711 1 96.62 336 PRO B N 1
ATOM 5950 C CA . PRO B 1 336 ? 1.341 -37.938 -12.852 1 96.62 336 PRO B CA 1
ATOM 5951 C C . PRO B 1 336 ? 1.507 -36.469 -12.539 1 96.62 336 PRO B C 1
ATOM 5953 O O . PRO B 1 336 ? 1.186 -36.031 -11.43 1 96.62 336 PRO B O 1
ATOM 5956 N N . PHE B 1 337 ? 2.004 -35.688 -13.445 1 96.44 337 PHE B N 1
ATOM 5957 C CA . PHE B 1 337 ? 2.168 -34.25 -13.25 1 96.44 337 PHE B CA 1
ATOM 5958 C C . PHE B 1 337 ? 2.146 -33.5 -14.578 1 96.44 337 PHE B C 1
ATOM 5960 O O . PHE B 1 337 ? 2.264 -34.125 -15.641 1 96.44 337 PHE B O 1
ATOM 5967 N N . ILE B 1 338 ? 1.901 -32.25 -14.547 1 95.31 338 ILE B N 1
ATOM 5968 C CA . ILE B 1 338 ? 2.049 -31.359 -15.695 1 95.31 338 ILE B CA 1
ATOM 5969 C C . ILE B 1 338 ? 3.496 -30.891 -15.789 1 95.31 338 ILE B C 1
ATOM 5971 O O . ILE B 1 338 ? 4.031 -30.312 -14.836 1 95.31 338 ILE B O 1
ATOM 5975 N N . LEU B 1 339 ? 4.125 -31.141 -16.938 1 94.38 339 LEU B N 1
ATOM 5976 C CA . LEU B 1 339 ? 5.52 -30.75 -17.094 1 94.38 339 LEU B CA 1
ATOM 5977 C C . LEU B 1 339 ? 5.652 -29.234 -17.156 1 94.38 339 LEU B C 1
ATOM 5979 O O . LEU B 1 339 ? 5.266 -28.609 -18.141 1 94.38 339 LEU B O 1
ATOM 5983 N N . PRO B 1 340 ? 6.172 -28.672 -16.094 1 95.62 340 PRO B N 1
ATOM 5984 C CA . PRO B 1 340 ? 6.336 -27.219 -16.125 1 95.62 340 PRO B CA 1
ATOM 5985 C C . PRO B 1 340 ? 7.543 -26.766 -16.938 1 95.62 340 PRO B C 1
ATOM 5987 O O . PRO B 1 340 ? 8.547 -27.484 -17 1 95.62 340 PRO B O 1
ATOM 5990 N N . THR B 1 341 ? 7.395 -25.656 -17.547 1 94.81 341 THR B N 1
ATOM 5991 C CA . THR B 1 341 ? 8.516 -25.047 -18.266 1 94.81 341 THR B CA 1
ATOM 5992 C C . THR B 1 341 ? 8.922 -23.734 -17.625 1 94.81 341 THR B C 1
ATOM 5994 O O . THR B 1 341 ? 9.992 -23.188 -17.922 1 94.81 341 THR B O 1
ATOM 5997 N N . ALA B 1 342 ? 8.109 -23.188 -16.734 1 94.44 342 ALA B N 1
ATOM 5998 C CA . ALA B 1 342 ? 8.305 -21.906 -16.062 1 94.44 342 ALA B CA 1
ATOM 5999 C C . ALA B 1 342 ? 7.672 -21.891 -14.68 1 94.44 342 ALA B C 1
ATOM 6001 O O . ALA B 1 342 ? 6.887 -22.781 -14.344 1 94.44 342 ALA B O 1
ATOM 6002 N N . GLY B 1 343 ? 8.062 -20.891 -13.906 1 94.12 343 GLY B N 1
ATOM 6003 C CA . GLY B 1 343 ? 7.516 -20.75 -12.57 1 94.12 343 GLY B CA 1
ATOM 6004 C C . GLY B 1 343 ? 8.359 -21.422 -11.5 1 94.12 343 GLY B C 1
ATOM 6005 O O . GLY B 1 343 ? 9.523 -21.75 -11.734 1 94.12 343 GLY B O 1
ATOM 6006 N N . VAL B 1 344 ? 7.777 -21.578 -10.336 1 95.94 344 VAL B N 1
ATOM 6007 C CA . VAL B 1 344 ? 8.5 -22.094 -9.188 1 95.94 344 VAL B CA 1
ATOM 6008 C C . VAL B 1 344 ? 7.781 -23.328 -8.641 1 95.94 344 VAL B C 1
ATOM 6010 O O . VAL B 1 344 ? 7.984 -23.703 -7.484 1 95.94 344 VAL B O 1
ATOM 6013 N N . PHE B 1 345 ? 6.883 -23.953 -9.453 1 96.88 345 PHE B N 1
ATOM 6014 C CA . PHE B 1 345 ? 5.988 -25 -8.961 1 96.88 345 PHE B CA 1
ATOM 6015 C C . PHE B 1 345 ? 5.773 -26.078 -10.023 1 96.88 345 PHE B C 1
ATOM 6017 O O . PHE B 1 345 ? 6.047 -25.844 -11.203 1 96.88 345 PHE B O 1
ATOM 6024 N N . VAL B 1 346 ? 5.336 -27.203 -9.586 1 97.88 346 VAL B N 1
ATOM 6025 C CA . VAL B 1 346 ? 4.852 -28.297 -10.422 1 97.88 346 VAL B CA 1
ATOM 6026 C C . VAL B 1 346 ? 3.504 -28.781 -9.906 1 97.88 346 VAL B C 1
ATOM 6028 O O . VAL B 1 346 ? 3.291 -28.859 -8.695 1 97.88 346 VAL B O 1
ATOM 6031 N N . PHE B 1 347 ? 2.578 -28.922 -10.805 1 98.12 347 PHE B N 1
ATOM 6032 C CA . PHE B 1 347 ? 1.24 -29.406 -10.492 1 98.12 347 PHE B CA 1
ATOM 6033 C C . PHE B 1 347 ? 1.151 -30.922 -10.68 1 98.12 347 PHE B C 1
ATOM 6035 O O . PHE B 1 347 ? 1.188 -31.406 -11.812 1 98.12 347 PHE B O 1
ATOM 6042 N N . ALA B 1 348 ? 1.047 -31.688 -9.562 1 98.25 348 ALA B N 1
ATOM 6043 C CA . ALA B 1 348 ? 1.176 -33.156 -9.594 1 98.25 348 ALA B CA 1
ATOM 6044 C C . ALA B 1 348 ? -0.025 -33.812 -8.938 1 98.25 348 ALA B C 1
ATOM 6046 O O . ALA B 1 348 ? -0.562 -33.312 -7.949 1 98.25 348 ALA B O 1
ATOM 6047 N N . ASN B 1 349 ? -0.426 -34.906 -9.492 1 97.88 349 ASN B N 1
ATOM 6048 C CA . ASN B 1 349 ? -1.573 -35.656 -8.977 1 97.88 349 ASN B CA 1
ATOM 6049 C C . ASN B 1 349 ? -1.147 -36.719 -7.965 1 97.88 349 ASN B C 1
ATOM 6051 O O . ASN B 1 349 ? -1.082 -37.906 -8.297 1 97.88 349 ASN B O 1
ATOM 6055 N N . PHE B 1 350 ? -1.009 -36.281 -6.73 1 98.44 350 PHE B N 1
ATOM 6056 C CA . PHE B 1 350 ? -0.543 -37.188 -5.684 1 98.44 350 PHE B CA 1
ATOM 6057 C C . PHE B 1 350 ? -1.645 -38.156 -5.273 1 98.44 350 PHE B C 1
ATOM 6059 O O . PHE B 1 350 ? -1.363 -39.281 -4.809 1 98.44 350 PHE B O 1
ATOM 6066 N N . LEU B 1 351 ? -2.818 -37.781 -5.469 1 97.94 351 LEU B N 1
ATOM 6067 C CA . LEU B 1 351 ? -3.936 -38.625 -5.07 1 97.94 351 LEU 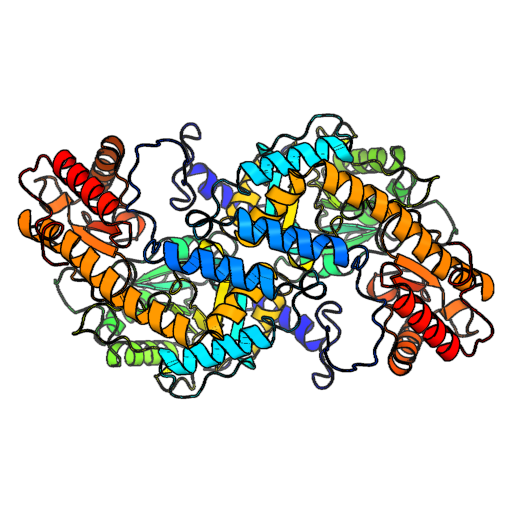B CA 1
ATOM 6068 C C . LEU B 1 351 ? -4.043 -39.844 -5.98 1 97.94 351 LEU B C 1
ATOM 6070 O O . LEU B 1 351 ? -4.434 -40.906 -5.531 1 97.94 351 LEU B O 1
ATOM 6074 N N . ALA B 1 352 ? -3.666 -39.688 -7.184 1 96.69 352 ALA B N 1
ATOM 6075 C CA . ALA B 1 352 ? -3.838 -40.719 -8.203 1 96.69 352 ALA B CA 1
ATOM 6076 C C . ALA B 1 352 ? -3.039 -41.969 -7.855 1 96.69 352 ALA B C 1
ATOM 6078 O O . ALA B 1 352 ? -3.34 -43.062 -8.352 1 96.69 352 ALA B O 1
ATOM 6079 N N . ILE B 1 353 ? -2.076 -41.875 -6.977 1 97.06 353 ILE B N 1
ATOM 6080 C CA . ILE B 1 353 ? -1.222 -43.031 -6.719 1 97.06 353 ILE B CA 1
ATOM 6081 C C . ILE B 1 353 ? -1.57 -43.625 -5.363 1 97.06 353 ILE B C 1
ATOM 6083 O O . ILE B 1 353 ? -0.86 -44.5 -4.867 1 97.06 353 ILE B O 1
ATOM 6087 N N . THR B 1 354 ? -2.59 -43.188 -4.734 1 96.56 354 THR B N 1
ATOM 6088 C CA . THR B 1 354 ? -2.963 -43.656 -3.408 1 96.56 354 THR B CA 1
ATOM 6089 C C . THR B 1 354 ? -3.996 -44.781 -3.512 1 96.56 354 THR B C 1
ATOM 6091 O O . THR B 1 354 ? -4.242 -45.5 -2.539 1 96.56 354 THR B O 1
ATOM 6094 N N . GLY B 1 355 ? -4.664 -44.906 -4.637 1 94.56 355 GLY B N 1
ATOM 6095 C CA . GLY B 1 355 ? -5.754 -45.844 -4.785 1 94.56 355 GLY B CA 1
ATOM 6096 C C . GLY B 1 355 ? -7.086 -45.312 -4.305 1 94.56 355 GLY B C 1
ATOM 6097 O O . GLY B 1 355 ? -8.125 -45.969 -4.461 1 94.56 355 GLY B O 1
ATOM 6098 N N . ARG B 1 356 ? -7.086 -44.125 -3.773 1 96.62 356 ARG B N 1
ATOM 6099 C CA . ARG B 1 356 ? -8.312 -43.469 -3.314 1 96.62 356 ARG B CA 1
ATOM 6100 C C . ARG B 1 356 ? -9.07 -42.875 -4.48 1 96.62 356 ARG B C 1
ATOM 6102 O O . ARG B 1 356 ? -8.5 -42.625 -5.543 1 96.62 356 ARG B O 1
ATOM 6109 N N . PRO B 1 357 ? -10.43 -42.625 -4.266 1 96.88 357 PRO B N 1
ATOM 6110 C CA . PRO B 1 357 ? -11.188 -41.906 -5.305 1 96.88 357 PRO B CA 1
ATOM 6111 C C . PRO B 1 357 ? -10.68 -40.5 -5.551 1 96.88 357 PRO B C 1
ATOM 6113 O O . PRO B 1 357 ? -10.312 -39.812 -4.605 1 96.88 357 PRO B O 1
ATOM 6116 N N . LEU B 1 358 ? -10.672 -40.125 -6.816 1 96.31 358 LEU B N 1
ATOM 6117 C CA . LEU B 1 358 ? -10.266 -38.781 -7.188 1 96.31 358 LEU B CA 1
ATOM 6118 C C . LEU B 1 358 ? -11.398 -37.781 -6.957 1 96.31 358 LEU B C 1
ATOM 6120 O O . LEU B 1 358 ? -12.07 -37.375 -7.906 1 96.31 358 LEU B O 1
ATOM 6124 N N . THR B 1 359 ? -11.586 -37.375 -5.734 1 97.06 359 THR B N 1
ATOM 6125 C CA . THR B 1 359 ? -12.609 -36.406 -5.336 1 97.06 359 THR B CA 1
ATOM 6126 C C . THR B 1 359 ? -12 -35.25 -4.559 1 97.06 359 THR B C 1
ATOM 6128 O O . THR B 1 359 ? -10.883 -35.375 -4.055 1 97.06 359 THR B O 1
ATOM 6131 N N . GLU B 1 360 ? -12.672 -34.219 -4.543 1 95.19 360 GLU B N 1
ATOM 6132 C CA . GLU B 1 360 ? -12.219 -33.062 -3.779 1 95.19 360 GLU B CA 1
ATOM 6133 C C . GLU B 1 360 ? -12.086 -33.406 -2.297 1 95.19 360 GLU B C 1
ATOM 6135 O O . GLU B 1 360 ? -11.203 -32.875 -1.616 1 95.19 360 GLU B O 1
ATOM 6140 N N . GLU B 1 361 ? -12.977 -34.219 -1.818 1 95.94 361 GLU B N 1
ATOM 6141 C CA . GLU B 1 361 ? -12.945 -34.625 -0.417 1 95.94 361 GLU B CA 1
ATOM 6142 C C . GLU B 1 361 ? -11.656 -35.344 -0.089 1 95.94 361 GLU B C 1
ATOM 6144 O O . GLU B 1 361 ? -11 -35.062 0.914 1 95.94 361 GLU B O 1
ATOM 6149 N N . GLU B 1 362 ? -11.32 -36.281 -0.926 1 97.56 362 GLU B N 1
ATOM 6150 C CA . GLU B 1 362 ? -10.102 -37.062 -0.702 1 97.56 362 GLU B CA 1
ATOM 6151 C C . GLU B 1 362 ? -8.859 -36.188 -0.875 1 97.56 362 GLU B C 1
ATOM 6153 O O . GLU B 1 362 ? -7.855 -36.375 -0.192 1 97.56 362 GLU B O 1
ATOM 6158 N N . GLU B 1 363 ? -8.938 -35.281 -1.779 1 97.31 363 GLU B N 1
ATOM 6159 C CA . GLU B 1 363 ? -7.859 -34.312 -1.955 1 97.31 363 GLU B CA 1
ATOM 6160 C C . GLU B 1 363 ? -7.625 -33.5 -0.678 1 97.31 363 GLU B C 1
ATOM 6162 O O . GLU B 1 363 ? -6.488 -33.375 -0.223 1 97.31 363 GLU B O 1
ATOM 6167 N N . SER B 1 364 ? -8.688 -33 -0.09 1 95.69 364 SER B N 1
ATOM 6168 C CA . SER B 1 364 ? -8.617 -32.25 1.143 1 95.69 364 SER B CA 1
ATOM 6169 C C . SER B 1 364 ? -8.07 -33.094 2.293 1 95.69 364 SER B C 1
ATOM 6171 O O . SER B 1 364 ? -7.285 -32.594 3.107 1 95.69 364 SER B O 1
ATOM 6173 N N . LYS B 1 365 ? -8.555 -34.281 2.371 1 96.94 365 LYS B N 1
ATOM 6174 C CA . LYS B 1 365 ? -8.055 -35.188 3.398 1 96.94 365 LYS B CA 1
ATOM 6175 C C . LYS B 1 365 ? -6.555 -35.406 3.254 1 96.94 365 LYS B C 1
ATOM 6177 O O . LYS B 1 365 ? -5.82 -35.375 4.242 1 96.94 365 LYS B O 1
ATOM 6182 N N . LEU B 1 366 ? -6.145 -35.656 2.033 1 97.88 366 LEU B N 1
ATOM 6183 C CA . LEU B 1 366 ? -4.727 -35.906 1.785 1 97.88 366 LEU B CA 1
ATOM 6184 C C . LEU B 1 366 ? -3.904 -34.656 2.131 1 97.88 366 LEU B C 1
ATOM 6186 O O . LEU B 1 366 ? -2.793 -34.781 2.652 1 97.88 366 LEU B O 1
ATOM 6190 N N . GLU B 1 367 ? -4.359 -33.5 1.802 1 96.38 367 GLU B N 1
ATOM 6191 C CA . GLU B 1 367 ? -3.688 -32.25 2.172 1 96.38 367 GLU B CA 1
ATOM 6192 C C . GLU B 1 367 ? -3.467 -32.188 3.682 1 96.38 367 GLU B C 1
ATOM 6194 O O . GLU B 1 367 ? -2.395 -31.781 4.137 1 96.38 367 GLU B O 1
ATOM 6199 N N . GLY B 1 368 ? -4.52 -32.531 4.426 1 94.44 368 GLY B N 1
ATOM 6200 C CA . GLY B 1 368 ? -4.395 -32.562 5.875 1 94.44 368 GLY B CA 1
ATOM 6201 C C . GLY B 1 368 ? -3.352 -33.562 6.348 1 94.44 368 GLY B C 1
ATOM 6202 O O . GLY B 1 368 ? -2.611 -33.281 7.297 1 94.44 368 GLY B O 1
ATOM 6203 N N . GLU B 1 369 ? -3.309 -34.719 5.707 1 97.06 369 GLU B N 1
ATOM 6204 C CA . GLU B 1 369 ? -2.322 -35.719 6.055 1 97.06 369 GLU B CA 1
ATOM 6205 C C . GLU B 1 369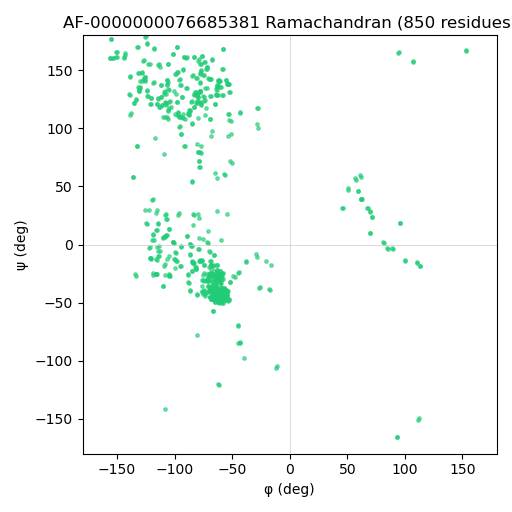 ? -0.903 -35.219 5.809 1 97.06 369 GLU B C 1
ATOM 6207 O O . GLU B 1 369 ? 0.002 -35.5 6.602 1 97.06 369 GLU B O 1
ATOM 6212 N N . PHE B 1 370 ? -0.708 -34.531 4.684 1 96.81 370 PHE B N 1
ATOM 6213 C CA . PHE B 1 370 ? 0.588 -33.938 4.43 1 96.81 370 PHE B CA 1
ATOM 6214 C C . PHE B 1 370 ? 0.964 -32.969 5.559 1 96.81 370 PHE B C 1
ATOM 6216 O O . PHE B 1 370 ? 2.088 -33.031 6.062 1 96.81 370 PHE B O 1
ATOM 6223 N N . ARG B 1 371 ? 0.044 -32.188 5.949 1 93.88 371 ARG B N 1
ATOM 6224 C CA . ARG B 1 371 ? 0.285 -31.219 7.023 1 93.88 371 ARG B CA 1
ATOM 6225 C C . ARG B 1 371 ? 0.645 -31.922 8.32 1 93.88 371 ARG B C 1
ATOM 6227 O O . ARG B 1 371 ? 1.548 -31.484 9.047 1 93.88 371 ARG B O 1
ATOM 6234 N N . ASP B 1 372 ? -0.075 -32.938 8.609 1 92.62 372 ASP B N 1
ATOM 6235 C CA . ASP B 1 372 ? 0.172 -33.688 9.828 1 92.62 372 ASP B CA 1
ATOM 6236 C C . ASP B 1 372 ? 1.586 -34.281 9.828 1 92.62 372 ASP B C 1
ATOM 6238 O O . ASP B 1 372 ? 2.195 -34.438 10.891 1 92.62 372 ASP B O 1
ATOM 6242 N N . GLN B 1 373 ? 2.033 -34.594 8.648 1 94.81 373 GLN B N 1
ATOM 6243 C CA . GLN B 1 373 ? 3.373 -35.156 8.523 1 94.81 373 GLN B CA 1
ATOM 6244 C C . GLN B 1 373 ? 4.426 -34.062 8.414 1 94.81 373 GLN B C 1
ATOM 6246 O O . GLN B 1 373 ? 5.605 -34.344 8.195 1 94.81 373 GLN B O 1
ATOM 6251 N N . GLY B 1 374 ? 4.008 -32.812 8.461 1 93.56 374 GLY B N 1
ATOM 6252 C CA . GLY B 1 374 ? 4.938 -31.703 8.578 1 93.56 374 GLY B CA 1
ATOM 6253 C C . GLY B 1 374 ? 5.289 -31.078 7.246 1 93.56 374 GLY B C 1
ATOM 6254 O O . GLY B 1 374 ? 6.348 -30.453 7.102 1 93.56 374 GLY B O 1
ATOM 6255 N N . VAL B 1 375 ? 4.535 -31.281 6.234 1 95.94 375 VAL B N 1
ATOM 6256 C CA . VAL B 1 375 ? 4.773 -30.641 4.949 1 95.94 375 VAL B CA 1
ATOM 6257 C C . VAL B 1 375 ? 3.482 -30 4.441 1 95.94 375 VAL B C 1
ATOM 6259 O O . VAL B 1 375 ? 2.406 -30.594 4.547 1 95.94 375 VAL B O 1
ATOM 6262 N N . ARG B 1 376 ? 3.646 -28.797 3.969 1 95.12 376 ARG B N 1
ATOM 6263 C CA . ARG B 1 376 ? 2.488 -28.078 3.445 1 95.12 376 ARG B CA 1
ATOM 6264 C C . ARG B 1 376 ? 2.545 -27.984 1.926 1 95.12 376 ARG B C 1
ATOM 6266 O O . ARG B 1 376 ? 3.525 -27.484 1.366 1 95.12 376 ARG B O 1
ATOM 6273 N N . ILE B 1 377 ? 1.58 -28.469 1.256 1 95.88 377 ILE B N 1
ATOM 6274 C CA . ILE B 1 377 ? 1.332 -28.312 -0.172 1 95.88 377 ILE B CA 1
ATOM 6275 C C . ILE B 1 377 ? -0.16 -28.094 -0.416 1 95.88 377 ILE B C 1
ATOM 6277 O O . ILE B 1 377 ? -0.998 -28.641 0.307 1 95.88 377 ILE B O 1
ATOM 6281 N N . ASN B 1 378 ? -0.502 -27.297 -1.351 1 95.38 378 ASN B N 1
ATOM 6282 C CA . ASN B 1 378 ? -1.898 -26.953 -1.58 1 95.38 378 ASN B CA 1
ATOM 6283 C C . ASN B 1 378 ? -2.537 -27.844 -2.643 1 95.38 378 ASN B C 1
ATOM 6285 O O . ASN B 1 378 ? -1.936 -28.094 -3.689 1 95.38 378 ASN B O 1
ATOM 6289 N N . GLY B 1 379 ? -3.74 -28.25 -2.328 1 96.19 379 GLY B N 1
ATOM 6290 C CA . GLY B 1 379 ? -4.508 -29.031 -3.279 1 96.19 379 GLY B CA 1
ATOM 6291 C C . GLY B 1 379 ? -5.094 -28.203 -4.406 1 96.19 379 GLY B C 1
ATOM 6292 O O . GLY B 1 379 ? -5.156 -26.969 -4.309 1 96.19 379 GLY B O 1
ATOM 6293 N N . GLY B 1 380 ? -5.465 -28.906 -5.465 1 95.75 380 GLY B N 1
ATOM 6294 C CA . GLY B 1 380 ? -6.012 -28.281 -6.656 1 95.75 380 GLY B CA 1
ATOM 6295 C C . GLY B 1 380 ? -7.301 -27.516 -6.391 1 95.75 380 GLY B C 1
ATOM 6296 O O . GLY B 1 380 ? -7.629 -26.578 -7.105 1 95.75 380 GLY B O 1
ATOM 6297 N N . ASN B 1 381 ? -8.031 -27.922 -5.379 1 93.31 381 ASN B N 1
ATOM 6298 C CA . ASN B 1 381 ? -9.281 -27.266 -5.031 1 93.31 381 ASN B CA 1
ATOM 6299 C C . ASN B 1 381 ? -9.055 -25.781 -4.703 1 93.31 381 ASN B C 1
ATOM 6301 O O . ASN B 1 381 ? -9.906 -24.938 -5.008 1 93.31 381 ASN B O 1
ATOM 6305 N N . HIS B 1 382 ? -7.887 -25.469 -4.172 1 92.56 382 HIS B N 1
ATOM 6306 C CA . HIS B 1 382 ? -7.555 -24.094 -3.867 1 92.56 382 HIS B CA 1
ATOM 6307 C C . HIS B 1 382 ? -7.383 -23.266 -5.141 1 92.56 382 HIS B C 1
ATOM 6309 O O . HIS B 1 382 ? -7.449 -22.031 -5.109 1 92.56 382 HIS B O 1
ATOM 6315 N N . PHE B 1 383 ? -7.184 -23.938 -6.273 1 95.88 383 PHE B N 1
ATOM 6316 C CA . PHE B 1 383 ? -6.91 -23.297 -7.547 1 95.88 383 PHE B CA 1
ATOM 6317 C C . PHE B 1 383 ? -8.094 -23.438 -8.5 1 95.88 383 PHE B C 1
ATOM 6319 O O . PHE B 1 383 ? -7.977 -23.156 -9.688 1 95.88 383 PHE B O 1
ATOM 6326 N N . HIS B 1 384 ? -9.148 -23.969 -8.031 1 94.5 384 HIS B N 1
ATOM 6327 C CA . HIS B 1 384 ? -10.352 -24.188 -8.82 1 94.5 384 HIS B CA 1
ATOM 6328 C C . HIS B 1 384 ? -10.125 -25.219 -9.906 1 94.5 384 HIS B C 1
ATOM 6330 O O . HIS B 1 384 ? -10.625 -25.078 -11.023 1 94.5 384 HIS B O 1
ATOM 6336 N N . SER B 1 385 ? -9.281 -26.125 -9.609 1 94.88 385 SER B N 1
ATOM 6337 C CA . SER B 1 385 ? -9.055 -27.203 -10.57 1 94.88 385 SER B CA 1
ATOM 6338 C C . SER B 1 385 ? -10.312 -28.031 -10.781 1 94.88 385 SER B C 1
ATOM 6340 O O . SER B 1 385 ? -10.977 -28.422 -9.812 1 94.88 385 SER B O 1
ATOM 6342 N N . ILE B 1 386 ? -10.586 -28.328 -12 1 91.94 386 ILE B N 1
ATOM 6343 C CA . ILE B 1 386 ? -11.766 -29.125 -12.297 1 91.94 386 ILE B CA 1
ATOM 6344 C C . ILE B 1 386 ? -11.43 -30.609 -12.141 1 91.94 386 ILE B C 1
ATOM 6346 O O . ILE B 1 386 ? -12.328 -31.453 -12.102 1 91.94 386 ILE B O 1
ATOM 6350 N N . SER B 1 387 ? -10.203 -30.891 -12.102 1 91.81 387 SER B N 1
ATOM 6351 C CA . SER B 1 387 ? -9.727 -32.25 -11.875 1 91.81 387 SER B CA 1
ATOM 6352 C C . SER B 1 387 ? -9.172 -32.406 -10.469 1 91.81 387 SER B C 1
ATOM 6354 O O . SER B 1 387 ? -8.133 -31.828 -10.133 1 91.81 387 SER B O 1
ATOM 6356 N N . PRO B 1 388 ? -9.812 -33.219 -9.672 1 94.62 388 PRO B N 1
ATOM 6357 C CA . PRO B 1 388 ? -9.297 -33.406 -8.312 1 94.62 388 PRO B CA 1
ATOM 6358 C C . PRO B 1 388 ? -8.031 -34.25 -8.273 1 94.62 388 PRO B C 1
ATOM 6360 O O . PRO B 1 388 ? -7.777 -35.062 -9.188 1 94.62 388 PRO B O 1
ATOM 6363 N N . GLY B 1 389 ? -7.305 -34.062 -7.238 1 97.31 389 GLY B N 1
ATOM 6364 C CA . GLY B 1 389 ? -6.168 -34.938 -6.969 1 97.31 389 GLY B CA 1
ATOM 6365 C C . GLY B 1 389 ? -4.832 -34.25 -7.137 1 97.31 389 GLY B C 1
ATOM 6366 O O . GLY B 1 389 ? -3.811 -34.719 -6.629 1 97.31 389 GLY B O 1
ATOM 6367 N N . TYR B 1 390 ? -4.84 -33.125 -7.781 1 97.31 390 TYR B N 1
ATOM 6368 C CA . TYR B 1 390 ? -3.607 -32.375 -8.055 1 97.31 390 TYR B CA 1
ATOM 6369 C C . TYR B 1 390 ? -3.227 -31.5 -6.871 1 97.31 390 TYR B C 1
ATOM 6371 O O . TYR B 1 390 ? -4.098 -31.031 -6.125 1 97.31 390 TYR B O 1
ATOM 6379 N N . PHE B 1 391 ? -1.949 -31.359 -6.672 1 98.19 391 PHE B N 1
ATOM 6380 C CA . PHE B 1 391 ? -1.346 -30.453 -5.699 1 98.19 391 PHE B CA 1
ATOM 6381 C C . PHE B 1 391 ? -0.264 -29.609 -6.355 1 98.19 391 PHE B C 1
ATOM 6383 O O . PHE B 1 391 ? 0.452 -30.078 -7.242 1 98.19 391 PHE B O 1
ATOM 6390 N N . ARG B 1 392 ? -0.201 -28.406 -5.984 1 98.06 392 ARG B N 1
ATOM 6391 C CA . ARG B 1 392 ? 0.908 -27.562 -6.426 1 98.06 392 ARG B CA 1
ATOM 6392 C C . ARG B 1 392 ? 2.098 -27.688 -5.48 1 98.06 392 ARG B C 1
ATOM 6394 O O . ARG B 1 392 ? 2 -27.328 -4.305 1 98.06 392 ARG B O 1
ATOM 6401 N N . LEU B 1 393 ? 3.137 -28.172 -5.957 1 98.44 393 LEU B N 1
ATOM 6402 C CA . LEU B 1 393 ? 4.371 -28.375 -5.207 1 98.44 393 LEU B CA 1
ATOM 6403 C C . LEU B 1 393 ? 5.41 -27.328 -5.59 1 98.44 393 LEU B C 1
ATOM 6405 O O . LEU B 1 393 ? 5.832 -27.25 -6.75 1 98.44 393 LEU B O 1
ATOM 6409 N N . ILE B 1 394 ? 5.828 -26.5 -4.629 1 97.44 394 ILE B N 1
ATOM 6410 C CA . ILE B 1 394 ? 6.844 -25.484 -4.867 1 97.44 394 ILE B CA 1
ATOM 6411 C C . ILE B 1 394 ? 8.234 -26.109 -4.746 1 97.44 394 ILE B C 1
ATOM 6413 O O . ILE B 1 394 ? 8.539 -26.766 -3.752 1 97.44 394 ILE B O 1
ATOM 6417 N N . PHE B 1 395 ? 9.055 -25.875 -5.758 1 97.69 395 PHE B N 1
ATOM 6418 C CA . PHE B 1 395 ? 10.375 -26.484 -5.707 1 97.69 395 PHE B CA 1
ATOM 6419 C C . PHE B 1 395 ? 11.461 -25.422 -5.582 1 97.69 395 PHE B C 1
ATOM 6421 O O . PHE B 1 395 ? 12.633 -25.75 -5.402 1 97.69 395 PHE B O 1
ATOM 6428 N N . ALA B 1 396 ? 11.102 -24.125 -5.645 1 96.06 396 ALA B N 1
ATOM 6429 C CA . ALA B 1 396 ? 12.07 -23.031 -5.605 1 96.06 396 ALA B CA 1
ATOM 6430 C C . ALA B 1 396 ? 12.422 -22.672 -4.168 1 96.06 396 ALA B C 1
ATOM 6432 O O . ALA B 1 396 ? 12.281 -21.5 -3.766 1 96.06 396 ALA B O 1
ATOM 6433 N N . VAL B 1 397 ? 12.844 -23.625 -3.393 1 95.31 397 VAL B N 1
ATOM 6434 C CA . VAL B 1 397 ? 13.32 -23.484 -2.02 1 95.31 397 VAL B CA 1
ATOM 6435 C C . VAL B 1 397 ? 14.734 -24.062 -1.897 1 95.31 397 VAL B C 1
ATOM 6437 O O . VAL B 1 397 ? 15.289 -24.578 -2.873 1 95.31 397 VAL B O 1
ATOM 6440 N N . GLU B 1 398 ? 15.32 -23.859 -0.753 1 93.94 398 GLU B N 1
ATOM 6441 C CA . GLU B 1 398 ? 16.609 -24.5 -0.533 1 93.94 398 GLU B CA 1
ATOM 6442 C C . GLU B 1 398 ? 16.547 -26 -0.782 1 93.94 398 GLU B C 1
ATOM 6444 O O . GLU B 1 398 ? 15.562 -26.641 -0.397 1 93.94 398 GLU B O 1
ATOM 6449 N N . ARG B 1 399 ? 17.516 -26.516 -1.398 1 95.44 399 ARG B N 1
ATOM 6450 C CA . ARG B 1 399 ? 17.516 -27.906 -1.82 1 95.44 399 ARG B CA 1
ATOM 6451 C C . ARG B 1 399 ? 17.234 -28.828 -0.642 1 95.44 399 ARG B C 1
ATOM 6453 O O . ARG B 1 399 ? 16.469 -29.781 -0.762 1 95.44 399 ARG B O 1
ATOM 6460 N N . GLU B 1 400 ? 17.875 -28.547 0.532 1 94.56 400 GLU B N 1
ATOM 6461 C CA . GLU B 1 400 ? 17.672 -29.391 1.714 1 94.56 400 GLU B CA 1
ATOM 6462 C C . GLU B 1 400 ? 16.203 -29.391 2.145 1 94.56 400 GLU B C 1
ATOM 6464 O O . GLU B 1 400 ? 15.664 -30.422 2.531 1 94.56 400 GLU B O 1
ATOM 6469 N N . LYS B 1 401 ? 15.641 -28.266 2.072 1 94.88 401 LYS B N 1
ATOM 6470 C CA . LYS B 1 401 ? 14.227 -28.141 2.418 1 94.88 401 LYS B CA 1
ATOM 6471 C C . LYS B 1 401 ? 13.344 -28.891 1.425 1 94.88 401 LYS B C 1
ATOM 6473 O O . LYS B 1 401 ? 12.367 -29.531 1.814 1 94.88 401 LYS B O 1
ATOM 6478 N N . LEU B 1 402 ? 13.672 -28.797 0.158 1 97.56 402 LEU B N 1
ATOM 6479 C CA . LEU B 1 402 ? 12.938 -29.5 -0.882 1 97.56 402 LEU B CA 1
ATOM 6480 C C . LEU B 1 402 ? 13 -31.016 -0.661 1 97.56 402 LEU B C 1
ATOM 6482 O O . LEU B 1 402 ? 11.977 -31.688 -0.678 1 97.56 402 LEU B O 1
ATOM 6486 N N . VAL B 1 403 ? 14.156 -31.484 -0.401 1 97.38 403 VAL B N 1
ATOM 6487 C CA . VAL B 1 403 ? 14.375 -32.906 -0.213 1 97.38 403 VAL B CA 1
ATOM 6488 C C . VAL B 1 403 ? 13.633 -33.406 1.031 1 97.38 403 VAL B C 1
ATOM 6490 O O . VAL B 1 403 ? 12.953 -34.438 1 1 97.38 403 VAL B O 1
ATOM 6493 N N . THR B 1 404 ? 13.734 -32.625 2.123 1 96.62 404 THR B N 1
ATOM 6494 C CA . THR B 1 404 ? 13.016 -32.969 3.35 1 96.62 404 THR B CA 1
ATOM 6495 C C . THR B 1 404 ? 11.516 -33.031 3.1 1 96.62 404 THR B C 1
ATOM 6497 O O . THR B 1 404 ? 10.836 -33.938 3.553 1 96.62 404 THR B O 1
ATOM 6500 N N . GLY B 1 405 ? 11.008 -32.031 2.391 1 97.81 405 GLY B N 1
ATOM 6501 C CA . GLY B 1 405 ? 9.586 -32.031 2.068 1 97.81 405 GLY B CA 1
ATOM 6502 C C . GLY B 1 405 ? 9.148 -33.188 1.229 1 97.81 405 GLY B C 1
ATOM 6503 O O . GLY B 1 405 ? 8.102 -33.812 1.493 1 97.81 405 GLY B O 1
ATOM 6504 N N . LEU B 1 406 ? 9.922 -33.562 0.266 1 98.19 406 LEU B N 1
ATOM 6505 C CA . LEU B 1 406 ? 9.609 -34.719 -0.603 1 98.19 406 LEU B CA 1
ATOM 6506 C C . LEU B 1 406 ? 9.609 -36 0.183 1 98.19 406 LEU B C 1
ATOM 6508 O O . LEU B 1 406 ? 8.758 -36.875 -0.046 1 98.19 406 LEU B O 1
ATOM 6512 N N . HIS B 1 407 ? 10.508 -36.125 1.125 1 97.69 407 HIS B N 1
ATOM 6513 C CA . HIS B 1 407 ? 10.523 -37.344 1.971 1 97.69 407 HIS B CA 1
ATOM 6514 C C . HIS B 1 407 ? 9.273 -37.406 2.838 1 97.69 407 HIS B C 1
ATOM 6516 O O . HIS B 1 407 ? 8.727 -38.5 3.055 1 97.69 407 HIS B O 1
ATOM 6522 N N . ARG B 1 408 ? 8.844 -36.344 3.287 1 97.25 408 ARG B N 1
ATOM 6523 C CA . ARG B 1 408 ? 7.633 -36.312 4.105 1 97.25 408 ARG B CA 1
ATOM 6524 C C . ARG B 1 408 ? 6.402 -36.656 3.268 1 97.25 408 ARG B C 1
ATOM 6526 O O . ARG B 1 408 ? 5.473 -37.312 3.752 1 97.25 408 ARG B O 1
ATOM 6533 N N . ILE B 1 409 ? 6.41 -36.188 2.082 1 98.25 409 ILE B N 1
ATOM 6534 C CA . ILE B 1 409 ? 5.348 -36.562 1.153 1 98.25 409 ILE B CA 1
ATOM 6535 C C . ILE B 1 409 ? 5.387 -38.062 0.901 1 98.25 409 ILE B C 1
ATOM 6537 O O . ILE B 1 409 ? 4.352 -38.75 0.953 1 98.25 409 ILE B O 1
ATOM 6541 N N . GLU B 1 410 ? 6.527 -38.531 0.616 1 97.62 410 GLU B N 1
ATOM 6542 C CA . GLU B 1 410 ? 6.738 -39.969 0.405 1 97.62 410 GLU B CA 1
ATOM 6543 C C . GLU B 1 410 ? 6.199 -40.781 1.575 1 97.62 410 GLU B C 1
ATOM 6545 O O . GLU B 1 410 ? 5.461 -41.75 1.377 1 97.62 410 GLU B O 1
ATOM 6550 N N . GLU B 1 411 ? 6.512 -40.375 2.754 1 97.19 411 GLU B N 1
ATOM 6551 C CA . GLU B 1 411 ? 6.066 -41.062 3.967 1 97.19 411 GLU B CA 1
ATOM 6552 C C . GLU B 1 411 ? 4.547 -41 4.098 1 97.19 411 GLU B C 1
ATOM 6554 O O . GLU B 1 411 ? 3.92 -42 4.473 1 97.19 411 GLU B O 1
ATOM 6559 N N . THR B 1 412 ? 3.996 -39.875 3.871 1 97.62 412 THR B N 1
ATOM 6560 C CA . THR B 1 412 ? 2.549 -39.719 3.955 1 97.62 412 THR B CA 1
ATOM 6561 C C . THR B 1 412 ? 1.838 -40.688 3.012 1 97.62 412 THR B C 1
ATOM 6563 O O . THR B 1 412 ? 0.784 -41.219 3.35 1 97.62 412 THR B O 1
ATOM 6566 N N . LEU B 1 413 ? 2.455 -40.875 1.864 1 97.88 413 LEU B N 1
ATOM 6567 C CA . LEU B 1 413 ? 1.838 -41.719 0.827 1 97.88 413 LEU B CA 1
ATOM 6568 C C . LEU B 1 413 ? 2.145 -43.188 1.046 1 97.88 413 LEU B C 1
ATOM 6570 O O . LEU B 1 413 ? 1.692 -44.031 0.28 1 97.88 413 LEU B O 1
ATOM 6574 N N . GLY B 1 414 ? 2.893 -43.469 2.061 1 96.94 414 GLY B N 1
ATOM 6575 C CA . GLY B 1 414 ? 3.268 -44.844 2.34 1 96.94 414 GLY B CA 1
ATOM 6576 C C . GLY B 1 414 ? 4.27 -45.406 1.347 1 96.94 414 GLY B C 1
ATOM 6577 O O . GLY B 1 414 ? 4.293 -46.594 1.087 1 96.94 414 GLY B O 1
ATOM 6578 N N . LEU B 1 415 ? 4.961 -44.531 0.747 1 96.69 415 LEU B N 1
ATOM 6579 C CA . LEU B 1 415 ? 5.969 -44.906 -0.237 1 96.69 415 LEU B CA 1
ATOM 6580 C C . LEU B 1 415 ? 7.367 -44.844 0.365 1 96.69 415 LEU B C 1
ATOM 6582 O O . LEU B 1 415 ? 7.547 -44.312 1.472 1 96.69 415 LEU B O 1
ATOM 6586 N N . ASN B 1 416 ? 8.312 -45.469 -0.323 1 93.94 416 ASN B N 1
ATOM 6587 C CA . ASN B 1 416 ? 9.703 -45.438 0.126 1 93.94 416 ASN B CA 1
ATOM 6588 C C . ASN B 1 416 ? 10.672 -45.688 -1.031 1 93.94 416 ASN B C 1
ATOM 6590 O O . ASN B 1 416 ? 10.242 -45.969 -2.148 1 93.94 416 ASN B O 1
ATOM 6594 N N . GLY B 1 417 ? 11.914 -45.25 -0.739 1 93.94 417 GLY B N 1
ATOM 6595 C CA . GLY B 1 417 ? 12.953 -45.688 -1.649 1 93.94 417 GLY B CA 1
ATOM 6596 C C . GLY B 1 417 ? 13.57 -44.562 -2.461 1 93.94 417 GLY B C 1
ATOM 6597 O O . GLY B 1 417 ? 14.648 -44.719 -3.033 1 93.94 417 GLY B O 1
ATOM 6598 N N . TRP B 1 418 ? 12.875 -43.375 -2.57 1 96.31 418 TRP B N 1
ATOM 6599 C CA . TRP B 1 418 ? 13.445 -42.281 -3.352 1 96.31 418 TRP B CA 1
ATOM 6600 C C . TRP B 1 418 ? 14.617 -41.625 -2.617 1 96.31 418 TRP B C 1
ATOM 6602 O O . TRP B 1 418 ? 14.562 -41.438 -1.398 1 96.31 418 TRP B O 1
ATOM 6612 N N . THR B 1 419 ? 15.742 -41.344 -3.262 1 93.75 419 THR B N 1
ATOM 6613 C CA . THR B 1 419 ? 16.891 -40.625 -2.736 1 93.75 419 THR B CA 1
ATOM 6614 C C . THR B 1 419 ? 17.3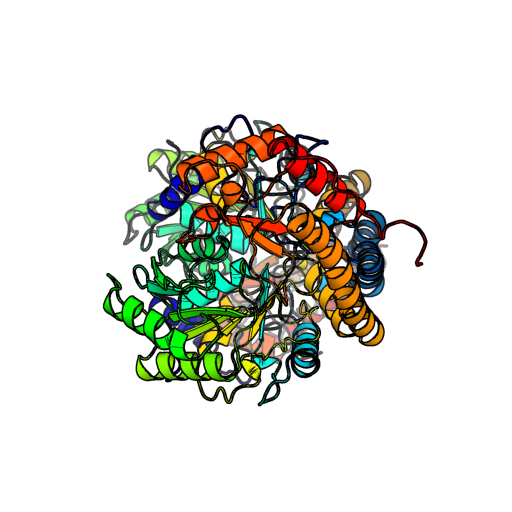28 -39.531 -3.715 1 93.75 419 THR B C 1
ATOM 6616 O O . THR B 1 419 ? 17.281 -39.719 -4.93 1 93.75 419 THR B O 1
ATOM 6619 N N . ASP B 1 420 ? 17.547 -38.438 -3.127 1 87.94 420 ASP B N 1
ATOM 6620 C CA . ASP B 1 420 ? 18.109 -37.375 -3.941 1 87.94 420 ASP B CA 1
ATOM 6621 C C . ASP B 1 420 ? 19.531 -37.688 -4.391 1 87.94 420 ASP B C 1
ATOM 6623 O O . ASP B 1 420 ? 20.438 -37.781 -3.568 1 87.94 420 ASP B O 1
ATOM 6627 N N . THR B 1 421 ? 19.781 -38.219 -5.652 1 70.69 421 THR B N 1
ATOM 6628 C CA . THR B 1 421 ? 21.109 -38.656 -6.09 1 70.69 421 THR B CA 1
ATOM 6629 C C . THR B 1 421 ? 22 -37.469 -6.379 1 70.69 421 THR B C 1
ATOM 6631 O O . THR B 1 421 ? 23.203 -37.625 -6.602 1 70.69 421 THR B O 1
ATOM 6634 N N . LYS B 1 422 ? 21.672 -36.406 -7.031 1 61.19 422 LYS B N 1
ATOM 6635 C CA . LYS B 1 422 ? 22.562 -35.312 -7.395 1 61.19 422 LYS B CA 1
ATOM 6636 C C . LYS B 1 422 ? 23.156 -34.625 -6.156 1 61.19 422 LYS B C 1
ATOM 6638 O O . LYS B 1 422 ? 23.922 -33.688 -6.262 1 61.19 422 LYS B O 1
ATOM 6643 N N . GLY B 1 423 ? 22.594 -34.594 -5.129 1 46.88 423 GLY B N 1
ATOM 6644 C CA . GLY B 1 423 ? 23.391 -33.969 -4.102 1 46.88 423 GLY B CA 1
ATOM 6645 C C . GLY B 1 423 ? 24.812 -34.469 -4.027 1 46.88 423 GLY B C 1
ATOM 6646 O O . GLY B 1 423 ? 25.562 -34.125 -3.123 1 46.88 423 GLY B O 1
ATOM 6647 N N . GLY B 1 424 ? 25.141 -35.656 -4.387 1 35.88 424 GLY B N 1
ATOM 6648 C CA . GLY B 1 424 ? 26.5 -36.156 -4.219 1 35.88 424 GLY B CA 1
ATOM 6649 C C . GLY B 1 424 ? 27.531 -35.344 -5.004 1 35.88 424 GLY B C 1
ATOM 6650 O O . GLY B 1 424 ? 27.703 -34.156 -4.758 1 35.88 424 GLY B O 1
ATOM 6651 N N . ASP B 1 425 ? 28.375 -36.031 -6.043 1 33.03 425 ASP B N 1
ATOM 6652 C CA . ASP B 1 425 ? 29.703 -35.75 -6.574 1 33.03 425 ASP B CA 1
ATOM 6653 C C . ASP B 1 425 ? 29.656 -34.562 -7.559 1 33.03 425 ASP B C 1
ATOM 6655 O O . ASP B 1 425 ? 30.688 -34.188 -8.117 1 33.03 425 ASP B O 1
ATOM 6659 N N . SER B 1 426 ? 28.578 -34.312 -8.281 1 28.45 426 SER B N 1
ATOM 6660 C CA . SER B 1 426 ? 28.938 -33.594 -9.484 1 28.45 426 SER B CA 1
ATOM 6661 C C . SER B 1 426 ? 29.141 -32.094 -9.188 1 28.45 426 SER B C 1
ATOM 6663 O O . SER B 1 426 ? 28.203 -31.297 -9.312 1 28.45 426 SER B O 1
ATOM 6665 N N . ILE B 1 427 ? 29.484 -31.609 -8.047 1 25.5 427 ILE B N 1
ATOM 6666 C CA . ILE B 1 427 ? 30.172 -30.375 -8.352 1 25.5 427 ILE B CA 1
ATOM 6667 C C . ILE B 1 427 ? 31.469 -30.672 -9.117 1 25.5 427 ILE B C 1
ATOM 6669 O O . ILE B 1 427 ? 32.25 -31.547 -8.719 1 25.5 427 ILE B O 1
#

Solvent-accessible surface area (backbone atoms only — not comparable to full-atom values): 43155 Å² total; per-residue (Å²): 116,76,74,68,59,12,76,66,28,51,62,35,44,56,60,51,42,74,17,57,64,65,81,62,66,35,48,50,49,58,80,52,34,50,55,76,66,64,88,68,54,35,80,25,48,66,94,53,46,55,57,65,30,83,62,47,36,61,48,46,24,47,39,36,52,71,65,61,46,61,70,43,29,33,60,57,42,48,79,15,41,36,64,65,37,33,44,29,49,23,54,48,44,46,70,74,40,52,35,65,61,75,58,49,41,90,28,41,28,41,23,32,9,39,63,54,43,51,28,48,50,45,44,27,50,37,44,71,60,27,21,33,39,32,52,33,46,29,57,51,64,55,53,48,39,30,48,66,79,50,46,38,37,82,38,64,21,71,57,49,77,83,72,59,73,65,60,67,40,34,47,70,36,44,56,40,47,51,51,32,62,72,63,42,92,44,58,67,40,31,35,50,43,53,39,37,25,45,54,50,7,36,53,44,36,68,64,20,51,51,40,44,51,51,53,27,58,76,65,70,31,41,37,34,36,35,34,34,30,56,68,30,49,43,36,89,84,57,68,78,64,43,72,52,41,41,90,47,86,38,62,45,41,36,40,46,46,45,71,68,43,36,59,5,40,18,53,10,34,37,36,29,89,50,28,66,67,54,46,51,42,45,14,62,72,30,56,66,28,43,29,29,56,40,48,51,33,51,26,47,47,52,67,36,51,72,61,46,53,46,51,49,55,50,46,23,53,49,45,39,54,36,41,49,55,54,47,51,50,33,58,75,70,64,44,54,60,45,80,47,32,20,51,49,38,35,30,28,26,64,40,72,76,67,80,55,73,73,32,63,68,50,32,52,52,49,38,52,46,31,44,74,58,30,24,40,47,40,44,22,70,67,25,56,35,89,57,48,21,26,27,40,42,38,39,27,45,56,66,69,55,43,52,52,34,51,51,34,48,33,52,66,69,71,48,82,86,83,70,85,73,77,75,66,77,84,116,115,75,76,68,58,13,75,65,29,49,63,37,44,55,61,51,43,74,17,55,65,65,80,63,66,33,48,56,49,55,77,53,33,51,57,75,68,62,89,69,55,35,80,25,47,68,94,54,46,56,57,66,30,84,62,46,37,60,49,47,23,49,39,36,53,71,63,61,46,62,71,43,28,34,60,58,43,49,77,14,40,37,64,65,37,32,45,29,48,21,52,47,44,46,69,74,39,53,36,65,62,76,56,51,41,90,31,40,27,39,24,32,10,34,63,54,43,51,30,47,50,45,44,27,52,37,44,72,58,26,20,33,38,34,53,34,45,28,58,51,65,57,54,49,40,28,49,66,77,51,47,38,37,81,38,64,22,71,56,48,78,83,73,59,74,66,61,65,41,34,48,71,36,45,57,39,49,50,51,33,61,74,64,44,93,45,58,68,39,32,36,50,43,53,39,34,24,46,52,51,5,37,54,44,38,67,62,19,51,50,41,45,51,50,52,28,58,77,66,69,32,46,43,34,37,35,35,30,29,56,67,30,48,43,36,89,86,56,67,78,65,44,71,51,41,40,91,48,78,48,46,42,39,37,34,50,39,48,71,69,40,32,56,5,40,18,52,10,34,37,35,27,89,47,23,65,65,53,47,52,42,46,13,62,71,30,56,66,28,45,28,28,57,39,48,51,32,51,28,46,48,52,66,36,50,71,61,46,53,48,49,49,55,50,46,24,52,49,45,38,54,36,41,48,55,53,47,52,50,32,59,74,69,64,44,54,60,44,82,47,32,20,52,48,38,35,28,28,26,65,39,73,75,67,77,54,72,73,33,63,66,50,33,52,50,49,37,50,46,30,42,75,58,31,22,39,48,40,41,22,72,65,24,56,34,90,56,48,21,26,28,39,40,38,38,29,46,55,65,69,56,42,53,54,33,51,51,34,48,34,52,65,70,71,47,80,87,84,69,84,70,76,76,62,76,82,117

pLDDT: mean 86.1, std 16.42, range [25.22, 98.5]

Radius of gyration: 28.04 Å; Cα contacts (8 Å, |Δi|>4): 1803; chains: 2; bounding box: 59×92×62 Å